Protein AF-A0A0F7FGY6-F1 (afdb_monomer)

Structure (mmCIF, N/CA/C/O backbone):
data_AF-A0A0F7FGY6-F1
#
_entry.id   AF-A0A0F7FGY6-F1
#
loop_
_atom_site.group_PDB
_atom_site.id
_atom_site.type_symbol
_atom_site.label_atom_id
_atom_site.label_alt_id
_atom_site.label_comp_id
_atom_site.label_asym_id
_atom_site.label_entity_id
_atom_site.label_seq_id
_atom_site.pdbx_PDB_ins_code
_atom_site.Cartn_x
_atom_site.Cartn_y
_atom_site.Cartn_z
_atom_site.occupancy
_atom_site.B_iso_or_equiv
_atom_site.auth_seq_id
_atom_site.auth_comp_id
_atom_site.auth_asym_id
_atom_site.auth_atom_id
_atom_site.pdbx_PDB_model_num
ATOM 1 N N . MET A 1 1 ? 3.579 39.167 -32.754 1.00 35.12 1 MET A N 1
ATOM 2 C CA . MET A 1 1 ? 4.435 40.139 -33.473 1.00 35.12 1 MET A CA 1
ATOM 3 C C . MET A 1 1 ? 5.276 40.829 -32.414 1.00 35.12 1 MET A C 1
ATOM 5 O O . MET A 1 1 ? 4.681 41.257 -31.444 1.00 35.12 1 MET A O 1
ATOM 9 N N . SER A 1 2 ? 6.600 40.927 -32.437 1.00 37.88 2 SER A N 1
ATOM 10 C CA . SER A 1 2 ? 7.639 40.550 -33.400 1.00 37.88 2 SER A CA 1
ATOM 11 C C . SER A 1 2 ? 8.976 40.678 -32.655 1.00 37.88 2 SER A C 1
ATOM 13 O O . SER A 1 2 ? 9.482 41.783 -32.543 1.00 37.88 2 SER A O 1
ATOM 15 N N . PHE A 1 3 ? 9.514 39.586 -32.113 1.00 32.28 3 PHE A N 1
ATOM 16 C CA . PHE A 1 3 ? 10.901 39.501 -31.635 1.00 32.28 3 PHE A CA 1
ATOM 17 C C . PHE A 1 3 ? 11.320 38.028 -31.673 1.00 32.28 3 PHE A C 1
ATOM 19 O O . PHE A 1 3 ? 11.271 37.319 -30.675 1.00 32.28 3 PHE A O 1
ATOM 26 N N . LEU A 1 4 ? 11.673 37.549 -32.863 1.00 31.70 4 LEU A N 1
ATOM 27 C CA . LEU A 1 4 ? 12.566 36.404 -33.000 1.00 31.70 4 LEU A CA 1
ATOM 28 C C . LEU A 1 4 ? 13.851 36.966 -33.615 1.00 31.70 4 LEU A C 1
ATOM 30 O O . LEU A 1 4 ? 13.764 37.586 -34.678 1.00 31.70 4 LEU A O 1
ATOM 34 N N . PRO A 1 5 ? 15.012 36.834 -32.953 1.00 35.00 5 PRO A N 1
ATOM 35 C CA . PRO A 1 5 ? 16.285 37.197 -33.558 1.00 35.00 5 PRO A CA 1
ATOM 36 C C . PRO A 1 5 ? 16.470 36.396 -34.851 1.00 35.00 5 PRO A C 1
ATOM 38 O O . PRO A 1 5 ? 16.084 35.228 -34.914 1.00 35.00 5 PRO A O 1
ATOM 41 N N . GLU A 1 6 ? 17.065 37.004 -35.877 1.00 36.69 6 GLU A N 1
ATOM 42 C CA . GLU A 1 6 ? 17.507 36.286 -37.074 1.00 36.69 6 GLU A CA 1
ATOM 43 C C . GLU A 1 6 ? 18.489 35.167 -36.676 1.00 36.69 6 GLU A C 1
ATOM 45 O O . GLU A 1 6 ? 19.681 35.402 -36.466 1.00 36.69 6 GLU A O 1
ATOM 50 N N . PHE A 1 7 ? 18.000 33.928 -36.586 1.00 37.03 7 PHE A N 1
ATOM 51 C CA . PHE A 1 7 ? 18.833 32.733 -36.479 1.00 37.03 7 PHE A CA 1
ATOM 52 C C . PHE A 1 7 ? 19.603 32.538 -37.801 1.00 37.03 7 PHE A C 1
ATOM 54 O O . PHE A 1 7 ? 19.140 31.869 -38.720 1.00 37.03 7 PHE A O 1
ATOM 61 N N . LYS A 1 8 ? 20.805 33.121 -37.913 1.00 34.59 8 LYS A N 1
ATOM 62 C CA . LYS A 1 8 ? 21.720 32.998 -39.075 1.00 34.59 8 LYS A CA 1
ATOM 63 C C . LYS A 1 8 ? 22.483 31.660 -39.176 1.00 34.59 8 LYS A C 1
ATOM 65 O O . LYS A 1 8 ? 23.554 31.589 -39.773 1.00 34.59 8 LYS A O 1
ATOM 70 N N . LYS A 1 9 ? 21.917 30.571 -38.657 1.00 44.09 9 LYS A N 1
ATOM 71 C CA . LYS A 1 9 ? 22.204 29.191 -39.081 1.00 44.09 9 LYS A CA 1
ATOM 72 C C . LYS A 1 9 ? 20.848 28.506 -39.165 1.00 44.09 9 LYS A C 1
ATOM 74 O O . LYS A 1 9 ? 20.213 28.308 -38.135 1.00 44.09 9 LYS A O 1
ATOM 79 N N . GLY A 1 10 ? 20.360 28.272 -40.380 1.00 47.78 10 GLY A N 1
ATOM 80 C CA . GLY A 1 10 ? 18.998 27.790 -40.571 1.00 47.78 10 GLY A CA 1
ATOM 81 C C . GLY A 1 10 ? 18.752 26.435 -39.878 1.00 47.78 10 GLY A C 1
ATOM 82 O O . GLY A 1 10 ? 19.706 25.684 -39.670 1.00 47.78 10 GLY A O 1
ATOM 83 N N . PRO A 1 11 ? 17.492 26.102 -39.550 1.00 54.78 11 PRO A N 1
ATOM 84 C CA . PRO A 1 11 ? 17.028 24.849 -38.913 1.00 54.78 11 PRO A CA 1
ATOM 85 C C . PRO A 1 11 ? 17.316 23.529 -39.680 1.00 54.78 11 PRO A C 1
ATOM 87 O O . PRO A 1 11 ? 16.679 22.509 -39.435 1.00 54.78 11 PRO A O 1
ATOM 90 N N . HIS A 1 12 ? 18.303 23.514 -40.578 1.00 55.34 12 HIS A N 1
ATOM 91 C CA . HIS A 1 12 ? 18.722 22.381 -41.415 1.00 55.34 12 HIS A CA 1
ATOM 92 C C . HIS A 1 12 ? 19.586 21.347 -40.675 1.00 55.34 12 HIS A C 1
ATOM 94 O O . HIS A 1 12 ? 19.973 20.343 -41.262 1.00 55.34 12 HIS A O 1
ATOM 100 N N . VAL A 1 13 ? 19.959 21.602 -39.420 1.00 55.28 13 VAL A N 1
ATOM 101 C CA . VAL A 1 13 ? 20.886 20.751 -38.671 1.00 55.28 13 VAL A CA 1
ATOM 102 C C . VAL A 1 13 ? 20.109 19.848 -37.719 1.00 55.28 13 VAL A C 1
ATOM 104 O O . VAL A 1 13 ? 19.576 20.320 -36.718 1.00 55.28 13 VAL A O 1
ATOM 107 N N . LEU A 1 14 ? 20.075 18.550 -38.025 1.00 59.88 14 LEU A N 1
ATOM 108 C CA . LEU A 1 14 ? 19.744 17.511 -37.054 1.00 59.88 14 LEU A CA 1
ATOM 109 C C . LEU A 1 14 ? 21.042 17.015 -36.414 1.00 59.88 14 LEU A C 1
ATOM 111 O O . LEU A 1 14 ? 22.094 16.971 -37.051 1.00 59.88 14 LEU A O 1
ATOM 115 N N . PHE A 1 15 ? 20.978 16.638 -35.146 1.00 60.09 15 PHE A N 1
ATOM 116 C CA . PHE A 1 15 ? 22.092 15.990 -34.464 1.00 60.09 15 PHE A CA 1
ATOM 117 C C . PHE A 1 15 ? 21.776 14.508 -34.347 1.00 60.09 15 PHE A C 1
ATOM 119 O O . PHE A 1 15 ? 20.656 14.148 -33.987 1.00 60.09 15 PHE A O 1
ATOM 126 N N . TYR A 1 16 ? 22.756 13.656 -34.626 1.00 52.59 16 TYR A N 1
ATOM 127 C CA . TYR A 1 16 ? 22.691 12.260 -34.216 1.00 52.59 16 TYR A CA 1
ATOM 128 C C . TYR A 1 16 ? 23.854 11.978 -33.269 1.00 52.59 16 TYR A C 1
ATOM 130 O O . TYR A 1 16 ? 24.952 12.521 -33.410 1.00 52.59 16 TYR A O 1
ATOM 138 N N . ILE A 1 17 ? 23.579 11.176 -32.248 1.00 49.31 17 ILE A N 1
ATOM 139 C CA . ILE A 1 17 ? 24.567 10.764 -31.259 1.00 49.31 17 ILE A CA 1
ATOM 140 C C . ILE A 1 17 ? 25.025 9.369 -31.666 1.00 49.31 17 ILE A C 1
ATOM 142 O O . ILE A 1 17 ? 24.203 8.471 -31.847 1.00 49.31 17 ILE A O 1
ATOM 146 N N . SER A 1 18 ? 26.330 9.192 -31.825 1.00 47.78 18 SER A N 1
ATOM 147 C CA . SER A 1 18 ? 26.956 7.901 -32.081 1.00 47.78 18 SER A CA 1
ATOM 148 C C . SER A 1 18 ? 27.930 7.554 -30.950 1.00 47.78 18 SER A C 1
ATOM 150 O O . SER A 1 18 ? 28.274 8.421 -30.141 1.00 47.78 18 SER A O 1
ATOM 152 N N . PRO A 1 19 ? 28.444 6.310 -30.894 1.00 41.94 19 PRO A N 1
ATOM 153 C CA . PRO A 1 19 ? 29.510 5.956 -29.957 1.00 41.94 19 PRO A CA 1
ATOM 154 C C . PRO A 1 19 ? 30.775 6.816 -30.098 1.00 41.94 19 PRO A C 1
ATOM 156 O O . PRO A 1 19 ? 31.574 6.868 -29.168 1.00 41.94 19 PRO A O 1
ATOM 159 N N . SER A 1 20 ? 30.974 7.477 -31.245 1.00 45.25 20 SER A N 1
ATOM 160 C CA . SER A 1 20 ? 32.137 8.330 -31.503 1.00 45.25 20 SER A CA 1
ATOM 161 C C . SER A 1 20 ? 31.900 9.813 -31.161 1.00 45.25 20 SER A C 1
ATOM 163 O O . SER A 1 20 ? 32.844 10.601 -31.199 1.00 45.25 20 SER A O 1
ATOM 165 N N . GLY A 1 21 ? 30.673 10.201 -30.784 1.00 49.72 21 GLY A N 1
ATOM 166 C CA . GLY A 1 21 ? 30.333 11.547 -30.314 1.00 49.72 21 GLY A CA 1
ATOM 167 C C . GLY A 1 21 ? 29.003 12.081 -30.852 1.00 49.72 21 GLY A C 1
ATOM 168 O O . GLY A 1 21 ? 28.204 11.363 -31.449 1.00 49.72 21 GLY A O 1
ATOM 169 N N . THR A 1 22 ? 28.755 13.373 -30.629 1.00 55.25 22 THR A N 1
ATOM 170 C CA . THR A 1 22 ? 27.633 14.092 -31.247 1.00 55.25 22 THR A CA 1
ATOM 171 C C . THR A 1 22 ? 28.052 14.579 -32.623 1.00 55.25 22 THR A C 1
ATOM 173 O O . THR A 1 22 ? 29.012 15.339 -32.752 1.00 55.25 22 THR A O 1
ATOM 176 N N . HIS A 1 23 ? 27.298 14.188 -33.642 1.00 62.47 23 HIS A N 1
ATOM 177 C CA . HIS A 1 23 ? 27.591 14.508 -35.029 1.00 62.47 23 HIS A CA 1
ATOM 178 C C . HIS A 1 23 ? 26.448 15.266 -35.678 1.00 62.47 23 HIS A C 1
ATOM 180 O O . HIS A 1 23 ? 25.272 15.116 -35.343 1.00 62.47 23 HIS A O 1
ATOM 186 N N . THR A 1 24 ? 26.820 16.084 -36.650 1.00 62.88 24 THR A N 1
ATOM 187 C CA . THR A 1 24 ? 25.901 16.947 -37.379 1.00 62.88 24 THR A CA 1
ATOM 188 C C . THR A 1 24 ? 25.406 16.223 -38.630 1.00 62.88 24 THR A C 1
ATOM 190 O O . THR A 1 24 ? 26.200 15.924 -39.521 1.00 62.88 24 THR A O 1
ATOM 193 N N . PHE A 1 25 ? 24.101 15.973 -38.717 1.00 68.38 25 PHE A N 1
ATOM 194 C CA . PHE A 1 25 ? 23.394 15.587 -39.939 1.00 68.38 25 PHE A CA 1
ATOM 195 C C . PHE A 1 25 ? 22.830 16.860 -40.571 1.00 68.38 25 PHE A C 1
ATOM 197 O O . PHE A 1 25 ? 21.948 17.512 -40.008 1.00 68.38 25 PHE A O 1
ATO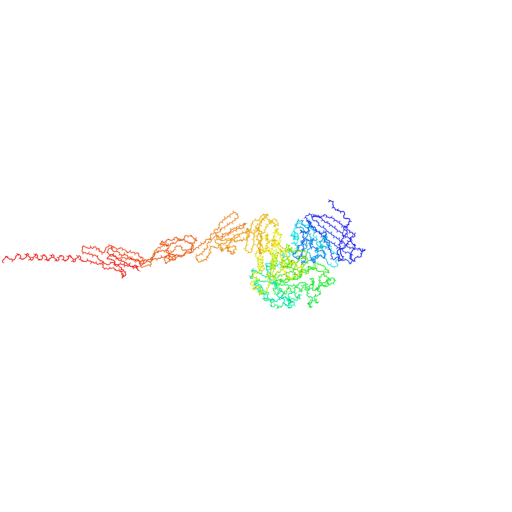M 204 N N . MET A 1 26 ? 23.358 17.262 -41.725 1.00 71.62 26 MET A N 1
ATOM 205 C CA . MET A 1 26 ? 22.829 18.434 -42.426 1.00 71.62 26 MET A CA 1
ATOM 206 C C . MET A 1 26 ? 21.780 17.982 -43.429 1.00 71.62 26 MET A C 1
ATOM 208 O O . MET A 1 26 ? 22.105 17.255 -44.370 1.00 71.62 26 MET A O 1
ATOM 212 N N . ALA A 1 27 ? 20.541 18.419 -43.225 1.00 81.25 27 ALA A N 1
ATOM 213 C CA . ALA A 1 27 ? 19.477 18.237 -44.193 1.00 81.25 27 ALA A CA 1
ATOM 214 C C . ALA A 1 27 ? 19.763 19.061 -45.455 1.00 81.25 27 ALA A C 1
ATOM 216 O O . ALA A 1 27 ? 20.250 20.192 -45.366 1.00 81.25 27 ALA A O 1
ATOM 217 N N . ILE A 1 28 ? 19.454 18.508 -46.627 1.00 85.88 28 ILE A N 1
ATOM 218 C CA . ILE A 1 28 ? 19.591 19.214 -47.909 1.00 85.88 28 ILE A CA 1
ATOM 219 C C . ILE A 1 28 ? 18.533 20.308 -48.000 1.00 85.88 28 ILE A C 1
ATOM 221 O O . ILE A 1 28 ? 18.825 21.433 -48.400 1.00 85.88 28 ILE A O 1
ATOM 225 N N . ASP A 1 29 ? 17.307 19.958 -47.622 1.00 87.69 29 ASP A N 1
ATOM 226 C CA . ASP A 1 29 ? 16.158 20.844 -47.624 1.00 87.69 29 ASP A CA 1
ATOM 227 C C . ASP A 1 29 ? 15.443 20.788 -46.272 1.00 87.69 29 ASP A C 1
ATOM 229 O O . ASP A 1 29 ? 15.348 19.742 -45.625 1.00 87.69 29 ASP A O 1
ATOM 233 N N . PHE A 1 30 ? 14.956 21.948 -45.838 1.00 87.81 30 PHE A N 1
ATOM 234 C CA . PHE A 1 30 ? 14.122 22.078 -44.655 1.00 87.81 30 PHE A CA 1
ATOM 235 C C . PHE A 1 30 ? 12.979 23.038 -44.945 1.00 87.81 30 PHE A C 1
ATOM 237 O O . PHE A 1 30 ? 13.193 24.153 -45.425 1.00 87.81 30 PHE A O 1
ATOM 244 N N . SER A 1 31 ? 11.778 22.649 -44.538 1.00 89.75 31 SER A N 1
ATOM 245 C CA . SER A 1 31 ? 10.605 23.510 -44.579 1.00 89.75 31 SER A CA 1
ATOM 246 C C . SER A 1 31 ? 9.794 23.399 -43.295 1.00 89.75 31 SER A C 1
ATOM 248 O O . SER A 1 31 ? 9.810 22.384 -42.598 1.00 89.75 31 SER A O 1
ATOM 250 N N . TYR A 1 32 ? 9.050 24.456 -42.976 1.00 92.62 32 TYR A N 1
ATOM 251 C CA . TYR A 1 32 ? 8.078 24.433 -41.892 1.00 92.62 32 TYR A CA 1
ATOM 252 C C . TYR A 1 32 ? 6.807 25.183 -42.277 1.00 92.62 32 TYR A C 1
ATOM 254 O O . TYR A 1 32 ? 6.825 26.095 -43.104 1.00 92.62 32 TYR A O 1
ATOM 262 N N . LYS A 1 33 ? 5.691 24.811 -41.652 1.00 94.25 33 LYS A N 1
ATOM 263 C CA . LYS A 1 33 ? 4.422 25.534 -41.749 1.00 94.25 33 LYS A CA 1
ATOM 264 C C . LYS A 1 33 ? 3.685 25.514 -40.420 1.00 94.25 33 LYS A C 1
ATOM 266 O O . LYS A 1 33 ? 3.724 24.521 -39.698 1.00 94.25 33 LYS A O 1
ATOM 271 N N . ILE A 1 34 ? 2.981 26.601 -40.125 1.00 95.19 34 ILE A N 1
ATOM 272 C CA . ILE A 1 34 ? 2.089 26.701 -38.968 1.00 95.19 34 ILE A CA 1
ATOM 273 C C . ILE A 1 34 ? 0.655 26.684 -39.483 1.00 95.19 34 ILE A C 1
ATOM 275 O O . ILE A 1 34 ? 0.306 27.444 -40.384 1.00 95.19 34 ILE A O 1
ATOM 279 N N . MET A 1 35 ? -0.173 25.822 -38.909 1.00 95.38 35 MET A N 1
ATOM 280 C CA . MET A 1 35 ? -1.588 25.694 -39.240 1.00 95.38 35 MET A CA 1
ATOM 281 C C . MET A 1 35 ? -2.424 25.991 -37.998 1.00 95.38 35 MET A C 1
ATOM 283 O O . MET A 1 35 ? -2.080 25.562 -36.897 1.00 95.38 35 MET A O 1
ATOM 287 N N . SER A 1 36 ? -3.526 26.718 -38.173 1.00 92.94 36 SER A N 1
ATOM 288 C CA . SER A 1 36 ? -4.520 26.884 -37.108 1.00 92.94 36 SER A CA 1
ATOM 289 C C . SER A 1 36 ? -5.452 25.677 -37.092 1.00 92.94 36 SER A C 1
ATOM 291 O O . SER A 1 36 ? -5.803 25.146 -38.145 1.00 92.94 36 SER A O 1
ATOM 293 N N . THR A 1 37 ? -5.857 25.255 -35.902 1.00 88.69 37 THR A N 1
ATOM 294 C CA . THR A 1 37 ? -6.851 24.200 -35.677 1.00 88.69 37 THR A CA 1
ATOM 295 C C . THR A 1 37 ? -7.975 24.747 -34.797 1.00 88.69 37 THR A C 1
ATOM 297 O O . THR A 1 37 ? -7.762 25.760 -34.132 1.00 88.69 37 THR A O 1
ATOM 300 N N . PRO A 1 38 ? -9.157 24.108 -34.748 1.00 84.50 38 PRO A N 1
ATOM 301 C CA . PRO A 1 38 ? -10.291 24.599 -33.958 1.00 84.50 38 PRO A CA 1
ATOM 302 C C . PRO A 1 38 ? -10.059 24.778 -32.442 1.00 84.50 38 PRO A C 1
ATOM 304 O O . PRO A 1 38 ? -10.934 25.320 -31.780 1.00 84.50 38 PRO A O 1
ATOM 307 N N . GLY A 1 39 ? -8.922 24.346 -31.883 1.00 88.81 39 GLY A N 1
ATOM 308 C CA . GLY A 1 39 ? -8.590 24.521 -30.460 1.00 88.81 39 GLY A CA 1
ATOM 309 C C . GLY A 1 39 ? -7.100 24.735 -30.184 1.00 88.81 39 GLY A C 1
ATOM 310 O O . GLY A 1 39 ? -6.614 24.359 -29.115 1.00 88.81 39 GLY A O 1
ATOM 311 N N . GLY A 1 40 ? -6.358 25.253 -31.167 1.00 94.19 40 GLY A N 1
ATOM 312 C CA . GLY A 1 40 ? -4.921 25.458 -31.031 1.00 94.19 40 GLY A CA 1
ATOM 313 C C . GLY A 1 40 ? -4.181 25.642 -32.352 1.00 94.19 40 GLY A C 1
ATOM 314 O O . GLY A 1 40 ? -4.766 25.944 -33.397 1.00 94.19 40 GLY A O 1
ATOM 315 N N . LYS A 1 41 ? -2.868 25.409 -32.338 1.00 96.25 41 LYS A N 1
ATOM 316 C CA . LYS A 1 41 ? -1.986 25.527 -33.509 1.00 96.25 41 LYS A CA 1
ATOM 317 C C . LYS A 1 41 ? -1.106 24.297 -33.658 1.00 96.25 41 LYS A C 1
ATOM 319 O O . LYS A 1 41 ? -0.714 23.682 -32.672 1.00 96.25 41 LYS A O 1
ATOM 324 N N . ILE A 1 42 ? -0.748 23.981 -34.898 1.00 96.69 42 ILE A N 1
ATOM 325 C CA . ILE A 1 42 ? 0.201 22.916 -35.218 1.00 96.69 42 ILE A CA 1
ATOM 326 C C . ILE A 1 42 ? 1.359 23.508 -36.013 1.00 96.69 42 ILE A C 1
ATOM 328 O O . ILE A 1 42 ? 1.146 24.110 -37.065 1.00 96.69 42 ILE A O 1
ATOM 332 N N . LEU A 1 43 ? 2.581 23.308 -35.528 1.00 95.88 43 LEU A N 1
ATOM 333 C CA . LEU A 1 43 ? 3.813 23.502 -36.286 1.00 95.88 43 LEU A CA 1
ATOM 334 C C . LEU A 1 43 ? 4.191 22.171 -36.938 1.00 95.88 43 LEU A C 1
ATOM 336 O O . LEU A 1 43 ? 4.350 21.174 -36.242 1.00 95.88 43 LEU A O 1
ATOM 340 N N . ILE A 1 44 ? 4.349 22.154 -38.257 1.00 95.50 44 ILE A N 1
ATOM 341 C CA . ILE A 1 44 ? 4.884 21.015 -39.008 1.00 95.50 44 ILE A CA 1
ATOM 342 C C . ILE A 1 44 ? 6.247 21.415 -39.547 1.00 95.50 44 ILE A C 1
ATOM 344 O O . ILE A 1 44 ? 6.359 22.448 -40.201 1.00 95.50 44 ILE A O 1
ATOM 348 N N . MET A 1 45 ? 7.253 20.590 -39.293 1.00 93.38 45 MET A N 1
ATOM 349 C CA . MET A 1 45 ? 8.628 20.746 -39.758 1.00 93.38 45 MET A CA 1
ATOM 350 C C . MET A 1 45 ? 9.013 19.521 -40.579 1.00 93.38 45 MET A C 1
ATOM 352 O O . MET A 1 45 ? 8.655 18.408 -40.205 1.00 93.38 45 MET A O 1
ATOM 356 N N . THR A 1 46 ? 9.701 19.719 -41.700 1.00 93.19 46 THR A N 1
ATOM 357 C CA . THR A 1 46 ? 10.116 18.649 -42.618 1.00 93.19 46 THR A CA 1
ATOM 358 C C . THR A 1 46 ? 11.571 18.856 -43.014 1.00 93.19 46 THR A C 1
ATOM 360 O O . THR A 1 46 ? 11.935 19.955 -43.425 1.00 93.19 46 THR A O 1
ATOM 363 N N . TRP A 1 47 ? 12.374 17.802 -42.912 1.00 91.50 47 TRP A N 1
ATOM 364 C CA . TRP A 1 47 ? 13.759 17.720 -43.366 1.00 91.50 47 TRP A CA 1
ATOM 365 C C . TRP A 1 47 ? 13.839 16.660 -44.464 1.00 91.50 47 TRP A C 1
ATOM 367 O O . TRP A 1 47 ? 13.395 15.529 -44.256 1.00 91.50 47 TRP A O 1
ATOM 377 N N . ASN A 1 48 ? 14.391 17.020 -45.621 1.00 90.62 48 ASN A N 1
ATOM 378 C CA . ASN A 1 48 ? 14.494 16.136 -46.778 1.00 90.62 48 ASN A CA 1
ATOM 379 C C . ASN A 1 48 ? 15.951 15.951 -47.186 1.00 90.62 48 ASN A C 1
ATOM 381 O O . ASN A 1 48 ? 16.636 16.925 -47.511 1.00 90.62 48 ASN A O 1
ATOM 385 N N . GLY A 1 49 ? 16.364 14.686 -47.205 1.00 88.69 49 GLY A N 1
ATOM 386 C CA . GLY A 1 49 ? 17.687 14.197 -47.552 1.00 88.69 49 GLY A CA 1
ATOM 387 C C . GLY A 1 49 ? 18.805 14.743 -46.665 1.00 88.69 49 GLY A C 1
ATOM 388 O O . GLY A 1 49 ? 18.703 15.826 -46.098 1.00 88.69 49 GLY A O 1
ATOM 389 N N . PHE A 1 50 ? 19.901 14.003 -46.522 1.00 84.44 50 PHE A N 1
ATOM 390 C CA . PHE A 1 50 ? 20.967 14.347 -45.580 1.00 84.44 50 PHE A CA 1
ATOM 391 C C . PHE A 1 50 ? 22.365 14.128 -46.152 1.00 84.44 50 PHE A C 1
ATOM 393 O O . PHE A 1 50 ? 22.578 13.306 -47.044 1.00 84.44 50 PHE A O 1
ATOM 400 N N . ARG A 1 51 ? 23.333 14.875 -45.613 1.00 79.06 51 ARG A N 1
ATOM 401 C CA . ARG A 1 51 ? 24.771 14.645 -45.794 1.00 79.06 51 ARG A CA 1
ATOM 402 C C . ARG A 1 51 ? 25.463 14.511 -44.443 1.00 79.06 51 ARG A C 1
ATOM 404 O O . ARG A 1 51 ? 25.137 15.232 -43.496 1.00 79.06 51 ARG A O 1
ATOM 411 N N . GLY A 1 52 ? 26.489 13.666 -44.411 1.00 71.06 52 GLY A N 1
ATOM 412 C CA . GLY A 1 52 ? 27.252 13.357 -43.204 1.00 71.06 52 GLY A CA 1
ATOM 413 C C . GLY A 1 52 ? 26.757 12.089 -42.514 1.00 71.06 52 GLY A C 1
ATOM 414 O O . GLY A 1 52 ? 25.729 11.530 -42.880 1.00 71.06 52 GLY A O 1
ATOM 415 N N . GLY A 1 53 ? 27.538 11.613 -41.549 1.00 69.25 53 GLY A N 1
ATOM 416 C CA . GLY A 1 53 ? 27.305 10.343 -40.874 1.00 69.25 53 GLY A CA 1
ATOM 417 C C . GLY A 1 53 ? 28.597 9.574 -40.635 1.00 69.25 53 GLY A C 1
ATOM 418 O O . GLY A 1 53 ? 29.544 9.654 -41.416 1.00 69.25 53 GLY A O 1
ATOM 419 N N . ASP A 1 54 ? 28.629 8.825 -39.546 1.00 68.19 54 ASP A N 1
ATOM 420 C CA . ASP A 1 54 ? 29.723 7.941 -39.198 1.00 68.19 54 ASP A CA 1
ATOM 421 C C . ASP A 1 54 ? 29.696 6.764 -40.156 1.00 68.19 54 ASP A C 1
ATOM 423 O O . ASP A 1 54 ? 28.659 6.131 -40.351 1.00 68.19 54 ASP A O 1
ATOM 427 N N . ASN A 1 55 ? 30.843 6.477 -40.765 1.00 74.00 55 ASN A N 1
ATOM 428 C CA . ASN A 1 55 ? 30.975 5.451 -41.800 1.00 74.00 55 ASN A CA 1
ATOM 429 C C . ASN A 1 55 ? 30.101 5.697 -43.048 1.00 74.00 55 ASN A C 1
ATOM 431 O O . ASN A 1 55 ? 29.946 4.798 -43.872 1.00 74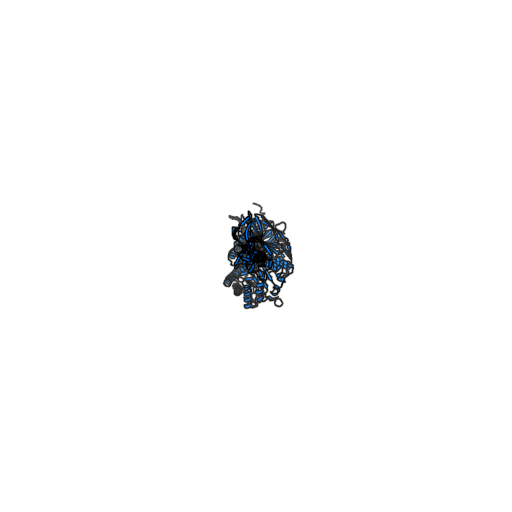.00 55 ASN A O 1
ATOM 435 N N . VAL A 1 56 ? 29.578 6.916 -43.226 1.00 77.69 56 VAL A N 1
ATOM 436 C CA . VAL A 1 56 ? 28.939 7.362 -44.468 1.00 77.69 56 VAL A CA 1
ATOM 437 C C . VAL A 1 56 ? 29.946 8.233 -45.227 1.00 77.69 56 VAL A C 1
ATOM 439 O O . VAL A 1 56 ? 30.450 9.207 -44.658 1.00 77.69 56 VAL A O 1
ATOM 442 N N . PRO A 1 57 ? 30.275 7.925 -46.497 1.00 81.62 57 PRO A N 1
ATOM 443 C CA . PRO A 1 57 ? 31.146 8.784 -47.297 1.00 81.62 57 PRO A CA 1
ATOM 444 C C . PRO A 1 57 ? 30.605 10.220 -47.337 1.00 81.62 57 PRO A C 1
ATOM 446 O O . PRO A 1 57 ? 29.407 10.425 -47.529 1.00 81.62 57 PRO A O 1
ATOM 449 N N . LYS A 1 58 ? 31.468 11.227 -47.147 1.00 75.06 58 LYS A N 1
ATOM 450 C CA . LYS A 1 58 ? 31.048 12.636 -46.966 1.00 75.06 58 LYS A CA 1
ATOM 451 C C . LYS A 1 58 ? 30.268 13.190 -48.164 1.00 75.06 58 LYS A C 1
ATOM 453 O O . LYS A 1 58 ? 29.472 14.115 -48.018 1.00 75.06 58 LYS A O 1
ATOM 458 N N . GLU A 1 59 ? 30.530 12.644 -49.339 1.00 81.25 59 GLU A N 1
ATOM 459 C CA . GLU A 1 59 ? 29.917 12.964 -50.620 1.00 81.25 59 GLU A CA 1
ATOM 460 C C . GLU A 1 59 ? 28.580 12.252 -50.864 1.00 81.25 59 GLU A C 1
ATOM 462 O O . GLU A 1 59 ? 27.824 12.683 -51.738 1.00 81.25 59 GLU A O 1
ATOM 467 N N . ARG A 1 60 ? 28.266 11.191 -50.108 1.00 86.06 60 ARG A N 1
ATOM 468 C CA . ARG A 1 60 ? 27.027 10.435 -50.281 1.00 86.06 60 ARG A CA 1
ATOM 469 C C . ARG A 1 60 ? 25.838 11.270 -49.811 1.00 86.06 60 ARG A C 1
ATOM 471 O O . ARG A 1 60 ? 25.818 11.794 -48.698 1.00 86.06 60 ARG A O 1
ATOM 478 N N . LEU A 1 61 ? 24.840 11.363 -50.681 1.00 87.19 61 LEU A N 1
ATOM 479 C CA . LEU A 1 61 ? 23.536 11.918 -50.363 1.00 87.19 61 LEU A CA 1
ATOM 480 C C . LEU A 1 61 ? 22.648 10.796 -49.837 1.00 87.19 61 LEU A C 1
ATOM 482 O O . LEU A 1 61 ? 22.528 9.780 -50.512 1.00 87.19 61 LEU A O 1
ATOM 486 N N . LEU A 1 62 ? 22.067 10.978 -48.657 1.00 88.19 62 LEU A N 1
ATOM 487 C CA . LEU A 1 62 ? 21.125 10.025 -48.082 1.00 88.19 62 LEU A CA 1
ATOM 488 C C . LEU A 1 62 ? 19.701 10.503 -48.336 1.00 88.19 62 LEU A C 1
ATOM 490 O O . LEU A 1 62 ? 19.344 11.590 -47.882 1.00 88.19 62 LEU A O 1
ATOM 494 N N . ASP A 1 63 ? 18.891 9.702 -49.016 1.00 92.25 63 ASP A N 1
ATOM 495 C CA . ASP A 1 63 ? 17.465 9.943 -49.212 1.00 92.25 63 ASP A CA 1
ATOM 496 C C . ASP A 1 63 ? 16.666 9.489 -47.983 1.00 92.25 63 ASP A C 1
ATOM 498 O O . ASP A 1 63 ? 16.053 8.421 -47.935 1.00 92.25 63 ASP A O 1
ATOM 502 N N . ILE A 1 64 ? 16.756 10.301 -46.930 1.00 90.88 64 ILE A N 1
ATOM 503 C CA . ILE A 1 64 ? 16.006 10.132 -45.687 1.00 90.88 64 ILE A CA 1
ATOM 504 C C . ILE A 1 64 ? 15.094 11.347 -45.523 1.00 90.88 64 ILE A C 1
ATOM 506 O O . ILE A 1 64 ? 15.533 12.491 -45.645 1.00 90.88 64 ILE A O 1
ATOM 510 N N . HIS A 1 65 ? 13.830 11.101 -45.207 1.00 93.81 65 HIS A N 1
ATOM 511 C CA . HIS A 1 65 ? 12.840 12.128 -44.908 1.00 93.81 65 HIS A CA 1
ATOM 512 C C . HIS A 1 65 ? 12.483 12.071 -43.432 1.00 93.81 65 HIS A C 1
ATOM 514 O O . HIS A 1 65 ? 12.204 10.996 -42.908 1.00 93.81 65 HIS A O 1
ATOM 520 N N . VAL A 1 66 ? 12.469 13.222 -42.766 1.00 92.94 66 VAL A N 1
ATOM 521 C CA . VAL A 1 66 ? 12.037 13.355 -41.372 1.00 92.94 66 VAL A CA 1
ATOM 522 C C . VAL A 1 66 ? 10.978 14.436 -41.301 1.00 92.94 66 VAL A C 1
ATOM 524 O O . VAL A 1 66 ? 11.151 15.522 -41.851 1.00 92.94 66 VAL A O 1
ATOM 527 N N . LYS A 1 67 ? 9.890 14.181 -40.586 1.00 95.12 67 LYS A N 1
ATOM 528 C CA . LYS A 1 67 ? 8.855 15.176 -40.335 1.00 95.12 67 LYS A CA 1
ATOM 529 C C . LYS A 1 67 ? 8.451 15.143 -38.877 1.00 95.12 67 LYS A C 1
ATOM 531 O O . LYS A 1 67 ? 8.135 14.097 -38.324 1.00 95.12 67 LYS A O 1
ATOM 536 N N . ALA A 1 68 ? 8.425 16.318 -38.269 1.00 94.69 68 ALA A N 1
ATOM 537 C CA . ALA A 1 68 ? 7.957 16.504 -36.910 1.00 94.69 68 ALA A CA 1
ATOM 538 C C . ALA A 1 68 ? 6.716 17.394 -36.894 1.00 94.69 68 ALA A C 1
ATOM 540 O O . ALA A 1 68 ? 6.597 18.344 -37.672 1.00 94.69 68 ALA A O 1
ATOM 541 N N . SER A 1 69 ? 5.795 17.108 -35.979 1.00 95.81 69 SER A N 1
ATOM 542 C CA . SER A 1 69 ? 4.637 17.959 -35.721 1.00 95.81 69 SER A CA 1
ATOM 543 C C . SER A 1 69 ? 4.527 18.280 -34.240 1.00 95.81 69 SER A C 1
ATOM 545 O O . SER A 1 69 ? 4.554 17.366 -33.419 1.00 95.81 69 SER A O 1
ATOM 547 N N . ILE A 1 70 ? 4.352 19.558 -33.913 1.00 96.69 70 ILE A N 1
ATOM 548 C CA . ILE A 1 70 ? 4.149 20.049 -32.550 1.00 96.69 70 ILE A CA 1
ATOM 549 C C . ILE A 1 70 ? 2.777 20.709 -32.487 1.00 96.69 70 ILE A C 1
ATOM 551 O O . ILE A 1 70 ? 2.527 21.697 -33.175 1.00 96.69 70 ILE A O 1
ATOM 555 N N . THR A 1 71 ? 1.894 20.154 -31.665 1.00 96.75 71 THR A N 1
ATOM 556 C CA . THR A 1 71 ? 0.548 20.675 -31.417 1.00 96.75 71 THR A CA 1
ATOM 557 C C . THR A 1 71 ? 0.526 21.431 -30.096 1.00 96.75 71 THR A C 1
ATOM 559 O O . THR A 1 71 ? 0.936 20.897 -29.066 1.00 96.75 71 THR A O 1
ATOM 562 N N . ILE A 1 72 ? 0.023 22.661 -30.127 1.00 95.88 72 ILE A N 1
ATOM 563 C CA . ILE A 1 72 ? -0.194 23.530 -28.968 1.00 95.88 72 ILE A CA 1
ATOM 564 C C . ILE A 1 72 ? -1.696 23.762 -28.856 1.00 95.88 72 ILE A C 1
ATOM 566 O O . ILE A 1 72 ? -2.323 24.115 -29.853 1.00 95.88 72 ILE A O 1
ATOM 570 N N . LEU A 1 73 ? -2.262 23.576 -27.666 1.00 94.19 73 LEU A N 1
ATOM 571 C CA . LEU A 1 73 ? -3.680 23.821 -27.394 1.00 94.19 73 LEU A CA 1
ATOM 572 C C . LEU A 1 73 ? -3.855 25.179 -26.704 1.00 94.19 73 LEU A C 1
ATOM 574 O O . LEU A 1 73 ? -3.019 25.554 -25.887 1.00 94.19 73 LEU A O 1
ATOM 578 N N . ASP A 1 74 ? -4.942 25.900 -26.992 1.00 90.62 74 ASP A N 1
ATOM 579 C CA . ASP A 1 74 ? -5.123 27.286 -26.513 1.00 90.62 74 ASP A CA 1
ATOM 580 C C . ASP A 1 74 ? -5.220 27.408 -24.977 1.00 90.62 74 ASP A C 1
ATOM 582 O O . ASP A 1 74 ? -4.819 28.422 -24.413 1.00 90.62 74 ASP A O 1
ATOM 586 N N . ASN A 1 75 ? -5.710 26.367 -24.294 1.00 90.00 75 ASN A N 1
ATOM 587 C CA . ASN A 1 75 ? -5.938 26.345 -22.842 1.00 90.00 75 ASN A CA 1
ATOM 588 C C . ASN A 1 75 ? -5.154 25.225 -22.138 1.00 90.00 75 ASN A C 1
ATOM 590 O O . ASN A 1 75 ? -5.654 24.603 -21.201 1.00 90.00 75 ASN A O 1
ATOM 594 N N . SER A 1 76 ? -3.947 24.912 -22.611 1.00 93.44 76 SER A N 1
ATOM 595 C CA . SER A 1 76 ? -3.100 23.894 -21.986 1.00 93.44 76 SER A CA 1
ATOM 596 C C . SER A 1 76 ? -1.662 24.384 -21.856 1.00 93.44 76 SER A C 1
ATOM 598 O O . SER A 1 76 ? -1.122 24.924 -22.820 1.00 93.44 76 SER A O 1
ATOM 600 N N . PRO A 1 77 ? -0.999 24.152 -20.709 1.00 94.88 77 PRO A N 1
ATOM 601 C CA . PRO A 1 77 ? 0.438 24.368 -20.597 1.00 94.88 77 PRO A CA 1
ATOM 602 C C . PRO A 1 77 ? 1.252 23.228 -21.240 1.00 94.88 77 PRO A C 1
ATOM 604 O O . PRO A 1 77 ? 2.481 23.247 -21.178 1.00 94.88 77 PRO A O 1
ATOM 607 N N . LEU A 1 78 ? 0.583 22.224 -21.824 1.00 96.88 78 LEU A N 1
ATOM 608 C CA . LEU A 1 78 ? 1.188 21.063 -22.464 1.00 96.88 78 LEU A CA 1
ATOM 609 C C . LEU A 1 78 ? 1.167 21.194 -23.990 1.00 96.88 78 LEU A C 1
ATOM 611 O O . LEU A 1 78 ? 0.228 21.715 -24.596 1.00 96.88 78 LEU A O 1
ATOM 615 N N . THR A 1 79 ? 2.196 20.642 -24.616 1.00 97.25 79 THR A N 1
ATOM 616 C CA . THR A 1 79 ? 2.370 20.565 -26.066 1.00 97.25 79 THR A CA 1
ATOM 617 C C . THR A 1 79 ? 2.643 19.123 -26.475 1.00 97.25 79 THR A C 1
ATOM 619 O O . THR A 1 79 ? 3.256 18.367 -25.725 1.00 97.25 79 THR A O 1
ATOM 622 N N . TYR A 1 80 ? 2.186 18.730 -27.664 1.00 97.44 80 TYR A N 1
ATOM 623 C CA . TYR A 1 80 ? 2.188 17.338 -28.121 1.00 97.44 80 TYR A CA 1
ATOM 624 C C . TYR A 1 80 ? 3.031 17.194 -29.382 1.00 97.44 80 TYR A C 1
ATOM 626 O O . TYR A 1 80 ? 2.720 17.779 -30.420 1.00 97.44 80 TYR A O 1
ATOM 634 N N . TRP A 1 81 ? 4.095 16.413 -29.279 1.00 97.44 81 TRP A N 1
ATOM 635 C CA . TRP A 1 81 ? 5.165 16.305 -30.256 1.00 97.44 81 TRP A CA 1
ATOM 636 C C . TRP A 1 81 ? 5.121 14.919 -30.885 1.00 97.44 81 TRP A C 1
ATOM 638 O O . TRP A 1 81 ? 5.002 13.915 -30.186 1.00 97.44 81 TRP A O 1
ATOM 648 N N . ARG A 1 82 ? 5.225 14.854 -32.208 1.00 96.19 82 ARG A N 1
ATOM 649 C CA . ARG A 1 82 ? 5.349 13.604 -32.965 1.00 96.19 82 ARG A CA 1
ATOM 650 C C . ARG A 1 82 ? 6.466 13.731 -33.976 1.00 96.19 82 ARG A C 1
ATOM 652 O O . ARG A 1 82 ? 6.727 14.837 -34.454 1.00 96.19 82 ARG A O 1
ATOM 659 N N . ILE A 1 83 ? 7.075 12.603 -34.309 1.00 94.56 83 ILE A N 1
ATOM 660 C CA . ILE A 1 83 ? 8.090 12.505 -35.347 1.00 94.56 83 ILE A CA 1
ATOM 661 C C . ILE A 1 83 ? 7.847 11.251 -36.184 1.00 94.56 83 ILE A C 1
ATOM 663 O O . ILE A 1 83 ? 7.480 10.199 -35.661 1.00 94.56 83 ILE A O 1
ATOM 667 N N . GLU A 1 84 ? 8.045 11.393 -37.486 1.00 95.44 84 GLU A N 1
ATOM 668 C CA . GLU A 1 84 ? 8.132 10.300 -38.441 1.00 95.44 84 GLU A CA 1
ATOM 669 C C . GLU A 1 84 ? 9.432 10.443 -39.233 1.00 95.44 84 GLU A C 1
ATOM 671 O O . GLU A 1 84 ? 9.856 11.558 -39.549 1.00 95.44 84 GLU A O 1
ATOM 676 N N . ALA A 1 85 ? 10.076 9.322 -39.534 1.00 93.88 85 ALA A N 1
ATOM 677 C CA . ALA A 1 85 ? 11.226 9.272 -40.418 1.00 93.88 85 ALA A CA 1
ATOM 678 C C . ALA A 1 85 ? 11.139 8.068 -41.348 1.00 93.88 85 ALA A C 1
ATOM 680 O O . ALA A 1 85 ? 10.669 7.004 -40.952 1.00 93.88 85 ALA A O 1
ATOM 681 N N . THR A 1 86 ? 11.623 8.230 -42.571 1.00 95.81 86 THR A N 1
ATOM 682 C CA . THR A 1 86 ? 11.621 7.200 -43.611 1.00 95.81 86 THR A CA 1
ATOM 683 C C . THR A 1 86 ? 12.914 7.267 -44.408 1.00 95.81 86 THR A C 1
ATOM 685 O O . THR A 1 86 ? 13.310 8.351 -44.828 1.00 95.81 86 THR A O 1
ATOM 688 N N . SER A 1 87 ? 13.541 6.121 -44.642 1.00 93.44 87 SER A N 1
ATOM 689 C CA . SER A 1 87 ? 14.748 5.953 -45.449 1.00 93.44 87 SER A CA 1
ATOM 690 C C . SER A 1 87 ? 14.396 5.259 -46.765 1.00 93.44 87 SER A C 1
ATOM 692 O O . SER A 1 87 ? 13.859 4.150 -46.755 1.00 93.44 87 SER A O 1
ATOM 694 N N . SER A 1 88 ? 14.705 5.889 -47.897 1.00 93.88 88 SER A N 1
ATOM 695 C CA . SER A 1 88 ? 14.615 5.266 -49.228 1.00 93.88 88 SER A CA 1
ATOM 696 C C . SER A 1 88 ? 15.885 4.485 -49.592 1.00 93.88 88 SER A C 1
ATOM 698 O O . SER A 1 88 ? 15.923 3.774 -50.597 1.00 93.88 88 SER A O 1
ATOM 700 N N . GLU A 1 89 ? 16.939 4.608 -48.785 1.00 89.88 89 GLU A N 1
ATOM 701 C CA . GLU A 1 89 ? 18.237 3.979 -49.016 1.00 89.88 89 GLU A CA 1
ATOM 702 C C . GLU A 1 89 ? 18.152 2.459 -48.856 1.00 89.88 89 GLU A C 1
ATOM 704 O O . GLU A 1 89 ? 17.473 1.939 -47.967 1.00 89.88 89 GLU A O 1
ATOM 709 N N . TYR A 1 90 ? 18.841 1.706 -49.717 1.00 87.56 90 TYR A N 1
ATOM 710 C CA . TYR A 1 90 ? 18.742 0.243 -49.708 1.00 87.56 90 TYR A CA 1
ATOM 711 C C . TYR A 1 90 ? 19.461 -0.403 -48.510 1.00 87.56 90 TYR A C 1
ATOM 713 O O . TYR A 1 90 ? 19.016 -1.453 -48.055 1.00 87.56 90 TYR A O 1
ATOM 721 N N . ASP A 1 91 ? 20.508 0.240 -47.999 1.00 87.50 91 ASP A N 1
ATOM 722 C CA . ASP A 1 91 ? 21.466 -0.220 -46.982 1.00 87.50 91 ASP A CA 1
ATOM 723 C C . ASP A 1 91 ? 21.417 0.584 -45.667 1.00 87.50 91 ASP A C 1
ATOM 725 O O . ASP A 1 91 ? 22.296 0.416 -44.820 1.00 87.50 91 ASP A O 1
ATOM 729 N N . ILE A 1 92 ? 20.422 1.463 -45.484 1.00 86.44 92 ILE A N 1
ATOM 730 C CA . ILE A 1 92 ? 20.256 2.253 -44.255 1.00 86.44 92 ILE A CA 1
ATOM 731 C C . ILE A 1 92 ? 18.875 2.017 -43.649 1.00 86.44 92 ILE A C 1
ATOM 733 O O . ILE A 1 92 ? 17.852 2.424 -44.207 1.00 86.44 92 ILE A O 1
ATOM 737 N N . ASP A 1 93 ? 18.896 1.435 -42.453 1.00 89.88 93 ASP A N 1
ATOM 738 C CA . ASP A 1 93 ? 17.738 1.215 -41.592 1.00 89.88 93 ASP A CA 1
ATOM 739 C C . ASP A 1 93 ? 17.662 2.285 -40.493 1.00 89.88 93 ASP A C 1
ATOM 741 O O . ASP A 1 93 ? 18.676 2.840 -40.057 1.00 89.88 93 ASP A O 1
ATOM 745 N N . ILE A 1 94 ? 16.457 2.530 -39.982 1.00 89.88 94 ILE A N 1
ATOM 746 C CA . ILE A 1 94 ? 16.201 3.435 -38.862 1.00 89.88 94 ILE A CA 1
ATOM 747 C C . ILE A 1 94 ? 15.948 2.582 -37.618 1.00 89.88 94 ILE A C 1
ATOM 749 O O . ILE A 1 94 ? 14.877 2.017 -37.450 1.00 89.88 94 ILE A O 1
ATOM 753 N N . ASN A 1 95 ? 16.930 2.470 -36.723 1.00 89.56 95 ASN A N 1
ATOM 754 C CA . ASN A 1 95 ? 16.796 1.626 -35.522 1.00 89.56 95 ASN A CA 1
ATOM 755 C C . ASN A 1 95 ? 16.197 2.375 -34.319 1.00 89.56 95 ASN A C 1
ATOM 757 O O . ASN A 1 95 ? 15.559 1.770 -33.453 1.00 89.56 95 ASN A O 1
ATOM 761 N N . SER A 1 96 ? 16.443 3.682 -34.235 1.00 91.19 96 SER A N 1
ATOM 762 C CA . SER A 1 96 ? 15.927 4.541 -33.173 1.00 91.19 96 SER A CA 1
ATOM 763 C C . SER A 1 96 ? 15.947 6.017 -33.566 1.00 91.19 96 SER A C 1
ATOM 765 O O . SER A 1 96 ? 16.691 6.423 -34.459 1.00 91.19 96 SER A O 1
ATOM 767 N N . ILE A 1 97 ? 15.140 6.825 -32.875 1.00 90.38 97 ILE A N 1
ATOM 768 C CA . ILE A 1 97 ? 15.139 8.292 -32.972 1.00 90.38 97 ILE A CA 1
ATOM 769 C C . ILE A 1 97 ? 15.066 8.887 -31.571 1.00 90.38 97 ILE A C 1
ATOM 771 O O . ILE A 1 97 ? 14.186 8.523 -30.796 1.00 90.38 97 ILE A O 1
ATOM 775 N N . THR A 1 98 ? 15.946 9.835 -31.253 1.00 90.31 98 THR A N 1
ATOM 776 C CA . THR A 1 98 ? 15.855 10.629 -30.021 1.00 90.31 98 THR A CA 1
ATOM 777 C C . THR A 1 98 ? 15.143 11.946 -30.305 1.00 90.31 98 THR A C 1
ATOM 779 O O . THR A 1 98 ? 15.686 12.812 -30.990 1.00 90.31 98 THR A O 1
ATOM 782 N N . PHE A 1 99 ? 13.919 12.097 -29.802 1.00 90.31 99 PHE A N 1
ATOM 783 C CA . PHE A 1 99 ? 13.103 13.288 -30.007 1.00 90.31 99 PHE A CA 1
ATOM 784 C C . PHE A 1 99 ? 12.022 13.422 -28.919 1.00 90.31 99 PHE A C 1
ATOM 786 O O . PHE A 1 99 ? 11.258 12.489 -28.715 1.00 90.31 99 PHE A O 1
ATOM 793 N N . PRO A 1 100 ? 11.882 14.580 -28.254 1.00 92.19 100 PRO A N 1
ATOM 794 C CA . PRO A 1 100 ? 12.756 15.739 -28.319 1.00 92.19 100 PRO A CA 1
ATOM 795 C C . PRO A 1 100 ? 14.042 15.527 -27.512 1.00 92.19 100 PRO A C 1
ATOM 797 O O . PRO A 1 100 ? 14.122 14.661 -26.640 1.00 92.19 100 PRO A O 1
ATOM 800 N N . ILE A 1 101 ? 15.031 16.375 -27.786 1.00 88.69 101 ILE A N 1
ATOM 801 C CA . ILE A 1 101 ? 16.160 16.629 -26.891 1.00 88.69 101 ILE A CA 1
ATOM 802 C C . ILE A 1 101 ? 15.948 18.031 -26.328 1.00 88.69 101 ILE A C 1
ATOM 804 O O . ILE A 1 101 ? 15.947 19.007 -27.078 1.00 88.69 101 ILE A O 1
ATOM 808 N N . ILE A 1 102 ? 15.748 18.128 -25.019 1.00 90.25 102 ILE A N 1
ATOM 809 C CA . ILE A 1 102 ? 15.666 19.392 -24.294 1.00 90.25 102 ILE A CA 1
ATOM 810 C C . ILE A 1 102 ? 17.045 19.641 -23.693 1.00 90.25 102 ILE A C 1
ATOM 812 O O . ILE A 1 102 ? 17.428 19.012 -22.706 1.00 90.25 102 ILE A O 1
ATOM 816 N N . SER A 1 103 ? 17.807 20.512 -24.346 1.00 85.56 103 SER A N 1
ATOM 817 C CA . SER A 1 103 ? 19.206 20.799 -24.026 1.00 85.56 103 SER A CA 1
ATOM 818 C C . SER A 1 103 ? 19.399 22.157 -23.366 1.00 85.56 103 SER A C 1
ATOM 820 O O . SER A 1 103 ? 18.547 23.036 -23.489 1.00 85.56 103 SER A O 1
ATOM 822 N N . GLY A 1 104 ? 20.567 22.360 -22.755 1.00 85.00 104 GLY A N 1
ATOM 823 C CA . GLY A 1 104 ? 20.926 23.645 -22.150 1.00 85.00 104 GLY A CA 1
ATOM 824 C C . GLY A 1 104 ? 20.220 23.895 -20.819 1.00 85.00 104 GLY A C 1
ATOM 825 O O . GLY A 1 104 ? 20.042 25.048 -20.433 1.00 85.00 104 GLY A O 1
ATOM 826 N N . LEU A 1 105 ? 19.782 22.833 -20.136 1.00 89.69 105 LEU A N 1
ATOM 827 C CA . LEU A 1 105 ? 19.177 22.949 -18.816 1.00 89.69 105 LEU A CA 1
ATOM 828 C C . LEU A 1 105 ? 20.263 23.307 -17.799 1.00 89.69 105 LEU A C 1
ATOM 830 O O . LEU A 1 105 ? 21.342 22.712 -17.788 1.00 89.69 105 LEU A O 1
ATOM 834 N N . THR A 1 106 ? 19.968 24.277 -16.942 1.00 91.12 106 THR A N 1
ATOM 835 C CA . THR A 1 106 ? 20.829 24.703 -15.835 1.00 91.12 106 THR A CA 1
ATOM 836 C C . THR A 1 106 ? 20.061 24.543 -14.519 1.00 91.12 106 THR A C 1
ATOM 838 O O . THR A 1 106 ? 19.500 23.471 -14.279 1.00 91.12 106 THR A O 1
ATOM 841 N N . TYR A 1 107 ? 20.043 25.574 -13.677 1.00 92.50 107 TYR A N 1
ATOM 842 C CA . TYR A 1 107 ? 19.143 25.723 -12.542 1.00 92.50 107 TYR A CA 1
ATOM 843 C C . TYR A 1 107 ? 18.050 26.752 -12.889 1.00 92.50 107 TYR A C 1
ATOM 845 O O . TYR A 1 107 ? 18.275 27.637 -13.715 1.00 92.50 107 TYR A O 1
ATOM 853 N N . ILE A 1 108 ? 16.861 26.619 -12.301 1.00 93.50 108 ILE A N 1
ATOM 854 C CA . ILE A 1 108 ? 15.684 27.446 -12.629 1.00 93.50 108 ILE A CA 1
ATOM 855 C C . ILE A 1 108 ? 15.698 28.771 -11.852 1.00 93.50 108 ILE A C 1
ATOM 857 O O . ILE A 1 108 ? 15.356 29.811 -12.413 1.00 93.50 108 ILE A O 1
ATOM 861 N N . GLY A 1 109 ? 16.054 28.727 -10.563 1.00 90.38 109 GLY A N 1
ATOM 862 C CA . GLY A 1 109 ? 16.105 29.899 -9.680 1.00 90.38 109 GLY A CA 1
ATOM 863 C C . GLY A 1 109 ? 17.425 30.677 -9.748 1.00 90.38 109 GLY A C 1
ATOM 864 O O . GLY A 1 109 ? 18.121 30.673 -10.758 1.00 90.38 109 GLY A O 1
ATOM 865 N N . ASP A 1 110 ? 17.805 31.329 -8.645 1.00 91.44 110 ASP A N 1
ATOM 866 C CA . ASP A 1 110 ? 19.124 31.979 -8.516 1.00 91.44 110 ASP A CA 1
ATOM 867 C C . ASP A 1 110 ? 20.267 30.956 -8.367 1.00 91.44 110 ASP A C 1
ATOM 869 O O . ASP A 1 110 ? 21.427 31.240 -8.671 1.00 91.44 110 ASP A O 1
ATOM 873 N N . ASN A 1 111 ? 19.938 29.764 -7.864 1.00 93.50 111 ASN A N 1
ATOM 874 C CA . ASN A 1 111 ? 20.816 28.609 -7.715 1.00 93.50 111 ASN A CA 1
ATOM 875 C C . ASN A 1 111 ? 19.979 27.311 -7.752 1.00 93.50 111 ASN A C 1
ATOM 877 O O . ASN A 1 111 ? 18.752 27.364 -7.778 1.00 93.50 111 ASN A O 1
ATOM 881 N N . GLY A 1 112 ? 20.646 26.152 -7.742 1.00 92.19 112 GLY A N 1
ATOM 882 C CA . GLY A 1 112 ? 19.995 24.838 -7.840 1.00 92.19 112 GLY A CA 1
ATOM 883 C C . GLY A 1 112 ? 19.548 24.199 -6.519 1.00 92.19 112 GLY A C 1
ATOM 884 O O . GLY A 1 112 ? 19.147 23.041 -6.535 1.00 92.19 112 GLY A O 1
ATOM 885 N N . GLU A 1 113 ? 19.645 24.869 -5.365 1.00 94.44 113 GLU A N 1
ATOM 886 C CA . GLU A 1 113 ? 19.298 24.247 -4.073 1.00 94.44 113 GLU A CA 1
ATOM 887 C C . GLU A 1 113 ? 17.812 23.892 -3.967 1.00 94.44 113 GLU A C 1
ATOM 889 O O . GLU A 1 113 ? 17.470 22.873 -3.374 1.00 94.44 113 GLU A O 1
ATOM 894 N N . ASP A 1 114 ? 16.948 24.692 -4.583 1.00 95.50 114 ASP A N 1
ATOM 895 C CA . ASP A 1 114 ? 15.494 24.506 -4.572 1.00 95.50 114 ASP A CA 1
ATOM 896 C C . ASP A 1 114 ? 14.971 23.789 -5.824 1.00 95.50 114 ASP A C 1
ATOM 898 O O . ASP A 1 114 ? 13.758 23.721 -6.046 1.00 95.50 114 ASP A O 1
ATOM 902 N N . ASP A 1 115 ? 15.890 23.246 -6.627 1.00 96.25 115 ASP A N 1
ATOM 903 C CA . ASP A 1 115 ? 15.595 22.514 -7.848 1.00 96.25 115 ASP A CA 1
ATOM 904 C C . ASP A 1 115 ? 15.592 21.001 -7.606 1.00 96.25 115 ASP A C 1
ATOM 906 O O . ASP A 1 115 ? 16.433 20.450 -6.888 1.00 96.25 115 ASP A O 1
ATOM 910 N N . PHE A 1 116 ? 14.662 20.313 -8.261 1.00 96.25 116 PHE A N 1
ATOM 911 C CA . PHE A 1 116 ? 14.396 18.894 -8.090 1.00 96.25 116 PHE A CA 1
ATOM 912 C C . PHE A 1 116 ? 14.149 18.210 -9.437 1.00 96.25 116 PHE A C 1
ATOM 914 O O . PHE A 1 116 ? 13.471 18.756 -10.307 1.00 96.25 116 PHE A O 1
ATOM 921 N N . LEU A 1 117 ? 14.662 16.989 -9.594 1.00 95.44 117 LEU A N 1
ATOM 922 C CA . LEU A 1 117 ? 14.364 16.094 -10.714 1.00 95.44 117 LEU A CA 1
ATOM 923 C C . LEU A 1 117 ? 13.588 14.877 -10.202 1.00 95.44 117 LEU A C 1
ATOM 925 O O . LEU A 1 117 ? 14.071 14.140 -9.345 1.00 95.44 117 LEU A O 1
ATOM 929 N N . VAL A 1 118 ? 12.405 14.662 -10.766 1.00 96.56 118 VAL A N 1
ATOM 930 C CA . VAL A 1 118 ? 11.572 13.473 -10.576 1.00 96.56 118 VAL A CA 1
ATOM 931 C C . VAL A 1 118 ? 11.905 12.474 -11.669 1.00 96.56 118 VAL A C 1
ATOM 933 O O . VAL A 1 118 ? 11.820 12.813 -12.854 1.00 96.56 118 VAL A O 1
ATOM 936 N N . TYR A 1 119 ? 12.232 11.243 -11.285 1.00 94.56 119 TYR A N 1
ATOM 937 C CA . TYR A 1 119 ? 12.505 10.165 -12.229 1.00 94.56 119 TYR A CA 1
ATOM 938 C C . TYR A 1 119 ? 11.661 8.919 -11.910 1.00 94.56 119 TYR A C 1
ATOM 940 O O . TYR A 1 119 ? 11.594 8.514 -10.745 1.00 94.56 119 TYR A O 1
ATOM 948 N N . PRO A 1 120 ? 11.015 8.286 -12.908 1.00 93.62 120 PRO A N 1
ATOM 949 C CA . PRO A 1 120 ? 10.034 7.220 -12.700 1.00 93.62 120 PRO A CA 1
ATOM 950 C C . PRO A 1 120 ? 10.697 5.842 -12.551 1.00 93.62 120 PRO A C 1
ATOM 952 O O . PRO A 1 120 ? 10.250 4.868 -13.146 1.00 93.62 120 PRO A O 1
ATOM 955 N N . SER A 1 121 ? 11.797 5.754 -11.806 1.00 90.25 121 SER A N 1
ATOM 956 C CA . SER A 1 121 ? 12.472 4.481 -11.546 1.00 90.25 121 SER A CA 1
ATOM 957 C C . SER A 1 121 ? 11.923 3.848 -10.277 1.00 90.25 121 SER A C 1
ATOM 959 O O . SER A 1 121 ? 11.871 4.492 -9.231 1.00 90.25 121 SER A O 1
ATOM 961 N N . LEU A 1 122 ? 11.590 2.566 -10.360 1.00 89.81 122 LEU A N 1
ATOM 962 C CA . LEU A 1 122 ? 11.022 1.727 -9.309 1.00 89.81 122 LEU A CA 1
ATOM 963 C C . LEU A 1 122 ? 9.706 2.336 -8.812 1.00 89.81 122 LEU A C 1
ATOM 965 O O . LEU A 1 122 ? 8.798 2.600 -9.606 1.00 89.81 122 LEU A O 1
ATOM 969 N N . THR A 1 123 ? 9.618 2.639 -7.518 1.00 90.75 123 THR A N 1
ATOM 970 C CA . THR A 1 123 ? 8.505 3.395 -6.936 1.00 90.75 123 THR A CA 1
ATOM 971 C C . THR A 1 123 ? 8.541 4.882 -7.272 1.00 90.75 123 THR A C 1
ATOM 973 O O . THR A 1 123 ? 7.519 5.541 -7.132 1.00 90.75 123 THR A O 1
ATOM 976 N N . GLY A 1 124 ? 9.674 5.416 -7.731 1.00 93.62 124 GLY A N 1
ATOM 977 C CA . GLY A 1 124 ? 9.911 6.831 -8.002 1.00 93.62 124 GLY A CA 1
ATOM 978 C C . GLY A 1 124 ? 11.095 7.384 -7.218 1.00 93.62 124 GLY A C 1
ATOM 979 O O . GLY A 1 124 ? 11.331 7.004 -6.071 1.00 93.62 124 GLY A O 1
ATOM 980 N N . LEU A 1 125 ? 11.821 8.317 -7.830 1.00 92.44 125 LEU A N 1
ATOM 981 C CA . LEU A 1 125 ? 12.995 8.957 -7.241 1.00 92.44 125 LEU A CA 1
ATOM 982 C C . LEU A 1 125 ? 12.898 10.477 -7.331 1.00 92.44 125 LEU A C 1
ATOM 984 O O . LEU A 1 125 ? 12.443 11.017 -8.344 1.00 92.44 125 LEU A O 1
ATOM 988 N N . LEU A 1 126 ? 13.386 11.152 -6.291 1.00 94.25 126 LEU A N 1
ATOM 989 C CA . LEU A 1 126 ? 13.524 12.600 -6.228 1.00 94.25 126 LEU A CA 1
ATOM 990 C C . LEU A 1 126 ? 14.994 12.970 -6.009 1.00 94.25 126 LEU A C 1
ATOM 992 O O . LEU A 1 126 ? 15.593 12.666 -4.980 1.00 94.25 126 LEU A O 1
ATOM 996 N N . MET A 1 127 ? 15.593 13.633 -6.992 1.00 92.19 127 MET A N 1
ATOM 997 C CA . MET A 1 127 ? 16.956 14.149 -6.905 1.00 92.19 127 MET A CA 1
ATOM 998 C C . MET A 1 127 ? 16.915 15.641 -6.591 1.00 92.19 127 MET A C 1
ATOM 1000 O O . MET A 1 127 ? 16.429 16.426 -7.403 1.00 92.19 127 MET A O 1
ATOM 1004 N N . ARG A 1 128 ? 17.468 16.041 -5.445 1.00 92.06 128 ARG A N 1
ATOM 1005 C CA . ARG A 1 128 ? 17.673 17.455 -5.099 1.00 92.06 128 ARG A CA 1
ATOM 1006 C C . ARG A 1 128 ? 18.908 18.000 -5.807 1.00 92.06 128 ARG A C 1
ATOM 1008 O O . ARG A 1 128 ? 19.890 17.278 -5.952 1.00 92.06 128 ARG A O 1
ATOM 1015 N N . ASN A 1 129 ? 18.880 19.266 -6.209 1.00 93.00 129 ASN A N 1
ATOM 1016 C CA . ASN A 1 129 ? 19.964 19.961 -6.903 1.00 93.00 129 ASN A CA 1
ATOM 1017 C C . ASN A 1 129 ? 20.597 19.133 -8.051 1.00 93.00 129 ASN A C 1
ATOM 1019 O O . ASN A 1 129 ? 21.781 18.775 -7.984 1.00 93.00 129 ASN A O 1
ATOM 1023 N N . PRO A 1 130 ? 19.832 18.819 -9.122 1.00 90.25 130 PRO A N 1
ATOM 1024 C CA . PRO A 1 130 ? 20.337 18.044 -10.260 1.00 90.25 130 PRO A CA 1
ATOM 1025 C C . PRO A 1 130 ? 21.581 18.665 -10.902 1.00 90.25 130 PRO A C 1
ATOM 1027 O O . PRO A 1 130 ? 22.474 17.947 -11.342 1.00 90.25 130 PRO A O 1
ATOM 1030 N N . TRP A 1 131 ? 21.686 19.997 -10.891 1.00 89.31 131 TRP A N 1
ATOM 1031 C CA . TRP A 1 131 ? 22.851 20.730 -11.387 1.00 89.31 131 TRP A CA 1
ATOM 1032 C C . TRP A 1 131 ? 24.168 20.282 -10.733 1.00 89.31 131 TRP A C 1
ATOM 1034 O O . TRP A 1 131 ? 25.179 20.088 -11.414 1.00 89.31 131 TRP A O 1
ATOM 1044 N N . LYS A 1 132 ? 24.157 20.098 -9.408 1.00 88.44 132 LYS A N 1
ATOM 1045 C CA . LYS A 1 132 ? 25.319 19.640 -8.638 1.00 88.44 132 LYS A CA 1
ATOM 1046 C C . LYS A 1 132 ? 25.504 18.126 -8.711 1.00 88.44 132 LYS A C 1
ATOM 1048 O O . LYS A 1 132 ? 26.642 17.661 -8.764 1.00 88.44 132 LYS A O 1
ATOM 1053 N N . ASN A 1 133 ? 24.403 17.380 -8.668 1.00 87.19 133 ASN A N 1
ATOM 1054 C CA . ASN A 1 133 ? 24.426 15.946 -8.393 1.00 87.19 133 ASN A CA 1
ATOM 1055 C C . ASN A 1 133 ? 24.444 15.062 -9.649 1.00 87.19 133 ASN A C 1
ATOM 1057 O O . ASN A 1 133 ? 24.844 13.904 -9.552 1.00 87.19 133 ASN A O 1
ATOM 1061 N N . LEU A 1 134 ? 24.081 15.575 -10.832 1.00 85.19 134 LEU A N 1
ATOM 1062 C CA . LEU A 1 134 ? 24.188 14.806 -12.074 1.00 85.19 134 LEU A CA 1
ATOM 1063 C C . LEU A 1 134 ? 25.663 14.625 -12.498 1.00 85.19 134 LEU A C 1
ATOM 1065 O O . LEU A 1 134 ? 26.401 15.611 -12.656 1.00 85.19 134 LEU A O 1
ATOM 1069 N N . PRO A 1 135 ? 26.125 13.386 -12.747 1.00 77.56 135 PRO A N 1
ATOM 1070 C CA . PRO A 1 135 ? 27.495 13.146 -13.190 1.00 77.56 135 PRO A CA 1
ATOM 1071 C C . PRO A 1 135 ? 27.728 13.705 -14.603 1.00 77.56 135 PRO A C 1
ATOM 1073 O O . PRO A 1 135 ? 26.840 13.668 -15.454 1.00 77.56 135 PRO A O 1
ATOM 1076 N N . VAL A 1 136 ? 28.933 14.225 -14.876 1.00 79.50 136 VAL A N 1
ATOM 1077 C CA . VAL A 1 136 ? 29.420 14.319 -16.270 1.00 79.50 136 VAL A CA 1
ATOM 1078 C C . VAL A 1 136 ? 29.688 12.890 -16.707 1.00 79.50 136 VAL A C 1
ATOM 1080 O O . VAL A 1 136 ? 30.379 12.216 -15.958 1.00 79.50 136 VAL A O 1
ATOM 1083 N N . GLN A 1 137 ? 29.119 12.468 -17.843 1.00 67.62 137 GLN A N 1
ATOM 1084 C CA . GLN A 1 137 ? 29.167 11.118 -18.435 1.00 67.62 137 GLN A CA 1
ATOM 1085 C C . GLN A 1 137 ? 29.843 9.974 -17.630 1.00 67.62 137 GLN A C 1
ATOM 1087 O O . GLN A 1 137 ? 31.020 10.067 -17.282 1.00 67.62 137 GLN A O 1
ATOM 1092 N N . PRO A 1 138 ? 29.196 8.799 -17.504 1.00 62.25 138 PRO A N 1
ATOM 1093 C CA . PRO A 1 138 ? 28.008 8.361 -18.243 1.00 62.25 138 PRO A CA 1
ATOM 1094 C C . PRO A 1 138 ? 26.690 8.869 -17.632 1.00 62.25 138 PRO A C 1
ATOM 1096 O O . PRO A 1 138 ? 26.650 9.308 -16.486 1.00 62.25 138 PRO A O 1
ATOM 1099 N N . GLY A 1 139 ? 25.616 8.863 -18.429 1.00 66.00 139 GLY A N 1
ATOM 1100 C CA . GLY A 1 139 ? 24.263 9.173 -17.949 1.00 66.00 139 GLY A CA 1
ATOM 1101 C C . GLY A 1 139 ? 23.714 8.106 -16.994 1.00 66.00 139 GLY A C 1
ATOM 1102 O O . GLY A 1 139 ? 24.412 7.160 -16.631 1.00 66.00 139 GLY A O 1
ATOM 1103 N N . ILE A 1 140 ? 22.444 8.248 -16.609 1.00 73.38 140 ILE A N 1
ATOM 1104 C CA . ILE A 1 140 ? 21.756 7.260 -15.760 1.00 73.38 140 ILE A CA 1
ATOM 1105 C C . ILE A 1 140 ? 21.703 5.907 -16.499 1.00 73.38 140 ILE A C 1
ATOM 1107 O O . ILE A 1 140 ? 21.326 5.888 -17.673 1.00 73.38 140 ILE A O 1
ATOM 1111 N N . PRO A 1 141 ? 22.086 4.781 -15.875 1.00 73.19 141 PRO A N 1
ATOM 1112 C CA . PRO A 1 141 ? 21.942 3.458 -16.476 1.00 73.19 141 PRO A CA 1
ATOM 1113 C C . PRO A 1 141 ? 20.468 3.008 -16.506 1.00 73.19 141 PRO A C 1
ATOM 1115 O O . PRO A 1 141 ? 19.627 3.555 -15.800 1.00 73.19 141 PRO A O 1
ATOM 1118 N N . TRP A 1 142 ? 20.160 1.990 -17.319 1.00 73.88 142 TRP A N 1
ATOM 1119 C CA . TRP A 1 142 ? 18.870 1.270 -17.307 1.00 73.88 142 TRP A CA 1
ATOM 1120 C C . TRP A 1 142 ? 17.612 2.114 -17.590 1.00 73.88 142 TRP A C 1
ATOM 1122 O O . TRP A 1 142 ? 16.529 1.828 -17.108 1.00 73.88 142 TRP A O 1
ATOM 1132 N N . GLN A 1 143 ? 17.718 3.125 -18.450 1.00 82.25 143 GLN A N 1
ATOM 1133 C CA . GLN A 1 143 ? 16.648 4.094 -18.737 1.00 82.25 143 GLN A CA 1
ATOM 1134 C C . GLN A 1 143 ? 15.524 3.580 -19.663 1.00 82.25 143 GLN A C 1
ATOM 1136 O O . GLN A 1 143 ? 14.882 4.396 -20.326 1.00 82.25 143 GLN A O 1
ATOM 1141 N N . LEU A 1 144 ? 15.308 2.265 -19.795 1.00 92.62 144 LEU A N 1
ATOM 1142 C CA . LEU A 1 144 ? 14.401 1.705 -20.807 1.00 92.62 144 LEU A CA 1
ATOM 1143 C C . LEU A 1 144 ? 13.035 1.307 -20.237 1.00 92.62 144 LEU A C 1
ATOM 1145 O O . LEU A 1 144 ? 12.924 0.445 -19.369 1.00 92.62 144 LEU A O 1
ATOM 1149 N N . TYR A 1 145 ? 11.988 1.880 -20.816 1.00 95.25 145 TYR A N 1
ATOM 1150 C CA . TYR A 1 145 ? 10.600 1.457 -20.675 1.00 95.25 145 TYR A CA 1
ATOM 1151 C C . TYR A 1 145 ? 10.261 0.384 -21.724 1.00 95.25 145 TYR A C 1
ATOM 1153 O O . TYR A 1 145 ? 10.718 0.520 -22.865 1.00 95.25 145 TYR A O 1
ATOM 1161 N N . PRO A 1 146 ? 9.392 -0.601 -21.420 1.00 94.94 146 PRO A N 1
ATOM 1162 C CA . PRO A 1 146 ? 8.747 -0.837 -20.122 1.00 94.94 146 PRO A CA 1
ATOM 1163 C C . PRO A 1 146 ? 9.600 -1.712 -19.193 1.00 94.94 146 PRO A C 1
ATOM 1165 O O . PRO A 1 146 ? 9.923 -2.845 -19.546 1.00 94.94 146 PRO A O 1
ATOM 1168 N N . SER A 1 147 ? 9.929 -1.210 -18.000 1.00 92.75 147 SER A N 1
ATOM 1169 C CA . SER A 1 147 ? 10.596 -1.970 -16.927 1.00 92.75 147 SER A CA 1
ATOM 1170 C C . SER A 1 147 ? 10.422 -1.279 -15.572 1.00 92.75 147 SER A C 1
ATOM 1172 O O . SER A 1 147 ? 9.916 -0.165 -15.510 1.00 92.75 147 SER A O 1
ATOM 1174 N N . GLY A 1 148 ? 10.876 -1.907 -14.492 1.00 90.56 148 GLY A N 1
ATOM 1175 C CA . GLY A 1 148 ? 10.946 -1.323 -13.160 1.00 90.56 148 GLY A CA 1
ATOM 1176 C C . GLY A 1 148 ? 11.820 -0.074 -13.130 1.00 90.56 148 GLY A C 1
ATOM 1177 O O . GLY A 1 148 ? 11.495 0.856 -12.413 1.00 90.56 148 GLY A O 1
ATOM 1178 N N . TRP A 1 149 ? 12.865 0.028 -13.955 1.00 88.38 149 TRP A N 1
ATOM 1179 C CA . TRP A 1 149 ? 13.733 1.216 -14.002 1.00 88.38 149 TRP A CA 1
ATOM 1180 C C . TRP A 1 149 ? 13.096 2.430 -14.685 1.00 88.38 149 TRP A C 1
ATOM 1182 O O . TRP A 1 149 ? 13.550 3.559 -14.497 1.00 88.38 149 TRP A O 1
ATOM 1192 N N . VAL A 1 150 ? 12.024 2.207 -15.448 1.00 93.50 150 VAL A N 1
ATOM 1193 C CA . VAL A 1 150 ? 11.143 3.246 -15.987 1.00 93.50 150 VAL A CA 1
ATOM 1194 C C . VAL A 1 150 ? 9.709 2.729 -15.877 1.00 93.50 150 VAL A C 1
ATOM 1196 O O . VAL A 1 150 ? 9.117 2.252 -16.847 1.00 93.50 150 VAL A O 1
ATOM 1199 N N . SER A 1 151 ? 9.171 2.766 -14.658 1.00 95.06 151 SER A N 1
ATOM 1200 C CA . SER A 1 151 ? 7.881 2.166 -14.303 1.00 95.06 151 SER A CA 1
ATOM 1201 C C . SER A 1 151 ? 6.689 2.943 -14.871 1.00 95.06 151 SER A C 1
ATOM 1203 O O . SER A 1 151 ? 5.607 2.377 -15.059 1.00 95.06 151 SER A O 1
ATOM 1205 N N . MET A 1 152 ? 6.914 4.221 -15.199 1.00 97.38 152 MET A N 1
ATOM 1206 C CA . MET A 1 152 ? 5.966 5.169 -15.788 1.00 97.38 152 MET A CA 1
ATOM 1207 C C . MET A 1 152 ? 6.625 6.007 -16.881 1.00 97.38 152 MET A C 1
ATOM 1209 O O . MET A 1 152 ? 7.842 6.165 -16.930 1.00 97.38 152 MET A O 1
ATOM 1213 N N . GLN A 1 153 ? 5.807 6.601 -17.741 1.00 97.06 153 GLN A N 1
ATOM 1214 C CA . GLN A 1 153 ? 6.246 7.317 -18.932 1.00 97.06 153 GLN A CA 1
ATOM 1215 C C . GLN A 1 153 ? 6.381 8.830 -18.724 1.00 97.06 153 GLN A C 1
ATOM 1217 O O . GLN A 1 153 ? 6.032 9.593 -19.626 1.00 97.06 153 GLN A O 1
ATOM 1222 N N . PHE A 1 154 ? 6.850 9.295 -17.561 1.00 97.75 154 PHE A N 1
ATOM 1223 C CA . PHE A 1 154 ? 7.085 10.726 -17.336 1.00 97.75 154 PHE A CA 1
ATOM 1224 C C . PHE A 1 154 ? 8.232 11.030 -16.370 1.00 97.75 154 PHE A C 1
ATOM 1226 O O . PHE A 1 154 ? 8.530 10.256 -15.469 1.00 97.75 154 PHE A O 1
ATOM 1233 N N . MET A 1 155 ? 8.832 12.204 -16.539 1.00 97.06 155 MET A N 1
ATOM 1234 C CA . MET A 1 155 ? 9.792 12.822 -15.625 1.00 97.06 155 MET A CA 1
ATOM 1235 C C . MET A 1 155 ? 9.518 14.327 -15.527 1.00 97.06 155 MET A C 1
ATOM 1237 O O . MET A 1 155 ? 8.869 14.912 -16.400 1.00 97.06 155 MET A O 1
ATOM 1241 N N . ALA A 1 156 ? 10.012 14.964 -14.468 1.00 97.75 156 ALA A N 1
ATOM 1242 C CA . ALA A 1 156 ? 9.817 16.395 -14.248 1.00 97.75 156 ALA A CA 1
ATOM 1243 C C . ALA A 1 156 ? 11.059 17.045 -13.638 1.00 97.75 156 ALA A C 1
ATOM 1245 O O . ALA A 1 156 ? 11.691 16.460 -12.766 1.00 97.75 156 ALA A O 1
ATOM 1246 N N . PHE A 1 157 ? 11.378 18.265 -14.061 1.00 97.38 157 PHE A N 1
ATOM 1247 C CA . PHE A 1 157 ? 12.443 19.086 -13.487 1.00 97.38 157 PHE A CA 1
ATOM 1248 C C . PHE A 1 157 ? 11.857 20.418 -13.037 1.00 97.38 157 PHE A C 1
ATOM 1250 O O . PHE A 1 157 ? 11.326 21.152 -13.867 1.00 97.38 157 PHE A O 1
ATOM 1257 N N . TYR A 1 158 ? 11.906 20.725 -11.744 1.00 97.75 158 TYR A N 1
ATOM 1258 C CA . TYR A 1 158 ? 11.186 21.870 -11.196 1.00 97.75 158 TYR A CA 1
ATOM 1259 C C . TYR A 1 158 ? 11.918 22.554 -10.056 1.00 97.75 158 TYR A C 1
ATOM 1261 O O . TYR A 1 158 ? 12.681 21.930 -9.329 1.00 97.75 158 TYR A O 1
ATOM 1269 N N . ASN A 1 159 ? 11.614 23.833 -9.878 1.00 97.44 159 ASN A N 1
ATOM 1270 C CA . ASN A 1 159 ? 11.911 24.574 -8.670 1.00 97.44 159 ASN A CA 1
ATOM 1271 C C . ASN A 1 159 ? 10.661 24.611 -7.790 1.00 97.44 159 ASN A C 1
ATOM 1273 O O . ASN A 1 159 ? 9.570 24.920 -8.279 1.00 97.44 159 ASN A O 1
ATOM 1277 N N . ILE A 1 160 ? 10.809 24.337 -6.494 1.00 94.25 160 ILE A N 1
ATOM 1278 C CA . ILE A 1 160 ? 9.669 24.236 -5.564 1.00 94.25 160 ILE A CA 1
ATOM 1279 C C . ILE A 1 160 ? 8.847 25.538 -5.443 1.00 94.25 160 ILE A C 1
ATOM 1281 O O . ILE A 1 160 ? 7.690 25.498 -5.024 1.00 94.25 160 ILE A O 1
ATOM 1285 N N . HIS A 1 161 ? 9.406 26.689 -5.833 1.00 94.62 161 HIS A N 1
ATOM 1286 C CA . HIS A 1 161 ? 8.750 27.999 -5.766 1.00 94.62 161 HIS A CA 1
ATOM 1287 C C . HIS A 1 161 ? 8.345 28.571 -7.131 1.00 94.62 161 HIS A C 1
ATOM 1289 O O . HIS A 1 161 ? 7.403 29.361 -7.195 1.00 94.62 161 HIS A O 1
ATOM 1295 N N . LEU A 1 162 ? 9.040 28.198 -8.211 1.00 95.69 162 LEU A N 1
ATOM 1296 C CA . LEU A 1 162 ? 8.864 28.805 -9.540 1.00 95.69 162 LEU A CA 1
ATOM 1297 C C . LEU A 1 162 ? 8.153 27.894 -10.552 1.00 95.69 162 LEU A C 1
ATOM 1299 O O . LEU A 1 162 ? 7.726 28.373 -11.602 1.00 95.69 162 LEU A O 1
ATOM 1303 N N . GLY A 1 163 ? 7.988 26.605 -10.240 1.00 94.94 163 GLY A N 1
ATOM 1304 C CA . GLY A 1 163 ? 7.454 25.611 -11.169 1.00 94.94 163 GLY A CA 1
ATOM 1305 C C . GLY A 1 163 ? 8.544 24.933 -11.998 1.00 94.94 163 GLY A C 1
ATOM 1306 O O . GLY A 1 163 ? 9.733 25.033 -11.690 1.00 94.94 163 GLY A O 1
ATOM 1307 N N . GLY A 1 164 ? 8.146 24.195 -13.031 1.00 95.88 164 GLY A N 1
ATOM 1308 C CA . GLY A 1 164 ? 9.073 23.334 -13.756 1.00 95.88 164 GLY A CA 1
ATOM 1309 C C . GLY A 1 164 ? 8.621 22.847 -15.120 1.00 95.88 164 GLY A C 1
ATOM 1310 O O . GLY A 1 164 ? 7.533 23.160 -15.600 1.00 95.88 164 GLY A O 1
ATOM 1311 N N . LEU A 1 165 ? 9.507 22.063 -15.726 1.00 96.56 165 LEU A N 1
ATOM 1312 C CA . LEU A 1 165 ? 9.366 21.369 -16.994 1.00 96.56 165 LEU A CA 1
ATOM 1313 C C . LEU A 1 165 ? 8.825 19.953 -16.768 1.00 96.56 165 LEU A C 1
ATOM 1315 O O . LEU A 1 165 ? 9.346 19.192 -15.952 1.00 96.56 165 LEU A O 1
ATOM 1319 N N . TYR A 1 166 ? 7.811 19.594 -17.543 1.00 98.00 166 TYR A N 1
ATOM 1320 C CA . TYR A 1 166 ? 7.197 18.273 -17.594 1.00 98.00 166 TYR A CA 1
ATOM 1321 C C . TYR A 1 166 ? 7.517 17.599 -18.932 1.00 98.00 166 TYR A C 1
ATOM 1323 O O . TYR A 1 166 ? 7.367 18.226 -19.985 1.00 98.00 166 TYR A O 1
ATOM 1331 N N . LEU A 1 167 ? 7.932 16.329 -18.895 1.00 98.31 167 LEU A N 1
ATOM 1332 C CA . LEU A 1 167 ? 8.218 15.513 -20.077 1.00 98.31 167 LEU A CA 1
ATOM 1333 C C . LEU A 1 167 ? 7.601 14.119 -19.915 1.00 98.31 167 LEU A C 1
ATOM 1335 O O . LEU A 1 167 ? 7.962 13.394 -18.991 1.00 98.31 167 LEU A O 1
ATOM 1339 N N . ALA A 1 168 ? 6.708 13.729 -20.824 1.00 98.31 168 ALA A N 1
ATOM 1340 C CA . ALA A 1 168 ? 6.029 12.433 -20.785 1.00 98.31 168 ALA A CA 1
ATOM 1341 C C . ALA A 1 168 ? 5.781 11.836 -22.175 1.00 98.31 168 ALA A C 1
ATOM 1343 O O . ALA A 1 168 ? 5.971 12.508 -23.185 1.00 98.31 168 ALA A O 1
ATOM 1344 N N . THR A 1 169 ? 5.298 10.598 -22.247 1.00 98.31 169 THR A N 1
ATOM 1345 C CA . THR A 1 169 ? 4.694 10.027 -23.462 1.00 98.31 169 THR A CA 1
ATOM 1346 C C . THR A 1 169 ? 3.324 9.439 -23.153 1.00 98.31 169 THR A C 1
ATOM 1348 O O . THR A 1 169 ? 3.110 8.931 -22.059 1.00 98.31 169 THR A O 1
ATOM 1351 N N . ASN A 1 170 ? 2.404 9.479 -24.118 1.00 97.44 170 ASN A N 1
ATOM 1352 C CA . ASN A 1 170 ? 1.080 8.854 -23.996 1.00 97.44 170 ASN A CA 1
ATOM 1353 C C . ASN A 1 170 ? 0.967 7.542 -24.793 1.00 97.44 170 ASN A C 1
ATOM 1355 O O . ASN A 1 170 ? -0.054 7.275 -25.430 1.00 97.44 170 ASN A O 1
ATOM 1359 N N . ASP A 1 171 ? 2.033 6.741 -24.795 1.00 97.44 171 ASP A N 1
ATOM 1360 C CA . ASP A 1 171 ? 2.045 5.443 -25.464 1.00 97.44 171 ASP A CA 1
ATOM 1361 C C . ASP A 1 171 ? 1.208 4.431 -24.682 1.00 97.44 171 ASP A C 1
ATOM 1363 O O . ASP A 1 171 ? 1.392 4.247 -23.481 1.00 97.44 171 ASP A O 1
ATOM 1367 N N . THR A 1 172 ? 0.297 3.758 -25.377 1.00 96.81 172 THR A N 1
ATOM 1368 C CA . THR A 1 172 ? -0.601 2.759 -24.781 1.00 96.81 172 THR A CA 1
ATOM 1369 C C . THR A 1 172 ? -0.289 1.331 -25.224 1.00 96.81 172 THR A C 1
ATOM 1371 O O . THR A 1 172 ? -0.916 0.389 -24.737 1.00 96.81 172 THR A O 1
ATOM 1374 N N . GLU A 1 173 ? 0.688 1.159 -26.122 1.00 95.44 173 GLU A N 1
ATOM 1375 C CA . GLU A 1 173 ? 1.006 -0.118 -26.769 1.00 95.44 173 GLU A CA 1
ATOM 1376 C C . GLU A 1 173 ? 2.257 -0.806 -26.205 1.00 95.44 173 GLU A C 1
ATOM 1378 O O . GLU A 1 173 ? 2.545 -1.942 -26.573 1.00 95.44 173 GLU A O 1
ATOM 1383 N N . GLY A 1 174 ? 3.008 -0.144 -25.322 1.00 94.69 174 GLY A N 1
ATOM 1384 C CA . GLY A 1 174 ? 4.221 -0.714 -24.733 1.00 94.69 174 GLY A CA 1
ATOM 1385 C C . GLY A 1 174 ? 5.439 -0.687 -25.650 1.00 94.69 174 GLY A C 1
ATOM 1386 O O . GLY A 1 174 ? 6.275 -1.588 -25.601 1.00 94.69 174 GLY A O 1
ATOM 1387 N N . ASN A 1 175 ? 5.565 0.354 -26.475 1.00 96.06 175 ASN A N 1
ATOM 1388 C CA . ASN A 1 175 ? 6.747 0.566 -27.299 1.00 96.06 175 ASN A CA 1
ATOM 1389 C C . ASN A 1 175 ? 7.977 0.848 -26.429 1.00 96.06 175 ASN A C 1
ATOM 1391 O O . ASN A 1 175 ? 7.906 1.584 -25.432 1.00 96.06 175 ASN A O 1
ATOM 1395 N N . VAL A 1 176 ? 9.116 0.292 -26.851 1.00 96.31 176 VAL A N 1
ATOM 1396 C CA . VAL A 1 176 ? 10.391 0.445 -26.148 1.00 96.31 176 VAL A CA 1
ATOM 1397 C C . VAL A 1 176 ? 10.908 1.868 -26.313 1.00 96.31 176 VAL A C 1
ATOM 1399 O O . VAL A 1 176 ? 11.030 2.383 -27.428 1.00 96.31 176 VAL A O 1
ATOM 1402 N N . LYS A 1 177 ? 11.231 2.510 -25.191 1.00 94.94 177 LYS A N 1
ATOM 1403 C CA . LYS A 1 177 ? 11.690 3.901 -25.173 1.00 94.94 177 LYS A CA 1
ATOM 1404 C C . LYS A 1 177 ? 12.648 4.181 -24.028 1.00 94.94 177 LYS A C 1
ATOM 1406 O O . LYS A 1 177 ? 12.541 3.588 -22.963 1.00 94.94 177 LYS A O 1
ATOM 1411 N N . GLY A 1 178 ? 13.588 5.086 -24.268 1.00 94.19 178 GLY A N 1
ATOM 1412 C CA . GLY A 1 178 ? 14.568 5.559 -23.305 1.00 94.19 178 GLY A CA 1
ATOM 1413 C C . GLY A 1 178 ? 14.170 6.909 -22.727 1.00 94.19 178 GLY A C 1
ATOM 1414 O O . GLY A 1 178 ? 14.006 7.848 -23.500 1.00 94.19 178 GLY A O 1
ATOM 1415 N N . PHE A 1 179 ? 14.054 7.022 -21.404 1.00 94.00 179 PHE A N 1
ATOM 1416 C CA . PHE A 1 179 ? 13.868 8.302 -20.709 1.00 94.00 179 PHE A CA 1
ATOM 1417 C C . PHE A 1 179 ? 15.215 8.795 -20.193 1.00 94.00 179 PHE A C 1
ATOM 1419 O O . PHE A 1 179 ? 15.652 8.445 -19.097 1.00 94.00 179 PHE A O 1
ATOM 1426 N N . SER A 1 180 ? 15.905 9.579 -21.011 1.00 88.69 180 SER A N 1
ATOM 1427 C CA . SER A 1 180 ? 17.303 9.903 -20.784 1.00 88.69 180 SER A CA 1
ATOM 1428 C C . SER A 1 180 ? 17.502 11.235 -20.079 1.00 88.69 180 SER A C 1
ATOM 1430 O O . SER A 1 180 ? 16.982 12.265 -20.499 1.00 88.69 180 SER A O 1
ATOM 1432 N N . VAL A 1 181 ? 18.336 11.205 -19.042 1.00 87.62 181 VAL A N 1
ATOM 1433 C CA . VAL A 1 181 ? 18.928 12.379 -18.396 1.00 87.62 181 VAL A CA 1
ATOM 1434 C C . VAL A 1 181 ? 20.442 12.220 -18.425 1.00 87.62 181 VAL A C 1
ATOM 1436 O O . VAL A 1 181 ? 20.970 11.177 -18.025 1.00 87.62 181 VAL A O 1
ATOM 1439 N N . TYR A 1 182 ? 21.150 13.220 -18.945 1.00 83.06 182 TYR A N 1
ATOM 1440 C CA . TYR A 1 182 ? 22.608 13.176 -19.046 1.00 83.06 182 TYR A CA 1
ATOM 1441 C C . TYR A 1 182 ? 23.229 14.567 -19.166 1.00 83.06 182 TYR A C 1
ATOM 1443 O O . TYR A 1 182 ? 22.597 15.543 -19.578 1.00 83.06 182 TYR A O 1
ATOM 1451 N N . ARG A 1 183 ? 24.527 14.624 -18.869 1.00 80.19 183 ARG A N 1
ATOM 1452 C CA . ARG A 1 183 ? 25.350 15.824 -18.951 1.00 80.19 183 ARG A CA 1
ATOM 1453 C C . ARG A 1 183 ? 26.600 15.576 -19.796 1.00 80.19 183 ARG A C 1
ATOM 1455 O O . ARG A 1 183 ? 27.336 14.620 -19.548 1.00 80.19 183 ARG A O 1
ATOM 1462 N N . PHE A 1 184 ? 26.834 16.448 -20.780 1.00 72.56 184 PHE A N 1
ATOM 1463 C CA . PHE A 1 184 ? 28.028 16.422 -21.639 1.00 72.56 184 PHE A CA 1
ATOM 1464 C C . PHE A 1 184 ? 29.139 17.363 -21.153 1.00 72.56 184 PHE A C 1
ATOM 1466 O O . PHE A 1 184 ? 30.303 17.146 -21.475 1.00 72.56 184 PHE A O 1
ATOM 1473 N N . SER A 1 185 ? 28.793 18.411 -20.400 1.00 76.88 185 SER A N 1
ATOM 1474 C CA . SER A 1 185 ? 29.716 19.452 -19.936 1.00 76.88 185 SER A CA 1
ATOM 1475 C C . SER A 1 185 ? 29.385 19.863 -18.503 1.00 76.88 185 SER A C 1
ATOM 1477 O O . SER A 1 185 ? 28.300 19.579 -18.032 1.00 76.88 185 SER A O 1
ATOM 1479 N N . MET A 1 186 ? 30.254 20.581 -17.793 1.00 78.75 186 MET A N 1
ATOM 1480 C CA . MET A 1 186 ? 29.895 21.093 -16.457 1.00 78.75 186 MET A CA 1
ATOM 1481 C C . MET A 1 186 ? 28.860 22.236 -16.481 1.00 78.75 186 MET A C 1
ATOM 1483 O O . MET A 1 186 ? 28.408 22.640 -15.415 1.00 78.75 186 MET A O 1
ATOM 1487 N N . ASN A 1 187 ? 28.502 22.754 -17.662 1.00 83.19 187 ASN A N 1
ATOM 1488 C CA . ASN A 1 187 ? 27.753 24.004 -17.825 1.00 83.19 187 ASN A CA 1
ATOM 1489 C C . ASN A 1 187 ? 26.271 23.815 -18.175 1.00 83.19 187 ASN A C 1
ATOM 1491 O O . ASN A 1 187 ? 25.533 24.796 -18.220 1.00 83.19 187 ASN A O 1
ATOM 1495 N N . ASP A 1 188 ? 25.839 22.596 -18.470 1.00 83.19 188 ASP A N 1
ATOM 1496 C CA . ASP A 1 188 ? 24.462 22.289 -18.840 1.00 83.19 188 ASP A CA 1
ATOM 1497 C C . ASP A 1 188 ? 24.159 20.804 -18.660 1.00 83.19 188 ASP A C 1
ATOM 1499 O O . ASP A 1 188 ? 25.051 19.985 -18.458 1.00 83.19 188 ASP A O 1
ATOM 1503 N N . TRP A 1 189 ? 22.886 20.442 -18.738 1.00 88.00 189 TRP A N 1
ATOM 1504 C CA . TRP A 1 189 ? 22.444 19.057 -18.833 1.00 88.00 189 TRP A CA 1
ATOM 1505 C C . TRP A 1 189 ? 21.204 18.949 -19.729 1.00 88.00 189 TRP A C 1
ATOM 1507 O O . TRP A 1 189 ? 20.701 19.950 -20.248 1.00 88.00 189 TRP A O 1
ATOM 1517 N N . ASN A 1 190 ? 20.770 17.717 -20.004 1.00 87.31 190 ASN A N 1
ATOM 1518 C CA . ASN A 1 190 ? 19.768 17.431 -21.025 1.00 87.31 190 ASN A CA 1
ATOM 1519 C C . ASN A 1 190 ? 18.749 16.399 -20.542 1.00 87.31 190 ASN A C 1
ATOM 1521 O O . ASN A 1 190 ? 19.107 15.445 -19.846 1.00 87.31 190 ASN A O 1
ATOM 1525 N N . MET A 1 191 ? 17.511 16.561 -21.005 1.00 91.00 191 MET A N 1
ATOM 1526 C CA . MET A 1 191 ? 16.441 15.565 -20.928 1.00 91.00 191 MET A CA 1
ATOM 1527 C C . MET A 1 191 ? 16.062 15.141 -22.346 1.00 91.00 191 MET A C 1
ATOM 1529 O O . MET A 1 191 ? 15.901 15.992 -23.221 1.00 91.00 191 MET A O 1
ATOM 1533 N N . ALA A 1 192 ? 15.907 13.846 -22.594 1.00 91.25 192 ALA A N 1
ATOM 1534 C CA . ALA A 1 192 ? 15.579 13.341 -23.921 1.00 91.25 192 ALA A CA 1
ATOM 1535 C C . ALA A 1 192 ? 14.713 12.082 -23.868 1.00 91.25 192 ALA A C 1
ATOM 1537 O O . ALA A 1 192 ? 14.778 11.312 -22.910 1.00 91.25 192 ALA A O 1
ATOM 1538 N N . VAL A 1 193 ? 13.941 11.851 -24.931 1.00 94.38 193 VAL A N 1
ATOM 1539 C CA . VAL A 1 193 ? 13.226 10.586 -25.145 1.00 94.38 193 VAL A CA 1
ATOM 1540 C C . VAL A 1 193 ? 13.783 9.907 -26.387 1.00 94.38 193 VAL A C 1
ATOM 1542 O O . VAL A 1 193 ? 13.839 10.517 -27.450 1.00 94.38 193 VAL A O 1
ATOM 1545 N N . THR A 1 194 ? 14.218 8.655 -26.256 1.00 93.88 194 THR A N 1
ATOM 1546 C CA . THR A 1 194 ? 14.677 7.834 -27.387 1.00 93.88 194 THR A CA 1
ATOM 1547 C C . THR A 1 194 ? 13.650 6.765 -27.706 1.00 93.88 194 THR A C 1
ATOM 1549 O O . THR A 1 194 ? 13.264 6.011 -26.827 1.00 93.88 194 THR A O 1
ATOM 1552 N N . HIS A 1 195 ? 13.224 6.671 -28.956 1.00 95.19 195 HIS A N 1
ATOM 1553 C CA . HIS A 1 195 ? 12.238 5.707 -29.431 1.00 95.19 195 HIS A CA 1
ATOM 1554 C C . HIS A 1 195 ? 12.957 4.585 -30.167 1.00 95.19 195 HIS A C 1
ATOM 1556 O O . HIS A 1 195 ? 13.691 4.865 -31.114 1.00 95.19 195 HIS A O 1
ATOM 1562 N N . TYR A 1 196 ? 12.770 3.340 -29.731 1.00 94.75 196 TYR A N 1
ATOM 1563 C CA . TYR A 1 196 ? 13.420 2.166 -30.313 1.00 94.75 196 TYR A CA 1
ATOM 1564 C C . TYR A 1 196 ? 12.411 1.308 -31.073 1.00 94.75 196 TYR A C 1
ATOM 1566 O O . TYR A 1 196 ? 11.259 1.182 -30.658 1.00 94.75 196 TYR A O 1
ATOM 1574 N N . GLN A 1 197 ? 12.861 0.681 -32.158 1.00 93.44 197 GLN A N 1
ATOM 1575 C CA . GLN A 1 197 ? 12.038 -0.214 -32.969 1.00 93.44 197 GLN A CA 1
ATOM 1576 C C . GLN A 1 197 ? 12.827 -1.450 -33.437 1.00 93.44 197 GLN A C 1
ATOM 1578 O O . GLN A 1 197 ? 14.033 -1.544 -33.159 1.00 93.44 197 GLN A O 1
ATOM 1583 N N . PRO A 1 198 ? 12.173 -2.410 -34.117 1.00 94.50 198 PRO A N 1
ATOM 1584 C CA . PRO A 1 198 ? 12.868 -3.537 -34.719 1.00 94.50 198 PRO A CA 1
ATOM 1585 C C . PRO A 1 198 ? 13.961 -3.100 -35.701 1.00 94.50 198 PRO A C 1
ATOM 1587 O O . PRO A 1 198 ? 13.871 -2.073 -36.369 1.00 94.50 198 PRO A O 1
ATOM 1590 N N . TYR A 1 199 ? 15.023 -3.893 -35.780 1.00 93.56 199 TYR A N 1
ATOM 1591 C CA . TYR A 1 199 ? 16.099 -3.718 -36.749 1.00 93.56 199 TYR A CA 1
ATOM 1592 C C . TYR A 1 199 ? 15.639 -4.146 -38.144 1.00 93.56 199 TYR A C 1
ATOM 1594 O O . TYR A 1 199 ? 14.887 -5.109 -38.280 1.00 93.56 199 TYR A O 1
ATOM 1602 N N . GLY A 1 200 ? 16.158 -3.480 -39.179 1.00 90.44 200 GLY A N 1
ATOM 1603 C CA . GLY A 1 200 ? 15.753 -3.709 -40.572 1.00 90.44 200 GLY A CA 1
ATOM 1604 C C . GLY A 1 200 ? 14.578 -2.840 -41.029 1.00 90.44 200 GLY A C 1
ATOM 1605 O O . GLY A 1 200 ? 14.216 -2.865 -42.203 1.00 90.44 200 GLY A O 1
ATOM 1606 N N . GLU A 1 201 ? 13.985 -2.063 -40.120 1.00 92.62 201 GLU A N 1
ATOM 1607 C CA . GLU A 1 201 ? 12.886 -1.157 -40.439 1.00 92.62 201 GLU A CA 1
ATOM 1608 C C . GLU A 1 201 ? 13.404 0.136 -41.072 1.00 92.62 201 GLU A C 1
ATOM 1610 O O . GLU A 1 201 ? 14.286 0.813 -40.541 1.00 92.62 201 GLU A O 1
ATOM 1615 N N . LYS A 1 202 ? 12.815 0.516 -42.208 1.00 93.00 202 LYS A N 1
ATOM 1616 C CA . LYS A 1 202 ? 13.186 1.739 -42.942 1.00 93.00 202 LYS A CA 1
ATOM 1617 C C . LYS A 1 202 ? 12.358 2.952 -42.569 1.00 93.00 202 LYS A C 1
ATOM 1619 O O . LYS A 1 202 ? 12.694 4.067 -42.957 1.00 93.00 202 LYS A O 1
ATOM 1624 N N . SER A 1 203 ? 11.278 2.749 -41.829 1.00 94.06 203 SER A N 1
ATOM 1625 C CA . SER A 1 203 ? 10.398 3.810 -41.366 1.00 94.06 203 SER A CA 1
ATOM 1626 C C . SER A 1 203 ? 10.201 3.714 -39.866 1.00 94.06 203 SER A C 1
ATOM 1628 O O . SER A 1 203 ? 9.977 2.621 -39.358 1.00 94.06 203 SER A O 1
ATOM 1630 N N . LEU A 1 204 ? 10.237 4.849 -39.176 1.00 93.31 204 LEU A N 1
ATOM 1631 C CA . LEU A 1 204 ? 9.816 4.987 -37.787 1.00 93.31 204 LEU A CA 1
ATOM 1632 C C . LEU A 1 204 ? 8.700 6.022 -37.740 1.00 93.31 204 LEU A C 1
ATOM 1634 O O . LEU A 1 204 ? 8.906 7.163 -38.144 1.00 93.31 204 LEU A O 1
ATOM 1638 N N . ASN A 1 205 ? 7.529 5.641 -37.238 1.00 92.69 205 ASN A N 1
ATOM 1639 C CA . ASN A 1 205 ? 6.407 6.551 -37.035 1.00 92.69 205 ASN A CA 1
ATOM 1640 C C . ASN A 1 205 ? 5.861 6.368 -35.619 1.00 92.69 205 ASN A C 1
ATOM 1642 O O . ASN A 1 205 ? 5.434 5.271 -35.258 1.00 92.69 205 ASN A O 1
ATOM 1646 N N . LEU A 1 206 ? 5.883 7.429 -34.811 1.00 92.75 206 LEU A N 1
ATOM 1647 C CA . LEU A 1 206 ? 5.346 7.357 -33.457 1.00 92.75 206 LEU A CA 1
ATOM 1648 C C . LEU A 1 206 ? 3.817 7.257 -33.485 1.00 92.75 206 LEU A C 1
ATOM 1650 O O . LEU A 1 206 ? 3.124 8.178 -33.917 1.00 92.75 206 LEU A O 1
ATOM 1654 N N . THR A 1 207 ? 3.280 6.167 -32.934 1.00 91.44 207 THR A N 1
ATOM 1655 C CA . THR A 1 207 ? 1.830 5.983 -32.728 1.00 91.44 207 THR A CA 1
ATOM 1656 C C . THR A 1 207 ? 1.290 6.784 -31.537 1.00 91.44 207 THR A C 1
ATOM 1658 O O . THR A 1 207 ? 0.085 6.836 -31.298 1.00 91.44 207 THR A O 1
ATOM 1661 N N . TYR A 1 208 ? 2.178 7.465 -30.817 1.00 96.56 208 TYR A N 1
ATOM 1662 C CA . TYR A 1 208 ? 1.914 8.270 -29.633 1.00 96.56 208 TYR A CA 1
ATOM 1663 C C . TYR A 1 208 ? 2.606 9.632 -29.737 1.00 96.56 208 TYR A C 1
ATOM 1665 O O . TYR A 1 208 ? 3.399 9.899 -30.638 1.00 96.56 208 TYR A O 1
ATOM 1673 N N . SER A 1 209 ? 2.278 10.523 -28.812 1.00 97.56 209 SER A N 1
ATOM 1674 C CA . SER A 1 209 ? 2.891 11.837 -28.673 1.00 97.56 209 SER A CA 1
ATOM 1675 C C . SER A 1 209 ? 3.882 11.849 -27.512 1.00 97.56 209 SER A C 1
ATOM 1677 O O . SER A 1 209 ? 3.625 11.281 -26.448 1.00 97.56 209 SER A O 1
ATOM 1679 N N . VAL A 1 210 ? 4.978 12.580 -27.691 1.00 98.31 210 VAL A N 1
ATOM 1680 C CA . VAL A 1 210 ? 5.790 13.074 -26.578 1.00 98.31 210 VAL A CA 1
ATOM 1681 C C . VAL A 1 210 ? 5.177 14.381 -26.087 1.00 98.31 210 VAL A C 1
ATOM 1683 O O . VAL A 1 210 ? 4.848 15.262 -26.879 1.00 98.31 210 VAL A O 1
ATOM 1686 N N . ILE A 1 211 ? 4.961 14.492 -24.786 1.00 98.38 211 ILE A N 1
ATOM 1687 C CA . ILE A 1 211 ? 4.286 15.612 -24.143 1.00 98.38 211 ILE A CA 1
ATOM 1688 C C . ILE A 1 211 ? 5.345 16.450 -23.445 1.00 98.38 211 ILE A C 1
ATOM 1690 O O . ILE A 1 211 ? 6.061 15.944 -22.586 1.00 98.38 211 ILE A O 1
ATOM 1694 N N . VAL A 1 212 ? 5.427 17.727 -23.808 1.00 98.12 212 VAL A N 1
ATOM 1695 C CA . VAL A 1 212 ? 6.329 18.701 -23.183 1.00 98.12 212 VAL A CA 1
ATOM 1696 C C . VAL A 1 212 ? 5.500 19.865 -22.681 1.00 98.12 212 VAL A C 1
ATOM 1698 O O . VAL A 1 212 ? 4.678 20.400 -23.426 1.00 98.12 212 VAL A O 1
ATOM 1701 N N . GLY A 1 213 ? 5.702 20.289 -21.444 1.00 96.62 213 GLY A N 1
ATOM 1702 C CA . GLY A 1 213 ? 4.959 21.421 -20.909 1.00 96.62 213 GLY A CA 1
ATOM 1703 C C . GLY A 1 213 ? 5.553 21.985 -19.639 1.00 96.62 213 GLY A C 1
ATOM 1704 O O . GLY A 1 213 ? 6.604 21.545 -19.183 1.00 96.62 213 GLY A O 1
ATOM 1705 N N . VAL A 1 214 ? 4.863 22.965 -19.073 1.00 96.06 214 VAL A N 1
ATOM 1706 C CA . VAL A 1 214 ? 5.246 23.583 -17.801 1.00 96.06 214 VAL A CA 1
ATOM 1707 C C . VAL A 1 214 ? 4.167 23.380 -16.748 1.00 96.06 214 VAL A C 1
ATOM 1709 O O . VAL A 1 214 ? 2.992 23.216 -17.071 1.00 96.06 214 VAL A O 1
ATOM 1712 N N . PHE A 1 215 ? 4.552 23.393 -15.479 1.00 97.00 215 PHE A N 1
ATOM 1713 C CA . PHE A 1 215 ? 3.620 23.284 -14.359 1.00 97.00 215 PHE A CA 1
ATOM 1714 C C . PHE A 1 215 ? 4.107 24.104 -13.164 1.00 97.00 215 PHE A C 1
ATOM 1716 O O . PHE A 1 215 ? 5.292 24.413 -13.061 1.00 97.00 215 PHE A O 1
ATOM 1723 N N . LEU A 1 216 ? 3.190 24.453 -12.260 1.00 95.88 216 LEU A N 1
ATOM 1724 C CA . LEU A 1 216 ? 3.495 25.147 -11.010 1.00 95.88 216 LEU A CA 1
ATOM 1725 C C . LEU A 1 216 ? 3.154 24.235 -9.832 1.00 95.88 216 LEU A C 1
ATOM 1727 O O . LEU A 1 216 ? 1.992 23.875 -9.651 1.00 95.88 216 LEU A O 1
ATOM 1731 N N . GLY A 1 217 ? 4.160 23.881 -9.037 1.00 94.00 217 GLY A N 1
ATOM 1732 C CA . GLY A 1 217 ? 4.017 22.998 -7.885 1.00 94.00 217 GLY A CA 1
ATOM 1733 C C . GLY A 1 217 ? 5.196 22.046 -7.743 1.00 94.00 217 GLY A C 1
ATOM 1734 O O . GLY A 1 217 ? 6.256 22.266 -8.325 1.00 94.00 217 GLY A O 1
ATOM 1735 N N . ASP A 1 218 ? 4.993 20.997 -6.957 1.00 95.62 218 ASP A N 1
ATOM 1736 C CA . ASP A 1 218 ? 5.987 19.968 -6.674 1.00 95.62 218 ASP A CA 1
ATOM 1737 C C . ASP A 1 218 ? 5.759 18.699 -7.515 1.00 95.62 218 ASP A C 1
ATOM 1739 O O . ASP A 1 218 ? 4.955 18.670 -8.454 1.00 95.62 218 ASP A O 1
ATOM 1743 N N . TRP A 1 219 ? 6.464 17.622 -7.168 1.00 97.19 219 TRP A N 1
ATOM 1744 C CA . TRP A 1 219 ? 6.315 16.341 -7.846 1.00 97.19 219 TRP A CA 1
ATOM 1745 C C . TRP A 1 219 ? 4.885 15.780 -7.788 1.00 97.19 219 TRP A C 1
ATOM 1747 O O . TRP A 1 219 ? 4.503 15.070 -8.717 1.00 97.19 219 TRP A O 1
ATOM 1757 N N . HIS A 1 220 ? 4.074 16.114 -6.773 1.00 97.19 220 HIS A N 1
ATOM 1758 C CA . HIS A 1 220 ? 2.681 15.666 -6.705 1.00 97.19 220 HIS A CA 1
ATOM 1759 C C . HIS A 1 220 ? 1.853 16.289 -7.829 1.00 97.19 220 HIS A C 1
ATOM 1761 O O . HIS A 1 220 ? 1.026 15.606 -8.423 1.00 97.19 220 HIS A O 1
ATOM 1767 N N . VAL A 1 221 ? 2.103 17.557 -8.179 1.00 96.81 221 VAL A N 1
ATOM 1768 C CA . VAL A 1 221 ? 1.421 18.215 -9.307 1.00 96.81 221 VAL A CA 1
ATOM 1769 C C . VAL A 1 221 ? 1.814 17.570 -10.636 1.00 96.81 221 VAL A C 1
ATOM 1771 O O . VAL A 1 221 ? 0.944 17.285 -11.457 1.00 96.81 221 VAL A O 1
ATOM 1774 N N . ALA A 1 222 ? 3.103 17.277 -10.842 1.00 97.75 222 ALA A N 1
ATOM 1775 C CA . ALA A 1 222 ? 3.556 16.541 -12.026 1.00 97.75 222 ALA A CA 1
ATOM 1776 C C . ALA A 1 222 ? 2.935 15.133 -12.105 1.00 97.75 222 ALA A C 1
ATOM 1778 O O . ALA A 1 222 ? 2.499 14.704 -13.177 1.00 97.75 222 ALA A O 1
ATOM 1779 N N . ALA A 1 223 ? 2.855 14.432 -10.971 1.00 98.25 223 ALA A N 1
ATOM 1780 C CA . ALA A 1 223 ? 2.220 13.125 -10.879 1.00 98.25 223 ALA A CA 1
ATOM 1781 C C . ALA A 1 223 ? 0.711 13.197 -11.146 1.00 98.25 223 ALA A C 1
ATOM 1783 O O . ALA A 1 223 ? 0.191 12.318 -11.821 1.00 98.25 223 ALA A O 1
ATOM 1784 N N . GLU A 1 224 ? 0.015 14.248 -10.702 1.00 97.19 224 GLU A N 1
ATOM 1785 C CA . GLU A 1 224 ? -1.416 14.451 -10.960 1.00 97.19 224 GLU A CA 1
ATOM 1786 C C . GLU A 1 224 ? -1.706 14.680 -12.452 1.00 97.19 224 GLU A C 1
ATOM 1788 O O . GLU A 1 224 ? -2.651 14.109 -12.999 1.00 97.19 224 GLU A O 1
ATOM 1793 N N . ILE A 1 225 ? -0.845 15.441 -13.147 1.00 97.50 225 ILE A N 1
ATOM 1794 C CA . ILE A 1 225 ? -0.923 15.602 -14.609 1.00 97.50 225 ILE A CA 1
ATOM 1795 C C . ILE A 1 225 ? -0.853 14.228 -15.284 1.00 97.50 225 ILE A C 1
ATOM 1797 O O . ILE A 1 225 ? -1.713 13.904 -16.104 1.00 97.50 225 ILE A O 1
ATOM 1801 N N . TYR A 1 226 ? 0.125 13.396 -14.911 1.00 98.44 226 TYR A N 1
ATOM 1802 C CA . TYR A 1 226 ? 0.254 12.050 -15.472 1.00 98.44 226 TYR A CA 1
ATOM 1803 C C . TYR A 1 226 ? -0.923 11.141 -15.089 1.00 98.44 226 TYR A C 1
ATOM 1805 O O . TYR A 1 226 ? -1.493 10.476 -15.954 1.00 98.44 226 TYR A O 1
ATOM 1813 N N . LYS A 1 227 ? -1.330 11.159 -13.813 1.00 98.12 227 LYS A N 1
ATOM 1814 C CA . LYS A 1 227 ? -2.430 10.364 -13.249 1.00 98.12 227 LYS A CA 1
ATOM 1815 C C . LYS A 1 227 ? -3.736 10.592 -14.003 1.00 98.12 227 LYS A C 1
ATOM 1817 O O . LYS A 1 227 ? -4.395 9.614 -14.345 1.00 98.12 227 LYS A O 1
ATOM 1822 N N . SER A 1 228 ? -4.048 11.844 -14.347 1.00 96.50 228 SER A N 1
ATOM 1823 C CA . SER A 1 228 ? -5.257 12.205 -15.103 1.00 96.50 228 SER A CA 1
ATOM 1824 C C . SER A 1 228 ? -5.347 11.536 -16.483 1.00 96.50 228 SER A C 1
ATOM 1826 O O . SER A 1 228 ? -6.436 11.234 -16.968 1.00 96.50 228 SER A O 1
ATOM 1828 N N . TRP A 1 229 ? -4.208 11.254 -17.124 1.00 97.25 229 TRP A N 1
ATOM 1829 C CA . TRP A 1 229 ? -4.167 10.463 -18.353 1.00 97.25 229 TRP A CA 1
ATOM 1830 C C . TRP A 1 229 ? -4.143 8.963 -18.043 1.00 97.25 229 TRP A C 1
ATOM 1832 O O . TRP A 1 229 ? -4.952 8.213 -18.591 1.00 97.25 229 TRP A O 1
ATOM 1842 N N . ALA A 1 230 ? -3.245 8.537 -17.155 1.00 97.94 230 ALA A N 1
ATOM 1843 C CA . ALA A 1 230 ? -2.975 7.143 -16.824 1.00 97.94 230 ALA A CA 1
ATOM 1844 C C . ALA A 1 230 ? -4.214 6.372 -16.341 1.00 97.94 230 ALA A C 1
ATOM 1846 O O . ALA A 1 230 ? -4.446 5.242 -16.767 1.00 97.94 230 ALA A O 1
ATOM 1847 N N . GLU A 1 231 ? -5.054 6.985 -15.503 1.00 96.81 231 GLU A N 1
ATOM 1848 C CA . GLU A 1 231 ? -6.236 6.322 -14.935 1.00 96.81 231 GLU A CA 1
ATOM 1849 C C . GLU A 1 231 ? -7.300 5.946 -15.978 1.00 96.81 231 GLU A C 1
ATOM 1851 O O . GLU A 1 231 ? -8.115 5.053 -15.745 1.00 96.81 231 GLU A O 1
ATOM 1856 N N . ASN A 1 232 ? -7.268 6.602 -17.140 1.00 97.50 232 ASN A N 1
ATOM 1857 C CA . ASN A 1 232 ? -8.180 6.362 -18.254 1.00 97.50 232 ASN A CA 1
ATOM 1858 C C . ASN A 1 232 ? -7.678 5.269 -19.215 1.00 97.50 232 ASN A C 1
ATOM 1860 O O . ASN A 1 232 ? -8.352 4.960 -20.199 1.00 97.50 232 ASN A O 1
ATOM 1864 N N . GLN A 1 233 ? -6.498 4.693 -18.965 1.00 98.00 233 GLN A N 1
ATOM 1865 C CA . GLN A 1 233 ? -5.887 3.716 -19.861 1.00 98.00 233 GLN A CA 1
ATOM 1866 C C . GLN A 1 233 ? -6.356 2.288 -19.583 1.00 98.00 233 GLN A C 1
ATOM 1868 O O . GLN A 1 233 ? -6.827 1.947 -18.493 1.00 98.00 233 GLN A O 1
ATOM 1873 N N . TRP A 1 234 ? -6.210 1.425 -20.593 1.00 97.88 234 TRP A N 1
ATOM 1874 C CA . TRP A 1 234 ? -6.739 0.062 -20.552 1.00 97.88 234 TRP A CA 1
ATOM 1875 C C . TRP A 1 234 ? -6.180 -0.752 -19.377 1.00 97.88 234 TRP A C 1
ATOM 1877 O O . TRP A 1 234 ? -6.920 -1.536 -18.795 1.00 97.88 234 TRP A O 1
ATOM 1887 N N . TRP A 1 235 ? -4.926 -0.543 -18.961 1.00 97.88 235 TRP A N 1
ATOM 1888 C CA . TRP A 1 235 ? -4.356 -1.272 -17.822 1.00 97.88 235 TRP A CA 1
ATOM 1889 C C . TRP A 1 235 ? -5.024 -0.912 -16.489 1.00 97.88 235 TRP A C 1
ATOM 1891 O O . TRP A 1 235 ? -5.236 -1.788 -15.658 1.00 97.88 235 TRP A O 1
ATOM 1901 N N . CYS A 1 236 ? -5.442 0.337 -16.281 1.00 97.81 236 CYS A N 1
ATOM 1902 C CA . CYS A 1 236 ? -6.219 0.714 -15.098 1.00 97.81 236 CYS A CA 1
ATOM 1903 C C . CYS A 1 236 ? -7.635 0.130 -15.143 1.00 97.81 236 CYS A C 1
ATOM 1905 O O . CYS A 1 236 ? -8.117 -0.415 -14.148 1.00 97.81 236 CYS A O 1
ATOM 1907 N N . VAL A 1 237 ? -8.286 0.185 -16.309 1.00 96.56 237 VAL A N 1
ATOM 1908 C CA . VAL A 1 237 ? -9.637 -0.365 -16.505 1.00 96.56 237 VAL A CA 1
ATOM 1909 C C . VAL A 1 237 ? -9.661 -1.881 -16.294 1.00 96.56 237 VAL A C 1
ATOM 1911 O O . VAL A 1 237 ? -10.540 -2.391 -15.599 1.00 96.56 237 VAL A O 1
ATOM 1914 N N . GLU A 1 238 ? -8.699 -2.612 -16.859 1.00 96.56 238 GLU A N 1
ATOM 1915 C CA . GLU A 1 238 ? -8.595 -4.064 -16.689 1.00 96.56 238 GLU A CA 1
ATOM 1916 C C . GLU A 1 238 ? -8.180 -4.450 -15.262 1.00 96.56 238 GLU A C 1
ATOM 1918 O O . GLU A 1 238 ? -8.695 -5.431 -14.724 1.00 96.56 238 GLU A O 1
ATOM 1923 N N . ALA A 1 239 ? -7.327 -3.663 -14.597 1.00 96.25 239 ALA A N 1
ATOM 1924 C CA . ALA A 1 239 ? -6.950 -3.913 -13.205 1.00 96.25 239 ALA A CA 1
ATOM 1925 C C . ALA A 1 239 ? -8.155 -3.908 -12.252 1.00 96.25 239 ALA A C 1
ATOM 1927 O O . ALA A 1 239 ? -8.212 -4.729 -11.341 1.00 96.25 239 ALA A O 1
ATOM 1928 N N . LEU A 1 240 ? -9.160 -3.056 -12.488 1.00 93.88 240 LEU A N 1
ATOM 1929 C CA . LEU A 1 240 ? -10.390 -3.038 -11.683 1.00 93.88 240 LEU A CA 1
ATOM 1930 C C . LEU A 1 240 ? -11.272 -4.284 -11.877 1.00 93.88 240 LEU A C 1
ATOM 1932 O O . LEU A 1 240 ? -12.128 -4.561 -11.039 1.00 93.88 240 LEU A O 1
ATOM 1936 N N . LYS A 1 241 ? -11.077 -5.042 -12.963 1.00 93.62 241 LYS A N 1
ATOM 1937 C CA . LYS A 1 241 ? -11.763 -6.322 -13.204 1.00 93.62 241 LYS A CA 1
ATOM 1938 C C . LYS A 1 241 ? -11.027 -7.499 -12.560 1.00 93.62 241 LYS A C 1
ATOM 1940 O O . LYS A 1 241 ? -11.603 -8.581 -12.427 1.00 93.62 241 LYS A O 1
ATOM 1945 N N . ARG A 1 242 ? -9.757 -7.317 -12.177 1.00 92.38 242 ARG A N 1
ATOM 1946 C CA . ARG A 1 242 ? -8.931 -8.355 -11.556 1.00 92.38 242 ARG A CA 1
ATOM 1947 C C . ARG A 1 242 ? -9.523 -8.743 -10.201 1.00 92.38 242 ARG A C 1
ATOM 1949 O O . ARG A 1 242 ? -9.681 -7.917 -9.310 1.00 92.38 242 ARG A O 1
ATOM 1956 N N . SER A 1 243 ? -9.782 -10.036 -10.016 1.00 89.19 243 SER A N 1
ATOM 1957 C CA . SER A 1 243 ? -10.126 -10.586 -8.703 1.00 89.19 243 SER A CA 1
ATOM 1958 C C . SER A 1 243 ? -8.850 -10.923 -7.928 1.00 89.19 243 SER A C 1
ATOM 1960 O O . SER A 1 243 ? -8.136 -11.869 -8.289 1.00 89.19 243 SER A O 1
ATOM 1962 N N . THR A 1 244 ? -8.580 -10.136 -6.886 1.00 93.94 244 THR A N 1
ATOM 1963 C CA . THR A 1 244 ? -7.547 -10.391 -5.874 1.00 93.94 244 THR A CA 1
ATOM 1964 C C . THR A 1 244 ? -8.242 -10.722 -4.544 1.00 93.94 244 THR A C 1
ATOM 1966 O O . THR A 1 244 ? -9.056 -9.922 -4.079 1.00 93.94 244 THR A O 1
ATOM 1969 N N . PRO A 1 245 ? -7.954 -11.877 -3.923 1.00 95.62 245 PRO A N 1
ATOM 1970 C CA . PRO A 1 245 ? -8.547 -12.270 -2.650 1.00 95.62 245 PRO A CA 1
ATOM 1971 C C . PRO A 1 245 ? -8.324 -11.280 -1.509 1.00 95.62 245 PRO A C 1
ATOM 1973 O O . PRO A 1 245 ? -7.241 -10.703 -1.358 1.00 95.62 245 PRO A O 1
ATOM 1976 N N . SER A 1 246 ? -9.328 -11.157 -0.636 1.00 93.69 246 SER A N 1
ATOM 1977 C CA . SER A 1 246 ? -9.258 -10.288 0.544 1.00 93.69 246 SER A CA 1
ATOM 1978 C C . SER A 1 246 ? -8.145 -10.704 1.502 1.00 93.69 246 SER A C 1
ATOM 1980 O O . SER A 1 246 ? -7.508 -9.834 2.090 1.00 93.69 246 SER A O 1
ATOM 1982 N N . TRP A 1 247 ? -7.840 -12.006 1.612 1.00 94.88 247 TRP A N 1
ATOM 1983 C CA . TRP A 1 247 ? -6.735 -12.472 2.451 1.00 94.88 247 TRP A CA 1
ATOM 1984 C C . TRP A 1 247 ? -5.411 -11.831 2.024 1.00 94.88 247 TRP A C 1
ATOM 1986 O O . TRP A 1 247 ? -4.621 -11.456 2.885 1.00 94.88 247 TRP A O 1
ATOM 1996 N N . PHE A 1 248 ? -5.173 -11.639 0.723 1.00 95.50 248 PHE A N 1
ATOM 1997 C CA . PHE A 1 248 ? -3.931 -11.043 0.243 1.00 95.50 248 PHE A CA 1
ATOM 1998 C C . PHE A 1 248 ? -3.947 -9.529 0.439 1.00 95.50 248 PHE A C 1
ATOM 2000 O O . PHE A 1 248 ? -3.020 -8.993 1.046 1.00 95.50 248 PHE A O 1
ATOM 2007 N N . LEU A 1 249 ? -5.019 -8.846 0.012 1.00 93.06 249 LEU A N 1
ATOM 2008 C CA . LEU A 1 249 ? -5.162 -7.387 0.129 1.00 93.06 249 LEU A CA 1
ATOM 2009 C C . LEU A 1 249 ? -5.083 -6.905 1.585 1.00 93.06 249 LEU A C 1
ATOM 2011 O O . LEU A 1 249 ? -4.329 -5.980 1.892 1.00 93.06 249 LEU A O 1
ATOM 2015 N N . GLU A 1 250 ? -5.821 -7.555 2.486 1.00 92.94 250 GLU A N 1
ATOM 2016 C CA . GLU A 1 250 ? -5.961 -7.120 3.877 1.00 92.94 250 GLU A CA 1
ATOM 2017 C C . GLU A 1 250 ? -4.805 -7.563 4.775 1.00 92.94 250 GLU A C 1
ATOM 2019 O O . GLU A 1 250 ? -4.551 -6.910 5.795 1.00 92.94 250 GLU A O 1
ATOM 2024 N N . THR A 1 251 ? -4.068 -8.623 4.408 1.00 92.94 251 THR A N 1
ATOM 2025 C CA . THR A 1 251 ? -2.874 -9.011 5.169 1.00 92.94 251 THR A CA 1
ATOM 2026 C C . THR A 1 251 ? -1.924 -7.825 5.247 1.00 92.94 251 THR A C 1
ATOM 2028 O O . THR A 1 251 ? -1.544 -7.229 4.240 1.00 92.94 251 THR A O 1
ATOM 2031 N N . SER A 1 252 ? -1.579 -7.464 6.480 1.00 94.75 252 SER A N 1
ATOM 2032 C CA . SER A 1 252 ? -0.717 -6.321 6.782 1.00 94.75 252 SER A CA 1
ATOM 2033 C C . SER A 1 252 ? 0.668 -6.741 7.255 1.00 94.75 252 SER A C 1
ATOM 2035 O O . SER A 1 252 ? 1.557 -5.900 7.279 1.00 94.75 252 SER A O 1
ATOM 2037 N N . ALA A 1 253 ? 0.845 -8.013 7.621 1.00 94.56 253 ALA A N 1
ATOM 2038 C CA . ALA A 1 253 ? 2.079 -8.555 8.164 1.00 94.56 253 ALA A CA 1
ATOM 2039 C C . ALA A 1 253 ? 2.612 -9.682 7.280 1.00 94.56 253 ALA A C 1
ATOM 2041 O O . ALA A 1 253 ? 1.908 -10.657 7.001 1.00 94.56 253 ALA A O 1
ATOM 2042 N N . ILE A 1 254 ? 3.877 -9.562 6.897 1.00 94.31 254 ILE A N 1
ATOM 2043 C CA . ILE A 1 254 ? 4.614 -10.589 6.177 1.00 94.31 254 ILE A CA 1
ATOM 2044 C C . ILE A 1 254 ? 5.820 -10.975 7.018 1.00 94.31 254 ILE A C 1
ATOM 2046 O O . ILE A 1 254 ? 6.533 -10.129 7.564 1.00 94.31 254 ILE A O 1
ATOM 2050 N N . HIS A 1 255 ? 5.995 -12.276 7.178 1.00 91.56 255 HIS A N 1
ATOM 2051 C CA . HIS A 1 255 ? 7.058 -12.841 7.972 1.00 91.56 255 HIS A CA 1
ATOM 2052 C C . HIS A 1 255 ? 7.933 -13.713 7.087 1.00 91.56 255 HIS A C 1
ATOM 2054 O O . HIS A 1 255 ? 7.502 -14.749 6.581 1.00 91.56 255 HIS A O 1
ATOM 2060 N N . SER A 1 256 ? 9.175 -13.276 6.941 1.00 89.75 256 SER A N 1
ATOM 2061 C CA . SER A 1 256 ? 10.141 -13.892 6.046 1.00 89.75 256 SER A CA 1
ATOM 2062 C C . SER A 1 256 ? 11.128 -14.743 6.812 1.00 89.75 256 SER A C 1
ATOM 2064 O O . SER A 1 256 ? 11.645 -14.329 7.852 1.00 89.75 256 SER A O 1
ATOM 2066 N N . THR A 1 257 ? 11.412 -15.925 6.281 1.00 85.75 257 THR A N 1
ATOM 2067 C CA . THR A 1 257 ? 12.388 -16.848 6.854 1.00 85.75 257 THR A CA 1
ATOM 2068 C C . THR A 1 257 ? 13.211 -17.509 5.754 1.00 85.75 257 THR A C 1
ATOM 2070 O O . THR A 1 257 ? 12.686 -17.854 4.695 1.00 85.75 257 THR A O 1
ATOM 2073 N N . SER A 1 258 ? 14.514 -17.646 5.998 1.00 85.06 258 SER A N 1
ATOM 2074 C CA . SER A 1 258 ? 15.451 -18.316 5.096 1.00 85.06 258 SER A CA 1
ATOM 2075 C C . SER A 1 258 ? 15.772 -19.688 5.665 1.00 85.06 258 SER A C 1
ATOM 2077 O O . SER A 1 258 ? 16.488 -19.798 6.661 1.00 85.06 258 SER A O 1
ATOM 2079 N N . LEU A 1 259 ? 15.200 -20.718 5.047 1.00 89.31 259 LEU A N 1
ATOM 2080 C CA . LEU A 1 259 ? 15.278 -22.088 5.524 1.00 89.31 259 LEU A CA 1
ATOM 2081 C C . LEU A 1 259 ? 16.656 -22.678 5.266 1.00 89.31 259 LEU A C 1
ATOM 2083 O O . LEU A 1 259 ? 17.422 -22.876 6.204 1.00 89.31 259 LEU A O 1
ATOM 2087 N N . TYR A 1 260 ? 16.992 -22.881 3.996 1.00 91.44 260 TYR A N 1
ATOM 2088 C CA . TYR A 1 260 ? 18.280 -23.412 3.573 1.00 91.44 260 TYR A CA 1
ATOM 2089 C C . TYR A 1 260 ? 19.025 -22.362 2.753 1.00 91.44 260 TYR A C 1
ATOM 2091 O O . TYR A 1 260 ? 18.659 -22.055 1.615 1.00 91.44 260 TYR A O 1
ATOM 2099 N N . THR A 1 261 ? 20.074 -21.787 3.336 1.00 88.62 261 THR A N 1
ATOM 2100 C CA . THR A 1 261 ? 20.932 -20.794 2.674 1.00 88.62 261 THR A CA 1
ATOM 2101 C C . THR A 1 261 ? 22.348 -21.347 2.590 1.00 88.62 261 THR A C 1
ATOM 2103 O O . THR A 1 261 ? 22.935 -21.608 3.644 1.00 88.62 261 THR A O 1
ATOM 2106 N N . PRO A 1 262 ? 22.907 -21.551 1.387 1.00 86.06 262 PRO A N 1
ATOM 2107 C CA . PRO A 1 262 ? 24.283 -22.013 1.242 1.00 86.06 262 PRO A CA 1
ATOM 2108 C C . PRO A 1 262 ? 25.291 -21.030 1.852 1.00 86.06 262 PRO A C 1
ATOM 2110 O O . PRO A 1 262 ? 25.097 -19.816 1.826 1.00 86.06 262 PRO A O 1
ATOM 2113 N N . GLY A 1 263 ? 26.367 -21.565 2.419 1.00 84.88 263 GLY A N 1
ATOM 2114 C CA . GLY A 1 263 ? 27.520 -20.832 2.937 1.00 84.88 263 GLY A CA 1
ATOM 2115 C C . GLY A 1 263 ? 28.822 -21.320 2.298 1.00 84.88 263 GLY A C 1
ATOM 2116 O O . GLY A 1 263 ? 28.830 -22.286 1.539 1.00 84.88 263 GLY A O 1
ATOM 2117 N N . SER A 1 264 ? 29.944 -20.671 2.621 1.00 81.31 264 SER A N 1
ATOM 2118 C CA . SER A 1 264 ? 31.259 -21.015 2.050 1.00 81.31 264 SER A CA 1
ATOM 2119 C C . SER A 1 264 ? 31.728 -22.436 2.389 1.00 81.31 264 SER A C 1
ATOM 2121 O O . SER A 1 264 ? 32.446 -23.041 1.602 1.00 81.31 264 SER A O 1
ATOM 2123 N N . GLU A 1 265 ? 31.316 -22.972 3.543 1.00 77.81 265 GLU A N 1
ATOM 2124 C CA . GLU A 1 265 ? 31.650 -24.322 4.021 1.00 77.81 265 GLU A CA 1
ATOM 2125 C C . GLU A 1 265 ? 30.388 -25.075 4.501 1.00 77.81 265 GLU A C 1
ATOM 2127 O O . GLU A 1 265 ? 30.331 -25.573 5.623 1.00 77.81 265 GLU A O 1
ATOM 2132 N N . GLY A 1 266 ? 29.333 -25.131 3.676 1.00 84.88 266 GLY A N 1
ATOM 2133 C CA . GLY A 1 266 ? 28.095 -25.868 3.983 1.00 84.88 266 GLY A CA 1
ATOM 2134 C C . GLY A 1 266 ? 26.852 -24.980 4.003 1.00 84.88 266 GLY A C 1
ATOM 2135 O O . GLY A 1 266 ? 26.615 -24.243 3.053 1.00 84.88 266 GLY A O 1
ATOM 2136 N N . TRP A 1 267 ? 26.039 -25.051 5.062 1.00 83.88 267 TRP A N 1
ATOM 2137 C CA . TRP A 1 267 ? 24.817 -24.247 5.207 1.00 83.88 267 TRP A CA 1
ATOM 2138 C C . TRP A 1 267 ? 25.052 -23.048 6.135 1.00 83.88 267 TRP A C 1
ATOM 2140 O O . TRP A 1 267 ? 25.400 -23.223 7.299 1.00 83.88 267 TRP A O 1
ATOM 2150 N N . ALA A 1 268 ? 24.828 -21.831 5.634 1.00 77.81 268 ALA A N 1
ATOM 2151 C CA . ALA A 1 268 ? 24.779 -20.609 6.440 1.00 77.81 268 ALA A CA 1
ATOM 2152 C C . ALA A 1 268 ? 23.479 -20.508 7.261 1.00 77.81 268 ALA A C 1
ATOM 2154 O O . ALA A 1 268 ? 23.475 -19.945 8.353 1.00 77.81 268 ALA A O 1
ATOM 2155 N N . SER A 1 269 ? 22.383 -21.075 6.747 1.00 79.69 269 SER A N 1
ATOM 2156 C CA . SER A 1 269 ? 21.127 -21.300 7.472 1.00 79.69 269 SER A CA 1
ATOM 2157 C C . SER A 1 269 ? 20.587 -22.685 7.125 1.00 79.69 269 SER A C 1
ATOM 2159 O O . SER A 1 269 ? 20.661 -23.085 5.961 1.00 79.69 269 SER A O 1
ATOM 2161 N N . GLN A 1 270 ? 20.063 -23.401 8.124 1.00 88.06 270 GLN A N 1
ATOM 2162 C CA . GLN A 1 270 ? 19.453 -24.724 7.973 1.00 88.06 270 GLN A CA 1
ATOM 2163 C C . GLN A 1 270 ? 18.272 -24.882 8.947 1.00 88.06 270 GLN A C 1
ATOM 2165 O O . GLN A 1 270 ? 18.403 -25.444 10.036 1.00 88.06 270 GLN A O 1
ATOM 2170 N N . ILE A 1 271 ? 17.117 -24.335 8.573 1.00 88.12 271 ILE A N 1
ATOM 2171 C CA . ILE A 1 271 ? 15.882 -24.349 9.363 1.00 88.12 271 ILE A CA 1
ATOM 2172 C C . ILE A 1 271 ? 14.885 -25.327 8.718 1.00 88.12 271 ILE A C 1
ATOM 2174 O O . ILE A 1 271 ? 14.437 -25.065 7.603 1.00 88.12 271 ILE A O 1
ATOM 2178 N N . PRO A 1 272 ? 14.487 -26.415 9.407 1.00 92.38 272 PRO A N 1
ATOM 2179 C CA . PRO A 1 272 ? 13.602 -27.417 8.819 1.00 92.38 272 PRO A CA 1
ATOM 2180 C C . PRO A 1 272 ? 12.179 -26.923 8.526 1.00 92.38 272 PRO A C 1
ATOM 2182 O O . PRO A 1 272 ? 11.616 -26.122 9.284 1.00 92.38 272 PRO A O 1
ATOM 2185 N N . PHE A 1 273 ? 11.540 -27.500 7.509 1.00 95.12 273 PHE A N 1
ATOM 2186 C CA . PHE A 1 273 ? 10.197 -27.153 7.028 1.00 95.12 273 PHE A CA 1
ATOM 2187 C C . PHE A 1 273 ? 9.127 -27.236 8.132 1.00 95.12 273 PHE A C 1
ATOM 2189 O O . PHE A 1 273 ? 8.255 -26.370 8.226 1.00 95.12 273 PHE A O 1
ATOM 2196 N N . TYR A 1 274 ? 9.223 -28.214 9.045 1.00 93.44 274 TYR A N 1
ATOM 2197 C CA . TYR A 1 274 ? 8.254 -28.386 10.142 1.00 93.44 274 TYR A CA 1
ATOM 2198 C C . TYR A 1 274 ? 8.205 -27.202 11.127 1.00 93.44 274 TYR A C 1
ATOM 2200 O O . TYR A 1 274 ? 7.261 -27.089 11.913 1.00 93.44 274 TYR A O 1
ATOM 2208 N N . THR A 1 275 ? 9.206 -26.317 11.112 1.00 91.19 275 THR A N 1
ATOM 2209 C CA . THR A 1 275 ? 9.252 -25.143 11.994 1.00 91.19 275 THR A CA 1
ATOM 2210 C C . THR A 1 275 ? 8.386 -23.985 11.492 1.00 91.19 275 THR A C 1
ATOM 2212 O O . THR A 1 275 ? 7.897 -23.197 12.303 1.00 91.19 275 THR A O 1
ATOM 2215 N N . VAL A 1 276 ? 8.134 -23.889 10.181 1.00 92.94 276 VAL A N 1
ATOM 2216 C CA . VAL A 1 276 ? 7.386 -22.775 9.572 1.00 92.94 276 VAL A CA 1
ATOM 2217 C C . VAL A 1 276 ? 5.936 -22.700 10.080 1.00 92.94 276 VAL A C 1
ATOM 2219 O O . VAL A 1 276 ? 5.514 -21.602 10.453 1.00 92.94 276 VAL A O 1
ATOM 2222 N N . PRO A 1 277 ? 5.179 -23.812 10.218 1.00 94.56 277 PRO A N 1
ATOM 2223 C CA . PRO A 1 277 ? 3.868 -23.795 10.873 1.00 94.56 277 PRO A CA 1
ATOM 2224 C C . PRO A 1 277 ? 3.884 -23.243 12.303 1.00 94.56 277 PRO A C 1
ATOM 2226 O O . PRO A 1 277 ? 2.982 -22.503 12.692 1.00 94.56 277 PRO A O 1
ATOM 2229 N N . LEU A 1 278 ? 4.922 -23.565 13.083 1.00 91.25 278 LEU A N 1
ATOM 2230 C CA . LEU A 1 278 ? 5.064 -23.105 14.469 1.00 91.25 278 LEU A CA 1
ATOM 2231 C C . LEU A 1 278 ? 5.325 -21.593 14.518 1.00 91.25 278 LEU A C 1
ATOM 2233 O O . LEU A 1 278 ? 4.747 -20.876 15.335 1.00 91.25 278 LEU A O 1
ATOM 2237 N N . LEU A 1 279 ? 6.154 -21.095 13.596 1.00 88.81 279 LEU A N 1
ATOM 2238 C CA . LEU A 1 279 ? 6.399 -19.665 13.415 1.00 88.81 279 LEU A CA 1
ATOM 2239 C C . LEU A 1 279 ? 5.135 -18.914 12.976 1.00 88.81 279 LEU A C 1
ATOM 2241 O O . LEU A 1 279 ? 4.909 -17.784 13.421 1.00 88.81 279 LEU A O 1
ATOM 2245 N N . ALA A 1 280 ? 4.308 -19.520 12.122 1.00 92.38 280 ALA A N 1
ATOM 2246 C CA . ALA A 1 280 ? 3.028 -18.954 11.709 1.00 92.38 280 ALA A CA 1
ATOM 2247 C C . ALA A 1 280 ? 2.067 -18.831 12.901 1.00 92.38 280 ALA A C 1
ATOM 2249 O O . ALA A 1 280 ? 1.557 -17.739 13.152 1.00 92.38 280 ALA A O 1
ATOM 2250 N N . GLU A 1 281 ? 1.884 -19.903 13.683 1.00 92.00 281 GLU A N 1
ATOM 2251 C CA . GLU A 1 281 ? 1.000 -19.895 14.857 1.00 92.00 281 GLU A CA 1
ATOM 2252 C C . GLU A 1 281 ? 1.413 -18.818 15.871 1.00 92.00 281 GLU A C 1
ATOM 2254 O O . GLU A 1 281 ? 0.577 -18.033 16.330 1.00 92.00 281 GLU A O 1
ATOM 2259 N N . ASP A 1 282 ? 2.708 -18.730 16.183 1.00 87.06 282 ASP A N 1
ATOM 2260 C CA . ASP A 1 282 ? 3.231 -17.726 17.111 1.00 87.06 282 ASP A CA 1
ATOM 2261 C C . ASP A 1 282 ? 3.053 -16.294 16.578 1.00 87.06 282 ASP A C 1
ATOM 2263 O O . ASP A 1 282 ? 2.642 -15.396 17.320 1.00 87.06 282 ASP A O 1
ATOM 2267 N N . SER A 1 283 ? 3.293 -16.071 15.280 1.00 87.88 283 SER A N 1
ATOM 2268 C CA . SER A 1 283 ? 3.075 -14.763 14.641 1.00 87.88 283 SER A CA 1
ATOM 2269 C C . SER A 1 283 ? 1.617 -14.331 14.739 1.00 87.88 283 SER A C 1
ATOM 2271 O O . SER A 1 283 ? 1.330 -13.211 15.160 1.00 87.88 283 SER A O 1
ATOM 2273 N N . ILE A 1 284 ? 0.693 -15.230 14.400 1.00 91.69 284 ILE A N 1
ATOM 2274 C CA . ILE A 1 284 ? -0.743 -14.949 14.378 1.00 91.69 284 ILE A CA 1
ATOM 2275 C C . ILE A 1 284 ? -1.256 -14.683 15.793 1.00 91.69 284 ILE A C 1
ATOM 2277 O O . ILE A 1 284 ? -1.961 -13.696 16.005 1.00 91.69 284 ILE A O 1
ATOM 2281 N N . LYS A 1 285 ? -0.845 -15.480 16.791 1.00 89.44 285 LYS A N 1
ATOM 2282 C CA . LYS A 1 285 ? -1.156 -15.210 18.208 1.00 89.44 285 LYS A CA 1
ATOM 2283 C C . LYS A 1 285 ? -0.600 -13.866 18.672 1.00 89.44 285 LYS A C 1
ATOM 2285 O O . LYS A 1 285 ? -1.286 -13.127 19.375 1.00 89.44 285 LYS A O 1
ATOM 2290 N N . THR A 1 286 ? 0.633 -13.540 18.288 1.00 84.06 286 THR A N 1
ATOM 2291 C CA . THR A 1 286 ? 1.308 -12.313 18.727 1.00 84.06 286 THR A CA 1
ATOM 2292 C C . THR A 1 286 ? 0.674 -11.062 18.125 1.00 84.06 286 THR A C 1
ATOM 2294 O O . THR A 1 286 ? 0.490 -10.070 18.839 1.00 84.06 286 THR A O 1
ATOM 2297 N N . LEU A 1 287 ? 0.331 -11.094 16.837 1.00 86.94 287 LEU A N 1
ATOM 2298 C CA . LEU A 1 287 ? -0.215 -9.953 16.100 1.00 86.94 287 LEU A CA 1
ATOM 2299 C C . LEU A 1 287 ? -1.743 -9.850 16.214 1.00 86.94 287 LEU A C 1
ATOM 2301 O O . LEU A 1 287 ? -2.291 -8.751 16.144 1.00 86.94 287 LEU A O 1
ATOM 2305 N N . GLY A 1 288 ? -2.438 -10.970 16.423 1.00 88.75 288 GLY A N 1
ATOM 2306 C CA . GLY A 1 288 ? -3.899 -11.031 16.409 1.00 88.75 288 GLY A CA 1
ATOM 2307 C C . GLY A 1 288 ? -4.498 -10.786 15.018 1.00 88.75 288 GLY A C 1
ATOM 2308 O O . GLY A 1 288 ? -5.592 -10.228 14.923 1.00 88.75 288 GLY A O 1
ATOM 2309 N N . MET A 1 289 ? -3.765 -11.139 13.956 1.00 91.38 289 MET A N 1
ATOM 2310 C CA . MET A 1 289 ? -4.185 -11.045 12.552 1.00 91.38 289 MET A CA 1
ATOM 2311 C C . MET A 1 289 ? -3.476 -12.116 11.696 1.00 91.38 289 MET A C 1
ATOM 2313 O O . MET A 1 289 ? -2.448 -12.637 12.140 1.00 91.38 289 MET A O 1
ATOM 2317 N N . PRO A 1 290 ? -3.984 -12.430 10.488 1.00 93.19 290 PRO A N 1
ATOM 2318 C CA . PRO A 1 290 ? -3.318 -13.334 9.546 1.00 93.19 290 PRO A CA 1
ATOM 2319 C C . PRO A 1 290 ? -1.931 -12.839 9.107 1.00 93.19 290 PRO A C 1
ATOM 2321 O O . PRO A 1 290 ? -1.670 -11.635 9.076 1.00 93.19 290 PRO A O 1
ATOM 2324 N N . VAL A 1 291 ? -1.059 -13.779 8.734 1.00 94.56 291 VAL A N 1
ATOM 2325 C CA . VAL A 1 291 ? 0.310 -13.517 8.262 1.00 94.56 291 VAL A CA 1
ATOM 2326 C C . VAL A 1 291 ? 0.587 -14.292 6.975 1.00 94.56 291 VAL A C 1
ATOM 2328 O O . VAL A 1 291 ? 0.140 -15.433 6.822 1.00 94.56 291 VAL A O 1
ATOM 2331 N N . ILE A 1 292 ? 1.358 -13.690 6.071 1.00 96.56 292 ILE A N 1
ATOM 2332 C CA . ILE A 1 292 ? 1.996 -14.417 4.970 1.00 96.56 292 ILE A CA 1
ATOM 2333 C C . ILE A 1 292 ? 3.380 -14.863 5.438 1.00 96.56 292 ILE A C 1
ATOM 2335 O O . ILE A 1 292 ? 4.203 -14.041 5.836 1.00 96.56 292 ILE A O 1
ATOM 2339 N N . MET A 1 293 ? 3.624 -16.166 5.393 1.00 95.62 293 MET A N 1
ATOM 2340 C CA . MET A 1 293 ? 4.928 -16.778 5.592 1.00 95.62 293 MET A CA 1
ATOM 2341 C C . MET A 1 293 ? 5.654 -16.800 4.250 1.00 95.62 293 MET A C 1
ATOM 2343 O O . MET A 1 293 ? 5.337 -17.615 3.384 1.00 95.62 293 MET A O 1
ATOM 2347 N N . GLN A 1 294 ? 6.606 -15.888 4.073 1.00 94.12 294 GLN A N 1
ATOM 2348 C CA . GLN A 1 294 ? 7.476 -15.872 2.905 1.00 94.12 294 GLN A CA 1
ATOM 2349 C C . GLN A 1 294 ? 8.679 -16.777 3.168 1.00 94.12 294 GLN A C 1
ATOM 2351 O O . GLN A 1 294 ? 9.498 -16.512 4.053 1.00 94.12 294 GLN A O 1
ATOM 2356 N N . VAL A 1 295 ? 8.777 -17.853 2.398 1.00 93.25 295 VAL A N 1
ATOM 2357 C CA . VAL A 1 295 ? 9.734 -18.930 2.631 1.00 93.25 295 VAL A CA 1
ATOM 2358 C C . VAL A 1 295 ? 10.800 -18.909 1.543 1.00 93.25 295 VAL A C 1
ATOM 2360 O O . VAL A 1 295 ? 10.503 -19.086 0.366 1.00 93.25 295 VAL A O 1
ATOM 2363 N N . TRP A 1 296 ? 12.047 -18.687 1.953 1.00 90.75 296 TRP A N 1
ATOM 2364 C CA . TRP A 1 296 ? 13.237 -18.749 1.102 1.00 90.75 296 TRP A CA 1
ATOM 2365 C C . TRP A 1 296 ? 13.999 -20.034 1.425 1.00 90.75 296 TRP A C 1
ATOM 2367 O O . TRP A 1 296 ? 13.952 -20.495 2.566 1.00 90.75 296 TRP A O 1
ATOM 2377 N N . GLY A 1 297 ? 14.736 -20.604 0.476 1.00 92.00 297 GLY A N 1
ATOM 2378 C CA . GLY A 1 297 ? 15.518 -21.816 0.729 1.00 92.00 297 GLY A CA 1
ATOM 2379 C C . GLY A 1 297 ? 14.678 -23.086 0.799 1.00 92.00 297 GLY A C 1
ATOM 2380 O O . GLY A 1 297 ? 15.063 -24.026 1.484 1.00 92.00 297 GLY A O 1
ATOM 2381 N N . TRP A 1 298 ? 13.515 -23.101 0.152 1.00 95.25 298 TRP A N 1
ATOM 2382 C CA . TRP A 1 298 ? 12.709 -24.309 -0.040 1.00 95.25 298 TRP A CA 1
ATOM 2383 C C . TRP A 1 298 ? 13.184 -25.117 -1.262 1.00 95.25 298 TRP A C 1
ATOM 2385 O O . TRP A 1 298 ? 12.899 -26.312 -1.374 1.00 95.25 298 TRP A O 1
ATOM 2395 N N . GLU A 1 299 ? 13.896 -24.452 -2.174 1.00 95.94 299 GLU A N 1
ATOM 2396 C CA . GLU A 1 299 ? 14.394 -24.966 -3.443 1.00 95.94 299 GLU A CA 1
ATOM 2397 C C . GLU A 1 299 ? 15.328 -26.165 -3.239 1.00 95.94 299 GLU A C 1
ATOM 2399 O O . GLU A 1 299 ? 16.068 -26.218 -2.259 1.00 95.94 299 GLU A O 1
ATOM 2404 N N . LYS A 1 300 ? 15.365 -27.088 -4.208 1.00 96.06 300 LYS A N 1
ATOM 2405 C CA . LYS A 1 300 ? 16.221 -28.291 -4.216 1.00 96.06 300 LYS A CA 1
ATOM 2406 C C . LYS A 1 300 ? 17.665 -28.073 -3.754 1.00 96.06 300 LYS A C 1
ATOM 2408 O O . LYS A 1 300 ? 18.199 -28.892 -3.010 1.00 96.06 300 LYS A O 1
ATOM 2413 N N . HIS A 1 301 ? 18.288 -26.986 -4.207 1.00 93.19 301 HIS A N 1
ATOM 2414 C CA . HIS A 1 301 ? 19.693 -26.659 -3.933 1.00 93.19 301 HIS A CA 1
ATOM 2415 C C . HIS A 1 301 ? 19.857 -25.547 -2.886 1.00 93.19 301 HIS A C 1
ATOM 2417 O O . HIS A 1 301 ? 20.959 -25.044 -2.677 1.00 93.19 301 HIS A O 1
ATOM 2423 N N . GLY A 1 302 ? 18.771 -25.164 -2.211 1.00 92.12 302 GLY A N 1
ATOM 2424 C CA . GLY A 1 302 ? 18.724 -24.016 -1.315 1.00 92.12 302 GLY A CA 1
ATOM 2425 C C . GLY A 1 302 ? 18.537 -22.682 -2.042 1.00 92.12 302 GLY A C 1
ATOM 2426 O O . GLY A 1 302 ? 18.429 -22.607 -3.267 1.00 92.12 302 GLY A O 1
ATOM 2427 N N . THR A 1 303 ? 18.487 -21.618 -1.241 1.00 91.00 303 THR A N 1
ATOM 2428 C CA . THR A 1 303 ? 18.069 -20.266 -1.648 1.00 91.00 303 THR A CA 1
ATOM 2429 C C . THR A 1 303 ? 18.799 -19.803 -2.916 1.00 91.00 303 THR A C 1
ATOM 2431 O O . THR A 1 303 ? 20.024 -19.669 -2.894 1.00 91.00 303 THR A O 1
ATOM 2434 N N . PHE A 1 304 ? 18.054 -19.545 -4.001 1.00 87.06 304 PHE A N 1
ATOM 2435 C CA . PHE A 1 304 ? 18.559 -18.990 -5.274 1.00 87.06 304 PHE A CA 1
ATOM 2436 C C . PHE A 1 304 ? 19.772 -19.707 -5.903 1.00 87.06 304 PHE A C 1
ATOM 2438 O O . PHE A 1 304 ? 20.528 -19.117 -6.674 1.00 87.06 304 PHE A O 1
ATOM 2445 N N . THR A 1 305 ? 19.959 -20.995 -5.618 1.00 90.81 305 THR A N 1
ATOM 2446 C CA . THR A 1 305 ? 21.107 -21.764 -6.117 1.00 90.81 305 THR A CA 1
ATOM 2447 C C . THR A 1 305 ? 20.696 -22.666 -7.275 1.00 90.81 305 THR A C 1
ATOM 2449 O O . THR A 1 305 ? 19.694 -23.371 -7.184 1.00 90.81 305 THR A O 1
ATOM 2452 N N . LEU A 1 306 ? 21.466 -22.644 -8.372 1.00 92.62 306 LEU A N 1
ATOM 2453 C CA . LEU A 1 306 ? 21.223 -23.457 -9.576 1.00 92.62 306 LEU A CA 1
ATOM 2454 C C . LEU A 1 306 ? 19.776 -23.362 -10.111 1.00 92.62 306 LEU A C 1
ATOM 2456 O O . LEU A 1 306 ? 19.181 -24.345 -10.549 1.00 92.62 306 LEU A O 1
ATOM 2460 N N . ILE A 1 307 ? 19.191 -22.165 -10.088 1.00 93.12 307 ILE A N 1
ATOM 2461 C CA . ILE A 1 307 ? 17.849 -21.922 -10.631 1.00 93.12 307 ILE A CA 1
ATOM 2462 C C . ILE A 1 307 ? 17.830 -22.132 -12.161 1.00 93.12 307 ILE A C 1
ATOM 2464 O O . ILE A 1 307 ? 18.819 -21.816 -12.827 1.00 93.12 307 ILE A O 1
ATOM 2468 N N . PRO A 1 308 ? 16.742 -22.649 -12.759 1.00 94.31 308 PRO A N 1
ATOM 2469 C CA . PRO A 1 308 ? 15.445 -22.981 -12.169 1.00 94.31 308 PRO A CA 1
ATOM 2470 C C . PRO A 1 308 ? 15.281 -24.477 -11.808 1.00 94.31 308 PRO A C 1
ATOM 2472 O O . PRO A 1 308 ? 14.174 -25.006 -11.924 1.00 94.31 308 PRO A O 1
ATOM 2475 N N . ASP A 1 309 ? 16.339 -25.199 -11.405 1.00 95.25 309 ASP A N 1
ATOM 2476 C CA . ASP A 1 309 ? 16.215 -26.594 -10.925 1.00 95.25 309 ASP A CA 1
ATOM 2477 C C . ASP A 1 309 ? 15.643 -26.638 -9.494 1.00 95.25 309 ASP A C 1
ATOM 2479 O O . ASP A 1 309 ? 16.322 -26.982 -8.529 1.00 95.25 309 ASP A O 1
ATOM 2483 N N . TYR A 1 310 ? 14.376 -26.240 -9.356 1.00 96.50 310 TYR A N 1
ATOM 2484 C CA . TYR A 1 310 ? 13.689 -26.094 -8.071 1.00 96.50 310 TYR A CA 1
ATOM 2485 C C . TYR A 1 310 ? 13.269 -27.419 -7.428 1.00 96.50 310 TYR A C 1
ATOM 2487 O O . TYR A 1 310 ? 13.037 -27.447 -6.218 1.00 96.50 310 TYR A O 1
ATOM 2495 N N . PHE A 1 311 ? 13.134 -28.495 -8.214 1.00 97.00 311 PHE A N 1
ATOM 2496 C CA . PHE A 1 311 ? 12.387 -29.687 -7.806 1.00 97.00 311 PHE A CA 1
ATOM 2497 C C . PHE A 1 311 ? 13.197 -30.995 -7.819 1.00 97.00 311 PHE A C 1
ATOM 2499 O O . PHE A 1 311 ? 14.009 -31.227 -8.724 1.00 97.00 311 PHE A O 1
ATOM 2506 N N . PRO A 1 312 ? 12.909 -31.918 -6.878 1.00 97.44 312 PRO A N 1
ATOM 2507 C CA . PRO A 1 312 ? 11.985 -31.755 -5.742 1.00 97.44 312 PRO A CA 1
ATOM 2508 C C . PRO A 1 312 ? 12.521 -30.751 -4.696 1.00 97.44 312 PRO A C 1
ATOM 2510 O O . PRO A 1 312 ? 13.725 -30.498 -4.695 1.00 97.44 312 PRO A O 1
ATOM 2513 N N . PRO A 1 313 ? 11.666 -30.188 -3.814 1.00 97.69 313 PRO A N 1
ATOM 2514 C CA . PRO A 1 313 ? 12.115 -29.367 -2.686 1.00 97.69 313 PRO A CA 1
ATOM 2515 C C . PRO A 1 313 ? 13.164 -30.097 -1.840 1.00 97.69 313 PRO A C 1
ATOM 2517 O O . PRO A 1 313 ? 13.166 -31.328 -1.793 1.00 97.69 313 PRO A O 1
ATOM 2520 N N . ILE A 1 314 ? 14.028 -29.360 -1.141 1.00 96.62 314 ILE A N 1
ATOM 2521 C CA . ILE A 1 314 ? 15.217 -29.927 -0.475 1.00 96.62 314 ILE A CA 1
ATOM 2522 C C . ILE A 1 314 ? 14.915 -31.010 0.581 1.00 96.62 314 ILE A C 1
ATOM 2524 O O . ILE A 1 314 ? 15.690 -31.953 0.731 1.00 96.62 314 ILE A O 1
ATOM 2528 N N . GLU A 1 315 ? 13.771 -30.927 1.270 1.00 97.50 315 GLU A N 1
ATOM 2529 C CA . GLU A 1 315 ? 13.285 -31.954 2.213 1.00 97.50 315 GLU A CA 1
ATOM 2530 C C . GLU A 1 315 ? 12.266 -32.936 1.591 1.00 97.50 315 GLU A C 1
ATOM 2532 O O . GLU A 1 315 ? 11.723 -33.801 2.277 1.00 97.50 315 GLU A O 1
ATOM 2537 N N . GLY A 1 316 ? 12.006 -32.827 0.285 1.00 98.12 316 GLY A N 1
ATOM 2538 C CA . GLY A 1 316 ? 11.013 -33.614 -0.444 1.00 98.12 316 GLY A CA 1
ATOM 2539 C C . GLY A 1 316 ? 9.588 -33.049 -0.379 1.00 98.12 316 GLY A C 1
ATOM 2540 O O . GLY A 1 316 ? 9.269 -32.155 0.406 1.00 98.12 316 GLY A O 1
ATOM 2541 N N . TRP A 1 317 ? 8.712 -33.584 -1.237 1.00 98.38 317 TRP A N 1
ATOM 2542 C CA . TRP A 1 317 ? 7.331 -33.107 -1.383 1.00 98.38 317 TRP A CA 1
ATOM 2543 C C . TRP A 1 317 ? 6.470 -33.336 -0.137 1.00 98.38 317 TRP A C 1
ATOM 2545 O O . TRP A 1 317 ? 5.761 -32.424 0.267 1.00 98.38 317 TRP A O 1
ATOM 2555 N N . ASP A 1 318 ? 6.596 -34.483 0.539 1.00 98.50 318 ASP A N 1
ATOM 2556 C CA . ASP A 1 318 ? 5.799 -34.774 1.743 1.00 98.50 318 ASP A CA 1
ATOM 2557 C C . ASP A 1 318 ? 6.036 -33.744 2.865 1.00 98.50 318 ASP A C 1
ATOM 2559 O O . ASP A 1 318 ? 5.098 -33.314 3.547 1.00 98.50 318 ASP A O 1
ATOM 2563 N N . ALA A 1 319 ? 7.290 -33.318 3.052 1.00 98.50 319 ALA A N 1
ATOM 2564 C CA . ALA A 1 319 ? 7.651 -32.291 4.027 1.00 98.50 319 ALA A CA 1
ATOM 2565 C C . ALA A 1 319 ? 7.150 -30.903 3.598 1.00 98.50 319 ALA A C 1
ATOM 2567 O O . ALA A 1 319 ? 6.652 -30.142 4.431 1.00 98.50 319 ALA A O 1
ATOM 2568 N N . PHE A 1 320 ? 7.250 -30.585 2.303 1.00 98.50 320 PHE A N 1
ATOM 2569 C CA . PHE A 1 320 ? 6.782 -29.322 1.731 1.00 98.50 320 PHE A CA 1
ATOM 2570 C C . PHE A 1 320 ? 5.260 -29.165 1.869 1.00 98.50 320 PHE A C 1
ATOM 2572 O O . PHE A 1 320 ? 4.778 -28.153 2.382 1.00 98.50 320 PHE A O 1
ATOM 2579 N N . ASP A 1 321 ? 4.502 -30.205 1.528 1.00 98.69 321 ASP A N 1
ATOM 2580 C CA . ASP A 1 321 ? 3.043 -30.221 1.641 1.00 98.69 321 ASP A CA 1
ATOM 2581 C C . ASP A 1 321 ? 2.605 -30.145 3.115 1.00 98.69 321 ASP A C 1
ATOM 2583 O O . ASP A 1 321 ? 1.681 -29.407 3.472 1.00 98.69 321 ASP A O 1
ATOM 2587 N N . SER A 1 322 ? 3.321 -30.838 4.010 1.00 98.62 322 SER A N 1
ATOM 2588 C CA . SER A 1 322 ? 3.085 -30.773 5.460 1.00 98.62 322 SER A CA 1
ATOM 2589 C C . SER A 1 322 ? 3.323 -29.373 6.035 1.00 98.62 322 SER A C 1
ATOM 2591 O O . SER A 1 322 ? 2.575 -28.927 6.913 1.00 98.62 322 SER A O 1
ATOM 2593 N N . MET A 1 323 ? 4.342 -28.663 5.541 1.00 98.12 323 MET A N 1
ATOM 2594 C CA . MET A 1 323 ? 4.627 -27.275 5.904 1.00 98.12 323 MET A CA 1
ATOM 2595 C C . MET A 1 323 ? 3.471 -26.357 5.501 1.00 98.12 323 MET A C 1
ATOM 2597 O O . MET A 1 323 ? 2.958 -25.615 6.341 1.00 98.12 323 MET A O 1
ATOM 2601 N N . ILE A 1 324 ? 3.028 -26.434 4.245 1.00 98.44 324 ILE A N 1
ATOM 2602 C CA . ILE A 1 324 ? 1.925 -25.618 3.722 1.00 98.44 324 ILE A CA 1
ATOM 2603 C C . ILE A 1 324 ? 0.644 -25.879 4.518 1.00 98.44 324 ILE A C 1
ATOM 2605 O O . ILE A 1 324 ? 0.054 -24.947 5.072 1.00 98.44 324 ILE A O 1
ATOM 2609 N N . TYR A 1 325 ? 0.269 -27.150 4.680 1.00 98.56 325 TYR A N 1
ATOM 2610 C CA . TYR A 1 325 ? -0.909 -27.538 5.452 1.00 98.56 325 TYR A CA 1
ATOM 2611 C C . TYR A 1 325 ? -0.842 -27.056 6.909 1.00 98.56 325 TYR A C 1
ATOM 2613 O O . TYR A 1 325 ? -1.835 -26.594 7.477 1.00 98.56 325 TYR A O 1
ATOM 2621 N N . GLY A 1 326 ? 0.334 -27.137 7.537 1.00 98.44 326 GLY A N 1
ATOM 2622 C CA . GLY A 1 326 ? 0.549 -26.635 8.890 1.00 98.44 326 GLY A CA 1
ATOM 2623 C C . GLY A 1 326 ? 0.342 -25.122 9.005 1.00 98.44 326 GLY A C 1
ATOM 2624 O O . GLY A 1 326 ? -0.327 -24.674 9.938 1.00 98.44 326 GLY A O 1
ATOM 2625 N N . VAL A 1 327 ? 0.854 -24.342 8.048 1.00 97.94 327 VAL A N 1
ATOM 2626 C CA . VAL A 1 327 ? 0.655 -22.883 7.998 1.00 97.94 327 VAL A CA 1
ATOM 2627 C C . VAL A 1 327 ? -0.821 -22.536 7.785 1.00 97.94 327 VAL A C 1
ATOM 2629 O O . VAL A 1 327 ? -1.350 -21.672 8.488 1.00 97.94 327 VAL A O 1
ATOM 2632 N N . HIS A 1 328 ? -1.523 -23.248 6.896 1.00 98.12 328 HIS A N 1
ATOM 2633 C CA . HIS A 1 328 ? -2.964 -23.062 6.690 1.00 98.12 328 HIS A CA 1
ATOM 2634 C C . HIS A 1 328 ? -3.773 -23.358 7.952 1.00 98.12 328 HIS A C 1
ATOM 2636 O O . HIS A 1 328 ? -4.651 -22.574 8.309 1.00 98.12 328 HIS A O 1
ATOM 2642 N N . ARG A 1 329 ? -3.452 -24.437 8.682 1.00 98.00 329 ARG A N 1
ATOM 2643 C CA . ARG A 1 329 ? -4.106 -24.752 9.966 1.00 98.00 329 ARG A CA 1
ATOM 2644 C C . ARG A 1 329 ? -3.890 -23.680 11.032 1.00 98.00 329 ARG A C 1
ATOM 2646 O O . ARG A 1 329 ? -4.774 -23.481 11.860 1.00 98.00 329 ARG A O 1
ATOM 2653 N N . ALA A 1 330 ? -2.750 -22.990 11.009 1.00 95.94 330 ALA A N 1
ATOM 2654 C CA . ALA A 1 330 ? -2.493 -21.855 11.892 1.00 95.94 330 ALA A CA 1
ATOM 2655 C C . ALA A 1 330 ? -3.284 -20.590 11.496 1.00 95.94 330 ALA A C 1
ATOM 2657 O O . ALA A 1 330 ? -3.369 -19.658 12.292 1.00 95.94 330 ALA A O 1
ATOM 2658 N N . GLY A 1 331 ? -3.875 -20.552 10.294 1.00 95.88 331 GLY A N 1
ATOM 2659 C CA . GLY A 1 331 ? -4.566 -19.389 9.726 1.00 95.88 331 GLY A CA 1
ATOM 2660 C C . GLY A 1 331 ? -3.664 -18.469 8.893 1.00 95.88 331 GLY A C 1
ATOM 2661 O O . GLY A 1 331 ? -4.037 -17.324 8.637 1.00 95.88 331 GLY A O 1
ATOM 2662 N N . GLY A 1 332 ? -2.470 -18.938 8.513 1.00 96.75 332 GLY A N 1
ATOM 2663 C CA . GLY A 1 332 ? -1.516 -18.214 7.672 1.00 96.75 332 GLY A CA 1
ATOM 2664 C C . GLY A 1 332 ? -1.571 -18.627 6.200 1.00 96.75 332 GLY A C 1
ATOM 2665 O O . GLY A 1 332 ? -2.339 -19.507 5.807 1.00 96.75 332 GLY A O 1
ATOM 2666 N N . LYS A 1 333 ? -0.728 -17.983 5.390 1.00 97.94 333 LYS A N 1
ATOM 2667 C CA . LYS A 1 333 ? -0.581 -18.214 3.942 1.00 97.94 333 LYS A CA 1
ATOM 2668 C C . LYS A 1 333 ? 0.887 -18.371 3.567 1.00 97.94 333 LYS A C 1
ATOM 2670 O O . LYS A 1 333 ? 1.728 -17.790 4.246 1.00 97.94 333 LYS A O 1
ATOM 2675 N N . VAL A 1 334 ? 1.205 -19.138 2.527 1.00 98.12 334 VAL A N 1
ATOM 2676 C CA . VAL A 1 334 ? 2.595 -19.394 2.106 1.00 98.12 334 VAL A CA 1
ATOM 2677 C C . VAL A 1 334 ? 2.924 -18.653 0.814 1.00 98.12 334 VAL A C 1
ATOM 2679 O O . VAL A 1 334 ? 2.174 -18.718 -0.160 1.00 98.12 334 VAL A O 1
ATOM 2682 N N . SER A 1 335 ? 4.067 -17.970 0.824 1.00 97.44 335 SER A N 1
ATOM 2683 C CA . SER A 1 335 ? 4.654 -17.272 -0.317 1.00 97.44 335 SER A CA 1
ATOM 2684 C C . SER A 1 335 ? 6.040 -17.833 -0.640 1.00 97.44 335 SER A C 1
ATOM 2686 O O . SER A 1 335 ? 6.839 -18.055 0.273 1.00 97.44 335 SER A O 1
ATOM 2688 N N . VAL A 1 336 ? 6.320 -18.056 -1.927 1.00 96.94 336 VAL A N 1
ATOM 2689 C CA . VAL A 1 336 ? 7.605 -18.569 -2.443 1.00 96.94 336 VAL A CA 1
ATOM 2690 C C . VAL A 1 336 ? 8.058 -17.792 -3.679 1.00 96.94 336 VAL A C 1
ATOM 2692 O O . VAL A 1 336 ? 7.237 -17.188 -4.368 1.00 96.94 336 VAL A O 1
ATOM 2695 N N . PHE A 1 337 ? 9.359 -17.829 -3.967 1.00 94.69 337 PHE A N 1
ATOM 2696 C CA . PHE A 1 337 ? 9.999 -17.106 -5.070 1.00 94.69 337 PHE A CA 1
ATOM 2697 C C . PHE A 1 337 ? 10.432 -18.080 -6.166 1.00 94.69 337 PHE A C 1
ATOM 2699 O O . PHE A 1 337 ? 10.960 -19.151 -5.863 1.00 94.69 337 PHE A O 1
ATOM 2706 N N . ILE A 1 338 ? 10.229 -17.696 -7.428 1.00 95.62 338 ILE A N 1
ATOM 2707 C CA . ILE A 1 338 ? 10.790 -18.363 -8.611 1.00 95.62 338 ILE A CA 1
ATOM 2708 C C . ILE A 1 338 ? 11.314 -17.316 -9.594 1.00 95.62 338 ILE A C 1
ATOM 2710 O O . ILE A 1 338 ? 10.731 -16.245 -9.704 1.00 95.62 338 ILE A O 1
ATOM 2714 N N . SER A 1 339 ? 12.365 -17.628 -10.347 1.00 94.06 339 SER A N 1
ATOM 2715 C CA . SER A 1 339 ? 12.861 -16.779 -11.433 1.00 94.06 339 SER A CA 1
ATOM 2716 C C . SER A 1 339 ? 12.062 -17.007 -12.713 1.00 94.06 339 SER A C 1
ATOM 2718 O O . SER A 1 339 ? 11.650 -18.127 -13.024 1.00 94.06 339 SER A O 1
ATOM 2720 N N . THR A 1 340 ? 11.868 -15.936 -13.476 1.00 92.94 340 THR A N 1
ATOM 2721 C CA . THR A 1 340 ? 11.130 -15.948 -14.751 1.00 92.94 340 THR A CA 1
ATOM 2722 C C . THR A 1 340 ? 12.000 -15.774 -15.992 1.00 92.94 340 THR A C 1
ATOM 2724 O O . THR A 1 340 ? 11.540 -15.995 -17.112 1.00 92.94 340 THR A O 1
ATOM 2727 N N . ASN A 1 341 ? 13.248 -15.359 -15.811 1.00 92.12 341 ASN A N 1
ATOM 2728 C CA . ASN A 1 341 ? 14.126 -14.869 -16.870 1.00 92.12 341 ASN A CA 1
ATOM 2729 C C . ASN A 1 341 ? 15.513 -15.519 -16.849 1.00 92.12 341 ASN A C 1
ATOM 2731 O O . ASN A 1 341 ? 16.268 -15.301 -17.791 1.00 92.12 341 ASN A O 1
ATOM 2735 N N . TYR A 1 342 ? 15.866 -16.305 -15.827 1.00 94.38 342 TYR A N 1
ATOM 2736 C CA . TYR A 1 342 ? 17.220 -16.832 -15.684 1.00 94.38 342 TYR A CA 1
ATOM 2737 C C . TYR A 1 342 ? 17.281 -18.362 -15.683 1.00 94.38 342 TYR A C 1
ATOM 2739 O O . TYR A 1 342 ? 16.492 -19.044 -15.027 1.00 94.38 342 TYR A O 1
ATOM 2747 N N . PHE A 1 343 ? 18.273 -18.896 -16.395 1.00 96.00 343 PHE A N 1
ATOM 2748 C CA . PHE A 1 343 ? 18.672 -20.296 -16.377 1.00 96.00 343 PHE A CA 1
ATOM 2749 C C . PHE A 1 343 ? 20.157 -20.408 -16.053 1.00 96.00 343 PHE A C 1
ATOM 2751 O O . PHE A 1 343 ? 20.990 -19.949 -16.826 1.00 96.00 343 PHE A O 1
ATOM 2758 N N . SER A 1 344 ? 20.502 -21.041 -14.931 1.00 96.25 344 SER A N 1
ATOM 2759 C CA . SER A 1 344 ? 21.890 -21.153 -14.484 1.00 96.25 344 SER A CA 1
ATOM 2760 C C . SER A 1 344 ? 22.772 -21.838 -15.534 1.00 96.25 344 SER A C 1
ATOM 2762 O O . SER A 1 344 ? 22.543 -23.015 -15.834 1.00 96.25 344 SER A O 1
ATOM 2764 N N . PRO A 1 345 ? 23.821 -21.160 -16.043 1.00 96.44 345 PRO A N 1
ATOM 2765 C CA . PRO A 1 345 ? 24.767 -21.766 -16.975 1.00 96.44 345 PRO A CA 1
ATOM 2766 C C . PRO A 1 345 ? 25.580 -22.926 -16.390 1.00 96.44 345 PRO A C 1
ATOM 2768 O O . PRO A 1 345 ? 26.206 -23.672 -17.139 1.00 96.44 345 PRO A O 1
ATOM 2771 N N . GLU A 1 346 ? 25.576 -23.084 -15.064 1.00 95.75 346 GLU A N 1
ATOM 2772 C CA . GLU A 1 346 ? 26.256 -24.172 -14.355 1.00 95.75 346 GLU A CA 1
ATOM 2773 C C . GLU A 1 346 ? 25.500 -25.508 -14.444 1.00 95.75 346 GLU A C 1
ATOM 2775 O O . GLU A 1 346 ? 26.082 -26.570 -14.224 1.00 95.75 346 GLU A O 1
ATOM 2780 N N . LEU A 1 347 ? 24.206 -25.480 -14.779 1.00 95.44 347 LEU A N 1
ATOM 2781 C CA . LEU A 1 347 ? 23.413 -26.691 -14.973 1.00 95.44 347 LEU A CA 1
ATOM 2782 C C . LEU A 1 347 ? 23.745 -27.343 -16.318 1.00 95.44 347 LEU A C 1
ATOM 2784 O O . LEU A 1 347 ? 23.695 -26.697 -17.360 1.00 95.44 347 LEU A O 1
ATOM 2788 N N . GLU A 1 348 ? 23.949 -28.662 -16.330 1.00 94.69 348 GLU A N 1
ATOM 2789 C CA . GLU A 1 348 ? 24.193 -29.415 -17.572 1.00 94.69 348 GLU A CA 1
ATOM 2790 C C . GLU A 1 348 ? 23.057 -29.231 -18.598 1.00 94.69 348 GLU A C 1
ATOM 2792 O O . GLU A 1 348 ? 23.305 -29.091 -19.797 1.00 94.69 348 GLU A O 1
ATOM 2797 N N . ALA A 1 349 ? 21.809 -29.135 -18.122 1.00 94.56 349 ALA A N 1
ATOM 2798 C CA . ALA A 1 349 ? 20.632 -28.874 -18.951 1.00 94.56 349 ALA A CA 1
ATOM 2799 C C . ALA A 1 349 ? 20.691 -27.527 -19.699 1.00 94.56 349 ALA A C 1
ATOM 2801 O O . ALA A 1 349 ? 20.024 -27.362 -20.723 1.00 94.56 349 ALA A O 1
ATOM 2802 N N . TYR A 1 350 ? 21.511 -26.571 -19.242 1.00 95.69 350 TYR A N 1
ATOM 2803 C CA . TYR A 1 350 ? 21.653 -25.282 -19.909 1.00 95.69 350 TYR A CA 1
ATOM 2804 C C . TYR A 1 350 ? 22.235 -25.408 -21.318 1.00 95.69 350 TYR A C 1
ATOM 2806 O O . TYR A 1 350 ? 21.887 -24.609 -22.180 1.00 95.69 350 TYR A O 1
ATOM 2814 N N . LYS A 1 351 ? 23.049 -26.432 -21.612 1.00 94.50 351 LYS A N 1
ATOM 2815 C CA . LYS A 1 351 ? 23.596 -26.640 -22.967 1.00 94.50 351 LYS A CA 1
ATOM 2816 C C . LYS A 1 351 ? 22.499 -26.692 -24.034 1.00 94.50 351 LYS A C 1
ATOM 2818 O O . LYS A 1 351 ? 22.655 -26.096 -25.098 1.00 94.50 351 LYS A O 1
ATOM 2823 N N . GLU A 1 352 ? 21.373 -27.325 -23.711 1.00 94.19 352 GLU A N 1
ATOM 2824 C CA . GLU A 1 352 ? 20.190 -27.390 -24.575 1.00 94.19 352 GLU A CA 1
ATOM 2825 C C . GLU A 1 352 ? 19.316 -26.134 -24.470 1.00 94.19 352 GLU A C 1
ATOM 2827 O O . GLU A 1 352 ? 18.768 -25.665 -25.470 1.00 94.19 352 GLU A O 1
ATOM 2832 N N . MET A 1 353 ? 19.196 -25.562 -23.269 1.00 94.94 353 MET A N 1
ATOM 2833 C CA . MET A 1 353 ? 18.352 -24.386 -23.018 1.00 94.94 353 MET A CA 1
ATOM 2834 C C . MET A 1 353 ? 18.964 -23.079 -23.531 1.00 94.94 353 MET A C 1
ATOM 2836 O O . MET A 1 353 ? 18.230 -22.137 -23.818 1.00 94.94 353 MET A O 1
ATOM 2840 N N . ARG A 1 354 ? 20.282 -23.031 -23.754 1.00 95.44 354 ARG A N 1
ATOM 2841 C CA . ARG A 1 354 ? 21.021 -21.874 -24.282 1.00 95.44 354 ARG A CA 1
ATOM 2842 C C . ARG A 1 354 ? 20.442 -21.344 -25.592 1.00 95.44 354 ARG A C 1
ATOM 2844 O O . ARG A 1 354 ? 20.558 -20.156 -25.880 1.00 95.44 354 ARG A O 1
ATOM 2851 N N . LYS A 1 355 ? 19.782 -22.192 -26.387 1.00 94.81 355 LYS A N 1
ATOM 2852 C CA . LYS A 1 355 ? 19.103 -21.773 -27.624 1.00 94.81 355 LYS A CA 1
ATOM 2853 C C . LYS A 1 355 ? 17.948 -20.795 -27.392 1.00 94.81 355 LYS A C 1
ATOM 2855 O O . LYS A 1 355 ? 17.532 -20.158 -28.350 1.00 94.81 355 LYS A O 1
ATOM 2860 N N . TYR A 1 356 ? 17.442 -20.667 -26.166 1.00 96.00 356 TYR A N 1
ATOM 2861 C CA . TYR A 1 356 ? 16.410 -19.703 -25.776 1.00 96.00 356 TYR A CA 1
ATOM 2862 C C . TYR A 1 356 ? 16.985 -18.444 -25.105 1.00 96.00 356 TYR A C 1
ATOM 2864 O O . TYR A 1 356 ? 16.233 -17.526 -24.787 1.00 96.00 356 TYR A O 1
ATOM 2872 N N . ALA A 1 357 ? 18.305 -18.373 -24.900 1.00 96.25 357 ALA A N 1
ATOM 2873 C CA . ALA A 1 357 ? 18.962 -17.215 -24.304 1.00 96.25 357 ALA A CA 1
ATOM 2874 C C . ALA A 1 357 ? 18.977 -16.014 -25.260 1.00 96.25 357 ALA A C 1
ATOM 2876 O O . ALA A 1 357 ? 19.119 -16.168 -26.477 1.00 96.25 357 ALA A O 1
ATOM 2877 N N . ILE A 1 358 ? 18.873 -14.803 -24.715 1.00 95.94 358 ILE A N 1
ATOM 2878 C CA . ILE A 1 358 ? 18.877 -13.561 -25.491 1.00 95.94 358 ILE A CA 1
ATOM 2879 C C . ILE A 1 358 ? 20.167 -13.464 -26.313 1.00 95.94 358 ILE A C 1
ATOM 2881 O O . ILE A 1 358 ? 21.285 -13.563 -25.798 1.00 95.94 358 ILE A O 1
ATOM 2885 N N . LYS A 1 359 ? 20.014 -13.225 -27.619 1.00 96.81 359 LYS A N 1
ATOM 2886 C CA . LYS A 1 359 ? 21.131 -13.060 -28.552 1.00 96.81 359 LYS A CA 1
ATOM 2887 C C . LYS A 1 359 ? 21.245 -11.601 -28.972 1.00 96.81 359 LYS A C 1
ATOM 2889 O O . LYS A 1 359 ? 20.398 -11.111 -29.711 1.00 96.81 359 LYS A O 1
ATOM 2894 N N . LEU A 1 360 ? 22.304 -10.921 -28.545 1.00 95.75 360 LEU A N 1
ATOM 2895 C CA . LEU A 1 360 ? 22.684 -9.603 -29.057 1.00 95.75 360 LEU A CA 1
ATOM 2896 C C . LEU A 1 360 ? 23.404 -9.747 -30.412 1.00 95.75 360 LEU A C 1
ATOM 2898 O O . LEU A 1 360 ? 23.692 -10.858 -30.864 1.00 95.75 360 LEU A O 1
ATOM 2902 N N . LYS A 1 361 ? 23.715 -8.624 -31.077 1.00 90.94 361 LYS A N 1
ATOM 2903 C CA . LYS A 1 361 ? 24.441 -8.629 -32.367 1.00 90.94 361 LYS A CA 1
ATOM 2904 C C . LYS A 1 361 ? 25.836 -9.263 -32.269 1.00 90.94 361 LYS A C 1
ATOM 2906 O O . LYS A 1 361 ? 26.286 -9.876 -33.229 1.00 90.94 361 LYS A O 1
ATOM 2911 N N . ASP A 1 362 ? 26.505 -9.096 -31.135 1.00 93.06 362 ASP A N 1
ATOM 2912 C CA . ASP A 1 362 ? 27.909 -9.445 -30.901 1.00 93.06 362 ASP A CA 1
ATOM 2913 C C . ASP A 1 362 ? 28.102 -10.650 -29.966 1.00 93.06 362 ASP A C 1
ATOM 2915 O O . ASP A 1 362 ? 29.137 -11.312 -30.025 1.00 93.06 362 ASP A O 1
ATOM 2919 N N . ARG A 1 363 ? 27.120 -10.958 -29.111 1.00 95.31 363 ARG A N 1
ATOM 2920 C CA . ARG A 1 363 ? 27.213 -12.037 -28.117 1.00 95.31 363 ARG A CA 1
ATOM 2921 C C . ARG A 1 363 ? 25.856 -12.614 -27.725 1.00 95.31 363 ARG A C 1
ATOM 2923 O O . ARG A 1 363 ? 24.811 -12.014 -27.952 1.00 95.31 363 ARG A O 1
ATOM 2930 N N . THR A 1 364 ? 25.877 -13.767 -27.069 1.00 95.25 364 THR A N 1
ATOM 2931 C CA . THR A 1 364 ? 24.728 -14.306 -26.324 1.00 95.25 364 THR A CA 1
ATOM 2932 C C . THR A 1 364 ? 24.833 -13.857 -24.869 1.00 95.25 364 THR A C 1
ATOM 2934 O O . THR A 1 364 ? 25.934 -13.836 -24.318 1.00 95.25 364 THR A O 1
ATOM 2937 N N . LEU A 1 365 ? 23.716 -13.471 -24.256 1.00 94.44 365 LEU A N 1
ATOM 2938 C CA . LEU A 1 365 ? 23.654 -13.207 -22.821 1.00 94.44 365 LEU A CA 1
ATOM 2939 C C . LEU A 1 365 ? 23.458 -14.539 -22.102 1.00 94.44 365 LEU A C 1
ATOM 2941 O O . LEU A 1 365 ? 22.352 -15.067 -22.066 1.00 94.44 365 LEU A O 1
ATOM 2945 N N . GLU A 1 366 ? 24.551 -15.115 -21.600 1.00 93.94 366 GLU A N 1
ATOM 2946 C CA . GLU A 1 366 ? 24.500 -16.430 -20.962 1.00 93.94 366 GLU A CA 1
ATOM 2947 C C . GLU A 1 366 ? 23.569 -16.417 -19.741 1.00 93.94 366 GLU A C 1
ATOM 2949 O O . GLU A 1 366 ? 23.662 -15.546 -18.879 1.00 93.94 366 GLU A O 1
ATOM 2954 N N . GLY A 1 367 ? 22.655 -17.382 -19.704 1.00 93.19 367 GLY A N 1
ATOM 2955 C CA . GLY A 1 367 ? 21.659 -17.585 -18.660 1.00 93.19 367 GLY A CA 1
ATOM 2956 C C . GLY A 1 367 ? 20.423 -16.692 -18.749 1.00 93.19 367 GLY A C 1
ATOM 2957 O O . GLY A 1 367 ? 19.381 -17.082 -18.233 1.00 93.19 367 GLY A O 1
ATOM 2958 N N . LEU A 1 368 ? 20.478 -15.546 -19.434 1.00 94.44 368 LEU A N 1
ATOM 2959 C CA . LEU A 1 368 ? 19.322 -14.658 -19.568 1.00 94.44 368 LEU A CA 1
ATOM 2960 C C . LEU A 1 368 ? 18.424 -15.098 -20.732 1.00 94.44 368 LEU A C 1
ATOM 2962 O O . LEU A 1 368 ? 18.813 -15.043 -21.899 1.00 94.44 368 LEU A O 1
ATOM 2966 N N . MET A 1 369 ? 17.209 -15.519 -20.409 1.00 95.06 369 MET A N 1
ATOM 2967 C CA . MET A 1 369 ? 16.276 -16.186 -21.312 1.00 95.06 369 MET A CA 1
ATOM 2968 C C . MET A 1 369 ? 15.345 -15.188 -22.005 1.00 95.06 369 MET A C 1
ATOM 2970 O O . MET A 1 369 ? 14.845 -14.247 -21.391 1.00 95.06 369 MET A O 1
ATOM 2974 N N . CYS A 1 370 ? 15.095 -15.387 -23.301 1.00 95.12 370 CYS A N 1
ATOM 2975 C CA . CYS A 1 370 ? 14.215 -14.523 -24.078 1.00 95.12 370 CYS A CA 1
ATOM 2976 C C . CYS A 1 370 ? 12.747 -14.784 -23.696 1.00 95.12 370 CYS A C 1
ATOM 2978 O O . CYS A 1 370 ? 12.269 -15.907 -23.887 1.00 95.12 370 CYS A O 1
ATOM 2980 N N . PRO A 1 371 ? 11.986 -13.777 -23.224 1.00 94.19 371 PRO A N 1
ATOM 2981 C CA . PRO A 1 371 ? 10.592 -13.978 -22.823 1.00 94.19 371 PRO A CA 1
ATOM 2982 C C . PRO A 1 371 ? 9.699 -14.367 -24.007 1.00 94.19 371 PRO A C 1
ATOM 2984 O O . PRO A 1 371 ? 8.663 -14.999 -23.819 1.00 94.19 371 PRO A O 1
ATOM 2987 N N . ALA A 1 372 ? 10.096 -14.027 -25.235 1.00 95.12 372 ALA A N 1
ATOM 2988 C CA . ALA A 1 372 ? 9.353 -14.352 -26.446 1.00 95.12 372 ALA A CA 1
ATOM 2989 C C . ALA A 1 372 ? 9.499 -15.825 -26.890 1.00 95.12 372 ALA A C 1
ATOM 2991 O O . ALA A 1 372 ? 8.650 -16.303 -27.638 1.00 95.12 372 ALA A O 1
ATOM 2992 N N . SER A 1 373 ? 10.450 -16.593 -26.337 1.00 94.06 373 SER A N 1
ATOM 2993 C CA . SER A 1 373 ? 10.514 -18.049 -26.541 1.00 94.06 373 SER A CA 1
ATOM 2994 C C . SER A 1 373 ? 9.309 -18.756 -25.904 1.00 94.06 373 SER A C 1
ATOM 2996 O O . SER A 1 373 ? 9.141 -18.767 -24.682 1.00 94.06 373 SER A O 1
ATOM 2998 N N . THR A 1 374 ? 8.483 -19.387 -26.739 1.00 92.12 374 THR A N 1
ATOM 2999 C CA . THR A 1 374 ? 7.268 -20.101 -26.319 1.00 92.12 374 THR A CA 1
ATOM 3000 C C . THR A 1 374 ? 7.579 -21.285 -25.394 1.00 92.12 374 THR A C 1
ATOM 3002 O O . THR A 1 374 ? 6.890 -21.505 -24.391 1.00 92.12 374 THR A O 1
ATOM 3005 N N . GLU A 1 375 ? 8.647 -22.035 -25.672 1.00 92.44 375 GLU A N 1
ATOM 3006 C CA . GLU A 1 375 ? 9.082 -23.157 -24.839 1.00 92.44 375 GLU A CA 1
ATOM 3007 C C . GLU A 1 375 ? 9.604 -22.690 -23.480 1.00 92.44 375 GLU A C 1
ATOM 3009 O O . GLU A 1 375 ? 9.300 -23.319 -22.465 1.00 92.44 375 GLU A O 1
ATOM 3014 N N . TRP A 1 376 ? 10.335 -21.571 -23.433 1.00 94.00 376 TRP A N 1
ATOM 3015 C CA . TRP A 1 376 ? 10.769 -20.981 -22.168 1.00 94.00 376 TRP A CA 1
ATOM 3016 C C . TRP A 1 376 ? 9.578 -20.517 -21.323 1.00 94.00 376 TRP A C 1
ATOM 3018 O O . TRP A 1 376 ? 9.486 -20.881 -20.149 1.00 94.00 376 TRP A O 1
ATOM 3028 N N . ARG A 1 377 ? 8.614 -19.793 -21.917 1.00 94.06 377 ARG A N 1
ATOM 3029 C CA . ARG A 1 377 ? 7.381 -19.388 -21.212 1.00 94.06 377 ARG A CA 1
ATOM 3030 C C . ARG A 1 377 ? 6.633 -20.593 -20.650 1.00 94.06 377 ARG A C 1
ATOM 3032 O O . ARG A 1 377 ? 6.207 -20.575 -19.496 1.00 94.06 377 ARG A O 1
ATOM 3039 N N . SER A 1 378 ? 6.515 -21.655 -21.445 1.00 95.62 378 SER A N 1
ATOM 3040 C CA . SER A 1 378 ? 5.864 -22.901 -21.028 1.00 95.62 378 SER A CA 1
ATOM 3041 C C . SER A 1 378 ? 6.595 -23.569 -19.861 1.00 95.62 378 SER A C 1
ATOM 3043 O O . SER A 1 378 ? 5.948 -24.033 -18.924 1.00 95.62 378 SER A O 1
ATOM 3045 N N . TYR A 1 379 ? 7.930 -23.563 -19.878 1.00 95.94 379 TYR A N 1
ATOM 3046 C CA . TYR A 1 379 ? 8.759 -24.101 -18.801 1.00 95.94 379 TYR A CA 1
ATOM 3047 C C . TYR A 1 379 ? 8.543 -23.351 -17.474 1.00 95.94 379 TYR A C 1
ATOM 3049 O O . TYR A 1 379 ? 8.264 -23.975 -16.449 1.00 95.94 379 TYR A O 1
ATOM 3057 N N . VAL A 1 380 ? 8.586 -22.013 -17.490 1.00 96.75 380 VAL A N 1
ATOM 3058 C CA . VAL A 1 380 ? 8.331 -21.177 -16.299 1.00 96.75 380 VAL A CA 1
ATOM 3059 C C . VAL A 1 380 ? 6.897 -21.353 -15.791 1.00 96.75 380 VAL A C 1
ATOM 3061 O O . VAL A 1 380 ? 6.669 -21.476 -14.585 1.00 96.75 380 VAL A O 1
ATOM 3064 N N . LYS A 1 381 ? 5.919 -21.421 -16.702 1.00 97.75 381 LYS A N 1
ATOM 3065 C CA . LYS A 1 381 ? 4.515 -21.659 -16.353 1.00 97.75 381 LYS A CA 1
ATOM 3066 C C . LYS A 1 381 ? 4.329 -22.983 -15.615 1.00 97.75 381 LYS A C 1
ATOM 3068 O O . LYS A 1 381 ? 3.674 -22.994 -14.578 1.00 97.75 381 LYS A O 1
ATOM 3073 N N . GLU A 1 382 ? 4.921 -24.081 -16.087 1.00 98.31 382 GLU A N 1
ATOM 3074 C CA . GLU A 1 382 ? 4.789 -25.376 -15.403 1.00 98.31 382 GLU A CA 1
ATOM 3075 C C . GLU A 1 382 ? 5.441 -25.395 -14.016 1.00 98.31 382 GLU A C 1
ATOM 3077 O O . GLU A 1 382 ? 4.916 -26.056 -13.116 1.00 98.31 382 GLU A O 1
ATOM 3082 N N . ILE A 1 383 ? 6.516 -24.630 -13.791 1.00 98.12 383 ILE A N 1
ATOM 3083 C CA . ILE A 1 383 ? 7.078 -24.444 -12.443 1.00 98.12 383 ILE A CA 1
ATOM 3084 C C . ILE A 1 383 ? 6.038 -23.800 -11.522 1.00 98.12 383 ILE A C 1
ATOM 3086 O O . ILE A 1 383 ? 5.746 -24.336 -10.449 1.00 98.12 383 ILE A O 1
ATOM 3090 N N . ALA A 1 384 ? 5.439 -22.687 -11.956 1.00 98.38 384 ALA A N 1
ATOM 3091 C CA . ALA A 1 384 ? 4.414 -21.995 -11.181 1.00 98.38 384 ALA A CA 1
ATOM 3092 C C . ALA A 1 384 ? 3.199 -22.902 -10.915 1.00 98.38 384 ALA A C 1
ATOM 3094 O O . ALA A 1 384 ? 2.769 -23.035 -9.771 1.00 98.38 384 ALA A O 1
ATOM 3095 N N . LEU A 1 385 ? 2.677 -23.586 -11.940 1.00 98.75 385 LEU A N 1
ATOM 3096 C CA . LEU A 1 385 ? 1.526 -24.485 -11.793 1.00 98.75 385 LEU A CA 1
ATOM 3097 C C . LEU A 1 385 ? 1.820 -25.666 -10.867 1.00 98.75 385 LEU A C 1
ATOM 3099 O O . LEU A 1 385 ? 0.939 -26.074 -10.115 1.00 98.75 385 LEU A O 1
ATOM 3103 N N . THR A 1 386 ? 3.044 -26.195 -10.878 1.00 98.69 386 THR A N 1
ATOM 3104 C CA . THR A 1 386 ? 3.455 -27.259 -9.954 1.00 98.69 386 THR A CA 1
ATOM 3105 C C . THR A 1 386 ? 3.353 -26.789 -8.505 1.00 98.69 386 THR A C 1
ATOM 3107 O O . THR A 1 386 ? 2.697 -27.449 -7.705 1.00 98.69 386 THR A O 1
ATOM 3110 N N . LEU A 1 387 ? 3.880 -25.608 -8.172 1.00 98.69 387 LEU A N 1
ATOM 3111 C CA . LEU A 1 387 ? 3.763 -25.041 -6.821 1.00 98.69 387 LEU A CA 1
ATOM 3112 C C . LEU A 1 387 ? 2.305 -24.845 -6.386 1.00 98.69 387 LEU A C 1
ATOM 3114 O O . LEU A 1 387 ? 1.944 -25.155 -5.251 1.00 98.69 387 LEU A O 1
ATOM 3118 N N . VAL A 1 388 ? 1.446 -24.394 -7.302 1.00 98.69 388 VAL A N 1
ATOM 3119 C CA . VAL A 1 388 ? 0.012 -24.213 -7.028 1.00 98.69 388 VAL A CA 1
ATOM 3120 C C . VAL A 1 388 ? -0.694 -25.550 -6.778 1.00 98.69 388 VAL A C 1
ATOM 3122 O O . VAL A 1 388 ? -1.535 -25.627 -5.884 1.00 98.69 388 VAL A O 1
ATOM 3125 N N . ARG A 1 389 ? -0.329 -26.624 -7.496 1.00 98.56 389 ARG A N 1
ATOM 3126 C CA . ARG A 1 389 ? -0.846 -27.990 -7.248 1.00 98.56 389 ARG A CA 1
ATOM 3127 C C . ARG A 1 389 ? -0.466 -28.507 -5.854 1.00 98.56 389 ARG A C 1
ATOM 3129 O O . ARG A 1 389 ? -1.242 -29.256 -5.271 1.00 98.56 389 ARG A O 1
ATOM 3136 N N . HIS A 1 390 ? 0.670 -28.062 -5.318 1.00 98.44 390 HIS A N 1
ATOM 3137 C CA . HIS A 1 390 ? 1.139 -28.362 -3.959 1.00 98.44 390 HIS A CA 1
ATOM 3138 C C . HIS A 1 390 ? 0.598 -27.394 -2.884 1.00 98.44 390 HIS A C 1
ATOM 3140 O O . HIS A 1 390 ? 0.987 -27.458 -1.723 1.00 98.44 390 HIS A O 1
ATOM 3146 N N . GLY A 1 391 ? -0.341 -26.506 -3.234 1.00 98.00 391 GLY A N 1
ATOM 3147 C CA . GLY A 1 391 ? -1.069 -25.681 -2.265 1.00 98.00 391 GLY A CA 1
ATOM 3148 C C . GLY A 1 391 ? -0.406 -24.352 -1.894 1.00 98.00 391 GLY A C 1
ATOM 3149 O O . GLY A 1 391 ? -0.857 -23.703 -0.950 1.00 98.00 391 GLY A O 1
ATOM 3150 N N . VAL A 1 392 ? 0.625 -23.915 -2.624 1.00 98.62 392 VAL A N 1
ATOM 3151 C CA . VAL A 1 392 ? 1.197 -22.569 -2.462 1.00 98.62 392 VAL A CA 1
ATOM 3152 C C . VAL A 1 392 ? 0.133 -21.504 -2.762 1.00 98.62 392 VAL A C 1
ATOM 3154 O O . VAL A 1 392 ? -0.552 -21.564 -3.785 1.00 98.62 392 VAL A O 1
ATOM 3157 N N . ASP A 1 393 ? -0.004 -20.513 -1.875 1.00 98.50 393 ASP A N 1
ATOM 3158 C CA . ASP A 1 393 ? -1.016 -19.456 -2.003 1.00 98.50 393 ASP A CA 1
ATOM 3159 C C . ASP A 1 393 ? -0.542 -18.277 -2.857 1.00 98.50 393 ASP A C 1
ATOM 3161 O O . ASP A 1 393 ? -1.339 -17.630 -3.538 1.00 98.50 393 ASP A O 1
ATOM 3165 N N . HIS A 1 394 ? 0.754 -17.973 -2.795 1.00 98.06 394 HIS A N 1
ATOM 3166 C CA . HIS A 1 394 ? 1.364 -16.846 -3.484 1.00 98.06 394 HIS A CA 1
ATOM 3167 C C . HIS A 1 394 ? 2.693 -17.246 -4.124 1.00 98.06 394 HIS A C 1
ATOM 3169 O O . HIS A 1 394 ? 3.597 -17.730 -3.445 1.00 98.06 394 HIS A O 1
ATOM 3175 N N . VAL A 1 395 ? 2.824 -17.002 -5.428 1.00 97.69 395 VAL A N 1
ATOM 3176 C CA . VAL A 1 395 ? 4.082 -17.182 -6.164 1.00 97.69 395 VAL A CA 1
ATOM 3177 C C . VAL A 1 395 ? 4.624 -15.814 -6.576 1.00 97.69 395 VAL A C 1
ATOM 3179 O O . VAL A 1 395 ? 3.974 -15.066 -7.312 1.00 97.69 395 VAL A O 1
ATOM 3182 N N . HIS A 1 396 ? 5.815 -15.479 -6.090 1.00 95.88 396 HIS A N 1
ATOM 3183 C CA . HIS A 1 396 ? 6.568 -14.307 -6.510 1.00 95.88 396 HIS A CA 1
ATOM 3184 C C . HIS A 1 396 ? 7.425 -14.640 -7.737 1.00 95.88 396 HIS A C 1
ATOM 3186 O O . HIS A 1 396 ? 8.237 -15.565 -7.713 1.00 95.88 396 HIS A O 1
ATOM 3192 N N . LEU A 1 397 ? 7.213 -13.887 -8.810 1.00 95.44 397 LEU A N 1
ATOM 3193 C CA . LEU A 1 397 ? 7.840 -14.024 -10.118 1.00 95.44 397 LEU A CA 1
ATOM 3194 C C . LEU A 1 397 ? 9.068 -13.105 -10.191 1.00 95.44 397 LEU A C 1
ATOM 3196 O O . LEU A 1 397 ? 9.011 -11.994 -10.723 1.00 95.44 397 LEU A O 1
ATOM 3200 N N . ASP A 1 398 ? 10.165 -13.578 -9.615 1.00 90.56 398 ASP A N 1
ATOM 3201 C CA . ASP A 1 398 ? 11.439 -12.876 -9.474 1.00 90.56 398 ASP A CA 1
ATOM 3202 C C . ASP A 1 398 ? 12.180 -12.718 -10.814 1.00 90.56 398 ASP A C 1
ATOM 3204 O O . ASP A 1 398 ? 11.938 -13.458 -11.783 1.00 90.56 398 ASP A O 1
ATOM 3208 N N . GLY A 1 399 ? 13.044 -11.705 -10.904 1.00 82.88 399 GLY A N 1
ATOM 3209 C CA . GLY A 1 399 ? 13.736 -11.283 -12.127 1.00 82.88 399 GLY A CA 1
ATOM 3210 C C . GLY A 1 399 ? 12.821 -10.648 -13.179 1.00 82.88 399 GLY A C 1
ATOM 3211 O O . GLY A 1 399 ? 13.284 -9.995 -14.116 1.00 82.88 399 GLY A O 1
ATOM 3212 N N . SER A 1 400 ? 11.502 -10.802 -13.038 1.00 78.81 400 SER A N 1
ATOM 3213 C CA . SER A 1 400 ? 10.546 -10.236 -13.976 1.00 78.81 400 SER A CA 1
ATOM 3214 C C . SER A 1 400 ? 10.425 -8.728 -13.789 1.00 78.81 400 SER A C 1
ATOM 3216 O O . SER A 1 400 ? 10.385 -8.216 -12.671 1.00 78.81 400 SER A O 1
ATOM 3218 N N . LEU A 1 401 ? 10.319 -8.017 -14.912 1.00 87.06 401 LEU A N 1
ATOM 3219 C CA . LEU A 1 401 ? 10.079 -6.575 -14.999 1.00 87.06 401 LEU A CA 1
ATOM 3220 C C . LEU A 1 401 ? 11.184 -5.667 -14.455 1.00 87.06 401 LEU A C 1
ATOM 3222 O O . LEU A 1 401 ? 11.231 -4.530 -14.903 1.00 87.06 401 LEU A O 1
ATOM 3226 N N . ILE A 1 402 ? 12.078 -6.112 -13.570 1.00 86.00 402 ILE A N 1
ATOM 3227 C CA . ILE A 1 402 ? 13.259 -5.326 -13.188 1.00 86.00 402 ILE A CA 1
ATOM 3228 C C . ILE A 1 402 ? 14.266 -5.241 -14.341 1.00 86.00 402 ILE A C 1
ATOM 3230 O O . ILE A 1 402 ? 14.892 -4.202 -14.526 1.00 86.00 402 ILE A O 1
ATOM 3234 N N . ASP A 1 403 ? 14.384 -6.283 -15.164 1.00 85.88 403 ASP A N 1
ATOM 3235 C CA . ASP A 1 403 ? 15.243 -6.236 -16.342 1.00 85.88 403 ASP A CA 1
ATOM 3236 C C . ASP A 1 403 ? 14.657 -5.314 -17.421 1.00 85.88 403 ASP A C 1
ATOM 3238 O O . ASP A 1 403 ? 13.483 -5.448 -17.798 1.00 85.88 403 ASP A O 1
ATOM 3242 N N . PRO A 1 404 ? 15.460 -4.385 -17.965 1.00 88.62 404 PRO A N 1
ATOM 3243 C CA . PRO A 1 404 ? 15.023 -3.557 -19.072 1.00 88.62 404 PRO A CA 1
ATOM 3244 C C . PRO A 1 404 ? 14.849 -4.388 -20.351 1.00 88.62 404 PRO A C 1
ATOM 3246 O O . PRO A 1 404 ? 15.487 -5.431 -20.507 1.00 88.62 404 PRO A O 1
ATOM 3249 N N . PRO A 1 405 ? 14.048 -3.907 -21.319 1.00 93.00 405 PRO A N 1
ATOM 3250 C CA . PRO A 1 405 ? 13.978 -4.522 -22.635 1.00 93.00 405 PRO A CA 1
ATOM 3251 C C . PRO A 1 405 ? 15.364 -4.670 -23.267 1.00 93.00 405 PRO A C 1
ATOM 3253 O O . PRO A 1 405 ? 16.072 -3.679 -23.456 1.00 93.00 405 PRO A O 1
ATOM 3256 N N . TYR A 1 406 ? 15.731 -5.896 -23.640 1.00 92.62 406 TYR A N 1
ATOM 3257 C CA . TYR A 1 406 ? 16.949 -6.176 -24.399 1.00 92.62 406 TYR A CA 1
ATOM 3258 C C . TYR A 1 406 ? 16.628 -6.350 -25.887 1.00 92.62 406 TYR A C 1
ATOM 3260 O O . TYR A 1 406 ? 15.619 -6.971 -26.231 1.00 92.62 406 TYR A O 1
ATOM 3268 N N . PRO A 1 407 ? 17.491 -5.868 -26.798 1.00 94.50 407 PRO A N 1
ATOM 3269 C CA . PRO A 1 407 ? 17.345 -6.199 -28.202 1.00 94.50 407 PRO A CA 1
ATOM 3270 C C . PRO A 1 407 ? 17.749 -7.659 -28.414 1.00 94.50 407 PRO A C 1
ATOM 3272 O O . PRO A 1 407 ? 18.771 -8.100 -27.893 1.00 94.50 407 PRO A O 1
ATOM 3275 N N . CYS A 1 408 ? 17.001 -8.402 -29.226 1.00 95.69 408 CYS A N 1
ATOM 3276 C CA . CYS A 1 408 ? 17.346 -9.785 -29.546 1.00 95.69 408 CYS A CA 1
ATOM 3277 C C . CYS A 1 408 ? 17.367 -9.998 -31.063 1.00 95.69 408 CYS A C 1
ATOM 3279 O O . CYS A 1 408 ? 16.465 -9.566 -31.772 1.00 95.69 408 CYS A O 1
ATOM 3281 N N . VAL A 1 409 ? 18.408 -10.641 -31.589 1.00 96.38 409 VAL A N 1
ATOM 3282 C CA . VAL A 1 409 ? 18.575 -10.938 -33.025 1.00 96.38 409 VAL A CA 1
ATOM 3283 C C . VAL A 1 409 ? 18.434 -12.428 -33.342 1.00 96.38 409 VAL A C 1
ATOM 3285 O O . VAL A 1 409 ? 18.802 -12.865 -34.433 1.00 96.38 409 VAL A O 1
ATOM 3288 N N . HIS A 1 410 ? 17.950 -13.223 -32.386 1.00 94.12 410 HIS A N 1
ATOM 3289 C CA . HIS A 1 410 ? 17.717 -14.646 -32.586 1.00 94.12 410 HIS A CA 1
ATOM 3290 C C . HIS A 1 410 ? 16.521 -14.874 -33.521 1.00 94.12 410 HIS A C 1
ATOM 3292 O O . HIS A 1 410 ? 15.467 -14.281 -33.334 1.00 94.12 410 HIS A O 1
ATOM 3298 N N . GLU A 1 411 ? 16.677 -15.734 -34.529 1.00 89.50 411 GLU A N 1
ATOM 3299 C CA . GLU A 1 411 ? 15.661 -15.913 -35.583 1.00 89.50 411 GLU A CA 1
ATOM 3300 C C . GLU A 1 411 ? 14.501 -16.827 -35.167 1.00 89.50 411 GLU A C 1
ATOM 3302 O O . GLU A 1 411 ? 13.419 -16.728 -35.731 1.00 89.50 411 GLU A O 1
ATOM 3307 N N . ASN A 1 412 ? 14.705 -17.672 -34.152 1.00 88.50 412 ASN A N 1
ATOM 3308 C CA . ASN A 1 412 ? 13.736 -18.694 -33.732 1.00 88.50 412 ASN A CA 1
ATOM 3309 C C . ASN A 1 412 ? 13.043 -18.374 -32.391 1.00 88.50 412 ASN A C 1
ATOM 3311 O O . ASN A 1 412 ? 12.709 -19.293 -31.654 1.00 88.50 412 ASN A O 1
ATOM 3315 N N . HIS A 1 413 ? 12.936 -17.101 -31.995 1.00 90.44 413 HIS A N 1
ATOM 3316 C CA . HIS A 1 413 ? 12.314 -16.691 -30.716 1.00 90.44 413 HIS A CA 1
ATOM 3317 C C . HIS A 1 413 ? 10.948 -16.013 -30.895 1.00 90.44 413 HIS A C 1
ATOM 3319 O O . HIS A 1 413 ? 10.508 -15.306 -29.999 1.00 90.44 413 HIS A O 1
ATOM 3325 N N . ASP A 1 414 ? 10.288 -16.204 -32.039 1.00 89.88 414 ASP A N 1
ATOM 3326 C CA . ASP A 1 414 ? 8.948 -15.667 -32.334 1.00 89.88 414 ASP A CA 1
ATOM 3327 C C . ASP A 1 414 ? 8.809 -14.139 -32.159 1.00 89.88 414 ASP A C 1
ATOM 3329 O O . ASP A 1 414 ? 7.755 -13.628 -31.787 1.00 89.88 414 ASP A O 1
ATOM 3333 N N . HIS A 1 415 ? 9.867 -13.377 -32.458 1.00 95.19 415 HIS A N 1
ATOM 3334 C CA . HIS A 1 415 ? 9.837 -11.914 -32.434 1.00 95.19 415 HIS A CA 1
ATOM 3335 C C . HIS A 1 415 ? 10.667 -11.287 -33.575 1.00 95.19 415 HIS A C 1
ATOM 3337 O O . HIS A 1 415 ? 11.610 -11.907 -34.077 1.00 95.19 415 HIS A O 1
ATOM 3343 N N . PRO A 1 416 ? 10.382 -10.033 -33.983 1.00 95.06 416 PRO A N 1
ATOM 3344 C CA . PRO A 1 416 ? 11.251 -9.268 -34.882 1.00 95.06 416 PRO A CA 1
ATOM 3345 C C . PRO A 1 416 ? 12.647 -9.029 -34.290 1.00 95.06 416 PRO A C 1
ATOM 3347 O O . PRO A 1 416 ? 12.796 -8.875 -33.078 1.00 95.06 416 PRO A O 1
ATOM 3350 N N . LYS A 1 417 ? 13.682 -8.936 -35.134 1.00 95.62 417 LYS A N 1
ATOM 3351 C CA . LYS A 1 417 ? 15.057 -8.661 -34.675 1.00 95.62 417 LYS A CA 1
ATOM 3352 C C . LYS A 1 417 ? 15.150 -7.269 -34.043 1.00 95.62 417 LYS A C 1
ATOM 3354 O O . LYS A 1 417 ? 14.588 -6.320 -34.567 1.00 95.62 417 LYS A O 1
ATOM 3359 N N . GLY A 1 418 ? 15.939 -7.116 -32.985 1.00 95.25 418 GLY A N 1
ATOM 3360 C CA . GLY A 1 418 ? 16.175 -5.839 -32.310 1.00 95.25 418 GLY A CA 1
ATOM 3361 C C . GLY A 1 418 ? 15.208 -5.570 -31.166 1.00 95.25 418 GLY A C 1
ATOM 3362 O O . GLY A 1 418 ? 14.807 -6.497 -30.468 1.00 95.25 418 GLY A O 1
ATOM 3363 N N . TYR A 1 419 ? 14.897 -4.297 -30.928 1.00 95.31 419 TYR A N 1
ATOM 3364 C CA . TYR A 1 419 ? 13.922 -3.891 -29.915 1.00 95.31 419 TYR A CA 1
ATOM 3365 C C . TYR A 1 419 ? 12.494 -4.023 -30.447 1.00 95.31 419 TYR A C 1
ATOM 3367 O O . TYR A 1 419 ? 12.273 -4.116 -31.648 1.00 95.31 419 TYR A O 1
ATOM 3375 N N . GLY A 1 420 ? 11.500 -3.977 -29.566 1.00 93.56 420 GLY A N 1
ATOM 3376 C CA . GLY A 1 420 ? 10.109 -3.854 -29.984 1.00 93.56 420 GLY A CA 1
ATOM 3377 C C . GLY A 1 420 ? 9.131 -4.121 -28.854 1.00 93.56 420 GLY A C 1
ATOM 3378 O O . GLY A 1 420 ? 9.500 -4.649 -27.805 1.00 93.56 420 GLY A O 1
ATOM 3379 N N . LYS A 1 421 ? 7.860 -3.777 -29.091 1.00 94.81 421 LYS A 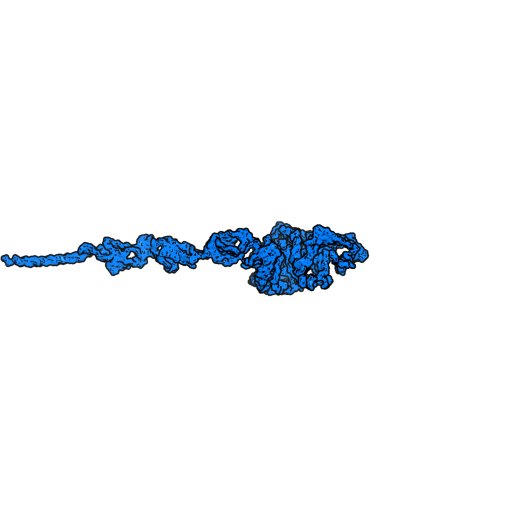N 1
ATOM 3380 C CA . LYS A 1 421 ? 6.770 -4.043 -28.139 1.00 94.81 421 LYS A CA 1
ATOM 3381 C C . LYS A 1 421 ? 6.541 -5.534 -27.862 1.00 94.81 421 LYS A C 1
ATOM 3383 O O . LYS A 1 421 ? 5.945 -5.866 -26.843 1.00 94.81 421 LYS A O 1
ATOM 3388 N N . TRP A 1 422 ? 7.104 -6.415 -28.696 1.00 95.38 422 TRP A N 1
ATOM 3389 C CA . TRP A 1 422 ? 7.133 -7.863 -28.480 1.00 95.38 422 TRP A CA 1
ATOM 3390 C C . TRP A 1 422 ? 7.666 -8.239 -27.089 1.00 95.38 422 TRP A C 1
ATOM 3392 O O . TRP A 1 422 ? 7.220 -9.227 -26.514 1.00 95.38 422 TRP A O 1
ATOM 3402 N N . TRP A 1 423 ? 8.581 -7.443 -26.513 1.00 95.12 423 TRP A N 1
ATOM 3403 C CA . TRP A 1 423 ? 9.090 -7.669 -25.155 1.00 95.12 423 TRP A CA 1
ATOM 3404 C C . TRP A 1 423 ? 7.964 -7.599 -24.120 1.00 95.12 423 TRP A C 1
ATOM 3406 O O . TRP A 1 423 ? 7.809 -8.491 -23.287 1.00 95.12 423 TRP A O 1
ATOM 3416 N N . PHE A 1 424 ? 7.148 -6.546 -24.211 1.00 95.44 424 PHE A N 1
ATOM 3417 C CA . PHE A 1 424 ? 5.977 -6.371 -23.364 1.00 95.44 424 PHE A CA 1
ATOM 3418 C C . PHE A 1 424 ? 4.922 -7.444 -23.625 1.00 95.44 424 PHE A C 1
ATOM 3420 O O . PHE A 1 424 ? 4.408 -8.040 -22.679 1.00 95.44 424 PHE A O 1
ATOM 3427 N N . GLU A 1 425 ? 4.618 -7.706 -24.896 1.00 96.38 425 GLU A N 1
ATOM 3428 C CA . GLU A 1 425 ? 3.610 -8.689 -25.296 1.00 96.38 425 GLU A CA 1
ATOM 3429 C C . GLU A 1 425 ? 3.946 -10.085 -24.750 1.00 96.38 425 GLU A C 1
ATOM 3431 O O . GLU A 1 425 ? 3.077 -10.737 -24.172 1.00 96.38 425 GLU A O 1
ATOM 3436 N N . ALA A 1 426 ? 5.215 -10.493 -24.804 1.00 95.62 426 ALA A N 1
ATOM 3437 C CA . ALA A 1 426 ? 5.666 -11.788 -24.310 1.00 95.62 426 ALA A CA 1
ATOM 3438 C C . ALA A 1 426 ? 5.516 -11.954 -22.784 1.00 95.62 426 ALA A C 1
ATOM 3440 O O . ALA A 1 426 ? 5.010 -12.977 -22.318 1.00 95.62 426 ALA A O 1
ATOM 3441 N N . PHE A 1 427 ? 5.908 -10.954 -21.984 1.00 95.62 427 PHE A N 1
ATOM 3442 C CA . PHE A 1 427 ? 5.700 -11.003 -20.529 1.00 95.62 427 PHE A CA 1
ATOM 3443 C C . PHE A 1 427 ? 4.218 -10.902 -20.151 1.00 95.62 427 PHE A C 1
ATOM 3445 O O . PHE A 1 427 ? 3.763 -11.590 -19.235 1.00 95.62 427 PHE A O 1
ATOM 3452 N N . LYS A 1 428 ? 3.444 -10.084 -20.874 1.00 95.81 428 LYS A N 1
ATOM 3453 C CA . LYS A 1 428 ? 1.988 -10.006 -20.717 1.00 95.81 428 LYS A CA 1
ATOM 3454 C C . LYS A 1 428 ? 1.343 -11.376 -20.923 1.00 95.81 428 LYS A C 1
ATOM 3456 O O . LYS A 1 428 ? 0.510 -11.772 -20.110 1.00 95.81 428 LYS A O 1
ATOM 3461 N N . GLU A 1 429 ? 1.719 -12.093 -21.980 1.00 96.38 429 GLU A N 1
ATOM 3462 C CA . GLU A 1 429 ? 1.243 -13.454 -22.238 1.00 96.38 429 GLU A CA 1
ATOM 3463 C C . GLU A 1 429 ? 1.653 -14.419 -21.125 1.00 96.38 429 GLU A C 1
ATOM 3465 O O . GLU A 1 429 ? 0.789 -15.110 -20.588 1.00 96.38 429 GLU A O 1
ATOM 3470 N N . LEU A 1 430 ? 2.926 -14.406 -20.709 1.00 96.25 430 LEU A N 1
ATOM 3471 C CA . LEU A 1 430 ? 3.423 -15.256 -19.622 1.00 96.25 430 LEU A CA 1
ATOM 3472 C C . LEU A 1 430 ? 2.585 -15.103 -18.344 1.00 96.25 430 LEU A C 1
ATOM 3474 O O . LEU A 1 430 ? 2.088 -16.089 -17.801 1.00 96.25 430 LEU A O 1
ATOM 3478 N N . PHE A 1 431 ? 2.404 -13.870 -17.864 1.00 96.88 431 PHE A N 1
ATOM 3479 C CA . PHE A 1 431 ? 1.668 -13.620 -16.623 1.00 96.88 431 PHE A CA 1
ATOM 3480 C C . PHE A 1 431 ? 0.183 -13.928 -16.756 1.00 96.88 431 PHE A C 1
ATOM 3482 O O . PHE A 1 431 ? -0.416 -14.477 -15.828 1.00 96.88 431 PHE A O 1
ATOM 3489 N N . LYS A 1 432 ? -0.414 -13.594 -17.904 1.00 96.50 432 LYS A N 1
ATOM 3490 C CA . LYS A 1 432 ? -1.817 -13.898 -18.176 1.00 96.50 432 LYS A CA 1
ATOM 3491 C C . LYS A 1 432 ? -2.059 -15.406 -18.137 1.00 96.50 432 LYS A C 1
ATOM 3493 O O . LYS A 1 432 ? -2.955 -15.842 -17.421 1.00 96.50 432 LYS A O 1
ATOM 3498 N N . GLU A 1 433 ? -1.249 -16.193 -18.843 1.00 97.06 433 GLU A N 1
ATOM 3499 C CA . GLU A 1 433 ? -1.398 -17.649 -18.886 1.00 97.06 433 GLU A CA 1
ATOM 3500 C C . GLU A 1 433 ? -1.159 -18.300 -17.522 1.00 97.06 433 GLU A C 1
ATOM 3502 O O . GLU A 1 433 ? -1.962 -19.134 -17.103 1.00 97.06 433 GLU A O 1
ATOM 3507 N N . ILE A 1 434 ? -0.098 -17.902 -16.805 1.00 97.56 434 ILE A N 1
ATOM 3508 C CA . ILE A 1 434 ? 0.159 -18.389 -15.440 1.00 97.56 434 ILE A CA 1
ATOM 3509 C C . ILE A 1 434 ? -1.068 -18.139 -14.565 1.00 97.56 434 ILE A C 1
ATOM 3511 O O . ILE A 1 434 ? -1.557 -19.060 -13.913 1.00 97.56 434 ILE A O 1
ATOM 3515 N N . ARG A 1 435 ? -1.600 -16.912 -14.577 1.00 96.38 435 ARG A N 1
ATOM 3516 C CA . ARG A 1 435 ? -2.755 -16.535 -13.760 1.00 96.38 435 ARG A CA 1
ATOM 3517 C C . ARG A 1 435 ? -4.006 -17.330 -14.126 1.00 96.38 435 ARG A C 1
ATOM 3519 O O . ARG A 1 435 ? -4.687 -17.827 -13.229 1.00 96.38 435 ARG A O 1
ATOM 3526 N N . GLU A 1 436 ? -4.338 -17.408 -15.412 1.00 96.44 436 GLU A N 1
ATOM 3527 C CA . GLU A 1 436 ? -5.556 -18.062 -15.901 1.00 96.44 436 GLU A CA 1
ATOM 3528 C C . GLU A 1 436 ? -5.542 -19.567 -15.622 1.00 96.44 436 GLU A C 1
ATOM 3530 O O . GLU A 1 436 ? -6.532 -20.099 -15.120 1.00 96.44 436 GLU A O 1
ATOM 3535 N N . GLU A 1 437 ? -4.425 -20.251 -15.877 1.00 98.19 437 GLU A N 1
ATOM 3536 C CA . GLU A 1 437 ? -4.306 -21.688 -15.619 1.00 98.19 437 GLU A CA 1
ATOM 3537 C C . GLU A 1 437 ? -4.206 -21.999 -14.120 1.00 98.19 437 GLU A C 1
ATOM 3539 O O . GLU A 1 437 ? -4.868 -22.918 -13.635 1.00 98.19 437 GLU A O 1
ATOM 3544 N N . ALA A 1 438 ? -3.460 -21.205 -13.345 1.00 98.19 438 ALA A N 1
ATOM 3545 C CA . ALA A 1 438 ? -3.334 -21.424 -11.906 1.00 98.19 438 ALA A CA 1
ATOM 3546 C C . ALA A 1 438 ? -4.662 -21.228 -11.168 1.00 98.19 438 ALA A C 1
ATOM 3548 O O . ALA A 1 438 ? -4.983 -22.005 -10.270 1.00 98.19 438 ALA A O 1
ATOM 3549 N N . LYS A 1 439 ? -5.481 -20.247 -11.574 1.00 96.56 439 LYS A N 1
ATOM 3550 C CA . LYS A 1 439 ? -6.803 -20.019 -10.969 1.00 96.56 439 LYS A CA 1
ATOM 3551 C C . LYS A 1 439 ? -7.802 -21.150 -11.224 1.00 96.56 439 LYS A C 1
ATOM 3553 O O . LYS A 1 439 ? -8.755 -21.276 -10.457 1.00 96.56 439 LYS A O 1
ATOM 3558 N N . LYS A 1 440 ? -7.589 -21.999 -12.240 1.00 97.81 440 LYS A N 1
ATOM 3559 C CA . LYS A 1 440 ? -8.371 -23.239 -12.425 1.00 97.81 440 LYS A CA 1
ATOM 3560 C C . LYS A 1 440 ? -8.026 -24.302 -11.377 1.00 97.81 440 LYS A C 1
ATOM 3562 O O . LYS A 1 440 ? -8.865 -25.145 -11.082 1.00 97.81 440 LYS A O 1
ATOM 3567 N N . ILE A 1 441 ? -6.808 -24.260 -10.832 1.00 98.19 441 ILE A N 1
ATOM 3568 C CA . ILE A 1 441 ? -6.315 -25.177 -9.794 1.00 98.19 441 ILE A CA 1
ATOM 3569 C C . ILE A 1 441 ? -6.681 -24.637 -8.406 1.00 98.19 441 ILE A C 1
ATOM 3571 O O . ILE A 1 441 ? -7.257 -25.353 -7.592 1.00 98.19 441 ILE A O 1
ATOM 3575 N N . ASN A 1 442 ? -6.387 -23.360 -8.153 1.00 97.50 442 ASN A N 1
ATOM 3576 C CA . ASN A 1 442 ? -6.698 -22.659 -6.912 1.00 97.50 442 ASN A CA 1
ATOM 3577 C C . ASN A 1 442 ? -7.232 -21.245 -7.225 1.00 97.50 442 ASN A C 1
ATOM 3579 O O . ASN A 1 442 ? -6.439 -20.358 -7.539 1.00 97.50 442 ASN A O 1
ATOM 3583 N N . PRO A 1 443 ? -8.548 -20.985 -7.106 1.00 96.75 443 PRO A N 1
ATOM 3584 C CA . PRO A 1 443 ? -9.131 -19.668 -7.399 1.00 96.75 443 PRO A CA 1
ATOM 3585 C C . PRO A 1 443 ? -8.556 -18.509 -6.563 1.00 96.75 443 PRO A C 1
ATOM 3587 O O . PRO A 1 443 ? -8.559 -17.355 -7.013 1.00 96.75 443 PRO A O 1
ATOM 3590 N N . GLU A 1 444 ? -8.040 -18.829 -5.372 1.00 96.88 444 GLU A N 1
ATOM 3591 C CA . GLU A 1 444 ? -7.505 -17.897 -4.375 1.00 96.88 444 GLU A CA 1
ATOM 3592 C C . GLU A 1 444 ? -5.990 -17.658 -4.510 1.00 96.88 444 GLU A C 1
ATOM 3594 O O . GLU A 1 444 ? -5.425 -16.914 -3.708 1.00 96.88 444 GLU A O 1
ATOM 3599 N N . VAL A 1 445 ? -5.320 -18.274 -5.491 1.00 98.12 445 VAL A N 1
ATOM 3600 C CA . VAL A 1 445 ? -3.890 -18.040 -5.737 1.00 98.12 445 VAL A CA 1
ATOM 3601 C C . VAL A 1 445 ? -3.638 -16.622 -6.252 1.00 98.12 445 VAL A C 1
ATOM 3603 O O . VAL A 1 445 ? -4.436 -16.064 -7.019 1.00 98.12 445 VAL A O 1
ATOM 3606 N N . VAL A 1 446 ? -2.507 -16.050 -5.846 1.00 97.69 446 VAL A N 1
ATOM 3607 C CA . VAL A 1 446 ? -2.057 -14.710 -6.245 1.00 97.69 446 VAL A CA 1
ATOM 3608 C C . VAL A 1 446 ? -0.617 -14.715 -6.749 1.00 97.69 446 VAL A C 1
ATOM 3610 O O . VAL A 1 446 ? 0.171 -15.602 -6.418 1.00 97.69 446 VAL A O 1
ATOM 3613 N N . PHE A 1 447 ? -0.268 -13.693 -7.529 1.00 96.75 447 PHE A N 1
ATOM 3614 C CA . PHE A 1 447 ? 1.059 -13.531 -8.128 1.00 96.75 447 PHE A CA 1
ATOM 3615 C C . PHE A 1 447 ? 1.608 -12.127 -7.889 1.00 96.75 447 PHE A C 1
ATOM 3617 O O . PHE A 1 447 ? 0.859 -11.148 -7.909 1.00 96.75 447 PHE A O 1
ATOM 3624 N N . SER A 1 448 ? 2.920 -12.014 -7.691 1.00 95.62 448 SER A N 1
ATOM 3625 C CA . SER A 1 448 ? 3.607 -10.717 -7.688 1.00 95.62 448 SER A CA 1
ATOM 3626 C C . SER A 1 448 ? 4.900 -10.752 -8.490 1.00 95.62 448 SER A C 1
ATOM 3628 O O . SER A 1 448 ? 5.351 -11.830 -8.855 1.00 95.62 448 SER A O 1
ATOM 3630 N N . SER A 1 449 ? 5.466 -9.584 -8.776 1.00 94.06 449 SER A N 1
ATOM 3631 C CA . SER A 1 449 ? 6.739 -9.400 -9.487 1.00 94.06 449 SER A CA 1
ATOM 3632 C C . SER A 1 449 ? 7.760 -8.654 -8.628 1.00 94.06 449 SER A C 1
ATOM 3634 O O . SER A 1 449 ? 7.380 -7.985 -7.662 1.00 94.06 449 SER A O 1
ATOM 3636 N N . GLU A 1 450 ? 9.039 -8.757 -8.988 1.00 87.00 450 GLU A N 1
ATOM 3637 C CA . GLU A 1 450 ? 10.164 -8.152 -8.260 1.00 87.00 450 GLU A CA 1
ATOM 3638 C C . GLU A 1 450 ? 10.129 -6.615 -8.243 1.00 87.00 450 GLU A C 1
ATOM 3640 O O . GLU A 1 450 ? 10.481 -6.005 -7.242 1.00 87.00 450 GLU A O 1
ATOM 3645 N N . GLU A 1 451 ? 9.689 -6.009 -9.345 1.00 89.31 451 GLU A N 1
ATOM 3646 C CA . GLU A 1 451 ? 9.362 -4.588 -9.519 1.00 89.31 451 GLU A CA 1
ATOM 3647 C C . GLU A 1 451 ? 8.176 -4.501 -10.501 1.00 89.31 451 GLU A C 1
ATOM 3649 O O . GLU A 1 451 ? 7.636 -5.530 -10.919 1.00 89.31 451 GLU A O 1
ATOM 3654 N N . ILE A 1 452 ? 7.726 -3.307 -10.897 1.00 93.06 452 ILE A N 1
ATOM 3655 C CA . ILE A 1 452 ? 6.551 -3.164 -11.773 1.00 93.06 452 ILE A CA 1
ATOM 3656 C C . ILE A 1 452 ? 6.747 -2.115 -12.867 1.00 93.06 452 ILE A C 1
ATOM 3658 O O . ILE A 1 452 ? 7.481 -1.143 -12.717 1.00 93.06 452 ILE A O 1
ATOM 3662 N N . CYS A 1 453 ? 6.009 -2.291 -13.960 1.00 95.38 453 CYS A N 1
ATOM 3663 C CA . CYS A 1 453 ? 5.707 -1.243 -14.926 1.00 95.38 453 CYS A CA 1
ATOM 3664 C C . CYS A 1 453 ? 4.186 -1.200 -15.129 1.00 95.38 453 CYS A C 1
ATOM 3666 O O . CYS A 1 453 ? 3.514 -2.234 -15.075 1.00 95.38 453 CYS A O 1
ATOM 3668 N N . GLU A 1 454 ? 3.636 -0.007 -15.351 1.00 97.25 454 GLU A N 1
ATOM 3669 C CA . GLU A 1 454 ? 2.189 0.248 -15.391 1.00 97.25 454 GLU A CA 1
ATOM 3670 C C . GLU A 1 454 ? 1.387 -0.681 -16.326 1.00 97.25 454 GLU A C 1
ATOM 3672 O O . GLU A 1 454 ? 0.256 -1.051 -16.016 1.00 97.25 454 GLU A O 1
ATOM 3677 N N . LEU A 1 455 ? 1.984 -1.140 -17.432 1.00 97.00 455 LEU A N 1
ATOM 3678 C CA . LEU A 1 455 ? 1.319 -2.013 -18.408 1.00 97.00 455 LEU A CA 1
ATOM 3679 C C . LEU A 1 455 ? 0.989 -3.406 -17.858 1.00 97.00 455 LEU A C 1
ATOM 3681 O O . LEU A 1 455 ? 0.115 -4.091 -18.394 1.00 97.00 455 LEU A O 1
ATOM 3685 N N . TYR A 1 456 ? 1.692 -3.840 -16.809 1.00 96.25 456 TYR A N 1
ATOM 3686 C CA . TYR A 1 456 ? 1.543 -5.176 -16.229 1.00 96.25 456 TYR A CA 1
ATOM 3687 C C . TYR A 1 456 ? 0.594 -5.217 -15.033 1.00 96.25 456 TYR A C 1
ATOM 3689 O O . TYR A 1 456 ? 0.266 -6.308 -14.563 1.00 96.25 456 TYR A O 1
ATOM 3697 N N . ILE A 1 457 ? 0.106 -4.053 -14.579 1.00 96.88 457 ILE A N 1
ATOM 3698 C CA . ILE A 1 457 ? -0.836 -3.930 -13.460 1.00 96.88 457 ILE A CA 1
ATOM 3699 C C . ILE A 1 457 ? -1.982 -4.956 -13.566 1.00 96.88 457 ILE A C 1
ATOM 3701 O O . ILE A 1 457 ? -2.215 -5.640 -12.576 1.00 96.88 457 ILE A O 1
ATOM 3705 N N . PRO A 1 458 ? -2.663 -5.181 -14.711 1.00 96.62 458 PRO A N 1
ATOM 3706 C CA . PRO A 1 458 ? -3.801 -6.108 -14.777 1.00 96.62 458 PRO A CA 1
ATOM 3707 C C . PRO A 1 458 ? -3.493 -7.571 -14.438 1.00 96.62 458 PRO A C 1
ATOM 3709 O O . PRO A 1 458 ? -4.403 -8.318 -14.080 1.00 96.62 458 PRO A O 1
ATOM 3712 N N . PHE A 1 459 ? -2.238 -8.001 -14.582 1.00 95.56 459 PHE A N 1
ATOM 3713 C CA . PHE A 1 459 ? -1.874 -9.422 -14.575 1.00 95.56 459 PHE A CA 1
ATOM 3714 C C . PHE A 1 459 ? -1.285 -9.891 -13.238 1.00 95.56 459 PHE A C 1
ATOM 3716 O O . PHE A 1 459 ? -1.262 -11.091 -12.964 1.00 95.56 459 PHE A O 1
ATOM 3723 N N . LEU A 1 460 ? -0.878 -8.954 -12.381 1.00 95.75 460 LEU A N 1
ATOM 3724 C CA . LEU A 1 460 ? -0.216 -9.204 -11.098 1.00 95.75 460 LEU A CA 1
ATOM 3725 C C . LEU A 1 460 ? -1.063 -8.644 -9.951 1.00 95.75 460 LEU A C 1
ATOM 3727 O O . LEU A 1 460 ? -1.761 -7.655 -10.134 1.00 95.75 460 LEU A O 1
ATOM 3731 N N . ASP A 1 461 ? -1.031 -9.259 -8.769 1.00 95.81 461 ASP A N 1
ATOM 3732 C CA . ASP A 1 461 ? -1.818 -8.818 -7.605 1.00 95.81 461 ASP A CA 1
ATOM 3733 C C . ASP A 1 461 ? -1.070 -7.797 -6.735 1.00 95.81 461 ASP A C 1
ATOM 3735 O O . ASP A 1 461 ? -1.700 -6.953 -6.094 1.00 95.81 461 ASP A O 1
ATOM 3739 N N . ARG A 1 462 ? 0.266 -7.871 -6.721 1.00 94.00 462 ARG A N 1
ATOM 3740 C CA . ARG A 1 462 ? 1.189 -6.941 -6.051 1.00 94.00 462 ARG A CA 1
ATOM 3741 C C . ARG A 1 462 ? 2.536 -6.906 -6.772 1.00 94.00 462 ARG A C 1
ATOM 3743 O O . ARG A 1 462 ? 2.790 -7.728 -7.645 1.00 94.00 462 ARG A O 1
ATOM 3750 N N . PHE A 1 463 ? 3.415 -6.011 -6.345 1.00 94.31 463 PHE A N 1
ATOM 3751 C CA . PHE A 1 463 ? 4.835 -6.030 -6.692 1.00 94.31 463 PHE A CA 1
ATOM 3752 C C . PHE A 1 463 ? 5.687 -5.748 -5.454 1.00 94.31 463 PHE A C 1
ATOM 3754 O O . PHE A 1 463 ? 5.205 -5.138 -4.496 1.00 94.31 463 PHE A O 1
ATOM 3761 N N . TYR A 1 464 ? 6.922 -6.233 -5.458 1.00 90.62 464 TYR A N 1
ATOM 3762 C CA . TYR A 1 464 ? 7.888 -5.980 -4.398 1.00 90.62 464 TYR A CA 1
ATOM 3763 C C . TYR A 1 464 ? 8.533 -4.605 -4.605 1.00 90.62 464 TYR A C 1
ATOM 3765 O O . TYR A 1 464 ? 8.764 -4.180 -5.729 1.00 90.62 464 TYR A O 1
ATOM 3773 N N . SER A 1 465 ? 8.717 -3.861 -3.521 1.00 88.56 465 SER A N 1
ATOM 3774 C CA . SER A 1 465 ? 9.161 -2.469 -3.511 1.00 88.56 465 SER A CA 1
ATOM 3775 C C . SER A 1 465 ? 10.337 -2.339 -2.561 1.00 88.56 465 SER A C 1
ATOM 3777 O O . SER A 1 465 ? 10.271 -2.727 -1.393 1.00 88.56 465 SER A O 1
ATOM 3779 N N . ARG A 1 466 ? 11.426 -1.758 -3.062 1.00 86.12 466 ARG A N 1
ATOM 3780 C CA . ARG A 1 466 ? 12.650 -1.516 -2.285 1.00 86.12 466 ARG A CA 1
ATOM 3781 C C . ARG A 1 466 ? 12.781 -0.079 -1.794 1.00 86.12 466 ARG A C 1
ATOM 3783 O O . ARG A 1 466 ? 13.813 0.280 -1.231 1.00 86.12 466 ARG A O 1
ATOM 3790 N N . GLY A 1 467 ? 11.758 0.754 -1.993 1.00 88.31 467 GLY A N 1
ATOM 3791 C CA . GLY A 1 467 ? 11.840 2.178 -1.665 1.00 88.31 467 GLY A CA 1
ATOM 3792 C C . GLY A 1 467 ? 11.990 2.455 -0.165 1.00 88.31 467 GLY A C 1
ATOM 3793 O O . GLY A 1 467 ? 12.658 3.412 0.216 1.00 88.31 467 GLY A O 1
ATOM 3794 N N . ASN A 1 468 ? 11.469 1.579 0.701 1.00 91.38 468 ASN A N 1
ATOM 3795 C CA . ASN A 1 468 ? 11.605 1.711 2.154 1.00 91.38 468 ASN A CA 1
ATOM 3796 C C . ASN A 1 468 ? 13.053 1.533 2.667 1.00 91.38 468 ASN A C 1
ATOM 3798 O O . ASN A 1 468 ? 13.388 2.062 3.732 1.00 91.38 468 ASN A O 1
ATOM 3802 N N . VAL A 1 469 ? 13.901 0.838 1.899 1.00 88.25 469 VAL A N 1
ATOM 3803 C CA . VAL A 1 469 ? 15.315 0.545 2.201 1.00 88.25 469 VAL A CA 1
ATOM 3804 C C . VAL A 1 469 ? 16.269 0.997 1.087 1.00 88.25 469 VAL A C 1
ATOM 3806 O O . VAL A 1 469 ? 17.356 0.437 0.914 1.00 88.25 469 VAL A O 1
ATOM 3809 N N . ALA A 1 470 ? 15.872 2.004 0.303 1.00 85.19 470 ALA A N 1
ATOM 3810 C CA . ALA A 1 470 ? 16.591 2.429 -0.898 1.00 85.19 470 ALA A CA 1
ATOM 3811 C C . ALA A 1 470 ? 18.080 2.747 -0.646 1.00 85.19 470 ALA A C 1
ATOM 3813 O O . ALA A 1 470 ? 18.917 2.533 -1.527 1.00 85.19 470 ALA A O 1
ATOM 3814 N N . GLU A 1 471 ? 18.429 3.191 0.565 1.00 81.00 471 GLU A N 1
ATOM 3815 C CA . GLU A 1 471 ? 19.787 3.597 0.946 1.00 81.00 471 GLU A CA 1
ATOM 3816 C C . GLU A 1 471 ? 20.773 2.434 1.140 1.00 81.00 471 GLU A C 1
ATOM 3818 O O . GLU A 1 471 ? 21.979 2.678 1.195 1.00 81.00 471 GLU A O 1
ATOM 3823 N N . LEU A 1 472 ? 20.282 1.193 1.246 1.00 77.12 472 LEU A N 1
ATOM 3824 C CA . LEU A 1 472 ? 21.110 0.011 1.519 1.00 77.12 472 LEU A CA 1
ATOM 3825 C C . LEU A 1 472 ? 21.391 -0.848 0.282 1.00 77.12 472 LEU A C 1
ATOM 3827 O O . LEU A 1 472 ? 22.328 -1.634 0.276 1.00 77.12 472 LEU A O 1
ATOM 3831 N N . TYR A 1 473 ? 20.597 -0.735 -0.779 1.00 71.00 473 TYR A N 1
ATOM 3832 C CA . TYR A 1 473 ? 20.611 -1.738 -1.847 1.00 71.00 473 TYR A CA 1
ATOM 3833 C C . TYR A 1 473 ? 21.589 -1.398 -2.989 1.00 71.00 473 TYR A C 1
ATOM 3835 O O . TYR A 1 473 ? 21.534 -0.295 -3.534 1.00 71.00 473 TYR A O 1
ATOM 3843 N N . ALA A 1 474 ? 22.452 -2.340 -3.406 1.00 61.09 474 ALA A N 1
ATOM 3844 C CA . ALA A 1 474 ? 23.471 -2.099 -4.446 1.00 61.09 474 ALA A CA 1
ATOM 3845 C C . ALA A 1 474 ? 22.913 -1.714 -5.801 1.00 61.09 474 ALA A C 1
ATOM 3847 O O . ALA A 1 474 ? 23.527 -0.903 -6.484 1.00 61.09 474 ALA A O 1
ATOM 3848 N N . THR A 1 475 ? 21.776 -2.265 -6.219 1.00 60.75 475 THR A N 1
ATOM 3849 C CA . THR A 1 475 ? 21.215 -1.936 -7.539 1.00 60.75 475 THR A CA 1
ATOM 3850 C C . THR A 1 475 ? 20.802 -0.461 -7.641 1.00 60.75 475 THR A C 1
ATOM 3852 O O . THR A 1 475 ? 20.680 0.055 -8.747 1.00 60.75 475 THR A O 1
ATOM 3855 N N . HIS A 1 476 ? 20.705 0.259 -6.514 1.00 68.25 476 HIS A N 1
ATOM 3856 C CA . HIS A 1 476 ? 20.486 1.706 -6.467 1.00 68.25 476 HIS A CA 1
ATOM 3857 C C . HIS A 1 476 ? 21.772 2.537 -6.420 1.00 68.25 476 HIS A C 1
ATOM 3859 O O . HIS A 1 476 ? 21.676 3.747 -6.226 1.00 68.25 476 HIS A O 1
ATOM 3865 N N . TRP A 1 477 ? 22.961 1.944 -6.588 1.00 62.91 477 TRP A N 1
ATOM 3866 C CA . TRP A 1 477 ? 24.246 2.641 -6.423 1.00 62.91 477 TRP A CA 1
ATOM 3867 C C . TRP A 1 477 ? 24.296 3.979 -7.170 1.00 62.91 477 TRP A C 1
ATOM 3869 O O . TRP A 1 477 ? 24.754 4.973 -6.612 1.00 62.91 477 TRP A O 1
ATOM 3879 N N . PHE A 1 478 ? 23.774 4.028 -8.403 1.00 69.94 478 PHE A N 1
ATOM 3880 C CA . PHE A 1 478 ? 23.749 5.248 -9.210 1.00 69.94 478 PHE A CA 1
ATOM 3881 C C . PHE A 1 478 ? 22.916 6.347 -8.537 1.00 69.94 478 PHE A C 1
ATOM 3883 O O . PHE A 1 478 ? 23.329 7.496 -8.464 1.00 69.94 478 PHE A O 1
ATOM 3890 N N . TRP A 1 479 ? 21.757 5.989 -7.997 1.00 74.69 479 TRP A N 1
ATOM 3891 C CA . TRP A 1 479 ? 20.843 6.923 -7.346 1.00 74.69 479 TRP A CA 1
ATOM 3892 C C . TRP A 1 479 ? 21.334 7.360 -5.963 1.00 74.69 479 TRP A C 1
ATOM 3894 O O . TRP A 1 479 ? 21.121 8.497 -5.541 1.00 74.69 479 TRP A O 1
ATOM 3904 N N . GLN A 1 480 ? 22.056 6.474 -5.277 1.00 70.94 480 GLN A N 1
ATOM 3905 C CA . GLN A 1 480 ? 22.704 6.765 -4.002 1.00 70.94 480 GLN A CA 1
ATOM 3906 C C . GLN A 1 480 ? 23.821 7.804 -4.171 1.00 70.94 480 GLN A C 1
ATOM 3908 O O . GLN A 1 480 ? 23.880 8.763 -3.401 1.00 70.94 480 GLN A O 1
ATOM 3913 N N . ILE A 1 481 ? 24.672 7.677 -5.202 1.00 68.50 481 ILE A N 1
ATOM 3914 C CA . ILE A 1 481 ? 25.753 8.651 -5.449 1.00 68.50 481 ILE A CA 1
ATOM 3915 C C . ILE A 1 481 ? 25.231 10.023 -5.894 1.00 68.50 481 ILE A C 1
ATOM 3917 O O . ILE A 1 481 ? 25.904 11.026 -5.669 1.00 68.50 481 ILE A O 1
ATOM 3921 N N . THR A 1 482 ? 24.032 10.089 -6.482 1.00 73.50 482 THR A N 1
ATOM 3922 C CA . THR A 1 482 ? 23.373 11.353 -6.845 1.00 73.50 482 THR A CA 1
ATOM 3923 C C . THR A 1 482 ? 22.563 11.960 -5.695 1.00 73.50 482 THR A C 1
ATOM 3925 O O . THR A 1 482 ? 21.880 12.963 -5.896 1.00 73.50 482 THR A O 1
ATOM 3928 N N . GLY A 1 483 ? 22.603 11.366 -4.493 1.00 76.56 483 GLY A N 1
ATOM 3929 C CA . GLY A 1 483 ? 21.859 11.842 -3.323 1.00 76.56 483 GLY A CA 1
ATOM 3930 C C . GLY A 1 483 ? 20.342 11.837 -3.525 1.00 76.56 483 GLY A C 1
ATOM 3931 O O . GLY A 1 483 ? 19.654 12.705 -2.995 1.00 76.56 483 GLY A O 1
ATOM 3932 N N . SER A 1 484 ? 19.832 10.923 -4.356 1.00 85.69 484 SER A N 1
ATOM 3933 C CA . SER A 1 484 ? 18.404 10.815 -4.657 1.00 85.69 484 SER A CA 1
ATOM 3934 C C . SER A 1 484 ? 17.672 10.035 -3.570 1.00 85.69 484 SER A C 1
ATOM 3936 O O . SER A 1 484 ? 18.183 9.036 -3.065 1.00 85.69 484 SER A O 1
ATOM 3938 N N . GLU A 1 485 ? 16.465 10.478 -3.232 1.00 88.88 485 GLU A N 1
ATOM 3939 C CA . GLU A 1 485 ? 15.585 9.812 -2.272 1.00 88.88 485 GLU A CA 1
ATOM 3940 C C . GLU A 1 485 ? 14.454 9.068 -2.988 1.00 88.88 485 GLU A C 1
ATOM 3942 O O . GLU A 1 485 ? 13.995 9.484 -4.056 1.00 88.88 485 GLU A O 1
ATOM 3947 N N . ALA A 1 486 ? 14.007 7.954 -2.408 1.00 91.88 486 ALA A N 1
ATOM 3948 C CA . ALA A 1 486 ? 12.853 7.227 -2.917 1.00 91.88 486 ALA A CA 1
ATOM 3949 C C . ALA A 1 486 ? 11.555 7.930 -2.501 1.00 91.88 486 ALA A C 1
ATOM 3951 O O . ALA A 1 486 ? 11.367 8.282 -1.337 1.00 91.88 486 ALA A O 1
ATOM 3952 N N . ILE A 1 487 ? 10.643 8.095 -3.457 1.00 95.19 487 ILE A N 1
ATOM 3953 C CA . ILE A 1 487 ? 9.311 8.671 -3.253 1.00 95.19 487 ILE A CA 1
ATOM 3954 C C . ILE A 1 487 ? 8.236 7.680 -3.726 1.00 95.19 487 ILE A C 1
ATOM 3956 O O . ILE A 1 487 ? 8.506 6.868 -4.615 1.00 95.19 487 ILE A O 1
ATOM 3960 N N . PRO A 1 488 ? 7.004 7.737 -3.186 1.00 96.38 488 PRO A N 1
ATOM 3961 C CA . PRO A 1 488 ? 5.912 6.851 -3.588 1.00 96.38 488 PRO A CA 1
ATOM 3962 C C . PRO A 1 488 ? 5.238 7.331 -4.886 1.00 96.38 488 PRO A C 1
ATOM 3964 O O . PRO A 1 488 ? 4.017 7.453 -4.943 1.00 96.38 488 PRO A O 1
ATOM 3967 N N . LEU A 1 489 ? 6.008 7.663 -5.929 1.00 97.50 489 LEU A N 1
ATOM 3968 C CA . LEU A 1 489 ? 5.485 8.224 -7.184 1.00 97.50 489 LEU A CA 1
ATOM 3969 C C . LEU A 1 489 ? 4.526 7.251 -7.884 1.00 97.50 489 LEU A C 1
ATOM 3971 O O . LEU A 1 489 ? 3.438 7.639 -8.301 1.00 97.50 489 LEU A O 1
ATOM 3975 N N . PHE A 1 490 ? 4.914 5.978 -7.992 1.00 97.38 490 PHE A N 1
ATOM 3976 C CA . PHE A 1 490 ? 4.108 4.934 -8.618 1.00 97.38 490 PHE A CA 1
ATOM 3977 C C . PHE A 1 490 ? 2.848 4.668 -7.797 1.00 97.38 490 PHE A C 1
ATOM 3979 O O . PHE A 1 490 ? 1.758 4.574 -8.351 1.00 97.38 490 PHE A O 1
ATOM 3986 N N . GLN A 1 491 ? 2.966 4.609 -6.469 1.00 96.31 491 GLN A N 1
ATOM 3987 C CA . GLN A 1 491 ? 1.832 4.444 -5.561 1.00 96.31 491 GLN A CA 1
ATOM 3988 C C . GLN A 1 491 ? 0.885 5.650 -5.634 1.00 96.31 491 GLN A C 1
ATOM 3990 O O . GLN A 1 491 ? -0.331 5.461 -5.649 1.00 96.31 491 GLN A O 1
ATOM 3995 N N . TYR A 1 492 ? 1.410 6.872 -5.770 1.00 98.00 492 TYR A N 1
ATOM 3996 C CA . TYR A 1 492 ? 0.601 8.081 -5.934 1.00 98.00 492 TYR A CA 1
ATOM 3997 C C . TYR A 1 492 ? -0.358 7.972 -7.128 1.00 98.00 492 TYR A C 1
ATOM 3999 O O . TYR A 1 492 ? -1.546 8.293 -7.026 1.00 98.00 492 TYR A O 1
ATOM 4007 N N . VAL A 1 493 ? 0.152 7.459 -8.250 1.00 98.25 493 VAL A N 1
ATOM 4008 C CA . VAL A 1 493 ? -0.623 7.262 -9.480 1.00 98.25 493 VAL A CA 1
ATOM 4009 C C . VAL A 1 493 ? -1.499 6.004 -9.402 1.00 98.25 493 VAL A C 1
ATOM 4011 O O . VAL A 1 493 ? -2.670 6.047 -9.782 1.00 98.25 493 VAL A O 1
ATOM 4014 N N . TYR A 1 494 ? -0.963 4.890 -8.890 1.00 97.88 494 TYR A N 1
ATOM 4015 C CA . TYR A 1 494 ? -1.510 3.553 -9.134 1.00 97.88 494 TYR A CA 1
ATOM 4016 C C . TYR A 1 494 ? -1.932 2.731 -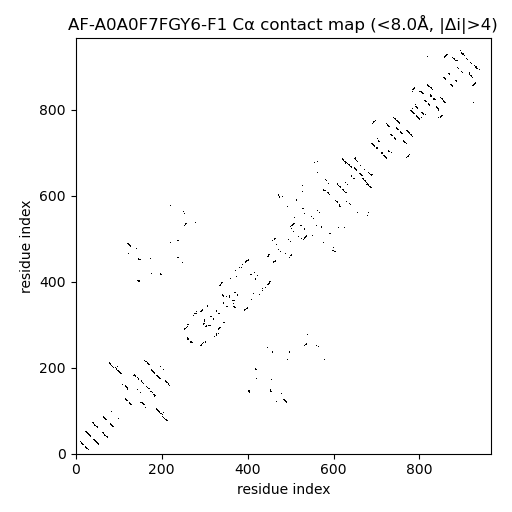7.910 1.00 97.88 494 TYR A C 1
ATOM 4018 O O . TYR A 1 494 ? -2.452 1.633 -8.114 1.00 97.88 494 TYR A O 1
ATOM 4026 N N . HIS A 1 495 ? -1.812 3.221 -6.667 1.00 96.56 495 HIS A N 1
ATOM 4027 C CA . HIS A 1 495 ? -2.144 2.428 -5.464 1.00 96.56 495 HIS A CA 1
ATOM 4028 C C . HIS A 1 495 ? -3.558 1.819 -5.506 1.00 96.56 495 HIS A C 1
ATOM 4030 O O . HIS A 1 495 ? -3.775 0.680 -5.100 1.00 96.56 495 HIS A O 1
ATOM 4036 N N . LYS A 1 496 ? -4.526 2.552 -6.072 1.00 94.75 496 LYS A N 1
ATOM 4037 C CA . LYS A 1 496 ? -5.910 2.089 -6.270 1.00 94.75 496 LYS A CA 1
ATOM 4038 C C . LYS A 1 496 ? -6.023 0.823 -7.138 1.00 94.75 496 LYS A C 1
ATOM 4040 O O . LYS A 1 496 ? -6.995 0.083 -7.012 1.00 94.75 496 LYS A O 1
ATOM 4045 N N . TYR A 1 497 ? -5.072 0.597 -8.043 1.00 96.06 497 TYR A N 1
ATOM 4046 C CA . TYR A 1 497 ? -5.093 -0.478 -9.041 1.00 96.06 497 TYR A CA 1
ATOM 4047 C C . TYR A 1 497 ? -4.157 -1.640 -8.676 1.00 96.06 497 TYR A C 1
ATOM 4049 O O . TYR A 1 497 ? -4.419 -2.795 -9.029 1.00 96.06 497 TYR A O 1
ATOM 4057 N N . ILE A 1 498 ? -3.068 -1.359 -7.960 1.00 95.19 498 ILE A N 1
ATOM 4058 C CA . ILE A 1 498 ? -2.139 -2.364 -7.442 1.00 95.19 498 ILE A CA 1
ATOM 4059 C C . ILE A 1 498 ? -1.409 -1.833 -6.204 1.00 95.19 498 ILE A C 1
ATOM 4061 O O . ILE A 1 498 ? -0.977 -0.685 -6.161 1.00 95.19 498 ILE A O 1
ATOM 4065 N N . SER A 1 499 ? -1.245 -2.696 -5.203 1.00 90.12 499 SER A N 1
ATOM 4066 C CA . SER A 1 499 ? -0.464 -2.409 -3.995 1.00 90.12 499 SER A CA 1
ATOM 4067 C C . SER A 1 499 ? 0.987 -2.837 -4.210 1.00 90.12 499 SER A C 1
ATOM 4069 O O . SER A 1 499 ? 1.240 -3.916 -4.750 1.00 90.12 499 SER A O 1
ATOM 4071 N N . SER A 1 500 ? 1.941 -2.046 -3.725 1.00 92.50 500 SER A N 1
ATOM 4072 C CA . SER A 1 500 ? 3.302 -2.539 -3.497 1.00 92.50 500 SER A CA 1
ATOM 4073 C C . SER A 1 500 ? 3.386 -3.330 -2.194 1.00 92.50 500 SER A C 1
ATOM 4075 O O . SER A 1 500 ? 2.426 -3.398 -1.418 1.00 92.50 500 SER A O 1
ATOM 4077 N N . TRP A 1 501 ? 4.541 -3.942 -1.974 1.00 87.88 501 TRP A N 1
ATOM 4078 C CA . TRP A 1 501 ? 4.951 -4.634 -0.764 1.00 87.88 501 TRP A CA 1
ATOM 4079 C C . TRP A 1 501 ? 6.384 -4.213 -0.436 1.00 87.88 501 TRP A C 1
ATOM 4081 O O . TRP A 1 501 ? 7.278 -4.436 -1.243 1.00 87.88 501 TRP A O 1
ATOM 4091 N N . GLY A 1 502 ? 6.587 -3.596 0.729 1.00 86.06 502 GLY A N 1
ATOM 4092 C CA . GLY A 1 502 ? 7.898 -3.113 1.154 1.00 86.06 502 GLY A CA 1
ATOM 4093 C C . GLY A 1 502 ? 8.854 -4.223 1.580 1.00 86.06 502 GLY A C 1
ATOM 4094 O O . GLY A 1 502 ? 8.447 -5.188 2.224 1.00 86.06 502 GLY A O 1
ATOM 4095 N N . HIS A 1 503 ? 10.133 -4.034 1.270 1.00 89.06 503 HIS A N 1
ATOM 4096 C CA . HIS A 1 503 ? 11.203 -4.976 1.576 1.00 89.06 503 HIS A CA 1
ATOM 4097 C C . HIS A 1 503 ? 11.340 -5.258 3.080 1.00 89.06 503 HIS A C 1
ATOM 4099 O O . HIS A 1 503 ? 11.154 -4.360 3.911 1.00 89.06 503 HIS A O 1
ATOM 4105 N N . TYR A 1 504 ? 11.745 -6.482 3.441 1.00 86.81 504 TYR A N 1
ATOM 4106 C CA . TYR A 1 504 ? 12.004 -6.836 4.838 1.00 86.81 504 TYR A CA 1
ATOM 4107 C C . TYR A 1 504 ? 13.069 -5.962 5.505 1.00 86.81 504 TYR A C 1
ATOM 4109 O O . TYR A 1 504 ? 14.080 -5.589 4.904 1.00 86.81 504 TYR A O 1
ATOM 4117 N N . VAL A 1 505 ? 12.888 -5.770 6.811 1.00 86.44 505 VAL A N 1
ATOM 4118 C CA . VAL A 1 505 ? 13.941 -5.361 7.751 1.00 86.44 505 VAL A CA 1
ATOM 4119 C C . VAL A 1 505 ? 14.377 -6.542 8.617 1.00 86.44 505 VAL A C 1
ATOM 4121 O O . VAL A 1 505 ? 13.602 -7.473 8.870 1.00 86.44 505 VAL A O 1
ATOM 4124 N N . HIS A 1 506 ? 15.617 -6.508 9.105 1.00 75.12 506 HIS A N 1
ATOM 4125 C CA . HIS A 1 506 ? 16.118 -7.509 10.043 1.00 75.12 506 HIS A CA 1
ATOM 4126 C C . HIS A 1 506 ? 15.545 -7.250 11.441 1.00 75.12 506 HIS A C 1
ATOM 4128 O O . HIS A 1 506 ? 15.885 -6.282 12.114 1.00 75.12 506 HIS A O 1
ATOM 4134 N N . GLY A 1 507 ? 14.642 -8.121 11.884 1.00 60.28 507 GLY A N 1
ATOM 4135 C CA . GLY A 1 507 ? 13.807 -7.885 13.059 1.00 60.28 507 GLY A CA 1
ATOM 4136 C C . GLY A 1 507 ? 14.427 -8.167 14.427 1.00 60.28 507 GLY A C 1
ATOM 4137 O O . GLY A 1 507 ? 13.671 -8.253 15.393 1.00 60.28 507 GLY A O 1
ATOM 4138 N N . TRP A 1 508 ? 15.742 -8.397 14.539 1.00 68.31 508 TRP A N 1
ATOM 4139 C CA . TRP A 1 508 ? 16.322 -8.990 15.758 1.00 68.31 508 TRP A CA 1
ATOM 4140 C C . TRP A 1 508 ? 17.493 -8.249 16.397 1.00 68.31 508 TRP A C 1
ATOM 4142 O O . TRP A 1 508 ? 17.711 -8.435 17.595 1.00 68.31 508 TRP A O 1
ATOM 4152 N N . SER A 1 509 ? 18.241 -7.419 15.669 1.00 71.06 509 SER A N 1
ATOM 4153 C CA . SER A 1 509 ? 19.349 -6.692 16.291 1.00 71.06 509 SER A CA 1
ATOM 4154 C C . SER A 1 509 ? 18.842 -5.632 17.265 1.00 71.06 509 SER A C 1
ATOM 4156 O O . SER A 1 509 ? 17.817 -4.986 17.044 1.00 71.06 509 SER A O 1
ATOM 4158 N N . MET A 1 510 ? 19.576 -5.464 18.363 1.00 71.75 510 MET A N 1
ATOM 4159 C CA . MET A 1 510 ? 19.286 -4.479 19.406 1.00 71.75 510 MET A CA 1
ATOM 4160 C C . MET A 1 510 ? 20.268 -3.300 19.388 1.00 71.75 510 MET A C 1
ATOM 4162 O O . MET A 1 510 ? 20.307 -2.524 20.343 1.00 71.75 510 MET A O 1
ATOM 4166 N N . SER A 1 511 ? 21.076 -3.154 18.329 1.00 77.25 511 SER A N 1
ATOM 4167 C CA . SER A 1 511 ? 21.891 -1.950 18.157 1.00 77.25 511 SER A CA 1
ATOM 4168 C C . SER A 1 511 ? 20.979 -0.739 17.920 1.00 77.25 511 SER A C 1
ATOM 4170 O O . SER A 1 511 ? 19.974 -0.832 17.213 1.00 77.25 511 SER A O 1
ATOM 4172 N N . SER A 1 512 ? 21.305 0.411 18.517 1.00 74.94 512 SER A N 1
ATOM 4173 C CA . SER A 1 512 ? 20.468 1.614 18.401 1.00 74.94 512 SER A CA 1
ATOM 4174 C C . SER A 1 512 ? 20.287 2.063 16.946 1.00 74.94 512 SER A C 1
ATOM 4176 O O . SER A 1 512 ? 19.187 2.448 16.563 1.00 74.94 512 SER A O 1
ATOM 4178 N N . SER A 1 513 ? 21.327 1.937 16.113 1.00 79.06 513 SER A N 1
ATOM 4179 C CA . SER A 1 513 ? 21.260 2.240 14.678 1.00 79.06 513 SER A CA 1
ATOM 4180 C C . SER A 1 513 ? 20.290 1.333 13.920 1.00 79.06 513 SER A C 1
ATOM 4182 O O . SER A 1 513 ? 19.510 1.820 13.106 1.00 79.06 513 SER A O 1
ATOM 4184 N N . GLU A 1 514 ? 20.286 0.027 14.206 1.00 84.12 514 GLU A N 1
ATOM 4185 C CA . GLU A 1 514 ? 19.369 -0.909 13.544 1.00 84.12 514 GLU A CA 1
ATOM 4186 C C . GLU A 1 514 ? 17.922 -0.709 13.984 1.00 84.12 514 GLU A C 1
ATOM 4188 O O . GLU A 1 514 ? 17.019 -0.821 13.156 1.00 84.12 514 GLU A O 1
ATOM 4193 N N . ILE A 1 515 ? 17.692 -0.360 15.253 1.00 89.56 515 ILE A N 1
ATOM 4194 C CA . ILE A 1 515 ? 16.352 -0.047 15.760 1.00 89.56 515 ILE A CA 1
ATOM 4195 C C . ILE A 1 515 ? 15.774 1.161 15.018 1.00 89.56 515 ILE A C 1
ATOM 4197 O O . ILE A 1 515 ? 14.700 1.048 14.424 1.00 89.56 515 ILE A O 1
ATOM 4201 N N . SER A 1 516 ? 16.485 2.294 15.010 1.00 91.50 516 SER A N 1
ATOM 4202 C CA . SER A 1 516 ? 16.001 3.522 14.368 1.00 91.50 516 SER A CA 1
ATOM 4203 C C . SER A 1 516 ? 15.798 3.339 12.861 1.00 91.50 516 SER A C 1
ATOM 4205 O O . SER A 1 516 ? 14.774 3.765 12.328 1.00 91.50 516 SER A O 1
ATOM 4207 N N . TYR A 1 517 ? 16.721 2.656 12.172 1.00 91.81 517 TYR A N 1
ATOM 4208 C CA . TYR A 1 517 ? 16.587 2.397 10.736 1.00 91.81 517 TYR A CA 1
ATOM 4209 C C . TYR A 1 517 ? 15.414 1.463 10.417 1.00 91.81 517 TYR A C 1
ATOM 4211 O O . TYR A 1 517 ? 14.621 1.751 9.522 1.00 91.81 517 TYR A O 1
ATOM 4219 N N . SER A 1 518 ? 15.248 0.376 11.177 1.00 92.56 518 SER A N 1
ATOM 4220 C CA . SER A 1 518 ? 14.142 -0.566 10.964 1.00 92.56 518 SER A CA 1
ATOM 4221 C C . SER A 1 518 ? 12.785 0.090 11.201 1.00 92.56 518 SER A C 1
ATOM 4223 O O . SER A 1 518 ? 11.855 -0.135 10.432 1.00 92.56 518 SER A O 1
ATOM 4225 N N . ILE A 1 519 ? 12.666 0.932 12.236 1.00 95.00 519 ILE A N 1
ATOM 4226 C CA . ILE A 1 519 ? 11.447 1.708 12.495 1.00 95.00 519 ILE A CA 1
ATOM 4227 C C . ILE A 1 519 ? 11.172 2.665 11.332 1.00 95.00 519 ILE A C 1
ATOM 4229 O O . ILE A 1 519 ? 10.048 2.683 10.838 1.00 95.00 519 ILE A O 1
ATOM 4233 N N . LYS A 1 520 ? 12.183 3.391 10.831 1.00 95.25 520 LYS A N 1
ATOM 4234 C CA . LYS A 1 520 ? 12.059 4.253 9.641 1.00 95.25 520 LYS A CA 1
ATOM 4235 C C . LYS A 1 520 ? 11.572 3.476 8.419 1.00 95.25 520 LYS A C 1
ATOM 4237 O O . LYS A 1 520 ? 10.632 3.919 7.763 1.00 95.25 520 LYS A O 1
ATOM 4242 N N . ALA A 1 521 ? 12.170 2.327 8.112 1.00 94.81 521 ALA A N 1
ATOM 4243 C CA . ALA A 1 521 ? 11.797 1.524 6.948 1.00 94.81 521 ALA A CA 1
ATOM 4244 C C . ALA A 1 521 ? 10.368 0.959 7.074 1.00 94.81 521 ALA A C 1
ATOM 4246 O O . ALA A 1 521 ? 9.555 1.122 6.166 1.00 94.81 521 ALA A O 1
ATOM 4247 N N . LEU A 1 522 ? 10.005 0.397 8.233 1.00 96.69 522 LEU A N 1
ATOM 4248 C CA . LEU A 1 522 ? 8.643 -0.081 8.509 1.00 96.69 522 LEU A CA 1
ATOM 4249 C C . LEU A 1 522 ? 7.606 1.055 8.471 1.00 96.69 522 LEU A C 1
ATOM 4251 O O . LEU A 1 522 ? 6.502 0.878 7.957 1.00 96.69 522 LEU A O 1
ATOM 4255 N N . ALA A 1 523 ? 7.955 2.229 8.999 1.00 97.81 523 ALA A N 1
ATOM 4256 C CA . ALA A 1 523 ? 7.113 3.418 8.952 1.00 97.81 523 ALA A CA 1
ATOM 4257 C C . ALA A 1 523 ? 6.919 3.917 7.516 1.00 97.81 523 ALA A C 1
ATOM 4259 O O . ALA A 1 523 ? 5.801 4.283 7.164 1.00 97.81 523 ALA A O 1
ATOM 4260 N N . THR A 1 524 ? 7.973 3.878 6.691 1.00 97.19 524 THR A N 1
ATOM 4261 C CA . THR A 1 524 ? 7.924 4.230 5.262 1.00 97.19 524 THR A CA 1
ATOM 4262 C C . THR A 1 524 ? 6.938 3.328 4.524 1.00 97.19 524 THR A C 1
ATOM 4264 O O . THR A 1 524 ? 6.008 3.833 3.900 1.00 97.19 524 THR A O 1
ATOM 4267 N N . SER A 1 525 ? 7.050 2.006 4.698 1.00 97.12 525 SER A N 1
ATOM 4268 C CA . SER A 1 525 ? 6.089 1.051 4.132 1.00 97.12 525 SER A CA 1
ATOM 4269 C C . SER A 1 525 ? 4.654 1.338 4.576 1.00 97.12 525 SER A C 1
ATOM 4271 O O . SER A 1 525 ? 3.746 1.376 3.749 1.00 97.12 525 SER A O 1
ATOM 4273 N N . LEU A 1 526 ? 4.436 1.634 5.864 1.00 97.94 526 LEU A N 1
ATOM 4274 C CA . LEU A 1 526 ? 3.105 1.978 6.364 1.00 97.94 526 LEU A CA 1
ATOM 4275 C C . LEU A 1 526 ? 2.532 3.234 5.692 1.00 97.94 526 LEU A C 1
ATOM 4277 O O . LEU A 1 526 ? 1.381 3.211 5.253 1.00 97.94 526 LEU A O 1
ATOM 4281 N N . VAL A 1 527 ? 3.300 4.329 5.616 1.00 97.75 527 VAL A N 1
ATOM 4282 C CA . VAL A 1 527 ? 2.811 5.576 5.004 1.00 97.75 527 VAL A CA 1
ATOM 4283 C C . VAL A 1 527 ? 2.654 5.461 3.487 1.00 97.75 527 VAL A C 1
ATOM 4285 O O . VAL A 1 527 ? 1.929 6.266 2.912 1.00 97.75 527 VAL A O 1
ATOM 4288 N N . TRP A 1 528 ? 3.254 4.462 2.840 1.00 97.06 528 TRP A N 1
ATOM 4289 C CA . TRP A 1 528 ? 3.054 4.154 1.417 1.00 97.06 528 TRP A CA 1
ATOM 4290 C C . TRP A 1 528 ? 1.912 3.157 1.156 1.00 97.06 528 TRP A C 1
ATOM 4292 O O . TRP A 1 528 ? 1.647 2.819 0.005 1.00 97.06 528 TRP A O 1
ATOM 4302 N N . GLY A 1 529 ? 1.214 2.704 2.204 1.00 96.31 529 GLY A N 1
ATOM 4303 C CA . GLY A 1 529 ? 0.101 1.751 2.096 1.00 96.31 529 GLY A CA 1
ATOM 4304 C C . GLY A 1 529 ? 0.532 0.284 2.002 1.00 96.31 529 GLY A C 1
ATOM 4305 O O . GLY A 1 529 ? -0.300 -0.617 1.891 1.00 96.31 529 GLY A O 1
ATOM 4306 N N . GLU A 1 530 ? 1.823 -0.008 2.119 1.00 96.00 530 GLU A N 1
ATOM 4307 C CA . GLU A 1 530 ? 2.372 -1.349 1.933 1.00 96.00 530 GLU A CA 1
ATOM 4308 C C . GLU A 1 530 ? 2.066 -2.270 3.128 1.00 96.00 530 GLU A C 1
ATOM 4310 O O . GLU A 1 530 ? 2.039 -1.817 4.281 1.00 96.00 530 GLU A O 1
ATOM 4315 N N . PRO A 1 531 ? 1.849 -3.583 2.906 1.00 95.38 531 PRO A N 1
ATOM 4316 C CA . PRO A 1 531 ? 2.044 -4.558 3.968 1.00 95.38 531 PRO A CA 1
ATOM 4317 C C . PRO A 1 531 ? 3.501 -4.499 4.441 1.00 95.38 531 PRO A C 1
ATOM 4319 O O . PRO A 1 531 ? 4.421 -4.271 3.655 1.00 95.38 531 PRO A O 1
ATOM 4322 N N . LEU A 1 532 ? 3.697 -4.700 5.739 1.00 95.31 532 LEU A N 1
ATOM 4323 C CA . LEU A 1 532 ? 5.002 -4.598 6.366 1.00 95.31 532 LEU A CA 1
ATOM 4324 C C . LEU A 1 532 ? 5.641 -5.979 6.438 1.00 95.31 532 LEU A C 1
ATOM 4326 O O . LEU A 1 532 ? 4.982 -6.953 6.814 1.00 95.31 532 LEU A O 1
ATOM 4330 N N . GLU A 1 533 ? 6.939 -6.039 6.168 1.00 93.25 533 GLU A N 1
ATOM 4331 C CA . GLU A 1 533 ? 7.704 -7.277 6.190 1.00 93.25 533 GLU A CA 1
ATOM 4332 C C . GLU A 1 533 ? 8.831 -7.229 7.218 1.00 93.25 533 GLU A C 1
ATOM 4334 O O . GLU A 1 533 ? 9.562 -6.244 7.354 1.00 93.25 533 GLU A O 1
ATOM 4339 N N . ILE A 1 534 ? 8.992 -8.332 7.939 1.00 89.56 534 ILE A N 1
ATOM 4340 C CA . ILE A 1 534 ? 10.093 -8.527 8.871 1.00 89.56 534 ILE A CA 1
ATOM 4341 C C . ILE A 1 534 ? 10.704 -9.908 8.664 1.00 89.56 534 ILE A C 1
ATOM 4343 O O . ILE A 1 534 ? 9.995 -10.905 8.499 1.00 89.56 534 ILE A O 1
ATOM 4347 N N . ARG A 1 535 ? 12.034 -9.979 8.715 1.00 85.12 535 ARG A N 1
ATOM 4348 C CA . ARG A 1 535 ? 12.762 -11.245 8.796 1.00 85.12 535 ARG A CA 1
ATOM 4349 C C . ARG A 1 535 ? 13.086 -11.516 10.258 1.00 85.12 535 ARG A C 1
ATOM 4351 O O . ARG A 1 535 ? 13.837 -10.751 10.867 1.00 85.12 535 ARG A O 1
ATOM 4358 N N . LEU A 1 536 ? 12.492 -12.562 10.832 1.00 71.44 536 LEU A N 1
ATOM 4359 C CA . LEU A 1 536 ? 12.729 -12.945 12.227 1.00 71.44 536 LEU A CA 1
ATOM 4360 C C . LEU A 1 536 ? 13.568 -14.228 12.301 1.00 71.44 536 LEU A C 1
ATOM 4362 O O . LEU A 1 536 ? 13.559 -15.029 11.365 1.00 71.44 536 LEU A O 1
ATOM 4366 N N . PRO A 1 537 ? 14.313 -14.400 13.402 1.00 64.56 537 PRO A N 1
ATOM 4367 C CA . PRO A 1 537 ? 15.218 -15.523 13.590 1.00 64.56 537 PRO A CA 1
ATOM 4368 C C . PRO A 1 537 ? 14.447 -16.824 13.901 1.00 64.56 537 PRO A C 1
ATOM 4370 O O . PRO A 1 537 ? 13.213 -16.829 13.964 1.00 64.56 537 PRO A O 1
ATOM 4373 N N . SER A 1 538 ? 15.163 -17.940 14.066 1.00 66.69 538 SER A N 1
ATOM 4374 C CA . SER A 1 538 ? 14.591 -19.284 14.249 1.00 66.69 538 SER A CA 1
ATOM 4375 C C . SER A 1 538 ? 13.592 -19.374 15.417 1.00 66.69 538 SER A C 1
ATOM 4377 O O . SER A 1 538 ? 13.545 -18.518 16.304 1.00 66.69 538 SER A O 1
ATOM 4379 N N . LEU A 1 539 ? 12.801 -20.456 15.476 1.00 66.50 539 LEU A N 1
ATOM 4380 C CA . LEU A 1 539 ? 11.825 -20.678 16.557 1.00 66.50 539 LEU A CA 1
ATOM 4381 C C . LEU A 1 539 ? 12.458 -20.584 17.960 1.00 66.50 539 LEU A C 1
ATOM 4383 O O . LEU A 1 539 ? 11.867 -19.999 18.869 1.00 66.50 539 LEU A O 1
ATOM 4387 N N . ASN A 1 540 ? 13.676 -21.107 18.126 1.00 64.44 540 ASN A N 1
ATOM 4388 C CA . ASN A 1 540 ? 14.413 -21.049 19.392 1.00 64.44 540 ASN A CA 1
ATOM 4389 C C . ASN A 1 540 ? 14.730 -19.604 19.803 1.00 64.44 540 ASN A C 1
ATOM 4391 O O . ASN A 1 540 ? 14.625 -19.248 20.976 1.00 64.44 540 ASN A O 1
ATOM 4395 N N . GLU A 1 541 ? 15.064 -18.753 18.836 1.00 63.44 541 GLU A N 1
ATOM 4396 C CA . GLU A 1 541 ? 15.380 -17.343 19.064 1.00 63.44 541 GLU A CA 1
ATOM 4397 C C . GLU A 1 541 ? 14.110 -16.514 19.315 1.00 63.44 541 GLU A C 1
ATOM 4399 O O . GLU A 1 541 ? 14.110 -15.627 20.174 1.00 63.44 541 GLU A O 1
ATOM 4404 N N . ARG A 1 542 ? 12.987 -16.859 18.667 1.00 64.50 542 ARG A N 1
ATOM 4405 C CA . ARG A 1 542 ? 11.664 -16.278 18.961 1.00 64.50 542 ARG A CA 1
ATOM 4406 C C . ARG A 1 542 ? 11.158 -16.580 20.366 1.00 64.50 542 ARG A C 1
ATOM 4408 O O . ARG A 1 542 ? 10.501 -15.745 20.980 1.00 64.50 542 ARG A O 1
ATOM 4415 N N . MET A 1 543 ? 11.469 -17.752 20.905 1.00 62.12 543 MET A N 1
ATOM 4416 C CA . MET A 1 543 ? 11.086 -18.098 22.276 1.00 62.12 543 MET A CA 1
ATOM 4417 C C . MET A 1 543 ? 11.896 -17.330 23.336 1.00 62.12 543 MET A C 1
ATOM 4419 O O . MET A 1 543 ? 11.586 -17.413 24.529 1.00 62.12 543 MET A O 1
ATOM 4423 N N . SER A 1 544 ? 12.895 -16.531 22.935 1.00 66.06 544 SER A N 1
ATOM 4424 C CA . SER A 1 544 ? 13.592 -15.636 23.856 1.00 66.06 544 SER A CA 1
ATOM 4425 C C . SER A 1 544 ? 12.638 -14.577 24.428 1.00 66.06 544 SER A C 1
ATOM 4427 O O . SER A 1 544 ? 11.831 -13.964 23.728 1.00 66.06 544 SER A O 1
ATOM 4429 N N . LYS A 1 545 ? 12.752 -14.287 25.732 1.00 65.94 545 LYS A N 1
ATOM 4430 C CA . LYS A 1 545 ? 12.025 -13.157 26.348 1.00 65.94 545 LYS A CA 1
ATOM 4431 C C . LYS A 1 545 ? 12.376 -11.814 25.688 1.00 65.94 545 LYS A C 1
ATOM 4433 O O . LYS A 1 545 ? 11.571 -10.890 25.749 1.00 65.94 545 LYS A O 1
ATOM 4438 N N . LEU A 1 546 ? 13.552 -11.724 25.061 1.00 69.12 546 LEU A N 1
ATOM 4439 C CA . LEU A 1 546 ? 14.076 -10.518 24.424 1.00 69.12 546 LEU A CA 1
ATOM 4440 C C . LEU A 1 546 ? 13.259 -10.099 23.199 1.00 69.12 546 LEU A C 1
ATOM 4442 O O . LEU A 1 546 ? 13.023 -8.908 23.022 1.00 69.12 546 LEU A O 1
ATOM 4446 N N . ILE A 1 547 ? 12.753 -11.038 22.391 1.00 73.31 547 ILE A N 1
ATOM 4447 C CA . ILE A 1 547 ? 12.022 -10.663 21.172 1.00 73.31 547 ILE A CA 1
ATOM 4448 C C . ILE A 1 547 ? 10.688 -9.971 21.475 1.00 73.31 547 ILE A C 1
ATOM 4450 O O . ILE A 1 547 ? 10.278 -9.061 20.761 1.00 73.31 547 ILE A O 1
ATOM 4454 N N . LYS A 1 548 ? 10.033 -10.348 22.583 1.00 74.38 548 LYS A N 1
ATOM 4455 C CA . LYS A 1 548 ? 8.756 -9.756 23.019 1.00 74.38 548 LYS A CA 1
ATOM 4456 C C . LYS A 1 548 ? 8.895 -8.304 23.476 1.00 74.38 548 LYS A C 1
ATOM 4458 O O . LYS A 1 548 ? 7.901 -7.586 23.494 1.00 74.38 548 LYS A O 1
ATOM 4463 N N . ILE A 1 549 ? 10.105 -7.894 23.854 1.00 83.50 549 ILE A N 1
ATOM 4464 C CA . ILE A 1 549 ? 10.437 -6.521 24.247 1.00 83.50 549 ILE A CA 1
ATOM 4465 C C . ILE A 1 549 ? 11.270 -5.797 23.179 1.00 83.50 549 ILE A C 1
ATOM 4467 O O . ILE A 1 549 ? 11.677 -4.660 23.404 1.00 83.50 549 ILE A O 1
ATOM 4471 N N . ASN A 1 550 ? 11.532 -6.433 22.030 1.00 86.50 550 ASN A N 1
ATOM 4472 C CA . ASN A 1 550 ? 12.315 -5.833 20.956 1.00 86.50 550 ASN A CA 1
ATOM 4473 C C . ASN A 1 550 ? 11.536 -4.639 20.356 1.00 86.50 550 ASN A C 1
ATOM 4475 O O . ASN A 1 550 ? 10.407 -4.829 19.888 1.00 86.50 550 ASN A O 1
ATOM 4479 N N . PRO A 1 551 ? 12.113 -3.421 20.331 1.00 90.69 551 PRO A N 1
ATOM 4480 C CA . PRO A 1 551 ? 11.425 -2.231 19.829 1.00 90.69 551 PRO A CA 1
ATOM 4481 C C . PRO A 1 551 ? 10.944 -2.341 18.376 1.00 90.69 551 PRO A C 1
ATOM 4483 O O . PRO A 1 551 ? 9.862 -1.847 18.062 1.00 90.69 551 PRO A O 1
ATOM 4486 N N . ILE A 1 552 ? 11.691 -3.033 17.510 1.00 90.94 552 ILE A N 1
ATOM 4487 C CA . ILE A 1 552 ? 11.337 -3.250 16.099 1.00 90.94 552 ILE A CA 1
ATOM 4488 C C . ILE A 1 552 ? 10.083 -4.121 16.011 1.00 90.94 552 ILE A C 1
ATOM 4490 O O . ILE A 1 552 ? 9.140 -3.777 15.307 1.00 90.94 552 ILE A O 1
ATOM 4494 N N . VAL A 1 553 ? 10.029 -5.217 16.775 1.00 88.94 553 VAL A N 1
ATOM 4495 C CA . VAL A 1 553 ? 8.870 -6.129 16.809 1.00 88.94 553 VAL A CA 1
ATOM 4496 C C . VAL A 1 553 ? 7.641 -5.446 17.415 1.00 88.94 553 VAL A C 1
ATOM 4498 O O . VAL A 1 553 ? 6.525 -5.616 16.918 1.00 88.94 553 VAL A O 1
ATOM 4501 N N . LEU A 1 554 ? 7.826 -4.636 18.462 1.00 91.19 554 LEU A N 1
ATOM 4502 C CA . LEU A 1 554 ? 6.748 -3.849 19.065 1.00 91.19 554 LEU A CA 1
ATOM 4503 C C . LEU A 1 554 ? 6.188 -2.813 18.084 1.00 91.19 554 LEU A C 1
ATOM 4505 O O . LEU A 1 554 ? 4.966 -2.688 17.963 1.00 91.19 554 LEU A O 1
ATOM 4509 N N . PHE A 1 555 ? 7.059 -2.107 17.358 1.00 94.94 555 PHE A N 1
ATOM 4510 C CA . PHE A 1 555 ? 6.645 -1.178 16.310 1.00 94.94 555 PHE A CA 1
ATOM 4511 C C . PHE A 1 555 ? 5.971 -1.906 15.143 1.00 94.94 555 PHE A C 1
ATOM 4513 O O . PHE A 1 555 ? 4.898 -1.495 14.713 1.00 94.94 555 PHE A O 1
ATOM 4520 N N . PHE A 1 556 ? 6.519 -3.036 14.692 1.00 94.25 556 PHE A N 1
ATOM 4521 C CA . PHE A 1 556 ? 5.922 -3.877 13.655 1.00 94.25 556 PHE A CA 1
ATOM 4522 C C . PHE A 1 556 ? 4.499 -4.304 14.028 1.00 94.25 556 PHE A C 1
ATOM 4524 O O . PHE A 1 556 ? 3.562 -4.091 13.259 1.00 94.25 556 PHE A O 1
ATOM 4531 N N . LYS A 1 557 ? 4.289 -4.822 15.247 1.00 92.94 557 LYS A N 1
ATOM 4532 C CA . LYS A 1 557 ? 2.951 -5.160 15.756 1.00 92.94 557 LYS A CA 1
ATOM 4533 C C . LYS A 1 557 ? 2.026 -3.946 15.768 1.00 92.94 557 LYS A C 1
ATOM 4535 O O . LYS A 1 557 ? 0.863 -4.056 15.382 1.00 92.94 557 LYS A O 1
ATOM 4540 N N . ARG A 1 558 ? 2.527 -2.789 16.205 1.00 95.75 558 ARG A N 1
ATOM 4541 C CA . ARG A 1 558 ? 1.775 -1.531 16.233 1.00 95.75 558 ARG A CA 1
ATOM 4542 C C . ARG A 1 558 ? 1.332 -1.124 14.821 1.00 95.75 558 ARG A C 1
ATOM 4544 O O . ARG A 1 558 ? 0.138 -0.974 14.579 1.00 95.75 558 ARG A O 1
ATOM 4551 N N . ALA A 1 559 ? 2.267 -1.010 13.886 1.00 97.12 559 ALA A N 1
ATOM 4552 C CA . ALA A 1 559 ? 2.023 -0.572 12.516 1.00 97.12 559 ALA A CA 1
ATOM 4553 C C . ALA A 1 559 ? 1.108 -1.529 11.739 1.00 97.12 559 ALA A C 1
ATOM 4555 O O . ALA A 1 559 ? 0.125 -1.093 11.140 1.00 97.12 559 ALA A O 1
ATOM 4556 N N . THR A 1 560 ? 1.354 -2.839 11.825 1.00 96.06 560 THR A N 1
ATOM 4557 C CA . THR A 1 560 ? 0.503 -3.857 11.185 1.00 96.06 560 THR A CA 1
ATOM 4558 C C . THR A 1 560 ? -0.915 -3.850 11.755 1.00 96.06 560 THR A C 1
ATOM 4560 O O . THR A 1 560 ? -1.880 -3.891 10.996 1.00 96.06 560 THR A O 1
ATOM 4563 N N . THR A 1 561 ? -1.072 -3.700 13.078 1.00 95.88 561 THR A N 1
ATOM 4564 C CA . THR A 1 561 ? -2.401 -3.607 13.711 1.00 95.88 561 THR A CA 1
ATOM 4565 C C . THR A 1 561 ? -3.127 -2.339 13.289 1.00 95.88 561 THR A C 1
ATOM 4567 O O . THR A 1 561 ? -4.331 -2.380 13.042 1.00 95.88 561 THR A O 1
ATOM 4570 N N . PHE A 1 562 ? -2.414 -1.217 13.186 1.00 97.50 562 PHE A N 1
ATOM 4571 C CA . PHE A 1 562 ? -2.988 0.051 12.749 1.00 97.50 562 PHE A CA 1
ATOM 4572 C C . PHE A 1 562 ? -3.486 -0.033 11.301 1.00 97.50 562 PHE A C 1
ATOM 4574 O O . PHE A 1 562 ? -4.645 0.302 11.041 1.00 97.50 562 PHE A O 1
ATOM 4581 N N . ARG A 1 563 ? -2.659 -0.555 10.384 1.00 96.25 563 ARG A N 1
ATOM 4582 C CA . ARG A 1 563 ? -3.041 -0.790 8.983 1.00 96.25 563 ARG A CA 1
ATOM 4583 C C . ARG A 1 563 ? -4.251 -1.719 8.879 1.00 96.25 563 ARG A C 1
ATOM 4585 O O . ARG A 1 563 ? -5.197 -1.402 8.167 1.00 96.25 563 ARG A O 1
ATOM 4592 N N . TYR A 1 564 ? -4.251 -2.819 9.636 1.00 95.00 564 TYR A N 1
ATOM 4593 C CA . TYR A 1 564 ? -5.301 -3.838 9.585 1.00 95.00 564 TYR A CA 1
ATOM 4594 C C . TYR A 1 564 ? -6.638 -3.382 10.195 1.00 95.00 564 TYR A C 1
ATOM 4596 O O . TYR A 1 564 ? -7.697 -3.688 9.650 1.00 95.00 564 TYR A O 1
ATOM 4604 N N . LYS A 1 565 ? -6.614 -2.662 11.329 1.00 91.94 565 LYS A N 1
ATOM 4605 C CA . LYS A 1 565 ? -7.827 -2.355 12.116 1.00 91.94 565 LYS A CA 1
ATOM 4606 C C . LYS A 1 565 ? -8.370 -0.938 11.948 1.00 91.94 565 LYS A C 1
ATOM 4608 O O . LYS A 1 565 ? -9.573 -0.760 12.096 1.00 91.94 565 LYS A O 1
ATOM 4613 N N . ILE A 1 566 ? -7.514 0.054 11.701 1.00 94.44 566 ILE A N 1
ATOM 4614 C CA . ILE A 1 566 ? -7.900 1.479 11.723 1.00 94.44 566 ILE A CA 1
ATOM 4615 C C . ILE A 1 566 ? -7.857 2.066 10.317 1.00 94.44 566 ILE A C 1
ATOM 4617 O O . ILE A 1 566 ? -8.842 2.614 9.828 1.00 94.44 566 ILE A O 1
ATOM 4621 N N . ALA A 1 567 ? -6.714 1.932 9.648 1.00 96.88 567 ALA A N 1
ATOM 4622 C CA . ALA A 1 567 ? -6.451 2.633 8.398 1.00 96.88 567 ALA A CA 1
ATOM 4623 C C . ALA A 1 567 ? -6.745 1.796 7.143 1.00 96.88 567 ALA A C 1
ATOM 4625 O O . ALA A 1 567 ? -6.411 2.230 6.045 1.00 96.88 567 ALA A O 1
ATOM 4626 N N . LYS A 1 568 ? -7.392 0.628 7.279 1.00 95.56 568 LYS A N 1
ATOM 4627 C CA . LYS A 1 568 ? -7.661 -0.313 6.177 1.00 95.56 568 LYS A CA 1
ATOM 4628 C C . LYS A 1 568 ? -8.356 0.347 4.981 1.00 95.56 568 LYS A C 1
ATOM 4630 O O . LYS A 1 568 ? -7.904 0.198 3.849 1.00 95.56 568 LYS A O 1
ATOM 4635 N N . ASP A 1 569 ? -9.397 1.139 5.234 1.00 95.56 569 ASP A N 1
ATOM 4636 C CA . ASP A 1 569 ? -10.163 1.835 4.187 1.00 95.56 569 ASP A CA 1
ATOM 4637 C C . ASP A 1 569 ? -9.306 2.815 3.357 1.00 95.56 569 ASP A C 1
ATOM 4639 O O . ASP A 1 569 ? -9.689 3.169 2.246 1.00 95.56 569 ASP A O 1
ATOM 4643 N N . PHE A 1 570 ? -8.160 3.253 3.890 1.00 97.62 570 PHE A N 1
ATOM 4644 C CA . PHE A 1 570 ? -7.237 4.191 3.248 1.00 97.62 570 PHE A CA 1
ATOM 4645 C C . PHE A 1 570 ? -5.992 3.490 2.701 1.00 97.62 570 PHE A C 1
ATOM 4647 O O . PHE A 1 570 ? -5.725 3.558 1.510 1.00 97.62 570 PHE A O 1
ATOM 4654 N N . LEU A 1 571 ? -5.257 2.779 3.556 1.00 97.44 571 LEU A N 1
ATOM 4655 C CA . LEU A 1 571 ? -3.965 2.170 3.231 1.00 97.44 571 LEU A CA 1
ATOM 4656 C C . LEU A 1 571 ? -4.079 0.859 2.445 1.00 97.44 571 LEU A C 1
ATOM 4658 O O . LEU A 1 571 ? -3.074 0.372 1.949 1.00 97.44 571 LEU A O 1
ATOM 4662 N N . VAL A 1 572 ? -5.265 0.248 2.367 1.00 95.62 572 VAL A N 1
ATOM 4663 C CA . VAL A 1 572 ? -5.492 -0.965 1.556 1.00 95.62 572 VAL A CA 1
ATOM 4664 C C . VAL A 1 572 ? -6.338 -0.643 0.333 1.00 95.62 572 VAL A C 1
ATOM 4666 O O . VAL A 1 572 ? -5.981 -1.019 -0.777 1.00 95.62 572 VAL A O 1
ATOM 4669 N N . TYR A 1 573 ? -7.455 0.054 0.539 1.00 95.12 573 TYR A N 1
ATOM 4670 C CA . TYR A 1 573 ? -8.466 0.285 -0.500 1.00 95.12 573 TYR A CA 1
ATOM 4671 C C . TYR A 1 573 ? -8.527 1.730 -1.006 1.00 95.12 573 TYR A C 1
ATOM 4673 O O . TYR A 1 573 ? -9.315 2.033 -1.904 1.00 95.12 573 TYR A O 1
ATOM 4681 N N . GLY A 1 574 ? -7.752 2.634 -0.408 1.00 96.06 574 GLY A N 1
ATOM 4682 C CA . GLY A 1 574 ? -7.743 4.039 -0.779 1.00 96.06 574 GLY A CA 1
ATOM 4683 C C . GLY A 1 574 ? -6.811 4.341 -1.945 1.00 96.06 574 GLY A C 1
ATOM 4684 O O . GLY A 1 574 ? -6.051 3.503 -2.433 1.00 96.06 574 GLY A O 1
ATOM 4685 N N . GLU A 1 575 ? -6.870 5.589 -2.378 1.00 96.50 575 GLU A N 1
ATOM 4686 C CA . GLU A 1 575 ? -5.915 6.177 -3.305 1.00 96.50 575 GLU A CA 1
ATOM 4687 C C . GLU A 1 575 ? -5.108 7.262 -2.599 1.00 96.50 575 GLU A C 1
ATOM 4689 O O . GLU A 1 575 ? -5.647 8.009 -1.778 1.00 96.50 575 GLU A O 1
ATOM 4694 N N . MET A 1 576 ? -3.820 7.352 -2.918 1.00 97.69 576 MET A N 1
ATOM 4695 C CA . MET A 1 576 ? -2.985 8.450 -2.449 1.00 97.69 576 MET A CA 1
ATOM 4696 C C . MET A 1 576 ? -3.415 9.763 -3.111 1.00 97.69 576 MET A C 1
ATOM 4698 O O . MET A 1 576 ? -3.813 9.795 -4.280 1.00 97.69 576 MET A O 1
ATOM 4702 N N . ILE A 1 577 ? -3.329 10.841 -2.337 1.00 97.12 577 ILE A N 1
ATOM 4703 C CA . ILE A 1 577 ? -3.609 12.217 -2.759 1.00 97.12 577 ILE A CA 1
ATOM 4704 C C . ILE A 1 577 ? -2.543 13.153 -2.181 1.00 97.12 577 ILE A C 1
ATOM 4706 O O . ILE A 1 577 ? -1.730 12.740 -1.352 1.00 97.12 577 ILE A O 1
ATOM 4710 N N . THR A 1 578 ? -2.541 14.420 -2.595 1.00 95.69 578 THR A N 1
ATOM 4711 C CA . THR A 1 578 ? -1.538 15.393 -2.145 1.00 95.69 578 THR A CA 1
ATOM 4712 C C . THR A 1 578 ? -1.522 15.542 -0.608 1.00 95.69 578 THR A C 1
ATOM 4714 O O . THR A 1 578 ? -2.561 15.859 -0.010 1.00 95.69 578 THR A O 1
ATOM 4717 N N . PRO A 1 579 ? -0.366 15.330 0.051 1.00 96.19 579 PRO A N 1
ATOM 4718 C CA . PRO A 1 579 ? -0.227 15.433 1.499 1.00 96.19 579 PRO A CA 1
ATOM 4719 C C . PRO A 1 579 ? -0.267 16.879 2.006 1.00 96.19 579 PRO A C 1
ATOM 4721 O O . PRO A 1 579 ? -0.222 17.842 1.239 1.00 96.19 579 PRO A O 1
ATOM 4724 N N . LEU A 1 580 ? -0.360 17.031 3.330 1.00 95.94 580 LEU A N 1
ATOM 4725 C CA . LEU A 1 580 ? -0.268 18.334 3.985 1.00 95.94 580 LEU A CA 1
ATOM 4726 C C . LEU A 1 580 ? 1.180 18.832 3.983 1.00 95.94 580 LEU A C 1
ATOM 4728 O O . LEU A 1 580 ? 2.117 18.052 4.137 1.00 95.94 580 LEU A O 1
ATOM 4732 N N . ASN A 1 581 ? 1.347 20.151 3.898 1.00 92.12 581 ASN A N 1
ATOM 4733 C CA . ASN A 1 581 ? 2.641 20.801 4.077 1.00 92.12 581 ASN A CA 1
ATOM 4734 C C . ASN A 1 581 ? 2.760 21.338 5.512 1.00 92.12 581 ASN A C 1
ATOM 4736 O O . ASN A 1 581 ? 1.929 22.140 5.946 1.00 92.12 581 ASN A O 1
ATOM 4740 N N . PHE A 1 582 ? 3.777 20.893 6.244 1.00 94.75 582 PHE A N 1
ATOM 4741 C CA . PHE A 1 582 ? 4.094 21.343 7.598 1.00 94.75 582 PHE A CA 1
ATOM 4742 C C . PHE A 1 582 ? 5.580 21.114 7.894 1.00 94.75 582 PHE A C 1
ATOM 4744 O O . PHE A 1 582 ? 6.267 20.376 7.190 1.00 94.75 582 PHE A O 1
ATOM 4751 N N . THR A 1 583 ? 6.085 21.744 8.952 1.00 93.81 583 THR A N 1
ATOM 4752 C CA . THR A 1 583 ? 7.475 21.587 9.386 1.00 93.81 583 THR A CA 1
ATOM 4753 C C . THR A 1 583 ? 7.591 20.568 10.515 1.00 93.81 583 THR A C 1
ATOM 4755 O O . THR A 1 583 ? 6.729 20.461 11.386 1.00 93.81 583 THR A O 1
ATOM 4758 N N . THR A 1 584 ? 8.688 19.818 10.511 1.00 96.00 584 THR A N 1
ATOM 4759 C CA . THR A 1 584 ? 9.036 18.829 11.536 1.00 96.00 584 THR A CA 1
ATOM 4760 C C . THR A 1 584 ? 10.551 18.847 11.744 1.00 96.00 584 THR A C 1
ATOM 4762 O O . THR A 1 584 ? 11.276 19.188 10.804 1.00 96.00 584 THR A O 1
ATOM 4765 N N . PRO A 1 585 ? 11.060 18.483 12.936 1.00 96.44 585 PRO A N 1
ATOM 4766 C CA . PRO A 1 585 ? 12.486 18.260 13.129 1.00 96.44 585 PRO A CA 1
ATOM 4767 C C . PRO A 1 585 ? 13.040 17.269 12.101 1.00 96.44 585 PRO A C 1
ATOM 4769 O O . PRO A 1 585 ? 12.355 16.320 11.711 1.00 96.44 585 PRO A O 1
ATOM 4772 N N . VAL A 1 586 ? 14.281 17.496 11.681 1.00 96.06 586 VAL A N 1
ATOM 4773 C CA . VAL A 1 586 ? 15.045 16.581 10.830 1.00 96.06 586 VAL A CA 1
ATOM 4774 C C . VAL A 1 586 ? 15.953 15.749 11.727 1.00 96.06 586 VAL A C 1
ATOM 4776 O O . VAL A 1 586 ? 16.661 16.301 12.567 1.00 96.06 586 VAL A O 1
ATOM 4779 N N . ILE A 1 587 ? 15.953 14.434 11.529 1.00 95.56 587 ILE A N 1
ATOM 4780 C CA . ILE A 1 587 ? 16.793 13.486 12.264 1.00 95.56 587 ILE A CA 1
ATOM 4781 C C . ILE A 1 587 ? 17.820 12.837 11.334 1.00 95.56 587 ILE A C 1
ATOM 4783 O O . ILE A 1 587 ? 17.636 12.767 10.116 1.00 95.56 587 ILE A O 1
ATOM 4787 N N . ARG A 1 588 ? 18.919 12.362 11.926 1.00 94.12 588 ARG A N 1
ATOM 4788 C CA . ARG A 1 588 ? 19.972 11.604 11.241 1.00 94.12 588 ARG A CA 1
ATOM 4789 C C . ARG A 1 588 ? 19.996 10.190 11.793 1.00 94.12 588 ARG A C 1
ATOM 4791 O O . ARG A 1 588 ? 20.208 9.997 12.987 1.00 94.12 588 ARG A O 1
ATOM 4798 N N . ILE A 1 589 ? 19.776 9.214 10.926 1.00 90.81 589 ILE A N 1
ATOM 4799 C CA . ILE A 1 589 ? 19.769 7.798 11.278 1.00 90.81 589 ILE A CA 1
ATOM 4800 C C . ILE A 1 589 ? 21.020 7.167 10.688 1.00 90.81 589 ILE A C 1
ATOM 4802 O O . ILE A 1 589 ? 21.255 7.263 9.487 1.00 90.81 589 ILE A O 1
ATOM 4806 N N . LYS A 1 590 ? 21.818 6.504 11.524 1.00 88.56 590 LYS A N 1
ATOM 4807 C CA . LYS A 1 590 ? 22.945 5.703 11.050 1.00 88.56 590 LYS A CA 1
ATOM 4808 C C . LYS A 1 590 ? 22.416 4.439 10.380 1.00 88.56 590 LYS A C 1
ATOM 4810 O O . LYS A 1 590 ? 21.690 3.671 11.012 1.00 88.56 590 LYS A O 1
ATOM 4815 N N . ASN A 1 591 ? 22.809 4.220 9.133 1.00 85.00 591 ASN A N 1
ATOM 4816 C CA . ASN A 1 591 ? 22.378 3.061 8.369 1.00 85.00 591 ASN A CA 1
ATOM 4817 C C . ASN A 1 591 ? 23.106 1.799 8.869 1.00 85.00 591 ASN A C 1
ATOM 4819 O O . ASN A 1 591 ? 24.285 1.870 9.243 1.00 85.00 591 ASN A O 1
ATOM 4823 N N . PRO A 1 592 ? 22.410 0.655 8.947 1.00 79.50 592 PRO A N 1
ATOM 4824 C CA . PRO A 1 592 ? 23.006 -0.592 9.397 1.00 79.50 592 PRO A CA 1
ATOM 4825 C C . PRO A 1 592 ? 23.963 -1.157 8.346 1.00 79.50 592 PRO A C 1
ATOM 4827 O O . PRO A 1 592 ? 23.798 -0.919 7.158 1.00 79.50 592 PRO A O 1
ATOM 4830 N N . SER A 1 593 ? 24.941 -1.955 8.776 1.00 69.62 593 SER A N 1
ATOM 4831 C CA . SER A 1 593 ? 25.903 -2.614 7.882 1.00 69.62 593 SER A CA 1
ATOM 4832 C C . SER A 1 593 ? 25.365 -3.933 7.319 1.00 69.62 593 SER A C 1
ATOM 4834 O O . SER A 1 593 ? 26.100 -4.920 7.247 1.00 69.62 593 SER A O 1
ATOM 4836 N N . TRP A 1 594 ? 24.069 -4.002 7.007 1.00 64.88 594 TRP A N 1
ATOM 4837 C CA . TRP A 1 594 ? 23.477 -5.165 6.350 1.00 64.88 594 TRP A CA 1
ATOM 4838 C C . TRP A 1 594 ? 23.996 -5.179 4.913 1.00 64.88 594 TRP A C 1
ATOM 4840 O O . TRP A 1 594 ? 23.378 -4.591 4.040 1.00 64.88 594 TRP A O 1
ATOM 4850 N N . HIS A 1 595 ? 25.181 -5.759 4.718 1.00 52.84 595 HIS A N 1
ATOM 4851 C CA . HIS A 1 595 ? 25.962 -5.697 3.486 1.00 52.84 595 HIS A CA 1
ATOM 4852 C C . HIS A 1 595 ? 25.119 -6.023 2.248 1.00 52.84 595 HIS A C 1
ATOM 4854 O O . HIS A 1 595 ? 24.924 -7.194 1.919 1.00 52.84 595 HIS A O 1
ATOM 4860 N N . LEU A 1 596 ? 24.648 -4.988 1.555 1.00 57.88 596 LEU A N 1
ATOM 4861 C CA . LEU A 1 596 ? 23.925 -5.112 0.296 1.00 57.88 596 LEU A CA 1
ATOM 4862 C C . LEU A 1 596 ? 24.543 -4.223 -0.790 1.00 57.88 596 LEU A C 1
ATOM 4864 O O . LEU A 1 596 ? 24.171 -4.403 -1.945 1.00 57.88 596 LEU A O 1
ATOM 4868 N N . SER A 1 597 ? 25.505 -3.335 -0.471 1.00 53.53 597 SER A N 1
ATOM 4869 C CA . SER A 1 597 ? 26.301 -2.565 -1.439 1.00 53.53 597 SER A CA 1
ATOM 4870 C C . SER A 1 597 ? 27.705 -2.136 -0.953 1.00 53.53 597 SER A C 1
ATOM 4872 O O . SER A 1 597 ? 27.913 -1.864 0.225 1.00 53.53 597 SER A O 1
ATOM 4874 N N . PRO A 1 598 ? 28.703 -1.988 -1.851 1.00 51.78 598 PRO A N 1
ATOM 4875 C CA . PRO A 1 598 ? 29.980 -1.331 -1.540 1.00 51.78 598 PRO A CA 1
ATOM 4876 C C . PRO A 1 598 ? 29.896 0.206 -1.424 1.00 51.78 598 PRO A C 1
ATOM 4878 O O . PRO A 1 598 ? 30.841 0.828 -0.939 1.00 51.78 598 PRO A O 1
ATOM 4881 N N . THR A 1 599 ? 28.809 0.833 -1.899 1.00 58.50 599 THR A N 1
ATOM 4882 C CA . THR A 1 599 ? 28.641 2.301 -2.018 1.00 58.50 599 THR A CA 1
ATOM 4883 C C . THR A 1 599 ? 27.549 2.875 -1.105 1.00 58.50 599 THR A C 1
ATOM 4885 O O . THR A 1 599 ? 26.986 3.926 -1.404 1.00 58.50 599 THR A O 1
ATOM 4888 N N . GLU A 1 600 ? 27.229 2.188 -0.006 1.00 63.28 600 GLU A N 1
ATOM 4889 C CA . GLU A 1 600 ? 26.120 2.531 0.896 1.00 63.28 600 GLU A CA 1
ATOM 4890 C C . GLU A 1 600 ? 26.261 3.929 1.513 1.00 63.28 600 GLU A C 1
ATOM 4892 O O . GLU A 1 600 ? 27.337 4.358 1.955 1.00 63.28 600 GLU A O 1
ATOM 4897 N N . LEU A 1 601 ? 25.128 4.628 1.616 1.00 70.75 601 LEU A N 1
ATOM 4898 C CA . LEU A 1 601 ? 25.040 5.822 2.443 1.00 70.75 601 LEU A CA 1
ATOM 4899 C C . LEU A 1 601 ? 25.191 5.396 3.905 1.00 70.75 601 LEU A C 1
ATOM 4901 O O . LEU A 1 601 ? 24.440 4.561 4.398 1.00 70.75 601 LEU A O 1
ATOM 4905 N N . LYS A 1 602 ? 26.156 5.978 4.623 1.00 79.19 602 LYS A N 1
ATOM 4906 C CA . LYS A 1 602 ? 26.389 5.657 6.045 1.00 79.19 602 LYS A CA 1
ATOM 4907 C C . LYS A 1 602 ? 25.286 6.182 6.963 1.00 79.19 602 LYS A C 1
ATOM 4909 O O . LYS A 1 602 ? 25.112 5.675 8.071 1.00 79.19 602 LYS A O 1
ATOM 4914 N N . GLU A 1 603 ? 24.573 7.209 6.521 1.00 86.19 603 GLU A N 1
ATOM 4915 C CA . GLU A 1 603 ? 23.507 7.862 7.268 1.00 86.19 603 GLU A CA 1
ATOM 4916 C C . GLU A 1 603 ? 22.374 8.267 6.327 1.00 86.19 603 GLU A C 1
ATOM 4918 O O . GLU A 1 603 ? 22.613 8.652 5.182 1.00 86.19 603 GLU A O 1
ATOM 4923 N N . THR A 1 604 ? 21.154 8.236 6.850 1.00 87.06 604 THR A N 1
ATOM 4924 C CA . THR A 1 604 ? 19.950 8.765 6.210 1.00 87.06 604 THR A CA 1
ATOM 4925 C C . THR A 1 604 ? 19.487 10.008 6.963 1.00 87.06 604 THR A C 1
ATOM 4927 O O . THR A 1 604 ? 19.408 10.006 8.194 1.00 87.06 604 THR A O 1
ATOM 4930 N N . VAL A 1 605 ? 19.166 11.073 6.228 1.00 89.75 605 VAL A N 1
ATOM 4931 C CA . VAL A 1 605 ? 18.578 12.304 6.771 1.00 89.75 605 VAL A CA 1
ATOM 4932 C C . VAL A 1 605 ? 17.099 12.310 6.411 1.00 89.75 605 VAL A C 1
ATOM 4934 O O . VAL A 1 605 ? 16.763 12.222 5.239 1.00 89.75 605 VAL A O 1
ATOM 4937 N N . THR A 1 606 ? 16.218 12.387 7.404 1.00 92.94 606 THR A N 1
ATOM 4938 C CA . THR A 1 606 ? 14.766 12.268 7.193 1.00 92.94 606 THR A CA 1
ATOM 4939 C C . THR A 1 606 ? 14.003 13.132 8.199 1.00 92.94 606 THR A C 1
ATOM 4941 O O . THR A 1 606 ? 14.517 13.388 9.292 1.00 92.94 606 THR A O 1
ATOM 4944 N N . PRO A 1 607 ? 12.783 13.598 7.887 1.00 95.88 607 PRO A N 1
ATOM 4945 C CA . PRO A 1 607 ? 11.893 14.167 8.894 1.00 95.88 607 PRO A CA 1
ATOM 4946 C C . PRO A 1 607 ? 11.596 13.173 10.029 1.00 95.88 607 PRO A C 1
ATOM 4948 O O . PRO A 1 607 ? 11.449 11.975 9.792 1.00 95.88 607 PRO A O 1
ATOM 4951 N N . ALA A 1 608 ? 11.460 13.684 11.257 1.00 97.44 608 ALA A N 1
ATOM 4952 C CA . ALA A 1 608 ? 11.043 12.906 12.427 1.00 97.44 608 ALA A CA 1
ATOM 4953 C C . ALA A 1 608 ? 9.601 12.386 12.306 1.00 97.44 608 ALA A C 1
ATOM 4955 O O . ALA A 1 608 ? 9.284 11.324 12.838 1.00 97.44 608 ALA A O 1
ATOM 4956 N N . ILE A 1 609 ? 8.735 13.123 11.600 1.00 98.31 609 ILE A N 1
ATOM 4957 C CA . ILE A 1 609 ? 7.363 12.715 11.299 1.00 98.31 609 ILE A CA 1
ATOM 4958 C C . ILE A 1 609 ? 7.252 12.333 9.823 1.00 98.31 609 ILE A C 1
ATOM 4960 O O . ILE A 1 609 ? 7.358 13.195 8.951 1.00 98.31 609 ILE A O 1
ATOM 4964 N N . LEU A 1 610 ? 6.987 11.054 9.547 1.00 98.12 610 LEU A N 1
ATOM 4965 C CA . LEU A 1 610 ? 6.593 10.595 8.214 1.00 98.12 610 LEU A CA 1
ATOM 4966 C C . LEU A 1 610 ? 5.083 10.778 8.036 1.00 98.12 610 LEU A C 1
ATOM 4968 O O . LEU A 1 610 ? 4.312 10.543 8.971 1.00 98.12 610 LEU A O 1
ATOM 4972 N N . HIS A 1 611 ? 4.659 11.194 6.842 1.00 97.44 611 HIS A N 1
ATOM 4973 C CA . HIS A 1 611 ? 3.271 11.553 6.567 1.00 97.44 611 HIS A CA 1
ATOM 4974 C C . HIS A 1 611 ? 2.826 11.170 5.150 1.00 97.44 611 HIS A C 1
ATOM 4976 O O . HIS A 1 611 ? 3.596 11.287 4.199 1.00 97.44 611 HIS A O 1
ATOM 4982 N N . SER A 1 612 ? 1.562 10.763 5.011 1.00 98.12 612 SER A N 1
ATOM 4983 C CA . SER A 1 612 ? 0.877 10.612 3.724 1.00 98.12 612 SER A CA 1
ATOM 4984 C C . SER A 1 612 ? -0.616 10.941 3.815 1.00 98.12 612 SER A C 1
ATOM 4986 O O . SER A 1 612 ? -1.205 10.946 4.902 1.00 98.12 612 SER A O 1
ATOM 4988 N N . ALA A 1 613 ? -1.236 11.220 2.665 1.00 98.38 613 ALA A N 1
ATOM 4989 C CA . ALA A 1 613 ? -2.658 11.524 2.549 1.00 98.38 613 ALA A CA 1
ATOM 4990 C C . ALA A 1 613 ? -3.366 10.574 1.585 1.00 98.38 613 ALA A C 1
ATOM 4992 O O . ALA A 1 613 ? -2.819 10.172 0.558 1.00 98.38 613 ALA A O 1
ATOM 4993 N N . TRP A 1 614 ? -4.609 10.253 1.927 1.00 98.56 614 TRP A N 1
ATOM 4994 C CA . TRP A 1 614 ? -5.391 9.218 1.268 1.00 98.56 614 TRP A CA 1
ATOM 4995 C C . TRP A 1 614 ? -6.842 9.641 1.104 1.00 98.56 614 TRP A C 1
ATOM 4997 O O . TRP A 1 614 ? -7.406 10.282 1.991 1.00 98.56 614 TRP A O 1
ATOM 5007 N N . LYS A 1 615 ? -7.475 9.204 0.017 1.00 97.88 615 LYS A N 1
ATOM 5008 C CA . LYS A 1 615 ? -8.926 9.255 -0.170 1.00 97.88 615 LYS A CA 1
ATOM 5009 C C . LYS A 1 615 ? -9.478 7.835 -0.222 1.00 97.88 615 LYS A C 1
ATOM 5011 O O . LYS A 1 615 ? -8.974 7.010 -0.980 1.00 97.88 615 LYS A O 1
ATOM 5016 N N . ASN A 1 616 ? -10.505 7.539 0.570 1.00 96.75 616 ASN A N 1
ATOM 5017 C CA . ASN A 1 616 ? -11.172 6.234 0.517 1.00 96.75 616 ASN A CA 1
ATOM 5018 C C . ASN A 1 616 ? -12.354 6.225 -0.471 1.00 96.75 616 ASN A C 1
ATOM 5020 O O . ASN A 1 616 ? -12.736 7.250 -1.038 1.00 96.75 616 ASN A O 1
ATOM 5024 N N . SER A 1 617 ? -12.980 5.060 -0.649 1.00 93.00 617 SER A N 1
ATOM 5025 C CA . SER A 1 617 ? -14.132 4.870 -1.546 1.00 93.00 617 SER A CA 1
ATOM 5026 C C . SER A 1 617 ? -15.384 5.672 -1.158 1.00 93.00 617 SER A C 1
ATOM 5028 O O . SER A 1 617 ? -16.247 5.900 -2.004 1.00 93.00 617 SER A O 1
ATOM 5030 N N . MET A 1 618 ? -15.486 6.136 0.093 1.00 92.00 618 MET A N 1
ATOM 5031 C CA . MET A 1 618 ? -16.570 7.007 0.566 1.00 92.00 618 MET A CA 1
ATOM 5032 C C . MET A 1 618 ? -16.298 8.501 0.309 1.00 92.00 618 MET A C 1
ATOM 5034 O O . MET A 1 618 ? -17.155 9.334 0.619 1.00 92.00 618 MET A O 1
ATOM 5038 N N . GLY A 1 619 ? -15.127 8.848 -0.239 1.00 94.12 619 GLY A N 1
ATOM 5039 C CA . GLY A 1 619 ? -14.679 10.229 -0.422 1.00 94.12 619 GLY A CA 1
ATOM 5040 C C . GLY A 1 619 ? -14.187 10.897 0.866 1.00 94.12 619 GLY A C 1
ATOM 5041 O O . GLY A 1 619 ? -14.052 12.115 0.900 1.00 94.12 619 GLY A O 1
ATOM 5042 N N . GLU A 1 620 ? -13.940 10.130 1.931 1.00 96.25 620 GLU A N 1
ATOM 5043 C CA . GLU A 1 620 ? -13.301 10.646 3.144 1.00 96.25 620 GLU A CA 1
ATOM 5044 C C . GLU A 1 620 ? -11.805 10.834 2.901 1.00 96.25 620 GLU A C 1
ATOM 5046 O O . GLU A 1 620 ? -11.205 10.098 2.111 1.00 96.25 620 GLU A O 1
ATOM 5051 N N . ILE A 1 621 ? -11.202 11.780 3.622 1.00 98.19 621 ILE A N 1
ATOM 5052 C CA . ILE A 1 621 ? -9.765 12.056 3.556 1.00 98.19 621 ILE A CA 1
ATOM 5053 C C . ILE A 1 621 ? -9.103 11.551 4.832 1.00 98.19 621 ILE A C 1
ATOM 5055 O O . ILE A 1 621 ? -9.610 11.778 5.929 1.00 98.19 621 ILE A O 1
ATOM 5059 N N . GLY A 1 622 ? -7.983 10.852 4.698 1.00 98.12 622 GLY A N 1
ATOM 5060 C CA . GLY A 1 622 ? -7.203 10.317 5.804 1.00 98.12 622 GLY A CA 1
ATOM 5061 C C . GLY A 1 622 ? -5.760 10.785 5.718 1.00 98.12 622 GLY A C 1
ATOM 5062 O O . GLY A 1 622 ? -5.085 10.524 4.727 1.00 98.12 622 GLY A O 1
ATOM 5063 N N . PHE A 1 623 ? -5.278 11.444 6.765 1.00 98.56 623 PHE A N 1
ATOM 5064 C CA . PHE A 1 623 ? -3.876 11.822 6.914 1.00 98.56 623 PHE A CA 1
ATOM 5065 C C . PHE A 1 623 ? -3.209 10.881 7.913 1.00 98.56 623 PHE A C 1
ATOM 5067 O O . PHE A 1 623 ? -3.597 10.849 9.081 1.00 98.56 623 PHE A O 1
ATOM 5074 N N . VAL A 1 624 ? -2.228 10.102 7.464 1.00 98.69 624 VAL A N 1
ATOM 5075 C CA . VAL A 1 624 ? -1.470 9.190 8.328 1.00 98.69 624 VAL A CA 1
ATOM 5076 C C . VAL A 1 624 ? -0.184 9.875 8.762 1.00 98.69 624 VAL A C 1
ATOM 5078 O O . VAL A 1 624 ? 0.488 10.495 7.940 1.00 98.69 624 VAL A O 1
ATOM 5081 N N . PHE A 1 625 ? 0.149 9.772 10.045 1.00 98.56 625 PHE A N 1
ATOM 5082 C CA . PHE A 1 625 ? 1.371 10.319 10.630 1.00 98.56 625 PHE A CA 1
ATOM 5083 C C . PHE A 1 625 ? 2.068 9.259 11.471 1.00 98.56 625 PHE A C 1
ATOM 5085 O O . PHE A 1 625 ? 1.409 8.536 12.224 1.00 98.56 625 PHE A O 1
ATOM 5092 N N . VAL A 1 626 ? 3.394 9.202 11.377 1.00 98.62 626 VAL A N 1
ATOM 5093 C CA . VAL A 1 626 ? 4.236 8.304 12.171 1.00 98.62 626 VAL A CA 1
ATOM 5094 C C . VAL A 1 626 ? 5.415 9.082 12.733 1.00 98.62 626 VAL A C 1
ATOM 5096 O O . VAL A 1 626 ? 6.156 9.686 11.961 1.00 98.62 626 VAL A O 1
ATOM 5099 N N . ASN A 1 627 ? 5.619 9.045 14.051 1.00 98.06 627 ASN A N 1
ATOM 5100 C CA . ASN A 1 627 ? 6.840 9.578 14.659 1.00 98.06 627 ASN A CA 1
ATOM 5101 C C . ASN A 1 627 ? 7.922 8.495 14.722 1.00 98.06 627 ASN A C 1
ATOM 5103 O O . ASN A 1 627 ? 7.773 7.512 15.449 1.00 98.06 627 ASN A O 1
ATOM 5107 N N . ILE A 1 628 ? 8.998 8.693 13.962 1.00 97.50 628 ILE A N 1
ATOM 5108 C CA . ILE A 1 628 ? 10.174 7.814 13.914 1.00 97.50 628 ILE A CA 1
ATOM 5109 C C . ILE A 1 628 ? 11.354 8.351 14.741 1.00 97.50 628 ILE A C 1
ATOM 5111 O O . ILE A 1 628 ? 12.396 7.701 14.814 1.00 97.50 628 ILE A O 1
ATOM 5115 N N . GLY A 1 629 ? 11.207 9.538 15.336 1.00 95.25 629 GLY A N 1
ATOM 5116 C CA . GLY A 1 629 ? 12.162 10.121 16.272 1.00 95.25 629 GLY A CA 1
ATOM 5117 C C . GLY A 1 629 ? 12.038 9.546 17.685 1.00 95.25 629 GLY A C 1
ATOM 5118 O O . GLY A 1 629 ? 11.099 8.822 18.021 1.00 95.25 629 GLY A O 1
ATOM 5119 N N . ASP A 1 630 ? 13.007 9.892 18.522 1.00 93.94 630 ASP A N 1
ATOM 5120 C CA . ASP A 1 630 ? 13.109 9.524 19.937 1.00 93.94 630 ASP A CA 1
ATOM 5121 C C . ASP A 1 630 ? 12.491 10.561 20.890 1.00 93.94 630 ASP A C 1
ATOM 5123 O O . ASP A 1 630 ? 12.319 10.283 22.078 1.00 93.94 630 ASP A O 1
ATOM 5127 N N . GLU A 1 631 ? 12.073 11.713 20.365 1.00 96.19 631 GLU A N 1
ATOM 5128 C CA . GLU A 1 631 ? 11.393 12.775 21.105 1.00 96.19 631 GLU A CA 1
ATOM 5129 C C . GLU A 1 631 ? 9.918 12.922 20.704 1.00 96.19 631 GLU A C 1
ATOM 5131 O O . GLU A 1 631 ? 9.501 12.588 19.590 1.00 96.19 631 GLU A O 1
ATOM 5136 N N . SER A 1 632 ? 9.103 13.453 21.620 1.00 97.81 632 SER A N 1
ATOM 5137 C CA . SER A 1 632 ? 7.728 13.845 21.308 1.00 97.81 632 SER A CA 1
ATOM 5138 C C . SER A 1 632 ? 7.718 15.123 20.470 1.00 97.81 632 SER A C 1
ATOM 5140 O O . SER A 1 632 ? 8.321 16.124 20.849 1.00 97.81 632 SER A O 1
ATOM 5142 N N . VAL A 1 633 ? 6.978 15.113 19.362 1.00 97.81 633 VAL A N 1
ATOM 5143 C CA . VAL A 1 633 ? 6.884 16.249 18.435 1.00 97.81 633 VAL A CA 1
ATOM 5144 C C . VAL A 1 633 ? 5.449 16.763 18.401 1.00 97.81 633 VAL A C 1
ATOM 5146 O O . VAL A 1 633 ? 4.509 15.998 18.176 1.00 97.81 633 VAL A O 1
ATOM 5149 N N . GLU A 1 634 ? 5.267 18.067 18.607 1.00 97.50 634 GLU A N 1
ATOM 5150 C CA . GLU A 1 634 ? 4.014 18.762 18.301 1.00 97.50 634 GLU A CA 1
ATOM 5151 C C . GLU A 1 634 ? 4.108 19.369 16.897 1.00 97.50 634 GLU A C 1
ATOM 5153 O O . GLU A 1 634 ? 5.007 20.165 16.622 1.00 97.50 634 GLU A O 1
ATOM 5158 N N . ILE A 1 635 ? 3.174 19.014 16.013 1.00 96.44 635 ILE A N 1
ATOM 5159 C CA . ILE A 1 635 ? 3.072 19.603 14.674 1.00 96.44 635 ILE A CA 1
ATOM 5160 C C . ILE A 1 635 ? 1.812 20.461 14.560 1.00 96.44 635 ILE A C 1
ATOM 5162 O O . ILE A 1 635 ? 0.735 20.092 15.037 1.00 96.44 635 ILE A O 1
ATOM 5166 N N . LYS A 1 636 ? 1.957 21.615 13.903 1.00 96.19 636 LYS A N 1
ATOM 5167 C CA . LYS A 1 636 ? 0.859 22.533 13.581 1.00 96.19 636 LYS A CA 1
ATOM 5168 C C . LYS A 1 636 ? 0.376 22.241 12.169 1.00 96.19 636 LYS A C 1
ATOM 5170 O O . LYS A 1 636 ? 1.137 22.378 11.215 1.00 96.19 636 LYS A O 1
ATOM 5175 N N . LEU A 1 637 ? -0.884 21.853 12.045 1.00 96.06 637 LEU A N 1
ATOM 5176 C CA . LEU A 1 637 ? -1.504 21.480 10.783 1.00 96.06 637 LEU A CA 1
ATOM 5177 C C . LEU A 1 637 ? -2.432 22.593 10.308 1.00 96.06 637 LEU A C 1
ATOM 5179 O O . LEU A 1 637 ? -3.299 23.047 11.056 1.00 96.06 637 LEU A O 1
ATOM 5183 N N . ARG A 1 638 ? -2.258 22.984 9.044 1.00 95.56 638 ARG A N 1
ATOM 5184 C CA . ARG A 1 638 ? -3.189 23.825 8.294 1.00 95.56 638 ARG A CA 1
ATOM 5185 C C . ARG A 1 638 ? -3.840 22.987 7.209 1.00 95.56 638 ARG A C 1
ATOM 5187 O O . ARG A 1 638 ? -3.148 22.470 6.334 1.00 95.56 638 ARG A O 1
ATOM 5194 N N . ILE A 1 639 ? -5.156 22.858 7.269 1.00 95.75 639 ILE A N 1
ATOM 5195 C CA . ILE A 1 639 ? -5.933 22.040 6.348 1.00 95.75 639 ILE A CA 1
ATOM 5196 C C . ILE A 1 639 ? -6.845 22.959 5.540 1.00 95.75 639 ILE A C 1
ATOM 5198 O O . ILE A 1 639 ? -7.869 23.423 6.036 1.00 95.75 639 ILE A O 1
ATOM 5202 N N . ASP A 1 640 ? -6.479 23.168 4.279 1.00 94.75 640 ASP A N 1
ATOM 5203 C CA . ASP A 1 640 ? -7.326 23.823 3.286 1.00 94.75 640 ASP A CA 1
ATOM 5204 C C . ASP A 1 640 ? -8.245 22.775 2.647 1.00 94.75 640 ASP A C 1
ATOM 5206 O O . ASP A 1 640 ? -7.817 21.964 1.823 1.00 94.75 640 ASP A O 1
ATOM 5210 N N . LEU A 1 641 ? -9.513 22.767 3.059 1.00 94.50 641 LEU A N 1
ATOM 5211 C CA . LEU A 1 641 ? -10.499 21.778 2.624 1.00 94.50 641 LEU A CA 1
ATOM 5212 C C . LEU A 1 641 ? -10.798 21.888 1.122 1.00 94.50 641 LEU A C 1
ATOM 5214 O O . LEU A 1 641 ? -11.158 20.884 0.502 1.00 94.50 641 LEU A O 1
ATOM 5218 N N . SER A 1 642 ? -10.603 23.067 0.520 1.00 93.69 642 SER A N 1
ATOM 5219 C CA . SER A 1 642 ? -10.874 23.281 -0.905 1.00 93.69 642 SER A CA 1
ATOM 5220 C C . SER A 1 642 ? -9.947 22.455 -1.802 1.00 93.69 642 SER A C 1
ATOM 5222 O O . SER A 1 642 ? -10.394 21.944 -2.827 1.00 93.69 642 SER A O 1
ATOM 5224 N N . LYS A 1 643 ? -8.702 22.203 -1.363 1.00 92.31 643 LYS A N 1
ATOM 5225 C CA . LYS A 1 643 ? -7.748 21.313 -2.055 1.00 92.31 643 LYS A CA 1
ATOM 5226 C C . LYS A 1 643 ? -8.218 19.863 -2.139 1.00 92.31 643 LYS A C 1
ATOM 5228 O O . LYS A 1 643 ? -7.745 19.113 -2.985 1.00 92.31 643 LYS A O 1
ATOM 5233 N N . TYR A 1 644 ? -9.149 19.478 -1.272 1.00 94.19 644 TYR A N 1
ATOM 5234 C CA . TYR A 1 644 ? -9.703 18.130 -1.190 1.00 94.19 644 TYR A CA 1
ATOM 5235 C C . TYR A 1 644 ? -11.163 18.062 -1.656 1.00 94.19 644 TYR A C 1
ATOM 5237 O O . TYR A 1 644 ? -11.830 17.058 -1.419 1.00 94.19 644 TYR A O 1
ATOM 5245 N N . ASN A 1 645 ? -11.663 19.110 -2.326 1.00 92.88 645 ASN A N 1
ATOM 5246 C CA . ASN A 1 645 ? -13.057 19.243 -2.762 1.00 92.88 645 ASN A CA 1
ATOM 5247 C C . ASN A 1 645 ? -14.077 19.149 -1.611 1.00 92.88 645 ASN A C 1
ATOM 5249 O O . ASN A 1 645 ? -15.177 18.625 -1.788 1.00 92.88 645 ASN A O 1
ATOM 5253 N N . LEU A 1 646 ? -13.721 19.664 -0.431 1.00 93.00 646 LEU A N 1
ATOM 5254 C CA . LEU A 1 646 ? -14.590 19.723 0.744 1.00 93.00 646 LEU A CA 1
ATOM 5255 C C . LEU A 1 646 ? -14.879 21.183 1.120 1.00 93.00 646 LEU A C 1
ATOM 5257 O O . LEU A 1 646 ? -14.027 22.058 0.989 1.00 93.00 646 LEU A O 1
ATOM 5261 N N . THR A 1 647 ? -16.078 21.453 1.641 1.00 90.38 647 THR A N 1
ATOM 5262 C CA . THR A 1 647 ? -16.422 22.768 2.227 1.00 90.38 647 THR A CA 1
ATOM 5263 C C . THR A 1 647 ? -16.485 22.725 3.750 1.00 90.38 647 THR A C 1
ATOM 5265 O O . THR A 1 647 ? -16.162 23.700 4.428 1.00 90.38 647 THR A O 1
ATOM 5268 N N . GLN A 1 648 ? -16.899 21.583 4.298 1.00 93.06 648 GLN A N 1
ATOM 5269 C CA . GLN A 1 648 ? -16.926 21.303 5.728 1.00 93.06 648 GLN A CA 1
ATOM 5270 C C . GLN A 1 648 ? -16.566 19.836 5.956 1.00 93.06 648 GLN A C 1
ATOM 5272 O O . GLN A 1 648 ? -16.763 19.015 5.069 1.00 93.06 648 GLN A O 1
ATOM 5277 N N . ALA A 1 649 ? -16.053 19.495 7.132 1.00 95.44 649 ALA A N 1
ATOM 5278 C CA . ALA A 1 649 ? -15.820 18.107 7.523 1.00 95.44 649 ALA A CA 1
ATOM 5279 C C . ALA A 1 649 ? -15.753 17.984 9.046 1.00 95.44 649 ALA A C 1
ATOM 5281 O O . ALA A 1 649 ? -15.351 18.919 9.739 1.00 95.44 649 ALA A O 1
ATOM 5282 N N . PHE A 1 650 ? -16.103 16.820 9.578 1.00 94.88 650 PHE A N 1
ATOM 5283 C CA . PHE A 1 650 ? -15.705 16.444 10.929 1.00 94.88 650 PHE A CA 1
ATOM 5284 C C . PHE A 1 650 ? -14.278 15.914 10.898 1.00 94.88 650 PHE A C 1
ATOM 5286 O O . PHE A 1 650 ? -13.950 15.083 10.051 1.00 94.88 650 PHE A O 1
ATOM 5293 N N . VAL A 1 651 ? -13.452 16.394 11.825 1.00 96.19 651 VAL A N 1
ATOM 5294 C CA . VAL A 1 651 ? -12.056 15.989 11.983 1.00 96.19 651 VAL A CA 1
ATOM 5295 C C . VAL A 1 651 ? -11.957 15.055 13.179 1.00 96.19 651 VAL A C 1
ATOM 5297 O O . VAL A 1 651 ? -12.315 15.420 14.302 1.00 96.19 651 VAL A O 1
ATOM 5300 N N . ILE A 1 652 ? -11.493 13.835 12.936 1.00 95.88 652 ILE A N 1
ATOM 5301 C CA . ILE A 1 652 ? -11.404 12.772 13.934 1.00 95.88 652 ILE A CA 1
ATOM 5302 C C . ILE A 1 652 ? -9.974 12.252 13.940 1.00 95.88 652 ILE A C 1
ATOM 5304 O O . ILE A 1 652 ? -9.434 11.907 12.897 1.00 95.88 652 ILE A O 1
ATOM 5308 N N . GLU A 1 653 ? -9.360 12.194 15.113 1.00 95.81 653 GLU A N 1
ATOM 5309 C CA . GLU A 1 653 ? -8.049 11.582 15.288 1.00 95.81 653 GLU A CA 1
ATOM 5310 C C . GLU A 1 653 ? -8.225 10.163 15.827 1.00 95.81 653 GLU A C 1
ATOM 5312 O O . GLU A 1 653 ? -8.845 9.969 16.870 1.00 95.81 653 GLU A O 1
ATOM 5317 N N . GLU A 1 654 ? -7.661 9.179 15.137 1.00 95.69 654 GLU A N 1
ATOM 5318 C CA . GLU A 1 654 ? -7.724 7.762 15.483 1.00 95.69 654 GLU A CA 1
ATOM 5319 C C . GLU A 1 654 ? -6.320 7.217 15.789 1.00 95.69 654 GLU A C 1
ATOM 5321 O O . GLU A 1 654 ? -5.361 7.437 15.043 1.00 95.69 654 GLU A O 1
ATOM 5326 N N . ARG A 1 655 ? -6.209 6.472 16.892 1.00 94.19 655 ARG A N 1
ATOM 5327 C CA . ARG A 1 655 ? -5.007 5.760 17.350 1.00 94.19 655 ARG A CA 1
ATOM 5328 C C . ARG A 1 655 ? -5.386 4.342 17.776 1.00 94.19 655 ARG A C 1
ATOM 5330 O O . ARG A 1 655 ? -6.550 4.049 18.035 1.00 94.19 655 ARG A O 1
ATOM 5337 N N . LEU A 1 656 ? -4.400 3.466 17.972 1.00 89.06 656 LEU A N 1
ATOM 5338 C CA . LEU A 1 656 ? -4.644 2.112 18.507 1.00 89.06 656 LEU A CA 1
ATOM 5339 C C . LEU A 1 656 ? -5.294 2.086 19.901 1.00 89.06 656 LEU A C 1
ATOM 5341 O O . LEU A 1 656 ? -5.879 1.073 20.270 1.00 89.06 656 LEU A O 1
ATOM 5345 N N . GLY A 1 657 ? -5.198 3.178 20.665 1.00 83.06 657 GLY A N 1
ATOM 5346 C CA . GLY A 1 657 ? -5.831 3.323 21.979 1.00 83.06 657 GLY A CA 1
ATOM 5347 C C . GLY A 1 657 ? -7.256 3.888 21.954 1.00 83.06 657 GLY A C 1
ATOM 5348 O O . GLY A 1 657 ? -7.870 3.985 23.012 1.00 83.06 657 GLY A O 1
ATOM 5349 N N . GLY A 1 658 ? -7.778 4.275 20.786 1.00 86.19 658 GLY A N 1
ATOM 5350 C CA . GLY A 1 658 ? -9.095 4.893 20.639 1.00 86.19 658 GLY A CA 1
ATOM 5351 C C . GLY A 1 658 ? -9.085 6.089 19.691 1.00 86.19 658 GLY A C 1
ATOM 5352 O O . GLY A 1 658 ? -8.063 6.433 19.097 1.00 86.19 658 GLY A O 1
ATOM 5353 N N . ALA A 1 659 ? -10.241 6.731 19.562 1.00 90.75 659 ALA A N 1
ATOM 5354 C CA . ALA A 1 659 ? -10.426 7.906 18.723 1.00 90.75 659 ALA A CA 1
ATOM 5355 C C . ALA A 1 659 ? -10.849 9.121 19.560 1.00 90.75 659 ALA A C 1
ATOM 5357 O O . ALA A 1 659 ? -11.505 8.976 20.595 1.00 90.75 659 ALA A O 1
ATOM 5358 N N . ARG A 1 660 ? -10.516 10.326 19.091 1.00 91.25 660 ARG A N 1
ATOM 5359 C CA . ARG A 1 660 ? -10.994 11.601 19.644 1.00 91.25 660 ARG A CA 1
ATOM 5360 C C . ARG A 1 660 ? -11.576 12.483 18.544 1.00 91.25 660 ARG A C 1
ATOM 5362 O O . ARG A 1 660 ? -11.025 12.569 17.448 1.00 91.25 660 ARG A O 1
ATOM 5369 N N . PHE A 1 661 ? -12.671 13.173 18.845 1.00 92.88 661 PHE A N 1
ATOM 5370 C CA . PHE A 1 661 ? -13.195 14.212 17.971 1.00 92.88 661 PHE A CA 1
ATOM 5371 C C . PHE A 1 661 ? -12.351 15.479 18.142 1.00 92.88 661 PHE A C 1
ATOM 5373 O O . PHE A 1 661 ? -12.223 15.993 19.251 1.00 92.88 661 PHE A O 1
ATOM 5380 N N . VAL A 1 662 ? -11.738 15.950 17.056 1.00 93.75 662 VAL A N 1
ATOM 5381 C CA . VAL A 1 662 ? -10.858 17.130 17.065 1.00 93.75 662 VAL A CA 1
ATOM 5382 C C . VAL A 1 662 ? -11.668 18.407 16.856 1.00 93.75 662 VAL A C 1
ATOM 5384 O O . VAL A 1 662 ? -11.386 19.425 17.481 1.00 93.75 662 VAL A O 1
ATOM 5387 N N . GLY A 1 663 ? -12.685 18.360 15.994 1.00 92.00 663 GLY A N 1
ATOM 5388 C CA . GLY A 1 663 ? -13.579 19.488 15.757 1.00 92.00 663 GLY A CA 1
ATOM 5389 C C . GLY A 1 663 ? -14.257 19.449 14.392 1.00 92.00 663 GLY A C 1
ATOM 5390 O O . GLY A 1 663 ? -14.127 18.491 13.627 1.00 92.00 663 GLY A O 1
ATOM 5391 N N . LYS A 1 664 ? -14.995 20.516 14.084 1.00 92.06 664 LYS A N 1
ATOM 5392 C CA . LYS A 1 664 ? -15.623 20.735 12.780 1.00 92.06 664 LYS A CA 1
ATOM 5393 C C . LYS A 1 664 ? -14.778 21.717 11.970 1.00 92.06 664 LYS A C 1
ATOM 5395 O O . LYS A 1 664 ? -14.603 22.862 12.376 1.00 92.06 664 LYS A O 1
ATOM 5400 N N . ALA A 1 665 ? -14.275 21.265 10.831 1.00 91.44 665 ALA A N 1
ATOM 5401 C CA . ALA A 1 665 ? -13.518 22.076 9.893 1.00 91.44 665 ALA A CA 1
ATOM 5402 C C . ALA A 1 665 ? -14.441 22.748 8.867 1.00 91.44 665 ALA A C 1
ATOM 5404 O O . ALA A 1 665 ? -15.415 22.142 8.415 1.00 91.44 665 ALA A O 1
ATOM 5405 N N . SER A 1 666 ? -14.113 23.982 8.480 1.00 91.31 666 SER A N 1
ATOM 5406 C CA . SER A 1 666 ? -14.766 24.731 7.400 1.00 91.31 666 SER A CA 1
ATOM 5407 C C . SER A 1 666 ? -13.748 25.616 6.688 1.00 91.31 666 SER A C 1
ATOM 5409 O O . SER A 1 666 ? -13.079 26.395 7.364 1.00 91.31 666 SER A O 1
ATOM 5411 N N . ASN A 1 667 ? -13.678 25.551 5.356 1.00 87.00 667 ASN A N 1
ATOM 5412 C CA . ASN A 1 667 ? -12.708 26.267 4.511 1.00 87.00 667 ASN A CA 1
ATOM 5413 C C . ASN A 1 667 ? -11.233 25.990 4.872 1.00 87.00 667 ASN A C 1
ATOM 5415 O O . ASN A 1 667 ? -10.600 25.158 4.233 1.00 87.00 667 ASN A O 1
ATOM 5419 N N . ASP A 1 668 ? -10.707 26.664 5.895 1.00 89.31 668 ASP A N 1
ATOM 5420 C CA . ASP A 1 668 ? -9.333 26.552 6.386 1.00 89.31 668 ASP A CA 1
ATOM 5421 C C . ASP A 1 668 ? -9.373 26.211 7.880 1.00 89.31 668 ASP A C 1
ATOM 5423 O O . ASP A 1 668 ? -9.984 26.925 8.679 1.00 89.31 668 ASP A O 1
ATOM 5427 N N . PHE A 1 669 ? -8.779 25.082 8.256 1.00 94.06 669 PHE A N 1
ATOM 5428 C CA . PHE A 1 669 ? -8.829 24.555 9.615 1.00 94.06 669 PHE A CA 1
ATOM 5429 C C . PHE A 1 669 ? -7.426 24.373 10.181 1.00 94.06 669 PHE A C 1
ATOM 5431 O O . PHE A 1 669 ? -6.580 23.704 9.587 1.00 94.06 669 PHE A O 1
ATOM 5438 N N . MET A 1 670 ? -7.205 24.943 11.364 1.00 95.25 670 MET A N 1
ATOM 5439 C CA . MET A 1 670 ? -5.954 24.829 12.103 1.00 95.25 670 MET A CA 1
ATOM 5440 C C . MET A 1 670 ? -6.124 23.866 13.270 1.00 95.25 670 MET A C 1
ATOM 5442 O O . MET A 1 670 ? -7.077 23.974 14.042 1.00 95.25 670 MET A O 1
ATOM 5446 N N . THR A 1 671 ? -5.175 22.953 13.439 1.00 95.12 671 THR A N 1
ATOM 5447 C CA . THR A 1 671 ? -5.121 22.080 14.613 1.00 95.12 671 THR A CA 1
ATOM 5448 C C . THR A 1 671 ? -3.688 21.691 14.940 1.00 95.12 671 THR A C 1
ATOM 5450 O O . THR A 1 671 ? -2.807 21.772 14.085 1.00 95.12 671 THR A O 1
ATOM 5453 N N . ASN A 1 672 ? -3.461 21.246 16.171 1.00 94.81 672 ASN A N 1
ATOM 5454 C CA . ASN A 1 672 ? -2.182 20.697 16.594 1.00 94.81 672 ASN A CA 1
ATOM 5455 C C . ASN A 1 672 ? -2.360 19.222 16.934 1.00 94.81 672 ASN A C 1
ATOM 5457 O O . ASN A 1 672 ? -3.348 18.831 17.570 1.00 94.81 672 ASN A O 1
ATOM 5461 N N . ILE A 1 673 ? -1.368 18.417 16.566 1.00 95.00 673 ILE A N 1
ATOM 5462 C CA . ILE A 1 673 ? -1.267 17.039 17.034 1.00 95.00 673 ILE A CA 1
ATOM 5463 C C . ILE A 1 673 ? 0.108 16.807 17.654 1.00 95.00 673 ILE A C 1
ATOM 5465 O O . ILE A 1 673 ? 1.127 17.257 17.134 1.00 95.00 673 ILE A O 1
ATOM 5469 N N . THR A 1 674 ? 0.124 16.098 18.780 1.00 96.12 674 THR A N 1
ATOM 5470 C CA . THR A 1 674 ? 1.352 15.667 19.453 1.00 96.12 674 THR A CA 1
ATOM 5471 C C . THR A 1 674 ? 1.552 14.178 19.210 1.00 96.12 674 THR A C 1
ATOM 5473 O O . THR A 1 674 ? 0.646 13.373 19.462 1.00 96.12 674 THR A O 1
ATOM 5476 N N . LEU A 1 675 ? 2.735 13.809 18.728 1.00 97.19 675 LEU A N 1
ATOM 5477 C CA . LEU A 1 675 ? 3.139 12.427 18.501 1.00 97.19 675 LEU A CA 1
ATOM 5478 C C . LEU A 1 675 ? 4.301 12.086 19.425 1.00 97.19 675 LEU A C 1
ATOM 5480 O O . LEU A 1 675 ? 5.373 12.672 19.300 1.00 97.19 675 LEU A O 1
ATOM 5484 N N . ASN A 1 676 ? 4.113 11.123 20.324 1.00 97.25 676 ASN A N 1
ATOM 5485 C CA . ASN A 1 676 ? 5.231 10.550 21.073 1.00 97.25 676 ASN A CA 1
ATOM 5486 C C . ASN A 1 676 ? 6.047 9.619 20.161 1.00 97.25 676 ASN A C 1
ATOM 5488 O O . ASN A 1 676 ? 5.544 9.224 19.104 1.00 97.25 676 ASN A O 1
ATOM 5492 N N . PRO A 1 677 ? 7.274 9.236 20.548 1.00 97.06 677 PRO A N 1
ATOM 5493 C CA . PRO A 1 677 ? 8.063 8.265 19.796 1.00 97.06 677 PRO A CA 1
ATOM 5494 C C . PRO A 1 677 ? 7.248 7.015 19.457 1.00 97.06 677 PRO A C 1
ATOM 5496 O O . PRO A 1 677 ? 6.580 6.449 20.329 1.00 97.06 677 PRO A O 1
ATOM 5499 N N . ASN A 1 678 ? 7.302 6.572 18.199 1.00 96.25 678 ASN A N 1
ATOM 5500 C CA . ASN A 1 678 ? 6.569 5.412 17.678 1.00 96.25 678 ASN A CA 1
ATOM 5501 C C . ASN A 1 678 ? 5.032 5.541 17.674 1.00 96.25 678 ASN A C 1
ATOM 5503 O O . ASN A 1 678 ? 4.323 4.539 17.500 1.00 96.25 678 ASN A O 1
ATOM 5507 N N . ASP A 1 679 ? 4.472 6.734 17.887 1.00 97.25 679 ASP A N 1
ATOM 5508 C CA . ASP A 1 679 ? 3.038 6.957 17.700 1.00 97.25 679 ASP A CA 1
ATOM 5509 C C . ASP A 1 679 ? 2.657 6.931 16.219 1.00 97.25 679 ASP A C 1
ATOM 5511 O O . ASP A 1 679 ? 3.388 7.405 15.351 1.00 97.25 679 ASP A O 1
ATOM 5515 N N . ILE A 1 680 ? 1.474 6.370 15.962 1.00 98.50 680 ILE A N 1
ATOM 5516 C CA . ILE A 1 680 ? 0.853 6.270 14.643 1.00 98.50 680 ILE A CA 1
ATOM 5517 C C . ILE A 1 680 ? -0.558 6.837 14.765 1.00 98.50 680 ILE A C 1
ATOM 5519 O O . ILE A 1 680 ? -1.323 6.412 15.639 1.00 98.50 680 ILE A O 1
ATOM 5523 N N . ILE A 1 681 ? -0.887 7.801 13.910 1.00 97.81 681 ILE A N 1
ATOM 5524 C CA . ILE A 1 681 ? -2.150 8.540 13.942 1.00 97.81 681 ILE A CA 1
ATOM 5525 C C . ILE A 1 681 ? -2.791 8.524 12.559 1.00 97.81 681 ILE A C 1
ATOM 5527 O O . ILE A 1 681 ? -2.104 8.731 11.562 1.00 97.81 681 ILE A O 1
ATOM 5531 N N . LEU A 1 682 ? -4.112 8.344 12.511 1.00 98.50 682 LEU A N 1
ATOM 5532 C CA . LEU A 1 682 ? -4.949 8.696 11.364 1.00 98.50 682 LEU A CA 1
ATOM 5533 C C . LEU A 1 682 ? -5.788 9.924 11.733 1.00 98.50 682 LEU A C 1
ATOM 5535 O O . LEU A 1 682 ? -6.607 9.854 12.644 1.00 98.50 682 LEU A O 1
ATOM 5539 N N . LEU A 1 683 ? -5.618 11.034 11.022 1.00 97.75 683 LEU A N 1
ATOM 5540 C CA . LEU A 1 683 ? -6.526 12.176 11.086 1.00 97.75 683 LEU A CA 1
ATOM 5541 C C . LEU A 1 683 ? -7.522 12.069 9.924 1.00 97.75 683 LEU A C 1
ATOM 5543 O O . LEU A 1 683 ? -7.167 12.295 8.767 1.00 97.75 683 LEU A O 1
ATOM 5547 N N . ARG A 1 684 ? -8.760 11.682 10.230 1.00 97.38 684 ARG A N 1
ATOM 5548 C CA . ARG A 1 684 ? -9.854 11.504 9.272 1.00 97.38 684 ARG A CA 1
ATOM 5549 C C . ARG A 1 684 ? -10.676 12.782 9.139 1.00 97.38 684 ARG A C 1
ATOM 5551 O O . ARG A 1 684 ? -11.127 13.334 10.140 1.00 97.38 684 ARG A O 1
ATOM 5558 N N . LEU A 1 685 ? -10.949 13.186 7.904 1.00 97.25 685 LEU A N 1
ATOM 5559 C CA . LEU A 1 685 ? -11.935 14.198 7.536 1.00 97.25 685 LEU A CA 1
ATOM 5560 C C . LEU A 1 685 ? -13.114 13.507 6.859 1.00 97.25 685 LEU A C 1
ATOM 5562 O O . LEU A 1 685 ? -12.948 12.791 5.869 1.00 97.25 685 LEU A O 1
ATOM 5566 N N . THR A 1 686 ? -14.314 13.733 7.380 1.00 94.81 686 THR A N 1
ATOM 5567 C CA . THR A 1 686 ? -15.523 13.088 6.862 1.00 94.81 686 THR A CA 1
ATOM 5568 C C . THR A 1 686 ? -16.747 13.989 6.953 1.00 94.81 686 THR A C 1
ATOM 5570 O O . THR A 1 686 ? -16.996 14.640 7.966 1.00 94.81 686 THR A O 1
ATOM 5573 N N . GLU A 1 687 ? -17.549 14.000 5.890 1.00 92.69 687 GLU A N 1
ATOM 5574 C CA . GLU A 1 687 ? -18.922 14.528 5.895 1.00 92.69 687 GLU A CA 1
ATOM 5575 C C . GLU A 1 687 ? -19.970 13.417 6.051 1.00 92.69 687 GLU A C 1
ATOM 5577 O O . GLU A 1 687 ? -21.164 13.693 6.217 1.00 92.69 687 GLU A O 1
ATOM 5582 N N . LYS A 1 688 ? -19.520 12.159 5.951 1.00 91.31 688 LYS A N 1
ATOM 5583 C CA . LYS A 1 688 ? -20.346 10.951 5.859 1.00 91.31 688 LYS A CA 1
ATOM 5584 C C . LYS A 1 688 ? -20.497 10.234 7.190 1.00 91.31 688 LYS A C 1
ATOM 5586 O O . LYS A 1 688 ? -21.418 9.436 7.322 1.00 91.31 688 LYS A O 1
ATOM 5591 N N . ARG A 1 689 ? -19.631 10.510 8.164 1.00 92.38 689 ARG A N 1
ATOM 5592 C CA . ARG A 1 689 ? -19.705 9.946 9.513 1.00 92.38 689 ARG A CA 1
ATOM 5593 C C . ARG A 1 689 ? -19.849 11.040 10.562 1.00 92.38 689 ARG A C 1
ATOM 5595 O O . ARG A 1 689 ? -19.573 12.202 10.294 1.00 92.38 689 ARG A O 1
ATOM 5602 N N . VAL A 1 690 ? -20.312 10.664 11.743 1.00 92.19 690 VAL A N 1
ATOM 5603 C CA . VAL A 1 690 ? -20.578 11.550 12.868 1.00 92.19 690 VAL A CA 1
ATOM 5604 C C . VAL A 1 690 ? -20.029 10.927 14.160 1.00 92.19 690 VAL A C 1
ATOM 5606 O O . VAL A 1 690 ? -20.239 9.734 14.401 1.00 92.19 690 VAL A O 1
ATOM 5609 N N . PRO A 1 691 ? -19.281 11.696 14.969 1.00 93.12 691 PRO A N 1
ATOM 5610 C CA . PRO A 1 691 ? -18.747 11.233 16.246 1.00 93.12 691 PRO A CA 1
ATOM 5611 C C . PRO A 1 691 ? -19.848 11.152 17.315 1.00 93.12 691 PRO A C 1
ATOM 5613 O O . PRO A 1 691 ? -20.608 12.099 17.503 1.00 93.12 691 PRO A O 1
ATOM 5616 N N . VAL A 1 692 ? -19.910 10.038 18.042 1.00 92.56 692 VAL A N 1
ATOM 5617 C CA . VAL A 1 692 ? -20.839 9.817 19.159 1.00 92.56 692 VAL A CA 1
ATOM 5618 C C . VAL A 1 692 ? -20.068 9.340 20.378 1.00 92.56 692 VAL A C 1
ATOM 5620 O O . VAL A 1 692 ? -19.503 8.248 20.357 1.00 92.56 692 VAL A O 1
ATOM 5623 N N . TYR A 1 693 ? -20.054 10.128 21.450 1.00 92.62 693 TYR A N 1
ATOM 5624 C CA . TYR A 1 693 ? -19.488 9.688 22.723 1.00 92.62 693 TYR A CA 1
ATOM 5625 C C . TYR A 1 693 ? -20.523 8.886 23.497 1.00 92.62 693 TYR A C 1
ATOM 5627 O O . TYR A 1 693 ? -21.606 9.383 23.777 1.00 92.62 693 TYR A O 1
ATOM 5635 N N . LEU A 1 694 ? -20.184 7.656 23.865 1.00 93.12 694 LEU A N 1
ATOM 5636 C CA . LEU A 1 694 ? -21.051 6.766 24.627 1.00 93.12 694 LEU A CA 1
ATOM 5637 C C . LEU A 1 694 ? -20.445 6.490 26.004 1.00 93.12 694 LEU A C 1
ATOM 5639 O O . LEU A 1 694 ? -19.296 6.063 26.102 1.00 93.12 694 LEU A O 1
ATOM 5643 N N . SER A 1 695 ? -21.206 6.708 27.072 1.00 94.19 695 SER A N 1
ATOM 5644 C CA . SER A 1 695 ? -20.761 6.458 28.444 1.00 94.19 695 SER A CA 1
ATOM 5645 C C . SER A 1 695 ? -21.875 5.881 29.319 1.00 94.19 695 SER A C 1
ATOM 5647 O O . SER A 1 695 ? -23.057 5.925 28.970 1.00 94.19 695 SER A O 1
ATOM 5649 N N . THR A 1 696 ? -21.498 5.315 30.464 1.00 95.06 696 THR A N 1
ATOM 5650 C CA . THR A 1 696 ? -22.435 4.857 31.495 1.00 95.06 696 THR A CA 1
ATOM 5651 C C . THR A 1 696 ? -22.047 5.468 32.833 1.00 95.06 696 THR A C 1
ATOM 5653 O O . THR A 1 696 ? -20.864 5.688 33.098 1.00 95.06 696 THR A O 1
ATOM 5656 N N . GLN A 1 697 ? -23.026 5.723 33.697 1.00 93.50 697 GLN A N 1
ATOM 5657 C CA . GLN A 1 697 ? -22.777 6.093 35.088 1.00 93.50 697 GLN A CA 1
ATOM 5658 C C . GLN A 1 697 ? -23.504 5.113 36.022 1.00 93.50 697 GLN A C 1
ATOM 5660 O O . GLN A 1 697 ? -24.736 5.103 36.030 1.00 93.50 697 GLN A O 1
ATOM 5665 N N . PRO A 1 698 ? -22.767 4.294 36.800 1.00 91.38 698 PRO A N 1
ATOM 5666 C CA . PRO A 1 698 ? -21.301 4.198 36.823 1.00 91.38 698 PRO A CA 1
ATOM 5667 C C . PRO A 1 698 ? -20.724 3.562 35.540 1.00 91.38 698 PRO A C 1
ATOM 5669 O O . PRO A 1 698 ? -21.447 2.952 34.750 1.00 91.38 698 PRO A O 1
ATOM 5672 N N . GLY A 1 699 ? -19.418 3.734 35.318 1.00 91.25 699 GLY A N 1
ATOM 5673 C CA . GLY A 1 699 ? -18.714 3.197 34.147 1.00 91.25 699 GLY A CA 1
ATOM 5674 C C . GLY A 1 699 ? -18.717 1.664 34.096 1.00 91.25 699 GLY A C 1
ATOM 5675 O O . GLY A 1 699 ? -18.740 1.001 35.132 1.00 91.25 699 GLY A O 1
ATOM 5676 N N . GLY A 1 700 ? -18.665 1.103 32.886 1.00 87.69 700 GLY A N 1
ATOM 5677 C CA . GLY A 1 700 ? -18.524 -0.338 32.641 1.00 87.69 700 GLY A CA 1
ATOM 5678 C C . GLY A 1 700 ? -19.832 -1.117 32.463 1.00 87.69 700 GLY A C 1
ATOM 5679 O O . GLY A 1 700 ? -19.781 -2.335 32.292 1.00 87.69 700 GLY A O 1
ATOM 5680 N N . MET A 1 701 ? -20.992 -0.451 32.453 1.00 91.38 701 MET A N 1
ATOM 5681 C CA . MET A 1 701 ? -22.273 -1.123 32.193 1.00 91.38 701 MET A CA 1
ATOM 5682 C C . MET A 1 701 ? -22.378 -1.533 30.722 1.00 91.38 701 MET A C 1
ATOM 5684 O O . MET A 1 701 ? -21.918 -0.816 29.837 1.00 91.38 701 MET A O 1
ATOM 5688 N N . VAL A 1 702 ? -22.987 -2.687 30.446 1.00 91.69 702 VAL A N 1
ATOM 5689 C CA . VAL A 1 702 ? -23.147 -3.182 29.072 1.00 91.69 702 VAL A CA 1
ATOM 5690 C C . VAL A 1 702 ? -24.241 -2.387 28.359 1.00 91.69 702 VAL A C 1
ATOM 5692 O O . VAL A 1 702 ? -25.384 -2.317 28.815 1.00 91.69 702 VAL A O 1
ATOM 5695 N N . LEU A 1 703 ? -23.889 -1.831 27.208 1.00 92.75 703 LEU A N 1
ATOM 5696 C CA . LEU A 1 703 ? -24.782 -1.217 26.238 1.00 92.75 703 LEU A CA 1
ATOM 5697 C C . LEU A 1 703 ? -24.763 -2.040 24.952 1.00 92.75 703 LEU A C 1
ATOM 5699 O O . LEU A 1 703 ? -23.742 -2.629 24.609 1.00 92.75 703 LEU A O 1
ATOM 5703 N N . VAL A 1 704 ? -25.866 -2.065 24.214 1.00 92.62 704 VAL A N 1
ATOM 5704 C CA . VAL A 1 704 ? -25.940 -2.689 22.891 1.00 92.62 704 VAL A CA 1
ATOM 5705 C C . VAL A 1 704 ? -26.208 -1.603 21.859 1.00 92.62 704 VAL A C 1
ATOM 5707 O O . VAL A 1 704 ? -27.216 -0.908 21.936 1.00 92.62 704 VAL A O 1
ATOM 5710 N N . VAL A 1 705 ? -25.313 -1.465 20.883 1.00 91.56 705 VAL A N 1
ATOM 5711 C CA . VAL A 1 705 ? -25.454 -0.540 19.751 1.00 91.56 705 VAL A CA 1
ATOM 5712 C C . VAL A 1 705 ? -25.587 -1.370 18.483 1.00 91.56 705 VAL A C 1
ATOM 5714 O O . VAL A 1 705 ? -24.657 -2.087 18.121 1.00 91.56 705 VAL A O 1
ATOM 5717 N N . ASN A 1 706 ? -26.748 -1.332 17.822 1.00 88.88 706 ASN A N 1
ATOM 5718 C CA . ASN A 1 706 ? -27.038 -2.144 16.627 1.00 88.88 706 ASN A CA 1
ATOM 5719 C C . ASN A 1 706 ? -26.617 -3.628 16.757 1.00 88.88 706 ASN A C 1
ATOM 5721 O O . ASN A 1 706 ? -26.009 -4.190 15.848 1.00 88.88 706 ASN A O 1
ATOM 5725 N N . LYS A 1 707 ? -26.979 -4.274 17.876 1.00 86.81 707 LYS A N 1
ATOM 5726 C CA . LYS A 1 707 ? -26.663 -5.682 18.224 1.00 86.81 707 LYS A CA 1
ATOM 5727 C C . LYS A 1 707 ? -25.219 -5.960 18.667 1.00 86.81 707 LYS A C 1
ATOM 5729 O O . LYS A 1 707 ? -24.917 -7.101 19.003 1.00 86.81 707 LYS A O 1
ATOM 5734 N N . SER A 1 708 ? -24.356 -4.949 18.729 1.00 89.44 708 SER A N 1
ATOM 5735 C CA . SER A 1 708 ? -22.993 -5.079 19.251 1.00 89.44 708 SER A CA 1
ATOM 5736 C C . SER A 1 708 ? -22.918 -4.602 20.696 1.00 89.44 708 SER A C 1
ATOM 5738 O O . SER A 1 708 ? -23.282 -3.465 20.991 1.00 89.44 708 SER A O 1
ATOM 5740 N N . SER A 1 709 ? -22.430 -5.458 21.593 1.00 91.25 709 SER A N 1
ATOM 5741 C CA . SER A 1 709 ? -22.258 -5.123 23.010 1.00 91.25 709 SER A CA 1
ATOM 5742 C C . SER A 1 709 ? -20.992 -4.297 23.249 1.00 91.25 709 SER A C 1
ATOM 5744 O O . SER A 1 709 ? -19.924 -4.623 22.732 1.00 91.25 709 SER A O 1
ATOM 5746 N N . ILE A 1 710 ? -21.104 -3.249 24.061 1.00 89.38 710 ILE A N 1
ATOM 5747 C CA . ILE A 1 710 ? -20.034 -2.314 24.421 1.00 89.38 710 ILE A CA 1
ATOM 5748 C C . ILE A 1 710 ? -20.155 -2.002 25.916 1.00 89.38 710 ILE A C 1
ATOM 5750 O O . ILE A 1 710 ? -21.243 -1.690 26.386 1.00 89.38 710 ILE A O 1
ATOM 5754 N N . SER A 1 711 ? -19.048 -2.036 26.657 1.00 89.62 711 SER A N 1
ATOM 5755 C CA . SER A 1 711 ? -19.011 -1.691 28.089 1.00 89.62 711 SER A CA 1
ATOM 5756 C C . SER A 1 711 ? -18.071 -0.507 28.331 1.00 89.62 711 SER A C 1
ATOM 5758 O O . SER A 1 711 ? -16.889 -0.714 28.621 1.00 89.62 711 SER A O 1
ATOM 5760 N N . PRO A 1 712 ? -18.541 0.743 28.173 1.00 83.88 712 PRO A N 1
ATOM 5761 C CA . PRO A 1 712 ? -17.681 1.916 28.269 1.00 83.88 712 PRO A CA 1
ATOM 5762 C C . PRO A 1 712 ? -17.279 2.188 29.728 1.00 83.88 712 PRO A C 1
ATOM 5764 O O . PRO A 1 712 ? -18.093 2.624 30.539 1.00 83.88 712 PRO A O 1
ATOM 5767 N N . LEU A 1 713 ? -16.009 1.953 30.076 1.00 80.00 713 LEU A N 1
ATOM 5768 C CA . LEU A 1 713 ? -15.435 2.374 31.369 1.00 80.00 713 LEU A CA 1
ATOM 5769 C C . LEU A 1 713 ? -15.253 3.897 31.451 1.00 80.00 713 LEU A C 1
ATOM 5771 O O . LEU A 1 713 ? -15.424 4.488 32.510 1.00 80.00 713 LEU A O 1
ATOM 5775 N N . ASN A 1 714 ? -14.935 4.508 30.311 1.00 79.50 714 ASN A N 1
ATOM 5776 C CA . ASN A 1 714 ? -14.859 5.944 30.059 1.00 79.50 714 ASN A CA 1
ATOM 5777 C C . ASN A 1 714 ? -15.685 6.249 28.797 1.00 79.50 714 ASN A C 1
ATOM 5779 O O . ASN A 1 714 ? -16.020 5.305 28.066 1.00 79.50 714 ASN A O 1
ATOM 5783 N N . PRO A 1 715 ? -15.989 7.528 28.494 1.00 84.12 715 PRO A N 1
ATOM 5784 C CA . PRO A 1 715 ? -16.629 7.889 27.236 1.00 84.12 715 PRO A CA 1
ATOM 5785 C C . PRO A 1 715 ? -15.904 7.249 26.048 1.00 84.12 715 PRO A C 1
ATOM 5787 O O . PRO A 1 715 ? -14.723 7.492 25.809 1.00 84.12 715 PRO A O 1
ATOM 5790 N N . THR A 1 716 ? -16.614 6.388 25.329 1.00 88.25 716 THR A N 1
ATOM 5791 C CA . THR A 1 716 ? -16.117 5.676 24.153 1.00 88.25 716 THR A CA 1
ATOM 5792 C C . THR A 1 716 ? -16.597 6.411 22.917 1.00 88.25 716 THR A C 1
ATOM 5794 O O . THR A 1 716 ? -17.800 6.593 22.745 1.00 88.25 716 THR A O 1
ATOM 5797 N N . LEU A 1 717 ? -15.673 6.844 22.058 1.00 90.44 717 LEU A N 1
ATOM 5798 C CA . LEU A 1 717 ? -16.033 7.489 20.802 1.00 90.44 717 LEU A CA 1
ATOM 5799 C C . LEU A 1 717 ? -16.389 6.441 19.743 1.00 90.44 717 LEU A C 1
ATOM 5801 O O . LEU A 1 717 ? -15.551 5.631 19.352 1.00 90.44 717 LEU A O 1
ATOM 5805 N N . LEU A 1 718 ? -17.620 6.497 19.248 1.00 90.94 718 LEU A N 1
ATOM 5806 C CA . LEU A 1 718 ? -18.080 5.771 18.072 1.00 90.94 718 LEU A CA 1
ATOM 5807 C C . LEU A 1 718 ? -18.083 6.709 16.865 1.00 90.94 718 LEU A C 1
ATOM 5809 O O . LEU A 1 718 ? -18.485 7.866 16.970 1.00 90.94 718 LEU A O 1
ATOM 5813 N N . ILE A 1 719 ? -17.661 6.206 15.707 1.00 90.25 719 ILE A N 1
ATOM 5814 C CA . ILE A 1 719 ? -17.691 6.942 14.440 1.00 90.25 719 ILE A CA 1
ATOM 5815 C C . ILE A 1 719 ? -18.746 6.271 13.560 1.00 90.25 719 ILE A C 1
ATOM 5817 O O . ILE A 1 719 ? -18.485 5.245 12.935 1.00 90.25 719 ILE A O 1
ATOM 5821 N N . LEU A 1 720 ? -19.959 6.817 13.568 1.00 91.81 720 LEU A N 1
ATOM 5822 C CA . LEU A 1 720 ? -21.137 6.204 12.949 1.00 91.81 720 LEU A CA 1
ATOM 5823 C C . LEU A 1 720 ? -21.504 6.918 11.650 1.00 91.81 720 LEU A C 1
ATOM 5825 O O . LEU A 1 720 ? -21.143 8.072 11.460 1.00 91.81 720 LEU A O 1
ATOM 5829 N N . GLU A 1 721 ? -22.209 6.263 10.733 1.00 92.00 721 GLU A N 1
ATOM 5830 C CA . GLU A 1 721 ? -22.648 6.915 9.499 1.00 92.00 721 GLU A CA 1
ATOM 5831 C C . GLU A 1 721 ? -23.682 8.008 9.789 1.00 92.00 721 GLU A C 1
ATOM 5833 O O . GLU A 1 721 ? -24.634 7.835 10.551 1.00 92.00 721 GLU A O 1
ATOM 5838 N N . ARG A 1 722 ? -23.504 9.150 9.137 1.00 92.44 722 ARG A N 1
ATOM 5839 C CA . ARG A 1 722 ? -24.344 10.329 9.297 1.00 92.44 722 ARG A CA 1
ATOM 5840 C C . ARG A 1 722 ? -25.691 10.131 8.602 1.00 92.44 722 ARG A C 1
ATOM 5842 O O . ARG A 1 722 ? -25.794 9.493 7.559 1.00 92.44 722 ARG A O 1
ATOM 5849 N N . ASN A 1 723 ? -26.727 10.751 9.154 1.00 91.88 723 ASN A N 1
ATOM 5850 C CA . ASN A 1 723 ? -28.120 10.710 8.714 1.00 91.88 723 ASN A CA 1
ATOM 5851 C C . ASN A 1 723 ? -28.774 9.318 8.746 1.00 91.88 723 ASN A C 1
ATOM 5853 O O . ASN A 1 723 ? -29.863 9.160 8.187 1.00 91.88 723 ASN A O 1
ATOM 5857 N N . LYS A 1 724 ? -28.165 8.335 9.422 1.00 93.50 724 LYS A N 1
ATOM 5858 C CA . LYS A 1 724 ? -28.753 7.013 9.675 1.00 93.50 724 LYS A CA 1
ATOM 5859 C C . LYS A 1 724 ? -29.344 6.922 11.083 1.00 93.50 724 LYS A C 1
ATOM 5861 O O . LYS A 1 724 ? -28.935 7.652 11.986 1.00 93.50 724 LYS A O 1
ATOM 5866 N N . PHE A 1 725 ? -30.320 6.028 11.241 1.00 94.25 725 PHE A N 1
ATOM 5867 C CA . PHE A 1 725 ? -30.874 5.659 12.542 1.00 94.25 725 PHE A CA 1
ATOM 5868 C C . PHE A 1 725 ? -30.019 4.576 13.198 1.00 94.25 725 PHE A C 1
ATOM 5870 O O . PHE A 1 725 ? -29.606 3.622 12.534 1.00 94.25 725 PHE A O 1
ATOM 5877 N N . TYR A 1 726 ? -29.781 4.731 14.496 1.00 95.00 726 TYR A N 1
ATOM 5878 C CA . TYR A 1 726 ? -29.073 3.769 15.331 1.00 95.00 726 TYR A CA 1
ATOM 5879 C C . TYR A 1 726 ? -29.899 3.442 16.569 1.00 95.00 726 TYR A C 1
ATOM 5881 O O . TYR A 1 726 ? -30.477 4.337 17.187 1.00 95.00 726 TYR A O 1
ATOM 5889 N N . GLU A 1 727 ? -29.918 2.158 16.921 1.00 94.75 727 GLU A N 1
ATOM 5890 C CA . GLU A 1 727 ? -30.555 1.648 18.131 1.00 94.75 727 GLU A CA 1
ATOM 5891 C C . GLU A 1 727 ? -29.506 1.496 19.234 1.00 94.75 727 GLU A C 1
ATOM 5893 O O . GLU A 1 727 ? -28.548 0.728 19.092 1.00 94.75 727 GLU A O 1
ATOM 5898 N N . PHE A 1 728 ? -29.714 2.206 20.339 1.00 95.06 728 PHE A N 1
ATOM 5899 C CA . PHE A 1 728 ? -28.943 2.114 21.573 1.00 95.06 728 PHE A CA 1
ATOM 5900 C C . PHE A 1 728 ? -29.812 1.454 22.639 1.00 95.06 728 PHE A C 1
ATOM 5902 O O . PHE A 1 728 ? -30.931 1.893 22.898 1.00 95.06 728 PHE A O 1
ATOM 5909 N N . GLN A 1 729 ? -29.314 0.397 23.268 1.00 95.50 729 GLN A N 1
ATOM 5910 C CA . GLN A 1 729 ? -30.043 -0.329 24.303 1.00 95.50 729 GLN A CA 1
ATOM 5911 C C . GLN A 1 729 ? -29.190 -0.424 25.561 1.00 95.50 729 GLN A C 1
ATOM 5913 O O . GLN A 1 729 ? -28.045 -0.872 25.516 1.00 95.50 729 GLN A O 1
ATOM 5918 N N . ALA A 1 730 ? -29.748 0.002 26.687 1.00 94.62 730 ALA A N 1
ATOM 5919 C CA . ALA A 1 730 ? -29.147 -0.173 28.000 1.00 94.62 730 ALA A CA 1
ATOM 5920 C C . ALA A 1 730 ? -29.675 -1.451 28.658 1.00 94.62 730 ALA A C 1
ATOM 5922 O O . ALA A 1 730 ? -30.853 -1.794 28.533 1.00 94.62 730 ALA A O 1
ATOM 5923 N N . GLN A 1 731 ? -28.821 -2.165 29.388 1.00 93.06 731 GLN A N 1
ATOM 5924 C CA . GLN A 1 731 ? -29.268 -3.301 30.184 1.00 93.06 731 GLN A CA 1
ATOM 5925 C C . GLN A 1 731 ? -30.181 -2.802 31.318 1.00 93.06 731 GLN A C 1
ATOM 5927 O O . GLN A 1 731 ? -29.742 -2.043 32.169 1.00 93.06 731 GLN A O 1
ATOM 5932 N N . MET A 1 732 ? -31.447 -3.235 31.380 1.00 93.06 732 MET A N 1
ATOM 5933 C CA . MET A 1 732 ? -32.380 -2.741 32.414 1.00 93.06 732 MET A CA 1
ATOM 5934 C C . MET A 1 732 ? -31.905 -3.011 33.850 1.00 93.06 732 MET A C 1
ATOM 5936 O O . MET A 1 732 ? -32.113 -2.179 34.734 1.00 93.06 732 MET A O 1
ATOM 5940 N N . ILE A 1 733 ? -31.301 -4.180 34.084 1.00 92.00 733 ILE A N 1
ATOM 5941 C CA . ILE A 1 733 ? -30.791 -4.618 35.386 1.00 92.00 733 ILE A CA 1
ATOM 5942 C C . ILE A 1 733 ? -29.417 -5.254 35.190 1.00 92.00 733 ILE A C 1
ATOM 5944 O O . ILE A 1 733 ? -29.280 -6.202 34.418 1.00 92.00 733 ILE A O 1
ATOM 5948 N N . HIS A 1 734 ? -28.430 -4.773 35.937 1.00 89.88 734 HIS A N 1
ATOM 5949 C CA . HIS A 1 734 ? -27.090 -5.337 36.013 1.00 89.88 734 HIS A CA 1
ATOM 5950 C C . HIS A 1 734 ? -26.811 -5.794 37.450 1.00 89.88 734 HIS A C 1
ATOM 5952 O O . HIS A 1 734 ? -26.667 -4.966 38.350 1.00 89.88 734 HIS A O 1
ATOM 5958 N N . ASN A 1 735 ? -26.767 -7.105 37.687 1.00 90.06 735 ASN A N 1
ATOM 5959 C CA . ASN A 1 735 ? -26.502 -7.654 39.020 1.00 90.06 735 ASN A CA 1
ATOM 5960 C C . ASN A 1 735 ? -24.995 -7.656 39.290 1.00 90.06 735 ASN A C 1
ATOM 5962 O O . ASN A 1 735 ? -24.234 -8.197 38.492 1.00 90.06 735 ASN A O 1
ATOM 5966 N N . VAL A 1 736 ? -24.581 -7.063 40.411 1.00 88.56 736 VAL A N 1
ATOM 5967 C CA . VAL A 1 736 ? -23.192 -7.127 40.895 1.00 88.56 736 VAL A CA 1
ATOM 5968 C C . VAL A 1 736 ? -22.992 -8.422 41.680 1.00 88.56 736 VAL A C 1
ATOM 5970 O O . VAL A 1 736 ? -22.020 -9.139 41.467 1.00 88.56 736 VAL A O 1
ATOM 5973 N N . ASP A 1 737 ? -23.953 -8.730 42.548 1.00 90.44 737 ASP A N 1
ATOM 5974 C CA . ASP A 1 737 ? -24.062 -9.956 43.334 1.00 90.44 737 ASP A CA 1
ATOM 5975 C C . ASP A 1 737 ? -25.550 -10.222 43.654 1.00 90.44 737 ASP A C 1
ATOM 5977 O O . ASP A 1 737 ? -26.438 -9.556 43.114 1.00 90.44 737 ASP A O 1
ATOM 5981 N N . GLU A 1 738 ? -25.846 -11.198 44.515 1.00 88.56 738 GLU A N 1
ATOM 5982 C CA . GLU A 1 738 ? -27.222 -11.565 44.896 1.00 88.56 738 GLU A CA 1
ATOM 5983 C C . GLU A 1 738 ? -27.977 -10.457 45.660 1.00 88.56 738 GLU A C 1
ATOM 5985 O O . GLU A 1 738 ? -29.201 -10.495 45.768 1.00 88.56 738 GLU A O 1
ATOM 5990 N N . SER A 1 739 ? -27.262 -9.457 46.177 1.00 91.06 739 SER A N 1
ATOM 5991 C CA . SER A 1 739 ? -27.760 -8.434 47.100 1.00 91.06 739 SER A CA 1
ATOM 5992 C C . SER A 1 739 ? -27.524 -6.988 46.640 1.00 91.06 739 SER A C 1
ATOM 5994 O O . SER A 1 739 ? -28.085 -6.055 47.217 1.00 91.06 739 SER A O 1
ATOM 5996 N N . THR A 1 740 ? -26.739 -6.789 45.579 1.00 93.12 740 THR A N 1
ATOM 5997 C CA . THR A 1 740 ? -26.418 -5.485 44.987 1.00 93.12 740 THR A CA 1
ATOM 5998 C C . THR A 1 740 ? -26.644 -5.515 43.477 1.00 93.12 740 THR A C 1
ATOM 6000 O O . THR A 1 740 ? -26.108 -6.370 42.771 1.00 93.12 740 THR A O 1
ATOM 6003 N N . ARG A 1 741 ? -27.384 -4.535 42.944 1.00 94.31 741 ARG A N 1
ATOM 6004 C CA . ARG A 1 741 ? -27.599 -4.382 41.496 1.00 94.31 741 ARG A CA 1
ATOM 6005 C C . ARG A 1 741 ? -27.601 -2.921 41.061 1.00 94.31 741 ARG A C 1
ATOM 6007 O O . ARG A 1 741 ? -27.765 -2.015 41.873 1.00 94.31 741 ARG A O 1
ATOM 6014 N N . TYR A 1 742 ? -27.461 -2.700 39.763 1.00 94.31 742 TYR A N 1
ATOM 6015 C CA . TYR A 1 742 ? -27.702 -1.421 39.110 1.00 94.31 742 TYR A CA 1
ATOM 6016 C C . TYR A 1 742 ? -28.944 -1.518 38.233 1.00 94.31 742 TYR A C 1
ATOM 6018 O O . TYR A 1 742 ? -29.100 -2.472 37.470 1.00 94.31 742 TYR A O 1
ATOM 6026 N N . LYS A 1 743 ? -29.824 -0.524 38.332 1.00 94.56 743 LYS A N 1
ATOM 6027 C CA . LYS A 1 743 ? -31.037 -0.414 37.527 1.00 94.56 743 LYS A CA 1
ATOM 6028 C C . LYS A 1 743 ? -30.935 0.801 36.622 1.00 94.56 743 LYS A C 1
ATOM 6030 O O . LYS A 1 743 ? -30.627 1.894 37.091 1.00 94.56 743 LYS A O 1
ATOM 6035 N N . PHE A 1 744 ? -31.189 0.605 35.334 1.00 95.81 744 PHE A N 1
ATOM 6036 C CA . PHE A 1 744 ? -31.215 1.701 34.373 1.00 95.81 744 PHE A CA 1
ATOM 6037 C C . PHE A 1 744 ? -32.314 2.714 34.737 1.00 95.81 744 PHE A C 1
ATOM 6039 O O . PHE A 1 744 ? -33.448 2.324 35.026 1.00 95.81 744 PHE A O 1
ATOM 6046 N N . GLU A 1 745 ? -31.981 4.007 34.716 1.00 94.75 745 GLU A N 1
ATOM 6047 C CA . GLU A 1 745 ? -32.930 5.097 34.969 1.00 94.75 745 GLU A CA 1
ATOM 6048 C C . GLU A 1 745 ? -33.345 5.809 33.684 1.00 94.75 745 GLU A C 1
ATOM 6050 O O . GLU A 1 745 ? -34.538 5.962 33.428 1.00 94.75 745 GLU A O 1
ATOM 6055 N N . ARG A 1 746 ? -32.363 6.296 32.915 1.00 95.62 746 ARG A N 1
ATOM 6056 C CA . ARG A 1 746 ? -32.573 7.100 31.704 1.00 95.62 746 ARG A CA 1
ATOM 6057 C C . ARG A 1 746 ? -31.281 7.296 30.917 1.00 95.62 746 ARG A C 1
ATOM 6059 O O . ARG A 1 746 ? -30.180 7.145 31.444 1.00 95.62 746 ARG A O 1
ATOM 6066 N N . TRP A 1 747 ? -31.431 7.704 29.668 1.00 95.88 747 TRP A N 1
ATOM 6067 C CA . TRP A 1 747 ? -30.376 8.279 28.847 1.00 95.88 747 TRP A CA 1
ATOM 6068 C C . TRP A 1 747 ? -30.342 9.796 29.025 1.00 95.88 747 TRP A C 1
ATOM 6070 O O . TRP A 1 747 ? -31.391 10.439 28.993 1.00 95.88 747 TRP A O 1
ATOM 6080 N N . ILE A 1 748 ? -29.145 10.361 29.155 1.00 95.12 748 ILE A N 1
ATOM 6081 C CA . ILE A 1 748 ? -28.869 11.783 28.940 1.00 95.12 748 ILE A CA 1
ATOM 6082 C C . ILE A 1 748 ? -28.267 11.919 27.545 1.00 95.12 748 ILE A C 1
ATOM 6084 O O . ILE A 1 748 ? -27.279 11.252 27.232 1.00 95.12 748 ILE A O 1
ATOM 6088 N N . ILE A 1 749 ? -28.872 12.771 26.721 1.00 94.12 749 ILE A N 1
ATOM 6089 C CA . ILE A 1 749 ? -28.430 13.070 25.364 1.00 94.12 749 ILE A CA 1
ATOM 6090 C C . ILE A 1 749 ? -28.028 14.538 25.307 1.00 94.12 749 ILE A C 1
ATOM 6092 O O . ILE A 1 749 ? -28.853 15.410 25.563 1.00 94.12 749 ILE A O 1
ATOM 6096 N N . GLU A 1 750 ? -26.780 14.819 24.948 1.00 92.12 750 GLU A N 1
ATOM 6097 C CA . GLU A 1 750 ? -26.263 16.179 24.782 1.00 92.12 750 GLU A CA 1
ATOM 6098 C C . GLU A 1 750 ? -25.802 16.364 23.335 1.00 92.12 750 GLU A C 1
ATOM 6100 O O . GLU A 1 750 ? -24.870 15.697 22.886 1.00 92.12 750 GLU A O 1
ATOM 6105 N N . GLY A 1 751 ? -26.460 17.251 22.586 1.00 83.44 751 GLY A N 1
ATOM 6106 C CA . GLY A 1 751 ? -26.039 17.646 21.239 1.00 83.44 751 GLY A CA 1
ATOM 6107 C C . GLY A 1 751 ? -25.561 19.096 21.178 1.00 83.44 751 GLY A C 1
ATOM 6108 O O . GLY A 1 751 ? -25.672 19.841 22.148 1.00 83.44 751 GLY A O 1
ATOM 6109 N N . GLU A 1 752 ? -25.093 19.532 20.003 1.00 71.19 752 GLU A N 1
ATOM 6110 C CA . GLU A 1 752 ? -24.569 20.897 19.795 1.00 71.19 752 GLU A CA 1
ATOM 6111 C C . GLU A 1 752 ? -25.563 22.020 20.145 1.00 71.19 752 GLU A C 1
ATOM 6113 O O . GLU A 1 752 ? -25.141 23.129 20.464 1.00 71.19 752 GLU A O 1
ATOM 6118 N N . ARG A 1 753 ? -26.877 21.774 20.036 1.00 59.31 753 ARG A N 1
ATOM 6119 C CA . ARG A 1 753 ? -27.899 22.823 20.201 1.00 59.31 753 ARG A CA 1
ATOM 6120 C C . ARG A 1 753 ? -28.738 22.691 21.468 1.00 59.31 753 ARG A C 1
ATOM 6122 O O . ARG A 1 753 ? -29.107 23.721 22.012 1.00 59.31 753 ARG A O 1
ATOM 6129 N N . HIS A 1 754 ? -29.057 21.476 21.915 1.00 65.31 754 HIS A N 1
ATOM 6130 C CA . HIS A 1 754 ? -29.897 21.208 23.089 1.00 65.31 754 HIS A CA 1
ATOM 6131 C C . HIS A 1 754 ? -29.574 19.819 23.661 1.00 65.31 754 HIS A C 1
ATOM 6133 O O . HIS A 1 754 ? -29.202 18.916 22.908 1.00 65.31 754 HIS A O 1
ATOM 6139 N N . GLY A 1 755 ? -29.751 19.645 24.974 1.00 80.56 755 GLY A N 1
ATOM 6140 C CA . GLY A 1 755 ? -29.742 18.339 25.634 1.00 80.56 755 GLY A CA 1
ATOM 6141 C C . GLY A 1 755 ? -31.147 17.919 26.069 1.00 80.56 755 GLY A C 1
ATOM 6142 O O . GLY A 1 755 ? -31.984 18.773 26.365 1.00 80.56 755 GLY A O 1
ATOM 6143 N N . TRP A 1 756 ? -31.422 16.617 26.087 1.00 91.38 756 TRP A N 1
ATOM 6144 C CA . TRP A 1 756 ? -32.689 16.052 26.557 1.00 91.38 756 TRP A CA 1
ATOM 6145 C C . TRP A 1 756 ? -32.481 14.684 27.210 1.00 91.38 756 TRP A C 1
ATOM 6147 O O . TRP A 1 756 ? -31.429 14.060 27.072 1.00 91.38 756 TRP A O 1
ATOM 6157 N N . GLU A 1 757 ? -33.493 14.217 27.938 1.00 92.56 757 GLU A N 1
ATOM 6158 C CA . GLU A 1 757 ? -33.471 12.923 28.619 1.00 92.56 757 GLU A CA 1
ATOM 6159 C C . GLU A 1 757 ? -34.449 11.940 27.962 1.00 92.56 757 GLU A C 1
ATOM 6161 O O . GLU A 1 757 ? -35.497 12.337 27.449 1.00 92.56 757 GLU A O 1
ATOM 6166 N N . HIS A 1 758 ? -34.129 10.645 27.998 1.00 92.62 758 HIS A N 1
ATOM 6167 C CA . HIS A 1 758 ? -34.997 9.578 27.487 1.00 92.62 758 HIS A CA 1
ATOM 6168 C C . HIS A 1 758 ? -35.080 8.414 28.475 1.00 92.62 758 HIS A C 1
ATOM 6170 O O . HIS A 1 758 ? -34.074 7.793 28.803 1.00 92.62 758 HIS A O 1
ATOM 6176 N N . ILE A 1 759 ? -36.284 8.118 28.965 1.00 92.19 759 ILE A N 1
ATOM 6177 C CA . ILE A 1 759 ? -36.499 7.219 30.115 1.00 92.19 759 ILE A CA 1
ATOM 6178 C C . ILE A 1 759 ? -36.467 5.734 29.717 1.00 92.19 759 ILE A C 1
ATOM 6180 O O . ILE A 1 759 ? -36.174 4.876 30.544 1.00 92.19 759 ILE A O 1
ATOM 6184 N N . ALA A 1 760 ? -36.769 5.392 28.463 1.00 94.12 760 ALA A N 1
ATOM 6185 C CA . ALA A 1 760 ? -36.759 3.995 28.039 1.00 94.12 760 ALA A CA 1
ATOM 6186 C C . ALA A 1 760 ? -35.327 3.509 27.761 1.00 94.12 760 ALA A C 1
ATOM 6188 O O . ALA A 1 760 ? -34.522 4.225 27.170 1.00 94.12 760 ALA A O 1
ATOM 6189 N N . ALA A 1 761 ? -35.023 2.263 28.139 1.00 93.19 761 ALA A N 1
ATOM 6190 C CA . ALA A 1 761 ? -33.704 1.668 27.902 1.00 93.19 761 ALA A CA 1
ATOM 6191 C C . ALA A 1 761 ? -33.346 1.548 26.418 1.00 93.19 761 ALA A C 1
ATOM 6193 O O . ALA A 1 761 ? -32.165 1.609 26.083 1.00 93.19 761 ALA A O 1
ATOM 6194 N N . ASN A 1 762 ? -34.349 1.431 25.546 1.00 94.69 762 ASN A N 1
ATOM 6195 C CA . ASN A 1 762 ? -34.176 1.449 24.099 1.00 94.69 762 ASN A CA 1
ATOM 6196 C C . ASN A 1 762 ? -34.325 2.882 23.579 1.00 94.69 762 ASN A C 1
ATOM 6198 O O . ASN A 1 762 ? -35.352 3.529 23.804 1.00 94.69 762 ASN A O 1
ATOM 6202 N N . LEU A 1 763 ? -33.312 3.350 22.862 1.00 94.19 763 LEU A N 1
ATOM 6203 C CA . LEU A 1 763 ? -33.199 4.683 22.294 1.00 94.19 763 LEU A CA 1
ATOM 6204 C C . LEU A 1 763 ? -32.875 4.560 20.801 1.00 94.19 763 LEU A C 1
ATOM 6206 O O . LEU A 1 763 ? -31.815 4.059 20.436 1.00 94.19 763 LEU A O 1
ATOM 6210 N N . SER A 1 764 ? -33.774 5.055 19.952 1.00 94.06 764 SER A N 1
ATOM 6211 C CA . SER A 1 764 ? -33.562 5.148 18.506 1.00 94.06 764 SER A CA 1
ATOM 6212 C C . SER A 1 764 ? -33.307 6.600 18.130 1.00 94.06 764 SER A C 1
ATOM 6214 O O . SER A 1 764 ? -34.141 7.465 18.408 1.00 94.06 764 SER A O 1
ATOM 6216 N N . LEU A 1 765 ? -32.155 6.888 17.525 1.00 92.31 765 LEU A N 1
ATOM 6217 C CA . LEU A 1 765 ? -31.771 8.247 17.139 1.00 92.31 765 LEU A CA 1
ATOM 6218 C C . LEU A 1 765 ? -31.258 8.294 15.708 1.00 92.31 765 LEU A C 1
ATOM 6220 O O . LEU A 1 765 ? -30.437 7.471 15.303 1.00 92.31 765 LEU A O 1
ATOM 6224 N N . LYS A 1 766 ? -31.695 9.314 14.964 1.00 93.00 766 LYS A N 1
ATOM 6225 C CA . LYS A 1 766 ? -31.055 9.711 13.711 1.00 93.00 766 LYS A CA 1
ATOM 6226 C C . LYS A 1 766 ? -29.864 10.604 14.035 1.00 93.00 766 LYS A C 1
ATOM 6228 O O . LYS A 1 766 ? -30.043 11.655 14.639 1.00 93.00 766 LYS A O 1
ATOM 6233 N N . LEU A 1 767 ? -28.670 10.195 13.623 1.00 91.56 767 LEU A N 1
ATOM 6234 C CA . LEU A 1 767 ? -27.436 10.903 13.959 1.00 91.56 767 LEU A CA 1
ATOM 6235 C C . LEU A 1 767 ? -27.002 11.821 12.814 1.00 91.56 767 LEU A C 1
ATOM 6237 O O . LEU A 1 767 ? -26.533 11.340 11.787 1.00 91.56 767 LEU A O 1
ATOM 6241 N N . ASP A 1 768 ? -27.138 13.135 12.959 1.00 89.81 768 ASP A N 1
ATOM 6242 C CA . ASP A 1 768 ? -26.764 14.130 11.939 1.0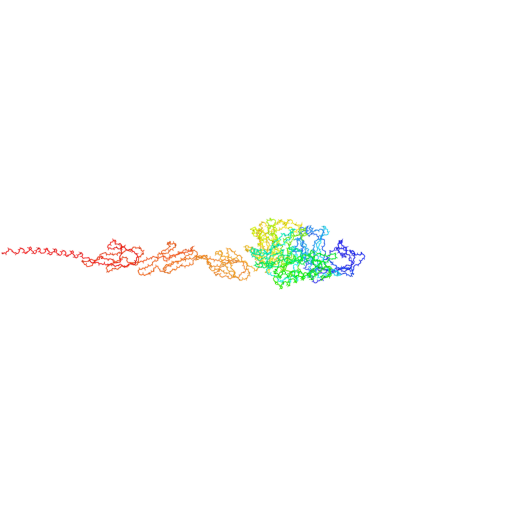0 89.81 768 ASP A CA 1
ATOM 6243 C C . ASP A 1 768 ? -25.672 15.121 12.391 1.00 89.81 768 ASP A C 1
ATOM 6245 O O . ASP A 1 768 ? -24.997 15.713 11.536 1.00 89.81 768 ASP A O 1
ATOM 6249 N N . SER A 1 769 ? -25.457 15.245 13.703 1.00 89.50 769 SER A N 1
ATOM 6250 C CA . SER A 1 769 ? -24.417 16.044 14.363 1.00 89.50 769 SER A CA 1
ATOM 6251 C C . SER A 1 769 ? -23.763 15.286 15.529 1.00 89.50 769 SER A C 1
ATOM 6253 O O . SER A 1 769 ? -24.361 14.329 16.026 1.00 89.50 769 SER A O 1
ATOM 6255 N N . PRO A 1 770 ? -22.563 15.696 15.985 1.00 91.75 770 PRO A N 1
ATOM 6256 C CA . PRO A 1 770 ? -21.923 15.124 17.167 1.00 91.75 770 PRO A CA 1
ATOM 6257 C C . PRO A 1 770 ? -22.844 15.125 18.392 1.00 91.75 770 PRO A C 1
ATOM 6259 O O . PRO A 1 770 ? -23.514 16.130 18.647 1.00 91.75 770 PRO A O 1
ATOM 6262 N N . ILE A 1 771 ? -22.861 14.024 19.149 1.00 92.62 771 ILE A N 1
ATOM 6263 C CA . ILE A 1 771 ? -23.635 13.910 20.396 1.00 92.62 771 ILE A CA 1
ATOM 6264 C C . ILE A 1 771 ? -22.876 13.136 21.483 1.00 92.62 771 ILE A C 1
ATOM 6266 O O . ILE A 1 771 ? -22.090 12.232 21.183 1.00 92.62 771 ILE A O 1
ATOM 6270 N N . ASN A 1 772 ? -23.177 13.442 22.745 1.00 93.25 772 ASN A N 1
ATOM 6271 C CA . ASN A 1 772 ? -22.815 12.630 23.903 1.00 93.25 772 ASN A CA 1
ATOM 6272 C C . ASN A 1 772 ? -24.057 11.888 24.411 1.00 93.25 772 ASN A C 1
ATOM 6274 O O . ASN A 1 772 ? -25.110 12.486 24.626 1.00 93.25 772 ASN A O 1
ATOM 6278 N N . LEU A 1 773 ? -23.922 10.584 24.625 1.00 94.38 773 LEU A N 1
ATOM 6279 C CA . LEU A 1 773 ? -24.941 9.690 25.155 1.00 94.38 773 LEU A CA 1
ATOM 6280 C C . LEU A 1 773 ? -24.440 9.074 26.459 1.00 94.38 773 LEU A C 1
ATOM 6282 O O . LEU A 1 773 ? -23.438 8.357 26.474 1.00 94.38 773 LEU A O 1
ATOM 6286 N N . THR A 1 774 ? -25.166 9.312 27.546 1.00 95.62 774 THR A N 1
ATOM 6287 C CA . THR A 1 774 ? -24.840 8.769 28.869 1.00 95.62 774 THR A CA 1
ATOM 6288 C C . THR A 1 774 ? -26.012 7.957 29.403 1.00 95.62 774 THR A C 1
ATOM 6290 O O . THR A 1 774 ? -27.083 8.508 29.644 1.00 95.62 774 THR A O 1
ATOM 6293 N N . ALA A 1 775 ? -25.825 6.654 29.616 1.00 95.62 775 ALA A N 1
ATOM 6294 C CA . ALA A 1 775 ? -26.806 5.827 30.319 1.00 95.62 775 ALA A CA 1
ATOM 6295 C C . ALA A 1 775 ? -26.610 5.952 31.835 1.00 95.62 775 ALA A C 1
ATOM 6297 O O . ALA A 1 775 ? -25.572 5.547 32.367 1.00 95.62 775 ALA A O 1
ATOM 6298 N N . LEU A 1 776 ? -27.607 6.491 32.532 1.00 95.69 776 LEU A N 1
ATOM 6299 C CA . LEU A 1 776 ? -27.608 6.604 33.986 1.00 95.69 776 LEU A CA 1
ATOM 6300 C C . LEU A 1 776 ? -28.238 5.377 34.638 1.00 95.69 776 LEU A C 1
ATOM 6302 O O . LEU A 1 776 ? -29.320 4.934 34.245 1.00 95.69 776 LEU A O 1
ATOM 6306 N N . TYR A 1 777 ? -27.588 4.883 35.687 1.00 95.12 777 TYR A N 1
ATOM 6307 C CA . TYR A 1 777 ? -28.068 3.787 36.514 1.00 95.12 777 TYR A CA 1
ATOM 6308 C C . TYR A 1 777 ? -28.133 4.206 37.982 1.00 95.12 777 TYR A C 1
ATOM 6310 O O . TYR A 1 777 ? -27.229 4.866 38.497 1.00 95.12 777 TYR A O 1
ATOM 6318 N N . SER A 1 778 ? -29.161 3.751 38.697 1.00 94.62 778 SER A N 1
ATOM 6319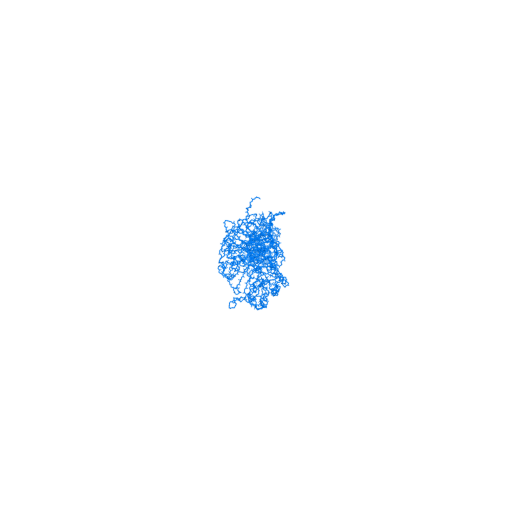 C CA . SER A 1 778 ? -29.173 3.781 40.158 1.00 94.62 778 SER A CA 1
ATOM 6320 C C . SER A 1 778 ? -28.638 2.486 40.735 1.00 94.62 778 SER A C 1
ATOM 6322 O O . SER A 1 778 ? -28.981 1.393 40.288 1.00 94.62 778 SER A O 1
ATOM 6324 N N . LYS A 1 779 ? -27.828 2.615 41.786 1.00 95.06 779 LYS A N 1
ATOM 6325 C CA . LYS A 1 779 ? -27.473 1.493 42.651 1.00 95.06 779 LYS A CA 1
ATOM 6326 C C . LYS A 1 779 ? -28.680 1.122 43.513 1.00 95.06 779 LYS A C 1
ATOM 6328 O O . LYS A 1 779 ? -29.265 2.000 44.148 1.00 95.06 779 LYS A O 1
ATOM 6333 N N . GLU A 1 780 ? -29.022 -0.156 43.556 1.00 95.56 780 GLU A N 1
ATOM 6334 C CA . GLU A 1 780 ? -30.059 -0.722 44.415 1.00 95.56 780 GLU A CA 1
ATOM 6335 C C . GLU A 1 780 ? -29.464 -1.834 45.294 1.00 95.56 780 GLU A C 1
ATOM 6337 O O . GLU A 1 780 ? -28.612 -2.608 44.849 1.00 95.56 780 GLU A O 1
ATOM 6342 N N . PHE A 1 781 ? -29.933 -1.919 46.536 1.00 95.31 781 PHE A N 1
ATOM 6343 C CA . PHE A 1 781 ? -29.606 -2.990 47.473 1.00 95.31 781 PHE A CA 1
ATOM 6344 C C . PHE A 1 781 ? -30.848 -3.819 47.776 1.00 95.31 781 PHE A C 1
ATOM 6346 O O . PHE A 1 781 ? -31.961 -3.288 47.852 1.00 95.31 781 PHE A O 1
ATOM 6353 N N . HIS A 1 782 ? -30.652 -5.120 47.949 1.00 94.50 782 HIS A N 1
ATOM 6354 C CA . HIS A 1 782 ? -31.706 -6.017 48.378 1.00 94.50 782 HIS A CA 1
ATOM 6355 C C . HIS A 1 782 ? -31.857 -5.942 49.899 1.00 94.50 782 HIS A C 1
ATOM 6357 O O . HIS A 1 782 ? -30.897 -6.133 50.650 1.00 94.50 782 HIS A O 1
ATOM 6363 N N . VAL A 1 783 ? -33.076 -5.665 50.346 1.00 93.88 783 VAL A N 1
ATOM 6364 C CA . VAL A 1 783 ? -33.492 -5.760 51.741 1.00 93.88 783 VAL A CA 1
ATOM 6365 C C . VAL A 1 783 ? -34.205 -7.092 51.887 1.00 93.88 783 VAL A C 1
ATOM 6367 O O . VAL A 1 783 ? -35.312 -7.283 51.376 1.00 93.88 783 VAL A O 1
ATOM 6370 N N . ASN A 1 784 ? -33.542 -8.033 52.549 1.00 92.69 784 ASN A N 1
ATOM 6371 C CA . ASN A 1 784 ? -34.122 -9.314 52.894 1.00 92.69 784 ASN A CA 1
ATOM 6372 C C . ASN A 1 784 ? -34.734 -9.217 54.288 1.00 92.69 784 ASN A C 1
ATOM 6374 O O . ASN A 1 784 ? -34.072 -8.785 55.232 1.00 92.69 784 ASN A O 1
ATOM 6378 N N . VAL A 1 785 ? -35.995 -9.618 54.409 1.00 91.62 785 VAL A N 1
ATOM 6379 C CA . VAL A 1 785 ? -36.705 -9.563 55.685 1.00 91.62 785 VAL A CA 1
ATOM 6380 C C . VAL A 1 785 ? -37.325 -10.916 55.958 1.00 91.62 785 VAL A C 1
ATOM 6382 O O . VAL A 1 785 ? -38.091 -11.418 55.138 1.00 91.62 785 VAL A O 1
ATOM 6385 N N . SER A 1 786 ? -36.982 -11.511 57.095 1.00 90.38 786 SER A N 1
ATOM 6386 C CA . SER A 1 786 ? -37.470 -12.825 57.499 1.00 90.38 786 SER A CA 1
ATOM 6387 C C . SER A 1 786 ? -38.404 -12.708 58.699 1.00 90.38 786 SER A C 1
ATOM 6389 O O . SER A 1 786 ? -38.184 -11.917 59.614 1.00 90.38 786 SER A O 1
ATOM 6391 N N . THR A 1 787 ? -39.474 -13.502 58.700 1.00 90.38 787 THR A N 1
ATOM 6392 C CA . THR A 1 787 ? -40.345 -13.687 59.865 1.00 90.38 787 THR A CA 1
ATOM 6393 C C . THR A 1 787 ? -40.701 -15.164 59.995 1.00 90.38 787 THR A C 1
ATOM 6395 O O . THR A 1 787 ? -40.999 -15.805 58.985 1.00 90.38 787 THR A O 1
ATOM 6398 N N . PRO A 1 788 ? -40.721 -15.722 61.214 1.00 87.69 788 PRO A N 1
ATOM 6399 C CA . PRO A 1 788 ? -41.305 -17.034 61.454 1.00 87.69 788 PRO A CA 1
ATOM 6400 C C . PRO A 1 788 ? -42.846 -17.020 61.440 1.00 87.69 788 PRO A C 1
ATOM 6402 O O . PRO A 1 788 ? -43.448 -18.086 61.322 1.00 87.69 788 PRO A O 1
ATOM 6405 N N . TYR A 1 789 ? -43.495 -15.850 61.553 1.00 83.81 789 TYR A N 1
ATOM 6406 C CA . TYR A 1 789 ? -44.960 -15.726 61.617 1.00 83.81 789 TYR A CA 1
ATOM 6407 C C . TYR A 1 789 ? -45.499 -14.568 60.763 1.00 83.81 789 TYR A C 1
ATOM 6409 O O . TYR A 1 789 ? -44.963 -13.459 60.780 1.00 83.81 789 TYR A O 1
ATOM 6417 N N . GLY A 1 790 ? -46.603 -14.816 60.052 1.00 81.31 790 GLY A N 1
ATOM 6418 C CA . GLY A 1 790 ? -47.277 -13.822 59.211 1.00 81.31 790 GLY A CA 1
ATOM 6419 C C . GLY A 1 790 ? -46.577 -13.530 57.881 1.00 81.31 790 GLY A C 1
ATOM 6420 O O . GLY A 1 790 ? -45.647 -14.221 57.475 1.00 81.31 790 GLY A O 1
ATOM 6421 N N . SER A 1 791 ? -47.053 -12.492 57.192 1.00 81.31 791 SER A N 1
ATOM 6422 C CA . SER A 1 791 ? -46.4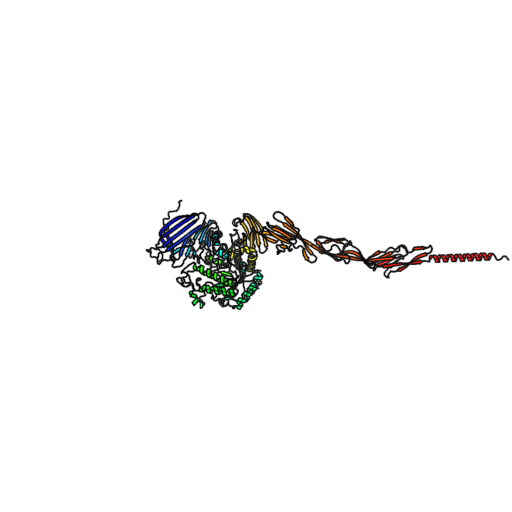46 -11.944 55.976 1.00 81.31 791 SER A CA 1
ATOM 6423 C C . SER A 1 791 ? -45.869 -10.559 56.262 1.00 81.31 791 SER A C 1
ATOM 6425 O O . SER A 1 791 ? -46.540 -9.731 56.881 1.00 81.31 791 SER A O 1
ATOM 6427 N N . ILE A 1 792 ? -44.657 -10.298 55.782 1.00 85.44 792 ILE A N 1
ATOM 6428 C CA . ILE A 1 792 ? -43.998 -8.992 55.879 1.00 85.44 792 ILE A CA 1
ATOM 6429 C C . ILE A 1 792 ? -44.212 -8.212 54.583 1.00 85.44 792 ILE A C 1
ATOM 6431 O O . ILE A 1 792 ? -44.084 -8.772 53.495 1.00 85.44 792 ILE A O 1
ATOM 6435 N N . ASN A 1 793 ? -44.435 -6.904 54.704 1.00 83.56 793 ASN A N 1
ATOM 6436 C CA . ASN A 1 793 ? -44.215 -5.967 53.606 1.00 83.56 793 ASN A CA 1
ATOM 6437 C C . ASN A 1 793 ? -42.854 -5.291 53.788 1.00 83.56 793 ASN A C 1
ATOM 6439 O O . ASN A 1 793 ? -42.531 -4.873 54.899 1.00 83.56 793 ASN A O 1
ATOM 6443 N N . GLY A 1 794 ? -42.082 -5.170 52.706 1.00 83.75 794 GLY A N 1
ATOM 6444 C CA . GLY A 1 794 ? -40.809 -4.442 52.707 1.00 83.75 794 GLY A CA 1
ATOM 6445 C C . GLY A 1 794 ? -39.576 -5.245 52.269 1.00 83.75 794 GLY A C 1
ATOM 6446 O O . GLY A 1 794 ? -38.478 -4.701 52.232 1.00 83.75 794 GLY A O 1
ATOM 6447 N N . THR A 1 795 ? -39.731 -6.524 51.912 1.00 90.94 795 THR A N 1
ATOM 6448 C CA . THR A 1 795 ? -38.676 -7.288 51.228 1.00 90.94 795 THR A CA 1
ATOM 6449 C C . THR A 1 795 ? -38.590 -6.862 49.765 1.00 90.94 795 THR A C 1
ATOM 6451 O O . THR A 1 795 ? -39.610 -6.804 49.076 1.00 90.94 795 THR A O 1
ATOM 6454 N N . GLY A 1 796 ? -37.384 -6.597 49.265 1.00 92.81 796 GLY A N 1
ATOM 6455 C CA . GLY A 1 796 ? -37.174 -6.280 47.855 1.00 92.81 796 GLY A CA 1
ATOM 6456 C C . GLY A 1 796 ? -35.965 -5.395 47.594 1.00 92.81 796 GLY A C 1
ATOM 6457 O O . GLY A 1 796 ? -35.080 -5.247 48.430 1.00 92.81 796 GLY A O 1
ATOM 6458 N N . TRP A 1 797 ? -35.923 -4.808 46.401 1.00 93.31 797 TRP A N 1
ATOM 6459 C CA . TRP A 1 797 ? -34.827 -3.951 45.956 1.00 93.31 797 TRP A CA 1
ATOM 6460 C C . TRP A 1 797 ? -35.153 -2.478 46.178 1.00 93.31 797 TRP A C 1
ATOM 6462 O O . TRP A 1 797 ? -36.180 -1.990 45.705 1.00 93.31 797 TRP A O 1
ATOM 6472 N N . TYR A 1 798 ? -34.246 -1.771 46.842 1.00 93.00 798 TYR A N 1
ATOM 6473 C CA . TYR A 1 798 ? -34.386 -0.360 47.183 1.00 93.00 798 TYR A CA 1
ATOM 6474 C C . TYR A 1 798 ? -33.195 0.431 46.659 1.00 93.00 798 TYR A C 1
ATOM 6476 O O . TYR A 1 798 ? -32.055 -0.024 46.739 1.00 93.00 798 TYR A O 1
ATOM 6484 N N . LYS A 1 799 ? -33.441 1.642 46.149 1.00 93.31 799 LYS A N 1
ATOM 6485 C CA . LYS A 1 799 ? -32.377 2.560 45.719 1.00 93.31 799 LYS A CA 1
ATOM 6486 C C . LYS A 1 799 ? -31.466 2.890 46.902 1.00 93.31 799 LYS A C 1
ATOM 6488 O O . LYS A 1 799 ? -31.953 3.165 47.998 1.00 93.31 799 LYS A O 1
ATOM 6493 N N . ALA A 1 800 ? -30.157 2.896 46.684 1.00 92.25 800 ALA A N 1
ATOM 6494 C CA . ALA A 1 800 ? -29.190 3.243 47.715 1.00 92.25 800 ALA A CA 1
ATOM 6495 C C . ALA A 1 800 ? -29.502 4.629 48.315 1.00 92.25 800 ALA A C 1
ATOM 6497 O O . ALA A 1 800 ? -29.735 5.598 47.591 1.00 92.25 800 ALA A O 1
ATOM 6498 N N . GLY A 1 801 ? -29.534 4.711 49.644 1.00 90.88 801 GLY A N 1
ATOM 6499 C CA . GLY A 1 801 ? -29.898 5.900 50.414 1.00 90.88 801 GLY A CA 1
ATOM 6500 C C . GLY A 1 801 ? -31.403 6.146 50.572 1.00 90.88 801 GLY A C 1
ATOM 6501 O O . GLY A 1 801 ? -31.768 7.058 51.313 1.00 90.88 801 GLY A O 1
ATOM 6502 N N . SER A 1 802 ? -32.269 5.360 49.920 1.00 93.69 802 SER A N 1
ATOM 6503 C CA . SER A 1 802 ? -33.723 5.440 50.119 1.00 93.69 802 SER A CA 1
ATOM 6504 C C . SER A 1 802 ? -34.162 4.800 51.441 1.00 93.69 802 SER A C 1
ATOM 6506 O O . SER A 1 802 ? -33.375 4.132 52.118 1.00 93.69 802 SER A O 1
ATOM 6508 N N . LEU A 1 803 ? -35.419 5.039 51.819 1.00 92.94 803 LEU A N 1
ATOM 6509 C CA . LEU A 1 803 ? -36.053 4.429 52.984 1.00 92.94 803 LEU A CA 1
ATOM 6510 C C . LEU A 1 803 ? -36.888 3.220 52.545 1.00 92.94 803 LEU A C 1
ATOM 6512 O O . LEU A 1 803 ? -37.756 3.341 51.678 1.00 92.94 803 LEU A O 1
ATOM 6516 N N . ALA A 1 804 ? -36.625 2.065 53.150 1.00 92.06 804 ALA A N 1
ATOM 6517 C CA . ALA A 1 804 ? -37.475 0.889 53.077 1.00 92.06 804 ALA A CA 1
ATOM 6518 C C . ALA A 1 804 ? -38.462 0.904 54.248 1.00 92.06 804 ALA A C 1
ATOM 6520 O O . ALA A 1 804 ? -38.054 0.898 55.409 1.00 92.06 804 ALA A O 1
ATOM 6521 N N . SER A 1 805 ? -39.759 0.897 53.937 1.00 92.12 805 SER A N 1
ATOM 6522 C CA . SER A 1 805 ? -40.819 0.799 54.942 1.00 92.12 805 SER A CA 1
ATOM 6523 C C . SER A 1 805 ? -41.145 -0.671 55.188 1.00 92.12 805 SER A C 1
ATOM 6525 O O . SER A 1 805 ? -41.803 -1.315 54.366 1.00 92.12 805 SER A O 1
ATOM 6527 N N . LEU A 1 806 ? -40.644 -1.213 56.297 1.00 93.12 806 LEU A N 1
ATOM 6528 C CA . LEU A 1 806 ? -40.927 -2.575 56.737 1.00 93.12 806 LEU A CA 1
ATOM 6529 C C . LEU A 1 806 ? -42.158 -2.558 57.637 1.00 93.12 806 LEU A C 1
ATOM 6531 O O . LEU A 1 806 ? -42.273 -1.702 58.515 1.00 93.12 806 LEU A O 1
ATOM 6535 N N . THR A 1 807 ? -43.109 -3.465 57.425 1.00 91.44 807 THR A N 1
ATOM 6536 C CA . THR A 1 807 ? -44.333 -3.523 58.239 1.00 91.44 807 THR A CA 1
ATOM 6537 C C . THR A 1 807 ? -44.756 -4.960 58.520 1.00 91.44 807 THR A C 1
ATOM 6539 O O . THR A 1 807 ? -44.824 -5.780 57.602 1.00 91.44 807 THR A O 1
ATOM 6542 N N . ILE A 1 808 ? -45.097 -5.230 59.785 1.00 90.81 808 ILE A N 1
ATOM 6543 C CA . ILE A 1 808 ? -45.862 -6.400 60.234 1.00 90.81 808 ILE A CA 1
ATOM 6544 C C . ILE A 1 808 ? -47.324 -5.966 60.406 1.00 90.81 808 ILE A C 1
ATOM 6546 O O . ILE A 1 808 ? -47.642 -5.282 61.378 1.00 90.81 808 ILE A O 1
ATOM 6550 N N . PRO A 1 809 ? -48.235 -6.340 59.486 1.00 86.69 809 PRO A N 1
ATOM 6551 C CA . PRO A 1 809 ? -49.631 -5.901 59.557 1.00 86.69 809 PRO A CA 1
ATOM 6552 C C . PRO A 1 809 ? -50.398 -6.495 60.744 1.00 86.69 809 PRO A C 1
ATOM 6554 O O . PRO A 1 809 ? -51.335 -5.883 61.247 1.00 86.69 809 PRO A O 1
ATOM 6557 N N . VAL A 1 810 ? -50.014 -7.699 61.176 1.00 88.12 810 VAL A N 1
ATOM 6558 C CA . VAL A 1 810 ? -50.662 -8.443 62.262 1.00 88.12 810 VAL A CA 1
ATOM 6559 C C . VAL A 1 810 ? -49.619 -8.701 63.350 1.00 88.12 810 VAL A C 1
ATOM 6561 O O . VAL A 1 810 ? -48.766 -9.556 63.137 1.00 88.12 810 VAL A O 1
ATOM 6564 N N . PRO A 1 811 ? -49.638 -7.979 64.488 1.00 87.06 811 PRO A N 1
ATOM 6565 C CA . PRO A 1 811 ? -48.576 -8.039 65.500 1.00 87.06 811 PRO A CA 1
ATOM 6566 C C . PRO A 1 811 ? -48.696 -9.202 66.489 1.00 87.06 811 PRO A C 1
ATOM 6568 O O . PRO A 1 811 ? -47.856 -9.339 67.377 1.00 87.06 811 PRO A O 1
ATOM 6571 N N . GLU A 1 812 ? -49.727 -10.035 66.374 1.00 89.31 812 GLU A N 1
ATOM 6572 C CA . GLU A 1 812 ? -49.928 -11.190 67.245 1.00 89.31 812 GLU A CA 1
ATOM 6573 C C . GLU A 1 812 ? -50.615 -12.343 66.510 1.00 89.31 812 GLU A C 1
ATOM 6575 O O . GLU A 1 812 ? -51.566 -12.141 65.758 1.00 89.31 812 GLU A O 1
ATOM 6580 N N . PHE A 1 813 ? -50.150 -13.570 66.752 1.00 86.50 813 PHE A N 1
ATOM 6581 C CA . PHE A 1 813 ? -50.746 -14.787 66.203 1.00 86.50 813 PHE A CA 1
ATOM 6582 C C . PHE A 1 813 ? -51.055 -15.786 67.315 1.00 86.50 813 PHE A C 1
ATOM 6584 O O . PHE A 1 813 ? -50.211 -16.074 68.168 1.00 86.50 813 PHE A O 1
ATOM 6591 N N . LEU A 1 814 ? -52.260 -16.358 67.284 1.00 85.69 814 LEU A N 1
ATOM 6592 C CA . LEU A 1 814 ? -52.619 -17.493 68.131 1.00 85.69 814 LEU A CA 1
ATOM 6593 C C . LEU A 1 814 ? -51.998 -18.764 67.552 1.00 85.69 814 LEU A C 1
ATOM 6595 O O . LEU A 1 814 ? -52.302 -19.151 66.428 1.00 85.69 814 LEU A O 1
ATOM 6599 N N . VAL A 1 815 ? -51.153 -19.426 68.341 1.00 81.00 815 VAL A N 1
ATOM 6600 C CA . VAL A 1 815 ? -50.482 -20.680 67.948 1.00 81.00 815 VAL A CA 1
ATOM 6601 C C . VAL A 1 815 ? -51.242 -21.906 68.491 1.00 81.00 815 VAL A C 1
ATOM 6603 O O . VAL A 1 815 ? -50.910 -23.046 68.184 1.00 81.00 815 VAL A O 1
ATOM 6606 N N . GLY A 1 816 ? -52.313 -21.672 69.262 1.00 78.81 816 GLY A N 1
ATOM 6607 C CA . GLY A 1 816 ? -53.196 -22.694 69.832 1.00 78.81 816 GLY A CA 1
ATOM 6608 C C . GLY A 1 816 ? -52.930 -22.973 71.315 1.00 78.81 816 GLY A C 1
ATOM 6609 O O . GLY A 1 816 ? -51.917 -22.557 71.873 1.00 78.81 816 GLY A O 1
ATOM 6610 N N . ASN A 1 817 ? -53.877 -23.652 71.975 1.00 80.19 817 ASN A N 1
ATOM 6611 C CA . ASN A 1 817 ? -53.783 -24.092 73.377 1.00 80.19 817 ASN A CA 1
ATOM 6612 C C . ASN A 1 817 ? -53.370 -22.979 74.367 1.00 80.19 817 ASN A C 1
ATOM 6614 O O . ASN A 1 817 ? -52.411 -23.139 75.108 1.00 80.19 817 ASN A O 1
ATOM 6618 N N . GLY A 1 818 ? -54.020 -21.808 74.337 1.00 83.06 818 GLY A N 1
ATOM 6619 C CA . GLY A 1 818 ? -53.680 -20.698 75.244 1.00 83.06 818 GLY A CA 1
ATOM 6620 C C . GLY A 1 818 ? -52.274 -20.114 75.042 1.00 83.06 818 GLY A C 1
ATOM 6621 O O . GLY A 1 818 ? -51.733 -19.509 75.962 1.00 83.06 818 GLY A O 1
ATOM 6622 N N . THR A 1 819 ? -51.672 -20.300 73.863 1.00 87.75 819 THR A N 1
ATOM 6623 C CA . THR A 1 819 ? -50.365 -19.743 73.480 1.00 87.75 819 THR A CA 1
ATOM 6624 C C . THR A 1 819 ? -50.529 -18.757 72.327 1.00 87.75 819 THR A C 1
ATOM 6626 O O . THR A 1 819 ? -51.202 -19.055 71.335 1.00 87.75 819 THR A O 1
ATOM 6629 N N . ARG A 1 820 ? -49.873 -17.600 72.426 1.00 90.50 820 ARG A N 1
ATOM 6630 C CA . ARG A 1 820 ? -49.723 -16.654 71.318 1.00 90.50 820 ARG A CA 1
ATOM 6631 C C . ARG A 1 820 ? -48.265 -16.270 71.141 1.00 90.50 820 ARG A C 1
ATOM 6633 O O . ARG A 1 820 ? -47.465 -16.379 72.067 1.00 90.50 820 ARG A O 1
ATOM 6640 N N . VAL A 1 821 ? -47.927 -15.806 69.954 1.00 89.69 821 VAL A N 1
ATOM 6641 C CA . VAL A 1 821 ? -46.671 -15.105 69.695 1.00 89.69 821 VAL A CA 1
ATOM 6642 C C . VAL A 1 821 ? -46.996 -13.650 69.420 1.00 89.69 821 VAL A C 1
ATOM 6644 O O . VAL A 1 821 ? -47.947 -13.361 68.696 1.00 89.69 821 VAL A O 1
ATOM 6647 N N . VAL A 1 822 ? -46.241 -12.747 70.034 1.00 90.81 822 VAL A N 1
ATOM 6648 C CA . VAL A 1 822 ? -46.387 -11.302 69.848 1.00 90.81 822 VAL A CA 1
ATOM 6649 C C . VAL A 1 822 ? -45.095 -10.774 69.259 1.00 90.81 822 VAL A C 1
ATOM 6651 O O . VAL A 1 822 ? -44.011 -11.214 69.652 1.00 90.81 822 VAL A O 1
ATOM 6654 N N . PHE A 1 823 ? -45.225 -9.869 68.299 1.00 92.50 823 PHE A N 1
ATOM 6655 C CA . PHE A 1 823 ? -44.101 -9.191 67.686 1.00 92.50 823 PHE A CA 1
ATOM 6656 C C . PHE A 1 823 ? -43.259 -8.528 68.780 1.00 92.50 823 PHE A C 1
ATOM 6658 O O . PHE A 1 823 ? -43.769 -7.790 69.622 1.00 92.50 823 PHE A O 1
ATOM 6665 N N . GLU A 1 824 ? -41.978 -8.872 68.812 1.00 91.06 824 GLU A N 1
ATOM 6666 C CA . GLU A 1 824 ? -41.028 -8.368 69.800 1.00 91.06 824 GLU A CA 1
ATOM 6667 C C . GLU A 1 824 ? -40.291 -7.144 69.257 1.00 91.06 824 GLU A C 1
ATOM 6669 O O . GLU A 1 824 ? -40.148 -6.141 69.956 1.00 91.06 824 GLU A O 1
ATOM 6674 N N . GLY A 1 825 ? -39.847 -7.226 68.002 1.00 91.56 825 GLY A N 1
ATOM 6675 C CA . GLY A 1 825 ? -39.114 -6.164 67.334 1.00 91.56 825 GLY A CA 1
ATOM 6676 C C . GLY A 1 825 ? -38.428 -6.629 66.054 1.00 91.56 825 GLY A C 1
ATOM 6677 O O . GLY A 1 825 ? -38.372 -7.819 65.737 1.00 91.56 825 GLY A O 1
ATOM 6678 N N . TRP A 1 826 ? -37.895 -5.660 65.321 1.00 93.06 826 TRP A N 1
ATOM 6679 C CA . TRP A 1 826 ? -37.025 -5.847 64.166 1.00 93.06 826 TRP A CA 1
ATOM 6680 C C . TRP A 1 826 ? -35.570 -5.897 64.612 1.00 93.06 826 TRP A C 1
ATOM 6682 O O . TRP A 1 826 ? -35.132 -5.034 65.375 1.00 93.06 826 TRP A O 1
ATOM 6692 N N . TYR A 1 827 ? -34.811 -6.858 64.102 1.00 91.69 827 TYR A N 1
ATOM 6693 C CA . TYR A 1 827 ? -33.410 -7.060 64.453 1.00 91.69 827 TYR A CA 1
ATOM 6694 C C . TYR A 1 827 ? -32.530 -7.116 63.205 1.00 91.69 827 TYR A C 1
ATOM 6696 O O . TYR A 1 827 ? -32.914 -7.717 62.210 1.00 91.69 827 TYR A O 1
ATOM 6704 N N . GLU A 1 828 ? -31.333 -6.541 63.273 1.00 91.69 828 GLU A N 1
ATOM 6705 C CA . GLU A 1 828 ? -30.260 -6.718 62.282 1.00 91.69 828 GLU A CA 1
ATOM 6706 C C . GLU A 1 828 ? -29.004 -7.165 63.037 1.00 91.69 828 GLU A C 1
ATOM 6708 O O . GLU A 1 828 ? -28.622 -6.548 64.034 1.00 91.69 828 GLU A O 1
ATOM 6713 N N . ASP A 1 829 ? -28.421 -8.297 62.634 1.00 86.50 829 ASP A N 1
ATOM 6714 C CA . ASP A 1 829 ? -27.255 -8.918 63.287 1.00 86.50 829 ASP A CA 1
ATOM 6715 C C . ASP A 1 829 ? -27.389 -9.069 64.818 1.00 86.50 829 ASP A C 1
ATOM 6717 O O . ASP A 1 829 ? -26.433 -8.943 65.582 1.00 86.50 829 ASP A O 1
ATOM 6721 N N . GLY A 1 830 ? -28.611 -9.333 65.289 1.00 85.19 830 GLY A N 1
ATOM 6722 C CA . GLY A 1 830 ? -28.923 -9.503 66.710 1.00 85.19 830 GLY A CA 1
ATOM 6723 C C . GLY A 1 830 ? -29.150 -8.208 67.497 1.00 85.19 830 GLY A C 1
ATOM 6724 O O . GLY A 1 830 ? -29.581 -8.296 68.646 1.00 85.19 830 GLY A O 1
ATOM 6725 N N . ASN A 1 831 ? -28.955 -7.034 66.892 1.00 89.69 831 ASN A N 1
ATOM 6726 C CA . ASN A 1 831 ? -29.250 -5.739 67.504 1.00 89.69 831 ASN A CA 1
ATOM 6727 C C . ASN A 1 831 ? -30.695 -5.315 67.225 1.00 89.69 831 ASN A C 1
ATOM 6729 O O . ASN A 1 831 ? -31.162 -5.410 66.090 1.00 89.69 831 ASN A O 1
ATOM 6733 N N . LEU A 1 832 ? -31.398 -4.830 68.253 1.00 91.62 832 LEU A N 1
ATOM 6734 C CA . LEU A 1 832 ? -32.763 -4.316 68.120 1.00 91.62 832 LEU A CA 1
ATOM 6735 C C . LEU A 1 832 ? -32.752 -2.986 67.352 1.00 91.62 832 LEU A C 1
ATOM 6737 O O . LEU A 1 832 ? -32.131 -2.022 67.796 1.00 91.62 832 LEU A O 1
ATOM 6741 N N . LEU A 1 833 ? -33.477 -2.931 66.235 1.00 91.31 833 LEU A N 1
ATOM 6742 C CA . LEU A 1 833 ? -33.677 -1.716 65.441 1.00 91.31 833 LEU A CA 1
ATOM 6743 C C . LEU A 1 833 ? -34.905 -0.925 65.906 1.00 91.31 833 LEU A C 1
ATOM 6745 O O . LEU A 1 833 ? -34.846 0.293 66.042 1.00 91.31 833 LEU A O 1
ATOM 6749 N N . SER A 1 834 ? -36.028 -1.612 66.127 1.00 91.69 834 SER A N 1
ATOM 6750 C CA . SER A 1 834 ? -37.286 -1.014 66.590 1.00 91.69 834 SER A CA 1
ATOM 6751 C C . SER A 1 834 ? -38.217 -2.088 67.148 1.00 91.69 834 SER A C 1
ATOM 6753 O O . SER A 1 834 ? -38.240 -3.207 66.642 1.00 91.69 834 SER A O 1
ATOM 6755 N N . ASN A 1 835 ? -39.003 -1.744 68.165 1.00 90.81 835 ASN A N 1
ATOM 6756 C CA . ASN A 1 835 ? -40.089 -2.562 68.714 1.00 90.81 835 ASN A CA 1
ATOM 6757 C C . ASN A 1 835 ? -41.467 -2.215 68.112 1.00 90.81 835 ASN A C 1
ATOM 6759 O O . ASN A 1 835 ? -42.458 -2.876 68.416 1.00 90.81 835 ASN A O 1
ATOM 6763 N N . GLU A 1 836 ? -41.538 -1.199 67.251 1.00 92.38 836 GLU A N 1
ATOM 6764 C CA . GLU A 1 836 ? -42.758 -0.822 66.539 1.00 92.38 836 GLU A CA 1
ATOM 6765 C C . GLU A 1 836 ? -43.011 -1.745 65.340 1.00 92.38 836 GLU A C 1
ATOM 6767 O O . GLU A 1 836 ? -42.093 -2.179 64.640 1.00 92.38 836 GLU A O 1
ATOM 6772 N N . THR A 1 837 ? -44.286 -2.001 65.047 1.00 88.94 837 THR A N 1
ATOM 6773 C CA . THR A 1 837 ? -44.713 -2.867 63.927 1.00 88.94 837 THR A CA 1
ATOM 6774 C C . THR A 1 837 ? -44.338 -2.320 62.550 1.00 88.94 837 THR A C 1
ATOM 6776 O O . THR A 1 837 ? -44.336 -3.069 61.571 1.00 88.94 837 THR A O 1
ATOM 6779 N N . ARG A 1 838 ? -43.981 -1.031 62.475 1.00 91.62 838 ARG A N 1
ATOM 6780 C CA . ARG A 1 838 ? -43.464 -0.345 61.291 1.00 91.62 838 ARG A CA 1
ATOM 6781 C C . ARG A 1 838 ? -42.053 0.182 61.554 1.00 91.62 838 ARG A C 1
ATOM 6783 O O . ARG A 1 838 ? -41.826 0.875 62.543 1.00 91.62 838 ARG A O 1
ATOM 6790 N N . LEU A 1 839 ? -41.133 -0.093 60.633 1.00 92.50 839 LEU A N 1
ATOM 6791 C CA . LEU A 1 839 ? -39.756 0.398 60.651 1.00 92.50 839 LEU A CA 1
ATOM 6792 C C . LEU A 1 839 ? -39.440 1.104 59.330 1.00 92.50 839 LEU A C 1
ATOM 6794 O O . LEU A 1 839 ? -39.597 0.522 58.262 1.00 92.50 839 LEU A O 1
ATOM 6798 N N . GLU A 1 840 ? -38.963 2.344 59.407 1.00 92.44 840 GLU A N 1
ATOM 6799 C CA . GLU A 1 840 ? -38.352 3.042 58.273 1.00 92.44 840 GLU A CA 1
ATOM 6800 C C . GLU A 1 840 ? -36.839 2.823 58.326 1.00 92.44 840 GLU A C 1
ATOM 6802 O O . GLU A 1 840 ? -36.150 3.365 59.191 1.00 92.44 840 GLU A O 1
ATOM 6807 N N . LEU A 1 841 ? -36.325 1.999 57.417 1.00 91.94 841 LEU A N 1
ATOM 6808 C CA . LEU A 1 841 ? -34.921 1.613 57.372 1.00 91.94 841 LEU A CA 1
ATOM 6809 C C . LEU A 1 841 ? -34.210 2.329 56.226 1.00 91.94 841 LEU A C 1
ATOM 6811 O O . LEU A 1 841 ? -34.589 2.185 55.066 1.00 91.94 841 LEU A O 1
ATOM 6815 N N . LYS A 1 842 ? -33.137 3.062 56.523 1.00 93.00 842 LYS A N 1
ATOM 6816 C CA . LYS A 1 842 ? -32.264 3.612 55.481 1.00 93.00 842 LYS A CA 1
ATOM 6817 C C . LYS A 1 842 ? -31.443 2.493 54.842 1.00 93.00 842 LYS A C 1
ATOM 6819 O O . LYS A 1 842 ? -30.753 1.756 55.540 1.00 93.00 842 LYS A O 1
ATOM 6824 N N . VAL A 1 843 ? -31.497 2.397 53.516 1.00 92.69 843 VAL A N 1
ATOM 6825 C CA . VAL A 1 843 ? -30.834 1.334 52.751 1.00 92.69 843 VAL A CA 1
ATOM 6826 C C . VAL A 1 843 ? -29.538 1.856 52.131 1.00 92.69 843 VAL A C 1
ATOM 6828 O O . VAL A 1 843 ? -29.507 2.286 50.981 1.00 92.69 843 VAL A O 1
ATOM 6831 N N . ASP A 1 844 ? -28.455 1.873 52.899 1.00 91.94 844 ASP A N 1
ATOM 6832 C CA . ASP A 1 844 ? -27.105 2.263 52.458 1.00 91.94 844 ASP A CA 1
ATOM 6833 C C . ASP A 1 844 ? -26.177 1.073 52.144 1.00 91.94 844 ASP A C 1
ATOM 6835 O O . ASP A 1 844 ? -25.134 1.255 51.513 1.00 91.94 844 ASP A O 1
ATOM 6839 N N . SER A 1 845 ? -26.598 -0.139 52.503 1.00 91.62 845 SER A N 1
ATOM 6840 C CA . SER A 1 845 ? -25.982 -1.429 52.182 1.00 91.62 845 SER A CA 1
ATOM 6841 C C . SER A 1 845 ? -27.073 -2.488 51.964 1.00 91.62 845 SER A C 1
ATOM 6843 O O . SER A 1 845 ? -28.245 -2.204 52.229 1.00 91.62 845 SER A O 1
ATOM 6845 N N . PRO A 1 846 ? -26.736 -3.720 51.533 1.00 93.69 846 PRO A N 1
ATOM 6846 C CA . PRO A 1 846 ? -27.625 -4.862 51.726 1.00 93.69 846 PRO A CA 1
ATOM 6847 C C . PRO A 1 846 ? -28.042 -4.972 53.194 1.00 93.69 846 PRO A C 1
ATOM 6849 O O . PRO A 1 846 ? -27.221 -4.729 54.085 1.00 93.69 846 PRO A O 1
ATOM 6852 N N . LYS A 1 847 ? -29.312 -5.305 53.435 1.00 91.94 847 LYS A N 1
ATOM 6853 C CA . LYS A 1 847 ? -29.899 -5.394 54.779 1.00 91.94 847 LYS A CA 1
ATOM 6854 C C . LYS A 1 847 ? -30.543 -6.760 54.974 1.00 91.94 847 LYS A C 1
ATOM 6856 O O . LYS A 1 847 ? -31.292 -7.209 54.106 1.00 91.94 847 LYS A O 1
ATOM 6861 N N . ASN A 1 848 ? -30.268 -7.396 56.110 1.00 92.19 848 ASN A N 1
ATOM 6862 C CA . ASN A 1 848 ? -30.912 -8.638 56.537 1.00 92.19 848 ASN A CA 1
ATOM 6863 C C . ASN A 1 848 ? -31.612 -8.371 57.865 1.00 92.19 848 ASN A C 1
ATOM 6865 O O . ASN A 1 848 ? -30.970 -8.306 58.911 1.00 92.19 848 ASN A O 1
ATOM 6869 N N . VAL A 1 849 ? -32.928 -8.194 57.809 1.00 93.38 849 VAL A N 1
ATOM 6870 C CA . VAL A 1 849 ? -33.727 -7.829 58.978 1.00 93.38 849 VAL A CA 1
ATOM 6871 C C . VAL A 1 849 ? -34.604 -9.002 59.394 1.00 93.38 849 VAL A C 1
ATOM 6873 O O . VAL A 1 849 ? -35.338 -9.574 58.596 1.00 93.38 849 VAL A O 1
ATOM 6876 N N . GLU A 1 850 ? -34.550 -9.357 60.667 1.00 93.44 850 GLU A N 1
ATOM 6877 C CA . GLU A 1 850 ? -35.348 -10.420 61.260 1.00 93.44 850 GLU A CA 1
ATOM 6878 C C . GLU A 1 850 ? -36.481 -9.810 62.096 1.00 93.44 850 GLU A C 1
ATOM 6880 O O . GLU A 1 850 ? -36.239 -9.047 63.032 1.00 93.44 850 GLU A O 1
ATOM 6885 N N . ALA A 1 851 ? -37.729 -10.156 61.784 1.00 91.56 851 ALA A N 1
ATOM 6886 C CA . ALA A 1 851 ? -38.862 -9.927 62.674 1.00 91.56 851 ALA A CA 1
ATOM 6887 C C . ALA A 1 851 ? -38.862 -11.005 63.758 1.00 91.56 851 ALA A C 1
ATOM 6889 O O . ALA A 1 851 ? -39.173 -12.171 63.488 1.00 91.56 851 ALA A O 1
ATOM 6890 N N . ARG A 1 852 ? -38.532 -10.623 64.993 1.00 91.94 852 ARG A N 1
ATOM 6891 C CA . ARG A 1 852 ? -38.555 -11.539 66.134 1.00 91.94 852 ARG A CA 1
ATOM 6892 C C . ARG A 1 852 ? -39.869 -11.464 66.881 1.00 91.94 852 ARG A C 1
ATOM 6894 O O . ARG A 1 852 ? -40.588 -10.464 66.866 1.00 91.94 852 ARG A O 1
ATOM 6901 N N . TRP A 1 853 ? -40.177 -12.578 67.525 1.00 92.50 853 TRP A N 1
ATOM 6902 C CA . TRP A 1 853 ? -41.442 -12.807 68.192 1.00 92.50 853 TRP A CA 1
ATOM 6903 C C . TRP A 1 853 ? -41.183 -13.451 69.537 1.00 92.50 853 TRP A C 1
ATOM 6905 O O . TRP A 1 853 ? -40.475 -14.456 69.630 1.00 92.50 853 TRP A O 1
ATOM 6915 N N . LYS A 1 854 ? -41.844 -12.932 70.565 1.00 89.88 854 LYS A N 1
ATOM 6916 C CA . LYS A 1 854 ? -41.829 -13.530 71.894 1.00 89.88 854 LYS A CA 1
ATOM 6917 C C . LYS A 1 854 ? -43.081 -14.363 72.115 1.00 89.88 854 LYS A C 1
ATOM 6919 O O . LYS A 1 854 ? -44.184 -14.003 71.696 1.00 89.88 854 LYS A O 1
ATOM 6924 N N . LYS A 1 855 ? -42.911 -15.504 72.780 1.00 89.00 855 LYS A N 1
ATOM 6925 C CA . LYS A 1 855 ? -44.025 -16.369 73.178 1.00 89.00 855 LYS A CA 1
ATOM 6926 C C . LYS A 1 855 ? -44.705 -15.786 74.409 1.00 89.00 855 LYS A C 1
ATOM 6928 O O . LYS A 1 855 ? -44.034 -15.426 75.375 1.00 89.00 855 LYS A O 1
ATOM 6933 N N . GLN A 1 856 ? -46.029 -15.756 74.382 1.00 90.19 856 GLN A N 1
ATOM 6934 C CA . GLN A 1 856 ? -46.866 -15.434 75.523 1.00 90.19 856 GLN A CA 1
ATOM 6935 C C . GLN A 1 856 ? -47.840 -16.574 75.812 1.00 90.19 856 GLN A C 1
ATOM 6937 O O . GLN A 1 856 ? -48.399 -17.187 74.898 1.00 90.19 856 GLN A O 1
ATOM 6942 N N . TYR A 1 857 ? -48.078 -16.822 77.093 1.00 88.50 857 TYR A N 1
ATOM 6943 C CA . TYR A 1 857 ? -49.050 -17.798 77.564 1.00 88.50 857 TYR A CA 1
ATOM 6944 C C . TYR A 1 857 ? -50.211 -17.099 78.258 1.00 88.50 857 TYR A C 1
ATOM 6946 O O . TYR A 1 857 ? -50.020 -16.133 79.000 1.00 88.50 857 TYR A O 1
ATOM 6954 N N . TYR A 1 858 ? -51.423 -17.578 77.994 1.00 88.00 858 TYR A N 1
ATOM 6955 C CA . TYR A 1 858 ? -52.617 -17.092 78.658 1.00 88.00 858 TYR A CA 1
ATOM 6956 C C . TYR A 1 858 ? -52.734 -17.764 80.021 1.00 88.00 858 TYR A C 1
ATOM 6958 O O . TYR A 1 858 ? -52.757 -18.995 80.131 1.00 88.00 858 TYR A O 1
ATOM 6966 N N . ILE A 1 859 ? -52.811 -16.941 81.057 1.00 86.25 859 ILE A N 1
ATOM 6967 C CA . ILE A 1 859 ? -53.127 -17.368 82.409 1.00 86.25 859 ILE A CA 1
ATOM 6968 C C . ILE A 1 859 ? -54.598 -17.050 82.626 1.00 86.25 859 ILE A C 1
ATOM 6970 O O . ILE A 1 859 ? -55.000 -15.892 82.739 1.00 86.25 859 ILE A O 1
ATOM 6974 N N . SER A 1 860 ? -55.404 -18.103 82.637 1.00 83.19 860 SER A N 1
ATOM 6975 C CA . SER A 1 860 ? -56.813 -18.036 83.012 1.00 83.19 860 SER A CA 1
ATOM 6976 C C . SER A 1 860 ? -56.938 -18.321 84.500 1.00 83.19 860 SER A C 1
ATOM 6978 O O . SER A 1 860 ? -56.269 -19.213 85.027 1.00 83.19 860 SER A O 1
ATOM 6980 N N . VAL A 1 861 ? -57.768 -17.540 85.185 1.00 77.94 861 VAL A N 1
ATOM 6981 C CA . VAL A 1 861 ? -58.050 -17.747 86.603 1.00 77.94 861 VAL A CA 1
ATOM 6982 C C . VAL A 1 861 ? -59.555 -17.752 86.801 1.00 77.94 861 VAL A C 1
ATOM 6984 O O . VAL A 1 861 ? -60.232 -16.765 86.523 1.00 77.94 861 VAL A O 1
ATOM 6987 N N . GLU A 1 862 ? -60.066 -18.880 87.273 1.00 77.31 862 GLU A N 1
ATOM 6988 C CA . GLU A 1 862 ? -61.476 -19.124 87.538 1.00 77.31 862 GLU A CA 1
ATOM 6989 C C . GLU A 1 862 ? -61.705 -19.167 89.058 1.00 77.31 862 GLU A C 1
ATOM 6991 O O . GLU A 1 862 ? -61.075 -19.935 89.792 1.00 77.31 862 GLU A O 1
ATOM 6996 N N . THR A 1 863 ? -62.638 -18.346 89.544 1.00 74.88 863 THR A N 1
ATOM 6997 C CA . THR A 1 863 ? -63.185 -18.439 90.904 1.00 74.88 863 THR A CA 1
ATOM 6998 C C . THR A 1 863 ? -64.697 -18.329 90.843 1.00 74.88 863 THR A C 1
ATOM 7000 O O . THR A 1 863 ? -65.250 -17.575 90.045 1.00 74.88 863 THR A O 1
ATOM 7003 N N . ASN A 1 864 ? -65.374 -19.079 91.701 1.00 71.00 864 ASN A N 1
ATOM 7004 C CA . ASN A 1 864 ? -66.821 -19.023 91.868 1.00 71.00 864 ASN A CA 1
ATOM 7005 C C . ASN A 1 864 ? -67.262 -17.935 92.865 1.00 71.00 864 ASN A C 1
ATOM 7007 O O . ASN A 1 864 ? -68.443 -17.601 92.910 1.00 71.00 864 ASN A O 1
ATOM 7011 N N . ILE A 1 865 ? -66.339 -17.395 93.672 1.00 66.69 865 ILE A N 1
ATOM 7012 C CA . ILE A 1 865 ? -66.614 -16.417 94.732 1.00 66.69 865 ILE A CA 1
ATOM 7013 C C . ILE A 1 865 ? -65.440 -15.411 94.777 1.00 66.69 865 ILE A C 1
ATOM 7015 O O . ILE A 1 865 ? -64.305 -15.795 95.054 1.00 66.69 865 ILE A O 1
ATOM 7019 N N . GLY A 1 866 ? -65.681 -14.128 94.464 1.00 64.75 866 GLY A N 1
ATOM 7020 C CA . GLY A 1 866 ? -64.695 -13.030 94.567 1.00 64.75 866 GLY A CA 1
ATOM 7021 C C . GLY A 1 866 ? -64.169 -12.440 93.245 1.00 64.75 866 GLY A C 1
ATOM 7022 O O . GLY A 1 866 ? -64.393 -12.985 92.170 1.00 64.75 866 GLY A O 1
ATOM 7023 N N . GLN A 1 867 ? -63.460 -11.304 93.336 1.00 65.62 867 GLN A N 1
ATOM 7024 C CA . GLN A 1 867 ? -62.738 -10.684 92.214 1.00 65.62 867 GLN A CA 1
ATOM 7025 C C . GLN A 1 867 ? -61.240 -11.003 92.288 1.00 65.62 867 GLN A C 1
ATOM 7027 O O . GLN A 1 867 ? -60.601 -10.837 93.333 1.00 65.62 867 GLN A O 1
ATOM 7032 N N . ILE A 1 868 ? -60.687 -11.434 91.156 1.00 71.75 868 ILE A N 1
ATOM 7033 C CA . ILE A 1 868 ? -59.272 -11.769 90.987 1.00 71.75 868 ILE A CA 1
ATOM 7034 C C . ILE A 1 868 ? -58.681 -10.847 89.923 1.00 71.75 868 ILE A C 1
ATOM 7036 O O . ILE A 1 868 ? -59.314 -10.603 88.897 1.00 71.75 868 ILE A O 1
ATOM 7040 N N . SER A 1 869 ? -57.468 -10.349 90.155 1.00 74.44 869 SER A N 1
ATOM 7041 C CA . SER A 1 869 ? -56.667 -9.658 89.144 1.00 74.44 869 SER A CA 1
ATOM 7042 C C . SER A 1 869 ? -55.418 -10.469 88.797 1.00 74.44 869 SER A C 1
ATOM 7044 O O . SER A 1 869 ? -54.871 -11.186 89.635 1.00 74.44 869 SER A O 1
ATOM 7046 N N . GLY A 1 870 ? -54.991 -10.383 87.535 1.00 76.44 870 GLY A N 1
ATOM 7047 C CA . GLY A 1 870 ? -53.836 -11.123 87.014 1.00 76.44 870 GLY A CA 1
ATOM 7048 C C . GLY A 1 870 ? -54.158 -12.206 85.974 1.00 76.44 870 GLY A C 1
ATOM 7049 O O . GLY A 1 870 ? -53.265 -12.944 85.583 1.00 76.44 870 GLY A O 1
ATOM 7050 N N . ALA A 1 871 ? -55.404 -12.325 85.500 1.00 82.44 871 ALA A N 1
ATOM 7051 C CA . ALA A 1 871 ? -55.688 -13.117 84.301 1.00 82.44 871 ALA A CA 1
ATOM 7052 C C . ALA A 1 871 ? -55.295 -12.324 83.045 1.00 82.44 871 ALA A C 1
ATOM 7054 O O . ALA A 1 871 ? -55.581 -11.128 82.950 1.00 82.44 871 ALA A O 1
ATOM 7055 N N . GLY A 1 872 ? -54.648 -12.974 82.081 1.00 86.75 872 GLY A N 1
ATOM 7056 C CA . GLY A 1 872 ? -54.162 -12.302 80.879 1.00 86.75 872 GLY A CA 1
ATOM 7057 C C . GLY A 1 872 ? -53.016 -13.027 80.188 1.00 86.75 872 GLY A C 1
ATOM 7058 O O . GLY A 1 872 ? -52.651 -14.144 80.548 1.00 86.75 872 GLY A O 1
ATOM 7059 N N . TRP A 1 873 ? -52.457 -12.380 79.169 1.00 88.31 873 TRP A N 1
ATOM 7060 C CA . TRP A 1 873 ? -51.288 -12.868 78.443 1.00 88.31 873 TRP A CA 1
ATOM 7061 C C . TRP A 1 873 ? -50.003 -12.403 79.118 1.00 88.31 873 TRP A C 1
ATOM 7063 O O . TRP A 1 873 ? -49.831 -11.211 79.363 1.00 88.31 873 TRP A O 1
ATOM 7073 N N . TYR A 1 874 ? -49.091 -13.338 79.363 1.00 86.56 874 TYR A N 1
ATOM 7074 C CA . TYR A 1 874 ? -47.805 -13.069 79.998 1.00 86.56 874 TYR A CA 1
ATOM 7075 C C . TYR A 1 874 ? -46.655 -13.603 79.150 1.00 86.56 874 TYR A C 1
ATOM 7077 O O . TYR A 1 874 ? -46.784 -14.663 78.537 1.00 86.56 874 TYR A O 1
ATOM 7085 N N . ASP A 1 875 ? -45.530 -12.885 79.133 1.00 88.25 875 ASP A N 1
ATOM 7086 C CA . ASP A 1 875 ? -44.309 -13.308 78.440 1.00 88.25 875 ASP A CA 1
ATOM 7087 C C . ASP A 1 875 ? -43.767 -14.613 79.031 1.00 88.25 875 ASP A C 1
ATOM 7089 O O . ASP A 1 875 ? -43.775 -14.816 80.249 1.00 88.25 875 ASP A O 1
ATOM 7093 N N . TYR A 1 876 ? -43.274 -15.499 78.169 1.00 87.25 876 TYR A N 1
ATOM 7094 C CA . TYR A 1 876 ? -42.584 -16.714 78.591 1.00 87.25 876 TYR A CA 1
ATOM 7095 C C . TYR A 1 876 ? -41.392 -16.379 79.504 1.00 87.25 876 TYR A C 1
ATOM 7097 O O . TYR A 1 876 ? -40.570 -15.525 79.182 1.00 87.25 876 TYR A O 1
ATOM 7105 N N . GLY A 1 877 ? -41.305 -17.053 80.651 1.00 82.81 877 GLY A N 1
ATOM 7106 C CA . GLY A 1 877 ? -40.285 -16.821 81.675 1.00 82.81 877 GLY A CA 1
ATOM 7107 C C . GLY A 1 877 ? -40.568 -15.636 82.604 1.00 82.81 877 GLY A C 1
ATOM 7108 O O . GLY A 1 877 ? -39.847 -15.472 83.587 1.00 82.81 877 GLY A O 1
ATOM 7109 N N . SER A 1 878 ? -41.612 -14.838 82.344 1.00 87.38 878 SER A N 1
ATOM 7110 C CA . SER A 1 878 ? -42.040 -13.775 83.262 1.00 87.38 878 SER A CA 1
ATOM 7111 C C . SER A 1 878 ? -42.756 -14.334 84.497 1.00 87.38 878 SER A C 1
ATOM 7113 O O . SER A 1 878 ? -43.054 -15.530 84.584 1.00 87.38 878 SER A O 1
ATOM 7115 N N . VAL A 1 879 ? -43.035 -13.457 85.464 1.00 83.31 879 VAL A N 1
ATOM 7116 C CA . VAL A 1 879 ? -43.796 -13.800 86.667 1.00 83.31 879 VAL A CA 1
ATOM 7117 C C . VAL A 1 879 ? -45.167 -13.127 86.620 1.00 83.31 879 VAL A C 1
ATOM 7119 O O . VAL A 1 879 ? -45.261 -11.899 86.622 1.00 83.31 879 VAL A O 1
ATOM 7122 N N . ALA A 1 880 ? -46.236 -13.922 86.604 1.00 83.12 880 ALA A N 1
ATOM 7123 C CA . ALA A 1 880 ? -47.604 -13.430 86.714 1.00 83.12 880 ALA A CA 1
ATOM 7124 C C . ALA A 1 880 ? -47.998 -13.318 88.192 1.00 83.12 880 ALA A C 1
ATOM 7126 O O . ALA A 1 880 ? -48.001 -14.305 88.926 1.00 83.12 880 ALA A O 1
ATOM 7127 N N . ALA A 1 881 ? -48.338 -12.107 88.633 1.00 83.56 881 ALA A N 1
ATOM 7128 C CA . ALA A 1 881 ? -48.820 -11.848 89.984 1.00 83.56 881 ALA A CA 1
ATOM 7129 C C . ALA A 1 881 ? -50.348 -11.985 90.034 1.00 83.56 881 ALA A C 1
ATOM 7131 O O . ALA A 1 881 ? -51.066 -11.054 89.665 1.00 83.56 881 ALA A O 1
ATOM 7132 N N . ILE A 1 882 ? -50.845 -13.127 90.512 1.00 82.62 882 ILE A N 1
ATOM 7133 C CA . ILE A 1 882 ? -52.282 -13.348 90.703 1.00 82.62 882 ILE A CA 1
ATOM 7134 C C . ILE A 1 882 ? -52.676 -12.852 92.079 1.00 82.62 882 ILE A C 1
ATOM 7136 O O . ILE A 1 882 ? -52.212 -13.372 93.097 1.00 82.62 882 ILE A O 1
ATOM 7140 N N . ARG A 1 883 ? -53.542 -11.842 92.108 1.00 77.00 883 ARG A N 1
ATOM 7141 C CA . ARG A 1 883 ? -54.026 -11.227 93.340 1.00 77.00 883 ARG A CA 1
ATOM 7142 C C . ARG A 1 883 ? -55.501 -11.500 93.538 1.00 77.00 883 ARG A C 1
ATOM 7144 O O . ARG A 1 883 ? -56.327 -11.211 92.676 1.00 77.00 883 ARG A O 1
ATOM 7151 N N . LEU A 1 884 ? -55.835 -11.974 94.729 1.00 69.38 884 LEU A N 1
ATOM 7152 C CA . LEU A 1 884 ? -57.201 -11.942 95.229 1.00 69.38 884 LEU A CA 1
ATOM 7153 C C . LEU A 1 884 ? -57.414 -10.619 95.952 1.00 69.38 884 LEU A C 1
ATOM 7155 O O . LEU A 1 884 ? -56.732 -10.322 96.931 1.00 69.38 884 LEU A O 1
ATOM 7159 N N . ILE A 1 885 ? -58.368 -9.824 95.466 1.00 67.12 885 ILE A N 1
ATOM 7160 C CA . ILE A 1 885 ? -58.625 -8.471 95.980 1.00 67.12 885 ILE A CA 1
ATOM 7161 C C . ILE A 1 885 ? -59.141 -8.519 97.437 1.00 67.12 885 ILE A C 1
ATOM 7163 O O . ILE A 1 885 ? -58.954 -7.565 98.188 1.00 67.12 885 ILE A O 1
ATOM 7167 N N . ALA A 1 886 ? -59.696 -9.658 97.879 1.00 63.41 886 ALA A N 1
ATOM 7168 C CA . ALA A 1 886 ? -60.040 -9.930 99.275 1.00 63.41 886 ALA A CA 1
ATOM 7169 C C . ALA A 1 886 ? -59.759 -11.409 99.654 1.00 63.41 886 ALA A C 1
ATOM 7171 O O . ALA A 1 886 ? -60.456 -12.295 99.162 1.00 63.41 886 ALA A O 1
ATOM 7172 N N . PRO A 1 887 ? -58.792 -11.718 100.547 1.00 57.31 887 PRO A N 1
ATOM 7173 C CA . PRO A 1 887 ? -58.483 -13.098 100.966 1.00 57.31 887 PRO A CA 1
ATOM 7174 C C . PRO A 1 887 ? -59.515 -13.714 101.927 1.00 57.31 887 PRO A C 1
ATOM 7176 O O . PRO A 1 887 ? -59.403 -14.883 102.295 1.00 57.31 887 PRO A O 1
ATOM 7179 N N . LYS A 1 888 ? -60.493 -12.921 102.381 1.00 62.66 888 LYS A N 1
ATOM 7180 C CA . LYS A 1 888 ? -61.595 -13.336 103.255 1.00 62.66 888 LYS A CA 1
ATOM 7181 C C . LYS A 1 888 ? -62.862 -12.639 102.785 1.00 62.66 888 LYS A C 1
ATOM 7183 O O . LYS A 1 888 ? -62.915 -11.411 102.795 1.00 62.66 888 LYS A O 1
ATOM 7188 N N . ILE A 1 889 ? -63.866 -13.413 102.392 1.00 62.81 889 ILE A N 1
ATOM 7189 C CA . ILE A 1 889 ? -65.149 -12.886 101.921 1.00 62.81 889 ILE A CA 1
ATOM 7190 C C . ILE A 1 889 ? -66.210 -13.231 102.971 1.00 62.81 889 ILE A C 1
ATOM 7192 O O . ILE A 1 889 ? -66.356 -14.391 103.367 1.00 62.81 889 ILE A O 1
ATOM 7196 N N . GLN A 1 890 ? -66.899 -12.203 103.472 1.00 60.44 890 GLN A N 1
ATOM 7197 C CA . GLN A 1 890 ? -67.988 -12.339 104.440 1.00 60.44 890 GLN A CA 1
ATOM 7198 C C . GLN A 1 890 ? -69.203 -12.951 103.725 1.00 60.44 890 GLN A C 1
ATOM 7200 O O . GLN A 1 890 ? -69.667 -12.395 102.733 1.00 60.44 890 GLN A O 1
ATOM 7205 N N . GLY A 1 891 ? -69.678 -14.105 104.202 1.00 62.47 891 GLY A N 1
ATOM 7206 C CA . GLY A 1 891 ? -70.927 -14.720 103.747 1.00 62.47 891 GLY A CA 1
ATOM 7207 C C . GLY A 1 891 ? -72.090 -14.306 104.653 1.00 62.47 891 GLY A C 1
ATOM 7208 O O . GLY A 1 891 ? -72.445 -13.134 104.716 1.00 62.47 891 GLY A O 1
ATOM 7209 N N . ASP A 1 892 ? -72.645 -15.267 105.393 1.00 60.12 892 ASP A N 1
ATOM 7210 C CA . ASP A 1 892 ? -73.648 -15.060 106.453 1.00 60.12 892 ASP A CA 1
ATOM 7211 C C . ASP A 1 892 ? -73.024 -14.458 107.742 1.00 60.12 892 ASP A C 1
ATOM 7213 O O . ASP A 1 892 ? -71.800 -14.530 107.916 1.00 60.12 892 ASP A O 1
ATOM 7217 N N . PRO A 1 893 ? -73.808 -13.919 108.707 1.00 60.09 893 PRO A N 1
ATOM 7218 C CA . PRO A 1 893 ? -73.302 -13.263 109.923 1.00 60.09 893 PRO A CA 1
ATOM 7219 C C . PRO A 1 893 ? -72.355 -14.106 110.793 1.00 60.09 893 PRO A C 1
ATOM 7221 O O . PRO A 1 893 ? -71.686 -13.562 111.669 1.00 60.09 893 PRO A O 1
ATOM 7224 N N . LEU A 1 894 ? -72.284 -15.423 110.571 1.00 59.91 894 LEU A N 1
ATOM 7225 C CA . LEU A 1 894 ? -71.557 -16.373 111.417 1.00 59.91 894 LEU A CA 1
ATOM 7226 C C . LEU A 1 894 ? -70.546 -17.255 110.660 1.00 59.91 894 LEU A C 1
ATOM 7228 O O . LEU A 1 894 ? -69.950 -18.137 111.280 1.00 59.91 894 LEU A O 1
ATOM 7232 N N . VAL A 1 895 ? -70.320 -17.032 109.355 1.00 62.88 895 VAL A N 1
ATOM 7233 C CA . VAL A 1 895 ? -69.418 -17.874 108.543 1.00 62.88 895 VAL A CA 1
ATOM 7234 C C . VAL A 1 895 ? -68.575 -17.068 107.550 1.00 62.88 895 VAL A C 1
ATOM 7236 O O . VAL A 1 895 ? -69.034 -16.084 106.969 1.00 62.88 895 VAL A O 1
ATOM 7239 N N . ARG A 1 896 ? -67.317 -17.485 107.350 1.00 66.12 896 ARG A N 1
ATOM 7240 C CA . ARG A 1 896 ? -66.362 -16.845 106.424 1.00 66.12 896 ARG A CA 1
ATOM 7241 C C . ARG A 1 896 ? -65.866 -17.843 105.383 1.00 66.12 896 ARG A C 1
ATOM 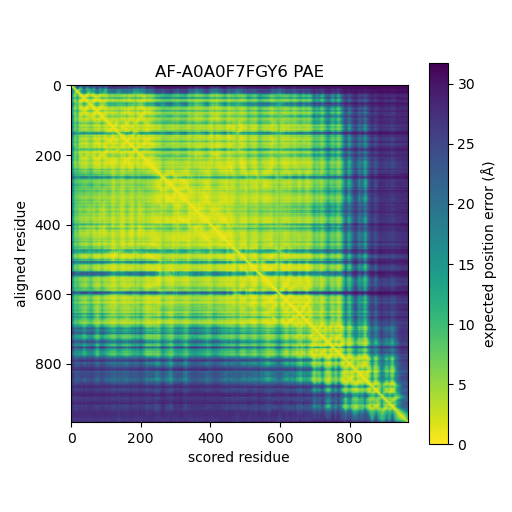7243 O O . ARG A 1 896 ? -65.597 -18.990 105.726 1.00 66.12 896 ARG A O 1
ATOM 7250 N N . TYR A 1 897 ? -65.686 -17.400 104.141 1.00 67.06 897 TYR A N 1
ATOM 7251 C CA . TYR A 1 897 ? -64.997 -18.190 103.118 1.00 67.06 897 TYR A CA 1
ATOM 7252 C C . TYR A 1 897 ? -63.500 -17.870 103.154 1.00 67.06 897 TYR A C 1
ATOM 7254 O O . TYR A 1 897 ? -63.105 -16.705 103.042 1.00 67.06 897 TYR A O 1
ATOM 7262 N N . VAL A 1 898 ? -62.671 -18.901 103.326 1.00 68.12 898 VAL A N 1
ATOM 7263 C CA . VAL A 1 898 ? -61.204 -18.824 103.266 1.00 68.12 898 VAL A CA 1
ATOM 7264 C C . VAL A 1 898 ? -60.691 -19.771 102.187 1.00 68.12 898 VAL A C 1
ATOM 7266 O O . VAL A 1 898 ? -61.325 -20.782 101.894 1.00 68.12 898 VAL A O 1
ATOM 7269 N N . ILE A 1 899 ? -59.561 -19.444 101.566 1.00 69.19 899 ILE A N 1
ATOM 7270 C CA . ILE A 1 899 ? -58.998 -20.259 100.483 1.00 69.19 899 ILE A CA 1
ATOM 7271 C C . ILE A 1 899 ? -58.643 -21.647 101.033 1.00 69.19 899 ILE A C 1
ATOM 7273 O O . ILE A 1 899 ? -57.969 -21.769 102.058 1.00 69.19 899 ILE A O 1
ATOM 7277 N N . ASP A 1 900 ? -59.137 -22.687 100.369 1.00 72.56 900 ASP A N 1
ATOM 7278 C CA . ASP A 1 900 ? -58.818 -24.081 100.677 1.00 72.56 900 ASP A CA 1
ATOM 7279 C C . ASP A 1 900 ? -57.555 -24.504 99.935 1.00 72.56 900 ASP A C 1
ATOM 7281 O O . ASP A 1 900 ? -56.546 -24.862 100.539 1.00 72.56 900 ASP A O 1
ATOM 7285 N N . ARG A 1 901 ? -57.612 -24.407 98.604 1.00 69.06 901 ARG A N 1
ATOM 7286 C CA . ARG A 1 901 ? -56.533 -24.781 97.694 1.00 69.06 901 ARG A CA 1
ATOM 7287 C C . ARG A 1 901 ? -56.674 -24.056 96.363 1.00 69.06 901 ARG A C 1
ATOM 7289 O O . ARG A 1 901 ? -57.772 -23.671 95.967 1.00 69.06 901 ARG A O 1
ATOM 7296 N N . VAL A 1 902 ? -55.560 -23.914 95.657 1.00 70.88 902 VAL A N 1
ATOM 7297 C CA . VAL A 1 902 ? -55.532 -23.429 94.275 1.00 70.88 902 VAL A CA 1
ATOM 7298 C C . VAL A 1 902 ? -55.034 -24.574 93.410 1.00 70.88 902 VAL A C 1
ATOM 7300 O O . VAL A 1 902 ? -53.947 -25.092 93.643 1.00 70.88 902 VAL A O 1
ATOM 7303 N N . GLU A 1 903 ? -55.840 -25.011 92.451 1.00 74.62 903 GLU A N 1
ATOM 7304 C CA . GLU A 1 903 ? -55.443 -26.034 91.483 1.00 74.62 903 GLU A CA 1
ATOM 7305 C C . GLU A 1 903 ? -54.748 -25.381 90.281 1.00 74.62 903 GLU A C 1
ATOM 7307 O O . GLU A 1 903 ? -55.077 -24.257 89.903 1.00 74.62 903 GLU A O 1
ATOM 7312 N N . GLY A 1 904 ? -53.769 -26.081 89.697 1.00 72.31 904 GLY A N 1
ATOM 7313 C CA . GLY A 1 904 ? -52.957 -25.589 88.571 1.00 72.31 904 GLY A CA 1
ATOM 7314 C C . GLY A 1 904 ? -51.648 -24.874 88.959 1.00 72.31 904 GLY A C 1
ATOM 7315 O O . GLY A 1 904 ? -50.935 -24.376 88.084 1.00 72.31 904 GLY A O 1
ATOM 7316 N N . ILE A 1 905 ? -51.305 -24.852 90.253 1.00 75.31 905 ILE A N 1
ATOM 7317 C CA . ILE A 1 905 ? -50.003 -24.403 90.781 1.00 75.31 905 ILE A CA 1
ATOM 7318 C C . ILE A 1 905 ? -48.963 -25.535 90.762 1.00 75.31 905 ILE A C 1
ATOM 7320 O O . ILE A 1 905 ? -49.295 -26.720 90.807 1.00 75.31 905 ILE A O 1
ATOM 7324 N N . THR A 1 906 ? -47.688 -25.169 90.715 1.00 74.00 906 THR A N 1
ATOM 7325 C CA . THR A 1 906 ? -46.525 -26.065 90.708 1.00 74.00 906 THR A CA 1
ATOM 7326 C C . THR A 1 906 ? -45.607 -25.765 91.891 1.00 74.00 906 THR A C 1
ATOM 7328 O O . THR A 1 906 ? -45.759 -24.746 92.555 1.00 74.00 906 THR A O 1
ATOM 7331 N N . LYS A 1 907 ? -44.630 -26.641 92.165 1.00 70.25 907 LYS A N 1
ATOM 7332 C CA . LYS A 1 907 ? -43.662 -26.448 93.265 1.00 70.25 907 LYS A CA 1
ATOM 7333 C C . LYS A 1 907 ? -42.766 -25.209 93.106 1.00 70.25 907 LYS A C 1
ATOM 7335 O O . LYS A 1 907 ? -42.135 -24.815 94.076 1.00 70.25 907 LYS A O 1
ATOM 7340 N N . GLU A 1 908 ? -42.687 -24.646 91.901 1.00 69.19 908 GLU A N 1
ATOM 7341 C CA . GLU A 1 908 ? -41.879 -23.463 91.572 1.00 69.19 908 GLU A CA 1
ATOM 7342 C C . GLU A 1 908 ? -42.641 -22.140 91.765 1.00 69.19 908 GLU A C 1
ATOM 7344 O O . GLU A 1 908 ? -42.040 -21.078 91.637 1.00 69.19 908 GLU A O 1
ATOM 7349 N N . ASP A 1 909 ? -43.947 -22.190 92.053 1.00 78.75 909 ASP A N 1
ATOM 7350 C CA . ASP A 1 909 ? -44.766 -20.996 92.266 1.00 78.75 909 ASP A CA 1
ATOM 7351 C C . ASP A 1 909 ? -44.753 -20.596 93.746 1.00 78.75 909 ASP A C 1
ATOM 7353 O O . ASP A 1 909 ? -44.933 -21.431 94.638 1.00 78.75 909 ASP A O 1
ATOM 7357 N N . GLU A 1 910 ? -44.565 -19.306 94.017 1.00 74.88 910 GLU A N 1
ATOM 7358 C CA . GLU A 1 910 ? -44.404 -18.796 95.377 1.00 74.88 910 GLU A CA 1
ATOM 7359 C C . GLU A 1 910 ? -45.686 -18.142 95.900 1.00 74.88 910 GLU A C 1
ATOM 7361 O O . GLU A 1 910 ? -46.283 -17.261 95.270 1.00 74.88 910 GLU A O 1
ATOM 7366 N N . PHE A 1 911 ? -46.082 -18.530 97.113 1.00 69.88 911 PHE A N 1
ATOM 7367 C CA . PHE A 1 911 ? -47.090 -17.818 97.894 1.00 69.88 911 PHE A CA 1
ATOM 7368 C C . PHE A 1 911 ? -46.398 -16.780 98.776 1.00 69.88 911 PHE A C 1
ATOM 7370 O O . PHE A 1 911 ? -45.826 -17.119 99.809 1.00 69.88 911 PHE A O 1
ATOM 7377 N N . LEU A 1 912 ? -46.490 -15.503 98.399 1.00 66.69 912 LEU A N 1
ATOM 7378 C CA . LEU A 1 912 ? -45.988 -14.408 99.239 1.00 66.69 912 LEU A CA 1
ATOM 7379 C C . LEU A 1 912 ? -46.896 -14.160 100.452 1.00 66.69 912 LEU A C 1
ATOM 7381 O O . LEU A 1 912 ? -46.425 -13.806 101.530 1.00 66.69 912 LEU A O 1
ATOM 7385 N N . ASN A 1 913 ? -48.212 -14.311 100.277 1.00 65.75 913 ASN A N 1
ATOM 7386 C CA . ASN A 1 913 ? -49.220 -14.269 101.339 1.00 65.75 913 ASN A CA 1
ATOM 7387 C C . ASN A 1 913 ? -50.541 -14.892 100.850 1.00 65.75 913 ASN A C 1
ATOM 7389 O O . ASN A 1 913 ? -50.670 -15.255 99.683 1.00 65.75 913 ASN A O 1
ATOM 7393 N N . MET A 1 914 ? -51.554 -14.972 101.724 1.00 64.56 914 MET A N 1
ATOM 7394 C CA . MET A 1 914 ? -52.867 -15.561 101.394 1.00 64.56 914 MET A CA 1
ATOM 7395 C C . MET A 1 914 ? -53.663 -14.823 100.291 1.00 64.56 914 MET A C 1
ATOM 7397 O O . MET A 1 914 ? -54.769 -15.245 99.975 1.00 64.56 914 MET A O 1
ATOM 7401 N N . SER A 1 915 ? -53.151 -13.733 99.708 1.00 68.25 915 SER A N 1
ATOM 7402 C CA . SER A 1 915 ? -53.812 -12.959 98.643 1.00 68.25 915 SER A CA 1
ATOM 7403 C C . SER A 1 915 ? -52.966 -12.735 97.384 1.00 68.25 915 SER A C 1
ATOM 7405 O O . SER A 1 915 ? -53.445 -12.068 96.470 1.00 68.25 915 SER A O 1
ATOM 7407 N N . LEU A 1 916 ? -51.735 -13.252 97.314 1.00 76.94 916 LEU A N 1
ATOM 7408 C CA . LEU A 1 916 ? -50.824 -13.026 96.188 1.00 76.94 916 LEU A CA 1
ATOM 7409 C C . LEU A 1 916 ? -50.020 -14.289 95.859 1.00 76.94 916 LEU A C 1
ATOM 7411 O O . LEU A 1 916 ? -49.224 -14.754 96.678 1.00 76.94 916 LEU A O 1
ATOM 7415 N N . ILE A 1 917 ? -50.200 -14.779 94.634 1.00 79.69 917 ILE A N 1
ATOM 7416 C CA . ILE A 1 917 ? -49.454 -15.897 94.051 1.00 79.69 917 ILE A CA 1
ATOM 7417 C C . ILE A 1 917 ? -48.544 -15.337 92.965 1.00 79.69 917 ILE A C 1
ATOM 7419 O O . ILE A 1 917 ? -49.014 -14.635 92.067 1.00 79.69 917 ILE A O 1
ATOM 7423 N N . LEU A 1 918 ? -47.254 -15.645 93.043 1.00 82.88 918 LEU A N 1
ATOM 7424 C CA . LEU A 1 918 ? -46.303 -15.382 91.972 1.00 82.88 918 LEU A CA 1
ATOM 7425 C C . LEU A 1 918 ? -46.129 -16.655 91.152 1.00 82.88 918 LEU A C 1
ATOM 7427 O O . LEU A 1 918 ? -45.596 -17.648 91.641 1.00 82.88 918 LEU A O 1
ATOM 7431 N N . LEU A 1 919 ? -46.601 -16.618 89.911 1.00 81.00 919 LEU A N 1
ATOM 7432 C CA . LEU A 1 919 ? -46.521 -17.747 88.995 1.00 81.00 919 LEU A CA 1
ATOM 7433 C C . LEU A 1 919 ? -45.397 -17.542 88.011 1.00 81.00 919 LEU A C 1
ATOM 7435 O O . LEU A 1 919 ? -45.371 -16.527 87.313 1.00 81.00 919 LEU A O 1
ATOM 7439 N N . LYS A 1 920 ? -44.543 -18.543 87.863 1.00 84.38 920 LYS A N 1
ATOM 7440 C CA . LYS A 1 920 ? -43.602 -18.557 86.751 1.00 84.38 920 LYS A CA 1
ATOM 7441 C C . LYS A 1 920 ? -44.334 -18.976 85.478 1.00 84.38 920 LYS A C 1
ATOM 7443 O O . LYS A 1 920 ? -44.965 -20.031 85.418 1.00 84.38 920 LYS A O 1
ATOM 7448 N N . VAL A 1 921 ? -44.261 -18.140 84.449 1.00 83.75 921 VAL A N 1
ATOM 7449 C CA . VAL A 1 921 ? -45.005 -18.328 83.199 1.00 83.75 921 VAL A CA 1
ATOM 7450 C C . VAL A 1 921 ? -44.182 -19.185 82.238 1.00 83.75 921 VAL A C 1
ATOM 7452 O O . VAL A 1 921 ? -43.473 -18.693 81.366 1.00 83.75 921 VAL A O 1
ATOM 7455 N N . ASP A 1 922 ? -44.252 -20.500 82.418 1.00 82.31 922 ASP A N 1
ATOM 7456 C CA . ASP A 1 922 ? -43.553 -21.511 81.612 1.00 82.31 922 ASP A CA 1
ATOM 7457 C C . ASP A 1 922 ? -44.457 -22.199 80.569 1.00 82.31 922 ASP A C 1
ATOM 7459 O O . ASP A 1 922 ? -43.961 -22.762 79.591 1.00 82.31 922 ASP A O 1
ATOM 7463 N N . ARG A 1 923 ? -45.780 -22.131 80.762 1.00 82.31 923 ARG A N 1
ATOM 7464 C CA . ARG A 1 923 ? -46.839 -22.709 79.913 1.00 82.31 923 ARG A CA 1
ATOM 7465 C C . ARG A 1 923 ? -48.194 -22.023 80.178 1.00 82.31 923 ARG A C 1
ATOM 7467 O O . ARG A 1 923 ? -48.313 -21.323 81.186 1.00 82.31 923 ARG A O 1
ATOM 7474 N N . PRO A 1 924 ? -49.229 -22.233 79.339 1.00 82.69 924 PRO A N 1
ATOM 7475 C CA . PRO A 1 924 ? -50.592 -21.794 79.639 1.00 82.69 924 PRO A CA 1
ATOM 7476 C C . PRO A 1 924 ? -51.075 -22.434 80.937 1.00 82.69 924 PRO A C 1
ATOM 7478 O O . PRO A 1 924 ? -50.852 -23.628 81.162 1.00 82.69 924 PRO A O 1
ATOM 7481 N N . ARG A 1 925 ? -51.749 -21.656 81.787 1.00 82.44 925 ARG A N 1
ATOM 7482 C CA . ARG A 1 925 ? -52.298 -22.161 83.051 1.00 82.44 925 ARG A CA 1
ATOM 7483 C C . ARG A 1 925 ? -53.770 -21.816 83.179 1.00 82.44 925 ARG A C 1
ATOM 7485 O O . ARG A 1 925 ? -54.197 -20.707 82.859 1.00 82.44 925 ARG A O 1
ATOM 7492 N N . ASN A 1 926 ? -54.532 -22.785 83.669 1.00 82.44 926 ASN A N 1
ATOM 7493 C CA . ASN A 1 926 ? -55.878 -22.565 84.167 1.00 82.44 926 ASN A CA 1
ATOM 7494 C C . ASN A 1 926 ? -55.852 -22.796 85.673 1.00 82.44 926 ASN A C 1
ATOM 7496 O O . ASN A 1 926 ? -55.626 -23.918 86.129 1.00 82.44 926 ASN A O 1
ATOM 7500 N N . LEU A 1 927 ? -55.987 -21.708 86.421 1.00 80.31 927 LEU A N 1
ATOM 7501 C CA . LEU A 1 927 ? -55.968 -21.727 87.870 1.00 80.31 927 LEU A CA 1
ATOM 7502 C C . LEU A 1 927 ? -57.384 -21.691 88.404 1.00 80.31 927 LEU A C 1
ATOM 7504 O O . LEU A 1 927 ? -58.144 -20.776 88.098 1.00 80.31 927 LEU A O 1
ATOM 7508 N N . ARG A 1 928 ? -57.709 -22.657 89.260 1.00 78.19 928 ARG A N 1
ATOM 7509 C CA . ARG A 1 928 ? -59.000 -22.714 89.945 1.00 78.19 928 ARG A CA 1
ATOM 7510 C C . ARG A 1 928 ? -58.810 -22.529 91.432 1.00 78.19 928 ARG A C 1
ATOM 7512 O O . ARG A 1 928 ? -58.109 -23.310 92.074 1.00 78.19 928 ARG A O 1
ATOM 7519 N N . VAL A 1 929 ? -59.439 -21.495 91.975 1.00 74.06 929 VAL A N 1
ATOM 7520 C CA . VAL A 1 929 ? -59.402 -21.207 93.410 1.00 74.06 929 VAL A CA 1
ATOM 7521 C C . VAL A 1 929 ? -60.595 -21.884 94.077 1.00 74.06 929 VAL A C 1
ATOM 7523 O O . VAL A 1 929 ? -61.744 -21.564 93.780 1.00 74.06 929 VAL A O 1
ATOM 7526 N N . PHE A 1 930 ? -60.319 -22.814 94.990 1.00 73.50 930 PHE A N 1
ATOM 7527 C CA . PHE A 1 930 ? -61.326 -23.483 95.806 1.00 73.50 930 PHE A CA 1
ATOM 7528 C C . PHE A 1 930 ? -61.366 -22.872 97.203 1.00 73.50 930 PHE A C 1
ATOM 7530 O O . PHE A 1 930 ? -60.333 -22.572 97.807 1.00 73.50 930 PHE A O 1
ATOM 7537 N N . TRP A 1 931 ? -62.576 -22.717 97.729 1.00 71.81 931 TRP A N 1
ATOM 7538 C CA . TRP A 1 931 ? -62.848 -22.076 99.012 1.00 71.81 931 TRP A CA 1
ATOM 7539 C C . TRP A 1 931 ? -63.368 -23.102 100.021 1.00 71.81 931 TRP A C 1
ATOM 7541 O O . TRP A 1 931 ? -64.177 -23.960 99.669 1.00 71.81 931 TRP A O 1
ATOM 7551 N N . LYS A 1 932 ? -62.951 -22.982 101.284 1.00 71.25 932 LYS A N 1
ATOM 7552 C CA . LYS A 1 932 ? -63.529 -23.699 102.428 1.00 71.25 932 LYS A CA 1
ATOM 7553 C C . LYS A 1 932 ? -64.205 -22.728 103.385 1.00 71.25 932 LYS A C 1
ATOM 7555 O O . LYS A 1 932 ? -63.875 -21.544 103.455 1.00 71.25 932 LYS A O 1
ATOM 7560 N N . ILE A 1 933 ? -65.151 -23.262 104.141 1.00 67.88 933 ILE A N 1
ATOM 7561 C CA . ILE A 1 933 ? -65.949 -22.516 105.105 1.00 67.88 933 ILE A CA 1
ATOM 7562 C C . ILE A 1 933 ? -65.251 -22.561 106.475 1.00 67.88 933 ILE A C 1
ATOM 7564 O O . ILE A 1 933 ? -64.937 -23.636 106.982 1.00 67.88 933 ILE A O 1
ATOM 7568 N N . ASP A 1 934 ? -64.990 -21.394 107.065 1.00 66.50 934 ASP A N 1
ATOM 7569 C CA . ASP A 1 934 ? -64.401 -21.218 108.396 1.00 66.50 934 ASP A CA 1
ATOM 7570 C C . ASP A 1 934 ? -65.507 -20.990 109.448 1.00 66.50 934 ASP A C 1
ATOM 7572 O O . ASP A 1 934 ? -66.184 -19.956 109.445 1.00 66.50 934 ASP A O 1
ATOM 7576 N N . TYR A 1 935 ? -65.678 -21.968 110.348 1.00 66.56 935 TYR A N 1
ATOM 7577 C CA . TYR A 1 935 ? -66.706 -22.016 111.401 1.00 66.56 935 TYR A CA 1
ATOM 7578 C C . TYR A 1 935 ? -66.227 -21.516 112.776 1.00 66.56 935 TYR A C 1
ATOM 7580 O O . TYR A 1 935 ? -66.948 -21.647 113.766 1.00 66.56 935 TYR A O 1
ATOM 7588 N N . THR A 1 936 ? -65.025 -20.941 112.885 1.00 65.69 936 THR A N 1
ATOM 7589 C CA . THR A 1 936 ? -64.420 -20.578 114.185 1.00 65.69 936 THR A CA 1
ATOM 7590 C C . THR A 1 936 ? -65.288 -19.604 115.012 1.00 65.69 936 THR A C 1
ATOM 7592 O O . THR A 1 936 ? -65.315 -19.664 116.244 1.00 65.69 936 THR A O 1
ATOM 7595 N N . GLY A 1 937 ? -66.083 -18.750 114.351 1.00 59.72 937 GLY A N 1
ATOM 7596 C CA . GLY A 1 937 ? -67.065 -17.876 115.011 1.00 59.72 937 GLY A CA 1
ATOM 7597 C C . GLY A 1 937 ? -68.265 -18.616 115.626 1.00 59.72 937 GLY A C 1
ATOM 7598 O O . GLY A 1 937 ? -68.749 -18.219 116.684 1.00 59.72 937 GLY A O 1
ATOM 7599 N N . LEU A 1 938 ? -68.701 -19.729 115.025 1.00 61.34 938 LEU A N 1
ATOM 7600 C CA . LEU A 1 938 ? -69.847 -20.527 115.481 1.00 61.34 938 LEU A CA 1
ATOM 7601 C C . LEU A 1 938 ? -69.534 -21.278 116.789 1.00 61.34 938 LEU A C 1
ATOM 7603 O O . LEU A 1 938 ? -70.342 -21.281 117.717 1.00 61.34 938 LEU A O 1
ATOM 7607 N N . PHE A 1 939 ? -68.330 -21.847 116.906 1.00 59.84 939 PHE A N 1
ATOM 7608 C CA . PHE A 1 939 ? -67.887 -22.545 118.123 1.00 59.84 939 PHE A CA 1
ATOM 7609 C C . PHE A 1 939 ? -67.715 -21.607 119.331 1.00 59.84 939 PHE A C 1
ATOM 7611 O O . PHE A 1 939 ? -67.959 -22.000 120.477 1.00 59.84 939 PHE A O 1
ATOM 7618 N N . SER A 1 940 ? -67.361 -20.346 119.075 1.00 58.50 940 SER A N 1
ATOM 7619 C CA . SER A 1 940 ? -67.212 -19.321 120.116 1.00 58.50 940 SER A CA 1
ATOM 7620 C C . SER A 1 940 ? -68.563 -18.950 120.753 1.00 58.50 940 SER A C 1
ATOM 7622 O O . SER A 1 940 ? -68.642 -18.722 121.959 1.00 58.50 940 SER A O 1
ATOM 7624 N N . LEU A 1 941 ? -69.646 -18.962 119.966 1.00 61.47 941 LEU A N 1
ATOM 7625 C CA . LEU A 1 941 ? -71.007 -18.659 120.421 1.00 61.47 941 LEU A CA 1
ATOM 7626 C C . LEU A 1 941 ? -71.627 -19.809 121.238 1.00 61.47 941 LEU A C 1
ATOM 7628 O O . LEU A 1 941 ? -72.260 -19.567 122.265 1.00 61.47 941 LEU A O 1
ATOM 7632 N N . ILE A 1 942 ? -71.400 -21.064 120.832 1.00 64.31 942 ILE A N 1
ATOM 7633 C CA . ILE A 1 942 ? -71.899 -22.260 121.544 1.00 64.31 942 ILE A CA 1
ATOM 7634 C C . ILE A 1 942 ? -71.292 -22.353 122.956 1.00 64.31 942 ILE A C 1
ATOM 7636 O O . ILE A 1 942 ? -71.985 -22.649 123.933 1.00 64.31 942 ILE A O 1
ATOM 7640 N N . SER A 1 943 ? -70.008 -22.017 123.086 1.00 59.00 943 SER A N 1
ATOM 7641 C CA . SER A 1 943 ? -69.305 -21.978 124.375 1.00 59.00 943 SER A CA 1
ATOM 7642 C C . SER A 1 943 ? -69.913 -20.953 125.349 1.00 59.00 943 SER A C 1
ATOM 7644 O O . SER A 1 943 ? -70.018 -21.221 126.546 1.00 59.00 943 SER A O 1
ATOM 7646 N N . LEU A 1 944 ? -70.384 -19.808 124.839 1.00 64.56 944 LEU A N 1
ATOM 7647 C CA . LEU A 1 944 ? -71.000 -18.744 125.638 1.00 64.56 944 LEU A CA 1
ATOM 7648 C C . LEU A 1 944 ? -72.395 -19.133 126.165 1.00 64.56 944 LEU A C 1
ATOM 7650 O O . LEU A 1 944 ? -72.716 -18.866 127.322 1.00 64.56 944 LEU A O 1
ATOM 7654 N N . ILE A 1 945 ? -73.204 -19.813 125.344 1.00 65.94 945 ILE A N 1
ATOM 7655 C CA . ILE A 1 945 ? -74.557 -20.269 125.719 1.00 65.94 945 ILE A CA 1
ATOM 7656 C C . ILE A 1 945 ? -74.488 -21.309 126.846 1.00 65.94 945 ILE A C 1
ATOM 7658 O O . ILE A 1 945 ? -75.284 -21.263 127.784 1.00 65.94 945 ILE A O 1
ATOM 7662 N N . THR A 1 946 ? -73.487 -22.191 126.807 1.00 66.62 946 THR A N 1
ATOM 7663 C CA . THR A 1 946 ? -73.320 -23.277 127.786 1.00 66.62 946 THR A CA 1
ATOM 7664 C C . THR A 1 946 ? -73.023 -22.732 129.194 1.00 66.62 946 THR A C 1
ATOM 7666 O O . THR A 1 946 ? -73.552 -23.238 130.189 1.00 66.62 946 THR A O 1
ATOM 7669 N N . LEU A 1 947 ? -72.252 -21.642 129.285 1.00 65.44 947 LEU A N 1
ATOM 7670 C CA . LEU A 1 947 ? -71.900 -20.969 130.541 1.00 65.44 947 LEU A CA 1
ATOM 7671 C C . LEU A 1 947 ? -73.120 -20.318 131.225 1.00 65.44 947 LEU A C 1
ATOM 7673 O O . LEU A 1 947 ? -73.249 -20.362 132.450 1.00 65.44 947 LEU A O 1
ATOM 7677 N N . ILE A 1 948 ? -74.046 -19.763 130.435 1.00 68.12 948 ILE A N 1
ATOM 7678 C CA . ILE A 1 948 ? -75.265 -19.105 130.932 1.00 68.12 948 ILE A CA 1
ATOM 7679 C C . ILE A 1 948 ? -76.221 -20.130 131.565 1.00 68.12 948 ILE A C 1
ATOM 7681 O O . ILE A 1 948 ? -76.773 -19.885 132.639 1.00 68.12 948 ILE A O 1
ATOM 7685 N N . THR A 1 949 ? -76.361 -21.319 130.973 1.00 66.88 949 THR A N 1
ATOM 7686 C CA . THR A 1 949 ? -77.182 -22.414 131.526 1.00 66.88 949 THR A CA 1
ATOM 7687 C C . THR A 1 949 ? -76.692 -22.929 132.883 1.00 66.88 949 THR A C 1
ATOM 7689 O O . THR A 1 949 ? -77.505 -23.253 133.754 1.00 66.88 949 THR A O 1
ATOM 7692 N N . ILE A 1 950 ? -75.375 -22.960 133.115 1.00 69.44 950 ILE A N 1
ATOM 7693 C CA . ILE A 1 950 ? -74.801 -23.384 134.404 1.00 69.44 950 ILE A CA 1
ATOM 7694 C C . ILE A 1 950 ? -75.148 -22.372 135.508 1.00 69.44 950 ILE A C 1
ATOM 7696 O O . ILE A 1 950 ? -75.558 -22.764 136.602 1.00 69.44 950 ILE A O 1
ATOM 7700 N N . LEU A 1 951 ? -75.071 -21.071 135.207 1.00 65.44 951 LEU A N 1
ATOM 7701 C CA . LEU A 1 951 ? -75.404 -20.002 136.155 1.00 65.44 951 LEU A CA 1
ATOM 7702 C C . LEU A 1 951 ? -76.889 -20.008 136.557 1.00 65.44 951 LEU A C 1
ATOM 7704 O O . LEU A 1 951 ? -77.206 -19.843 137.737 1.00 65.44 951 LEU A O 1
ATOM 7708 N N . ILE A 1 952 ? -77.798 -20.277 135.612 1.00 68.88 952 ILE A N 1
ATOM 7709 C CA . ILE A 1 952 ? -79.243 -20.390 135.886 1.00 68.88 952 ILE A CA 1
ATOM 7710 C C . ILE A 1 952 ? -79.538 -21.605 136.785 1.00 68.88 952 ILE A C 1
ATOM 7712 O O . ILE A 1 952 ? -80.338 -21.520 137.719 1.00 68.88 952 ILE A O 1
ATOM 7716 N N . THR A 1 953 ? -78.841 -22.723 136.574 1.00 66.19 953 THR A N 1
ATOM 7717 C CA . THR A 1 953 ? -79.015 -23.944 137.381 1.00 66.19 953 THR A CA 1
ATOM 7718 C C . THR A 1 953 ? -78.592 -23.724 138.842 1.00 66.19 953 THR A C 1
ATOM 7720 O O . THR A 1 953 ? -79.298 -24.138 139.762 1.00 66.19 953 THR A O 1
ATOM 7723 N N . ILE A 1 954 ? -77.499 -22.988 139.079 1.00 67.12 954 ILE A N 1
ATOM 7724 C CA . ILE A 1 954 ? -77.029 -22.636 140.431 1.00 67.12 954 ILE A CA 1
ATOM 7725 C C . ILE A 1 954 ? -78.029 -21.711 141.146 1.00 67.12 954 ILE A C 1
ATOM 7727 O O . ILE A 1 954 ? -78.347 -21.940 142.315 1.00 67.12 954 ILE A O 1
ATOM 7731 N N . ALA A 1 955 ? -78.589 -20.716 140.448 1.00 61.72 955 ALA A N 1
ATOM 7732 C CA . ALA A 1 955 ? -79.600 -19.817 141.014 1.00 61.72 955 ALA A CA 1
ATOM 7733 C C . ALA A 1 955 ? -80.890 -20.561 141.419 1.00 61.72 955 ALA A C 1
ATOM 7735 O O . ALA A 1 955 ? -81.477 -20.277 142.466 1.00 61.72 955 ALA A O 1
ATOM 7736 N N . THR A 1 956 ? -81.288 -21.573 140.640 1.00 63.19 956 THR A N 1
ATOM 7737 C CA . THR A 1 956 ? -82.494 -22.379 140.901 1.00 63.19 956 THR A CA 1
ATOM 7738 C C . THR A 1 956 ? -82.315 -23.309 142.114 1.00 63.19 956 THR A C 1
ATOM 7740 O O . THR A 1 956 ? -83.234 -23.469 142.918 1.00 63.19 956 THR A O 1
ATOM 7743 N N . ILE A 1 957 ? -81.110 -23.858 142.321 1.00 64.69 957 ILE A N 1
ATOM 7744 C CA . ILE A 1 957 ? -80.772 -24.697 143.488 1.00 64.69 957 ILE A CA 1
ATOM 7745 C C . ILE A 1 957 ? -80.743 -23.876 144.794 1.00 64.69 957 ILE A C 1
ATOM 7747 O O . ILE A 1 957 ? -81.148 -24.376 145.848 1.00 64.69 957 ILE A O 1
ATOM 7751 N N . ILE A 1 958 ? -80.315 -22.609 144.743 1.00 62.06 958 ILE A N 1
ATOM 7752 C CA . ILE A 1 958 ? -80.313 -21.707 145.910 1.00 62.06 958 ILE A CA 1
ATOM 7753 C C . ILE A 1 958 ? -81.747 -21.302 146.294 1.00 62.06 958 ILE A C 1
ATOM 7755 O O . ILE A 1 958 ? -82.082 -21.318 147.480 1.00 62.06 958 ILE A O 1
ATOM 7759 N N . ALA A 1 959 ? -82.618 -21.032 145.314 1.00 59.97 959 ALA A N 1
ATOM 7760 C CA . ALA A 1 959 ? -84.027 -20.708 145.557 1.00 59.97 959 ALA A CA 1
ATOM 7761 C C . ALA A 1 959 ? -84.818 -21.889 146.162 1.00 59.97 959 ALA A C 1
ATOM 7763 O O . ALA A 1 959 ? -85.650 -21.687 147.047 1.00 59.97 959 ALA A O 1
ATOM 7764 N N . PHE A 1 960 ? -84.514 -23.134 145.769 1.00 59.78 960 PHE A N 1
ATOM 7765 C CA . PHE A 1 960 ? -85.202 -24.327 146.286 1.00 59.78 960 PHE A CA 1
ATOM 7766 C C . PHE A 1 960 ? -84.808 -24.685 147.736 1.00 59.78 960 PHE A C 1
ATOM 7768 O O . PHE A 1 960 ? -85.611 -25.254 148.475 1.00 59.78 960 PHE A O 1
ATOM 7775 N N . ARG A 1 961 ? -83.604 -24.303 148.201 1.00 60.09 961 ARG A N 1
ATOM 7776 C CA . ARG A 1 961 ? -83.155 -24.533 149.594 1.00 60.09 961 ARG A CA 1
ATOM 7777 C C . ARG A 1 961 ? -83.786 -23.592 150.629 1.00 60.09 961 ARG A C 1
ATOM 7779 O O . ARG A 1 961 ? -83.764 -23.926 151.810 1.00 60.09 961 ARG A O 1
ATOM 7786 N N . TYR A 1 962 ? -84.364 -22.459 150.222 1.00 58.19 962 TYR A N 1
ATOM 7787 C CA . TYR A 1 962 ? -84.981 -21.495 151.150 1.00 58.19 962 TYR A CA 1
ATOM 7788 C C . TYR A 1 962 ? -86.461 -21.807 151.473 1.00 58.19 962 TYR A C 1
ATOM 7790 O O . TYR A 1 962 ? -87.020 -21.234 152.403 1.00 58.19 962 TYR A O 1
ATOM 7798 N N . SER A 1 963 ? -87.096 -22.749 150.755 1.00 58.47 963 SER A N 1
ATOM 7799 C CA . SER A 1 963 ? -88.543 -23.025 150.837 1.00 58.47 963 SER A CA 1
ATOM 7800 C C . SER A 1 963 ? -88.949 -24.270 151.662 1.00 58.47 963 SER A C 1
ATOM 7802 O O . SER A 1 963 ? -90.145 -24.521 151.783 1.00 58.47 963 SER A O 1
ATOM 7804 N N . SER A 1 964 ? -88.027 -25.057 152.246 1.00 56.06 964 SER A N 1
ATOM 7805 C CA . SER A 1 964 ? -88.354 -26.376 152.851 1.00 56.06 964 SER A CA 1
ATOM 7806 C C . SER A 1 964 ? -87.961 -26.602 154.330 1.00 56.06 964 SER A C 1
ATOM 7808 O O . SER A 1 964 ? -87.757 -27.741 154.741 1.00 56.06 964 SER A O 1
ATOM 7810 N N . ARG A 1 965 ? -87.900 -25.559 155.180 1.00 54.69 965 ARG A N 1
ATOM 7811 C CA . ARG A 1 965 ? -87.720 -25.702 156.656 1.00 54.69 965 ARG A CA 1
ATOM 7812 C C . ARG A 1 965 ? -88.749 -24.949 157.528 1.00 54.69 965 ARG A C 1
ATOM 7814 O O . ARG A 1 965 ? -88.421 -24.458 158.604 1.00 54.69 965 ARG A O 1
ATOM 7821 N N . LYS A 1 966 ? -90.012 -24.892 157.090 1.00 52.28 966 LYS A N 1
ATOM 7822 C CA . LYS A 1 966 ? -91.184 -24.650 157.957 1.00 52.28 966 LYS A CA 1
ATOM 7823 C C . LYS A 1 966 ? -92.130 -25.850 157.844 1.00 52.28 966 LYS A C 1
ATOM 7825 O O . LYS A 1 966 ? -93.002 -25.857 156.980 1.00 52.28 966 LYS A O 1
ATOM 7830 N N . ASN A 1 967 ? -91.837 -26.872 158.648 1.00 42.72 967 ASN A N 1
ATOM 7831 C CA . ASN A 1 967 ? -92.717 -27.864 159.286 1.00 42.72 967 ASN A CA 1
ATOM 7832 C C . ASN A 1 967 ? -91.859 -29.002 159.832 1.00 42.72 967 ASN A C 1
ATOM 7834 O O . ASN A 1 967 ? -91.017 -29.514 159.059 1.00 42.72 967 ASN A O 1
#

Secondary structure (DSSP, 8-state):
-------SS-S-EEEEEETTEEEEEEEEEEEEEEEEETTEEEEEEEEEEEE--TTS-TTPPEEEEEEEEEEEETT-SEEEEEEEEEE--SS----EEEEEEEEEE--SSSSSTTEEEEE-STT-EEEE-HHHHSPBSS--S--EESBTTB-SSEEEEEETTTEEEEEEE---S---EEEEEEEEETTEEEEEEEEE-BTT-SEEE-SS-EEEEEESS-HHHHHHHHHHHHTTSHHHHHHTT----HHHHH--EEEEEESEEEETTEEEEE--TTHHHHHHHHHHHHHTS-EEEEEES-STTSTTSSTT---S-TT-HHHHHHHHHHHHHHT-EEEEEEESSB--TTSTTHHHHGGGEEE-SS-EEEEEE-TT-HHHHHHHHHHHHHHHHTT-SEEEEETTTTSPPPPB--TTSSS-SBS-THHHHHHHHHHHHHHHHHHHH-TT-EEEESS--GGGGGG-SEEEE-GGGTTT-GGGHHHHHTTEEE--HHHHHHTTT-EEEEPPEE-----HHHHHHHHHHHHHHHHTTPPEEEE---HHHHTSTTGGG-HHHHHHHHHHHHHHHTSHHHHTT-EEEPPPP----EEEEEPP---S-TT--SEEEEESEEEEEEE-TTS-EEEEEEE-SSS-EEEEEEEEGGGGT-SEEEEEEEETTEEEEEEEEESEEEEEEEE-TT-EEEEEEESSEEEEEEEEESTT--EEETTEEE--SSPEEEEEETTEEEEEEE-SEEESSSSEEEEEEEEEEEESS-EEEE-SSEEEEEE-S-EEEEEEEEEEEEEEEE-SSS--B--EEEETTPEEEEE-S--EEEEETTEEEEEEEEEETTEEEESSSEEEEE-SS-EEEEEEEEEEEEEEEEESSS-EE--EEEETT-EEEEEES-SEEE-STT-EEEEEEEET--TT-EEEETTEEEEE-SS-EEEEEEEEEE-HHHHHHHHHHHHHHHHHHHHHHHHHHTSS---

Foldseek 3Di:
DDDDPPPVPDPQWDWDQDPVGIDTKGAPDKDWDWDDDPFWIKIKIKGAWTADDDVDPRPDIWGKIKMKMWTDGPPDLKIWIWMKMFGPDPPDADFKDKPDKAKFAADDDPAQQQKWKWAQAFLIWIFGRCLPQADADDWDPPQKPPFNGRQFFWMWIAGQAPWTKIKGKLDQLGFIKGFTWHDNDSRIIITIIMGGAFPPHRMDTDPITIMIGIDHHDLQRSLVVRLVSLCPGPLVVLLVVDDADPLVLLQQEEEEEFAFDADPPGTPHHHFLLQLLVVQLVVCVLLVDEYEYEYFQQACVGGPPQPPNRPDGVVGLVSLLVSQVSNVVSVYAYEYEHELFFGDPPDPCQVVVQLQFAADPVGTPRGGGQLLAPVSLVVVLVVLLVVLLSPHQEYEHEPPRNRHFFFGQRPRSNDGGTGTSSSVVSVLVSLQSSLVVSCVSPVNHFYEYQGHHSSCLSRHQEYEGALLVLQQAAVNLSCNSSVMHRDSSVLQSDVQSHYYAYDEQALDDPPPLSLLSLLSSQVVCLQSLHRYYYHYDGPVSVPDPCSSVRNSNVLNSFSSSCCNPPCVQWSRNWHWHDAFDWDADKDKGQHDPPHNHPRGDRIDIGGQKDWTWTAGPQLKIKIKIWGSDQAKDKIKTKDQCVSSVDQKWFKKKAFPVAIDGQGIDGRIDIDIDIAHHSTMIITMTDQFWEKEWEAEVCFQFWKAKQNDTDGGNDTHIDTGTAQDKIKIAGDQWADPDPFKIKGWAWKWKDFPPDIDIGGHRIDIDHHHYYMYIYTYIFMWGFAAEDEPDDDWPFGGIDTAQAWTKIADPDQKDDPDDQKIKGFQAKDFPRDGPDRDRIDTDGHNHHTYIYGDIFMWGFEAEDEPDADWPQTGIDTQQAKTKIFGPDQWDDDPPQKIKHWDDKPFDDPPWDDPDSGIIIDGRHHHTYIYTDIDMDRPSVVVVVVVVVVVVVVVVVVVVVVVVVPPPDD

pLDDT: mean 87.75, std 12.29, range [31.7, 98.75]

Solvent-accessible surface area (backbone atoms only — not comparable to full-atom values): 51012 Å² total; per-residue (Å²): 141,89,86,77,79,84,66,92,68,67,92,32,66,46,78,47,78,52,100,91,43,82,42,68,33,37,33,75,41,62,52,72,50,78,44,83,51,103,62,30,39,34,42,40,38,39,35,40,28,34,34,52,55,89,97,42,62,73,85,48,76,41,56,35,40,38,38,36,38,40,37,40,40,79,90,48,62,50,30,42,33,38,50,34,36,39,39,75,46,94,90,48,60,45,47,63,51,74,58,61,72,51,66,76,42,66,54,82,63,100,51,31,81,58,21,36,35,41,41,29,34,50,46,14,32,41,24,54,20,47,70,79,38,55,54,63,63,71,51,70,77,64,36,26,24,66,3,7,46,21,18,50,60,46,38,36,43,27,20,69,88,80,14,30,45,39,42,34,50,68,66,87,75,49,62,28,32,32,64,43,51,40,20,92,47,99,81,33,30,34,44,33,32,32,42,44,34,33,53,84,30,35,58,46,69,59,95,37,37,39,36,43,30,54,52,78,42,52,70,62,51,58,45,48,60,49,30,70,55,52,65,76,33,67,37,42,58,46,16,74,70,48,87,69,50,64,73,66,64,57,38,23,38,34,43,34,42,68,20,24,30,73,41,100,89,53,67,68,29,82,50,63,55,78,50,53,19,56,52,36,36,53,49,25,68,73,57,72,49,55,36,37,41,35,49,38,22,55,32,39,65,17,46,92,38,67,39,76,56,44,72,61,33,60,80,33,61,74,45,52,41,51,23,45,53,38,20,45,75,48,56,29,44,44,31,40,77,44,68,68,35,54,39,36,73,86,42,80,69,30,75,70,51,52,82,45,28,32,22,44,97,88,49,68,44,85,34,37,41,33,60,44,21,65,68,56,42,52,52,49,37,51,53,55,44,51,45,45,76,59,61,45,38,29,48,33,36,27,68,31,41,50,54,49,75,69,49,28,58,48,86,87,30,85,53,70,34,31,33,40,33,58,61,50,52,26,49,52,50,46,40,43,52,42,49,58,57,36,36,74,78,37,75,72,51,45,38,29,25,51,24,46,28,60,82,50,38,44,57,40,59,34,25,39,33,56,53,43,53,48,61,44,42,40,94,38,44,73,44,52,75,30,63,38,43,64,40,62,52,46,40,47,60,36,29,68,53,39,45,55,30,30,57,65,36,80,49,73,68,83,49,70,40,44,36,48,41,41,42,43,25,49,48,43,16,51,55,65,37,21,31,37,34,32,34,56,73,57,71,76,58,56,71,36,78,62,50,81,69,31,68,44,45,53,48,49,46,49,53,29,44,38,43,53,75,70,39,32,59,35,44,58,63,10,32,48,50,85,56,83,79,70,76,66,63,75,42,79,40,44,48,64,87,70,85,47,42,98,72,51,54,65,57,48,79,46,59,25,57,48,70,28,24,23,33,26,90,88,71,32,38,37,36,39,40,34,23,60,35,92,57,68,46,76,36,66,45,64,45,57,31,62,86,72,80,35,63,56,26,40,34,34,40,37,41,94,91,49,51,46,82,74,47,79,38,51,50,66,32,78,50,75,51,75,34,44,51,72,34,56,41,37,43,36,37,26,78,59,46,32,52,33,35,36,31,33,41,66,54,48,50,58,30,31,48,78,89,44,79,43,54,26,65,52,73,38,61,44,81,39,63,42,74,37,75,46,44,38,33,47,54,61,67,45,72,79,53,103,40,38,33,34,34,56,56,30,34,43,38,41,42,91,87,59,68,55,76,42,65,57,52,68,42,78,45,69,37,76,62,52,35,40,40,34,41,36,44,45,53,29,22,32,32,46,64,48,56,93,70,83,70,74,46,54,62,47,78,41,50,58,69,37,73,42,62,35,35,45,86,69,57,61,47,79,79,53,86,53,31,33,36,34,61,52,28,35,26,44,97,85,42,81,74,42,65,56,59,60,43,80,41,75,32,78,55,65,40,63,36,37,49,42,66,43,53,26,24,32,33,45,67,49,60,94,75,82,62,73,49,58,62,45,78,40,50,62,76,37,72,46,59,36,32,41,80,60,57,64,46,82,67,59,102,55,40,35,41,36,77,64,49,64,47,71,74,58,94,84,41,46,72,84,48,90,36,37,37,41,34,67,30,84,60,52,38,65,33,39,56,41,71,37,81,46,54,73,61,48,60,57,52,56,57,55,55,56,56,54,55,54,54,53,52,54,55,53,55,58,59,59,68,75,73,76,84,87,127

Nearest PDB structures (foldseek):
  8x1b-assembly1_A  TM=5.798E-01  e=2.983E-21  Flavonifractor plautii
  8rzk-assembly2_D  TM=6.309E-01  e=3.767E-19  Zobellia galactanivorans
  8k7u-assembly1_A  TM=4.467E-01  e=9.040E-17  Blautia pseudococcoides
  5bxt-assembly2_B  TM=4.443E-01  e=3.323E-04  Bifidobacterium bifidum JCM 1254
  1ps9-assembly1_A  TM=4.501E-01  e=5.023E-03  Escherichia coli

Organism: NCBI:txid1550241

InterPro domains:
  IPR017853 Glycoside hydrolase superfamily [SSF51445] (283-439)
  IPR046226 Domain of unknown function DUF6259 [PF19773] (205-504)

Mean predi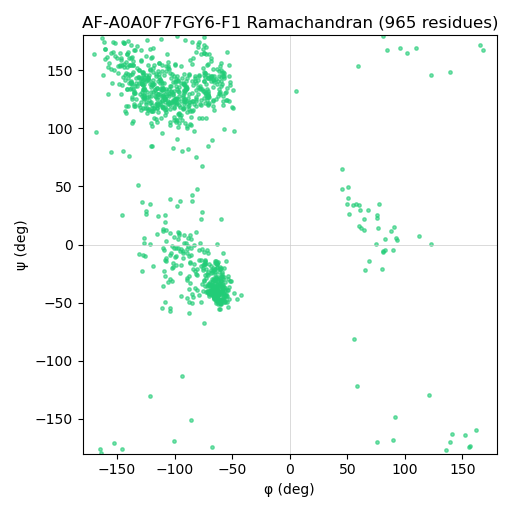cted aligned error: 12.66 Å

Sequence (967 aa):
MSFLPEFKKGPHVLFYISPSGTHTFMAIDFSYKIMSTPGGKILIMTWNGFRGGDNVPKERLLDIHVKASITILDNSPLTYWRIEATSSEYDIDINSITFPIISGLTYIGDNGEDDFLVYPSLTGLLMRNPWKNLPVQPGIPWQLYPSGWVSMQFMAFYNIHLGGLYLATNDTEGNVKGFSVYRFSMNDWNMAVTHYQPYGEKSLNLTYSVIVGVFLGDWHVAAEIYKSWAENQWWCVEALKRSTPSWFLETSAIHSTSLYTPGSEGWASQIPFYTVPLLAEDSIKTLGMPVIMQVWGWEKHGTFTLIPDYFPPIEGWDAFDSMIYGVHRAGGKVSVFISTNYFSPELEAYKEMRKYAIKLKDRTLEGLMCPASTEWRSYVKEIALTLVRHGVDHVHLDGSLIDPPYPCVHENHDHPKGYGKWWFEAFKELFKEIREEAKKINPEVVFSSEEICELYIPFLDRFYSRGNVAELYATHWFWQITGSEAIPLFQYVYHKYISSWGHYVHGWSMSSSEISYSIKALATSLVWGEPLEIRLPSLNERMSKLIKINPIVLFFKRATTFRYKIAKDFLVYGEMITPLNFTTPVIRIKNPSWHLSPTELKETVTPAILHSAWKNSMGEIGFVFVNIGDESVEIKLRIDLSKYNLTQAFVIEERLGGARFVGKASNDFMTNITLNPNDIILLRLTEKRVPVYLSTQPGGMVLVVNKSSISPLNPTLLILERNKFYEFQAQMIHNVDESTRYKFERWIIEGERHGWEHIAANLSLKLDSPINLTALYSKEFHVNVSTPYGSINGTGWYKAGSLASLTIPVPEFLVGNGTRVVFEGWYEDGNLLSNETRLELKVDSPKNVEARWKKQYYISVETNIGQISGAGWYDYGSVAAIRLIAPKIQGDPLVRYVIDRVEGITKEDEFLNMSLILLKVDRPRNLRVFWKIDYTGLFSLISLITLITILITIATIIAFRYSSRKN

Radius of gyration: 53.15 Å; Cα contacts (8 Å, |Δi|>4): 2249; chains: 1; bounding box: 125×75×210 Å